Protein AF-A0A6P8HGA1-F1 (afdb_monomer)

Secondary structure (DSSP, 8-state):
----------PPPHHHHHHHHHHHHHHHHHHHHHHHHHHHHHHHHHHHHHHHHHHHHHHHHHHHHHHHHHHHHHHHHHHHHHHHHHHHHHHHHHHHHHHHHHHHHHHHHHHHHHHHHHHHHHHHHHHHHHHHHHHHHHHHHHHHHHHHHHHHHH--SS--TTSHHHHHHHHHTTS-----------------HHHHHHHHHHHHHHHHHHHHHHHHHHHHHHHHHHHHHHHHHHTS----------HHHHHHHHHHHHHHHHHHHHHHHHHHHHHHHHHHHHHHHHHHHHHHHHHHHHHHHHHHHHHHHHHHHHHHHHHHHHHHHHHHHHHHHHHHHHHHHS-HHHHHHHHHHHHHHHHT------------------------------------------------------------------------------------------------------------------------------------------HHHHHHHHHHHHHHHTTS--HHHHHHHHHHHHHHHHHHHHHHHHHHHHHHHHHHHHHHHHHHHHHHHHHHHHHHHHHHHHHHHHHHHHHHHHHHHHHHHHHHHHHHHHHHHHHHHHHHHHHHHHHHHHHHHHHHHHHHHHHHHHHHTTS--SSGGGTHHHHHHHHHHHHHHHHHHHHHHHHHHHHHHHHHHHHHHHHHHHHHHHHHHHHHHHHHHHHHHHHHHHHHHHHHHHHHHHHHHHHHHHHHHHHHHHHHHHHHHHHHHHHHHHHHHHHHHHHHHHHHHHHHHHHHHHHHHHHHHHHHHHHHHHHHHHHHHHT-----TTT--B-TTT--B--STTT-EE-TTT--EE-GGGG-EEEE-TTT--EEEE-HHHHHHHTT-TTTSSTTSSSS--

Structure (mmCIF, N/CA/C/O backbone):
data_AF-A0A6P8HGA1-F1
#
_entry.id   AF-A0A6P8HGA1-F1
#
loop_
_atom_site.group_PDB
_atom_site.id
_atom_site.type_symbol
_atom_site.label_atom_id
_atom_site.label_alt_id
_atom_site.label_comp_id
_atom_site.label_asym_id
_atom_site.label_entity_id
_atom_site.label_seq_id
_atom_site.pdbx_PDB_ins_code
_atom_site.Cartn_x
_atom_site.Cartn_y
_atom_site.Cartn_z
_atom_site.occupancy
_atom_site.B_iso_or_equiv
_atom_site.auth_seq_id
_atom_site.auth_comp_id
_atom_site.auth_asym_id
_atom_site.auth_atom_id
_atom_site.pdbx_PDB_model_num
ATOM 1 N N . MET A 1 1 ? -57.684 33.167 119.160 1.00 38.25 1 MET A N 1
ATOM 2 C CA . MET A 1 1 ? -58.333 34.024 118.144 1.00 38.25 1 MET A CA 1
ATOM 3 C C . MET A 1 1 ? -59.128 33.102 117.236 1.00 38.25 1 MET A C 1
ATOM 5 O O . MET A 1 1 ? -58.675 32.818 116.136 1.00 38.25 1 MET A O 1
ATOM 9 N N . ASP A 1 2 ? -60.124 32.375 117.755 1.00 39.16 2 ASP A N 1
ATOM 10 C CA . ASP A 1 2 ? -61.344 32.777 118.518 1.00 39.16 2 ASP A CA 1
ATOM 11 C C . ASP A 1 2 ? -62.473 33.088 117.512 1.00 39.16 2 ASP A C 1
ATOM 13 O O . ASP A 1 2 ? -62.210 33.754 116.514 1.00 39.16 2 ASP A O 1
ATOM 17 N N . GLU A 1 3 ? -63.718 32.634 117.673 1.00 42.66 3 GLU A N 1
ATOM 18 C CA . GLU A 1 3 ? -64.332 31.787 118.717 1.00 42.66 3 GLU A CA 1
ATOM 19 C C . GLU A 1 3 ? -65.550 31.041 118.114 1.00 42.66 3 GLU A C 1
ATOM 21 O O . GLU A 1 3 ? -65.905 31.276 116.956 1.00 42.66 3 GLU A O 1
ATOM 26 N N . ASP A 1 4 ? -66.184 30.136 118.867 1.00 49.84 4 ASP A N 1
ATOM 27 C CA . ASP A 1 4 ? -67.412 29.445 118.442 1.00 49.84 4 ASP A CA 1
ATOM 28 C C . ASP A 1 4 ? -68.619 30.393 118.304 1.00 49.84 4 ASP A C 1
ATOM 30 O O . ASP A 1 4 ? -68.744 31.367 119.047 1.00 49.84 4 ASP A O 1
ATOM 34 N N . LEU A 1 5 ? -69.577 30.054 117.429 1.00 43.72 5 LEU A N 1
ATOM 35 C CA . LEU A 1 5 ? -70.974 30.493 117.569 1.00 43.72 5 LEU A CA 1
ATOM 36 C C . LEU A 1 5 ? -71.938 29.574 116.798 1.00 43.72 5 LEU A C 1
ATOM 38 O O . LEU A 1 5 ? -71.823 29.393 115.585 1.00 43.72 5 LEU A O 1
ATOM 42 N N . GLU A 1 6 ? -72.900 28.988 117.511 1.00 43.44 6 GLU A N 1
ATOM 43 C CA . GLU A 1 6 ? -73.862 28.029 116.961 1.00 43.44 6 GLU A CA 1
ATOM 44 C C . GLU A 1 6 ? -75.077 28.686 116.285 1.00 43.44 6 GLU A C 1
ATOM 46 O O . GLU A 1 6 ? -75.613 29.689 116.748 1.00 43.44 6 GLU A O 1
ATOM 51 N N . SER A 1 7 ? -75.625 27.979 115.293 1.00 43.69 7 SER A N 1
ATOM 52 C CA . SER A 1 7 ? -77.053 27.954 114.932 1.00 43.69 7 SER A CA 1
ATOM 53 C C . SER A 1 7 ? -77.777 29.262 114.542 1.00 43.69 7 SER A C 1
ATOM 55 O O . SER A 1 7 ? -78.131 30.107 115.356 1.00 43.69 7 SER A O 1
ATOM 57 N N . SER A 1 8 ? -78.266 29.296 113.302 1.00 36.62 8 SER A N 1
ATOM 58 C CA . SER A 1 8 ? -79.707 29.492 113.078 1.00 36.62 8 SER A CA 1
ATOM 59 C C . SER A 1 8 ? -80.122 28.808 111.774 1.00 36.62 8 SER A C 1
ATOM 61 O O . SER A 1 8 ? -79.335 28.723 110.833 1.00 36.62 8 SER A O 1
ATOM 63 N N . SER A 1 9 ? -81.333 28.252 111.736 1.00 47.28 9 SER A N 1
ATOM 64 C CA . SER A 1 9 ? -81.852 27.524 110.577 1.00 47.28 9 SER A CA 1
ATOM 65 C C . SER A 1 9 ? -82.827 28.389 109.780 1.00 47.28 9 SER A C 1
ATOM 67 O O . SER A 1 9 ? -83.918 28.717 110.238 1.00 47.28 9 SER A O 1
ATOM 69 N N . THR A 1 10 ? -82.453 28.713 108.545 1.00 43.62 10 THR A N 1
ATOM 70 C CA . THR A 1 10 ? -83.371 29.203 107.512 1.00 43.62 10 THR A CA 1
ATOM 71 C C . THR A 1 10 ? -83.340 28.231 106.329 1.00 43.62 10 THR A C 1
ATOM 73 O O . THR A 1 10 ? -82.253 27.890 105.858 1.00 43.62 10 THR A O 1
ATOM 76 N N . PRO A 1 11 ? -84.495 27.745 105.834 1.00 47.38 11 PRO A N 1
ATOM 77 C CA . PRO A 1 11 ? -84.525 26.924 104.630 1.00 47.38 11 PRO A CA 1
ATOM 78 C C . PRO A 1 11 ? -84.106 27.767 103.423 1.00 47.38 11 PRO A C 1
ATOM 80 O O . PRO A 1 11 ? -84.754 28.764 103.102 1.00 47.38 11 PRO A O 1
ATOM 83 N N . LEU A 1 12 ? -83.022 27.374 102.756 1.00 50.09 12 LEU A N 1
ATOM 84 C CA . LEU A 1 12 ? -82.669 27.919 101.446 1.00 50.09 12 LEU A CA 1
ATOM 85 C C . LEU A 1 12 ? -83.559 27.257 100.371 1.00 50.09 12 LEU A C 1
ATOM 87 O O . LEU A 1 12 ? -83.859 26.071 100.509 1.00 50.09 12 LEU A O 1
ATOM 91 N N . PRO A 1 13 ? -83.998 27.981 99.321 1.00 52.84 13 PRO A N 1
ATOM 92 C CA . PRO A 1 13 ? -84.835 27.408 98.261 1.00 52.84 13 PRO A CA 1
ATOM 93 C C . PRO A 1 13 ? -84.159 26.253 97.508 1.00 52.84 13 PRO A C 1
ATOM 95 O O . PRO A 1 13 ? -82.936 26.242 97.371 1.00 52.84 13 PRO A O 1
ATOM 98 N N . GLU A 1 14 ? -84.952 25.340 96.933 1.00 57.34 14 GLU A N 1
ATOM 99 C CA . GLU A 1 14 ? -84.464 24.196 96.131 1.00 57.34 14 GLU A CA 1
ATOM 100 C C . GLU A 1 14 ? -83.561 24.621 94.954 1.00 57.34 14 GLU A C 1
ATOM 102 O O . GLU A 1 14 ? -82.638 23.896 94.573 1.00 57.34 14 GLU A O 1
ATOM 107 N N . ASP A 1 15 ? -83.757 25.834 94.423 1.00 60.28 15 ASP A N 1
ATOM 108 C CA . ASP A 1 15 ? -82.880 26.455 93.422 1.00 60.28 15 ASP A CA 1
ATOM 109 C C . ASP A 1 15 ? -81.408 26.490 93.863 1.00 60.28 15 ASP A C 1
ATOM 111 O O . ASP A 1 15 ? -80.505 26.330 93.044 1.00 60.28 15 ASP A O 1
ATOM 115 N N . VAL A 1 16 ? -81.143 26.669 95.161 1.00 63.94 16 VAL A N 1
ATOM 116 C CA . VAL A 1 16 ? -79.787 26.795 95.713 1.00 63.94 16 VAL A CA 1
ATOM 117 C C . VAL A 1 16 ? -79.039 25.461 95.673 1.00 63.94 16 VAL A C 1
ATOM 119 O O . VAL A 1 16 ? -77.836 25.450 95.409 1.00 63.94 16 VAL A O 1
ATOM 122 N N . ASP A 1 17 ? -79.722 24.336 95.885 1.00 68.94 17 ASP A N 1
ATOM 123 C CA . ASP A 1 17 ? -79.101 23.008 95.815 1.00 68.94 17 ASP A CA 1
ATOM 124 C C . ASP A 1 17 ? -78.964 22.511 94.369 1.00 68.94 17 ASP A C 1
ATOM 126 O O . ASP A 1 17 ? -77.924 21.948 94.014 1.00 68.94 17 ASP A O 1
ATOM 130 N N . ASN A 1 18 ? -79.913 22.849 93.489 1.00 73.62 18 ASN A N 1
ATOM 131 C CA . ASN A 1 18 ? -79.746 22.672 92.042 1.00 73.62 18 ASN A CA 1
ATOM 132 C C . ASN A 1 18 ? -78.557 23.491 91.499 1.00 73.62 18 ASN A C 1
ATOM 134 O O . ASN A 1 18 ? -77.738 22.974 90.737 1.00 73.62 18 ASN A O 1
ATOM 138 N N . LEU A 1 19 ? -78.385 24.742 91.945 1.00 74.00 19 LEU A N 1
ATOM 139 C CA . LEU A 1 19 ? -77.220 25.563 91.601 1.00 74.00 19 LEU A CA 1
ATOM 140 C C . LEU A 1 19 ? -75.907 24.964 92.133 1.00 74.00 19 LEU A C 1
ATOM 142 O O . LEU A 1 19 ? -74.917 24.953 91.400 1.00 74.00 19 LEU A O 1
ATOM 146 N N . LYS A 1 20 ? -75.875 24.405 93.353 1.00 77.38 20 LYS A N 1
ATOM 147 C CA . LYS A 1 20 ? -74.694 23.672 93.864 1.00 77.38 20 LYS A CA 1
ATOM 148 C C . LYS A 1 20 ? -74.355 22.457 92.996 1.00 77.38 20 LYS A C 1
ATOM 150 O O . LYS A 1 20 ? -73.177 22.242 92.713 1.00 77.38 20 LYS A O 1
ATOM 155 N N . ALA A 1 21 ? -75.355 21.689 92.557 1.00 78.75 21 ALA A N 1
ATOM 156 C CA . ALA A 1 21 ? -75.155 20.538 91.678 1.00 78.75 21 ALA A CA 1
ATOM 157 C C . ALA A 1 21 ? -74.567 20.957 90.317 1.00 78.75 21 ALA A C 1
ATOM 159 O O . ALA A 1 21 ? -73.555 20.403 89.888 1.00 78.75 21 ALA A O 1
ATOM 160 N N . ILE A 1 22 ? -75.118 22.003 89.692 1.00 83.12 22 ILE A N 1
ATOM 161 C CA . ILE A 1 22 ? -74.603 22.563 88.431 1.00 83.12 22 ILE A CA 1
ATOM 162 C C . ILE A 1 22 ? -73.168 23.092 88.605 1.00 83.12 22 ILE A C 1
ATOM 164 O O . ILE A 1 22 ? -72.313 22.835 87.760 1.00 83.12 22 ILE A O 1
ATOM 168 N N . VAL A 1 23 ? -72.856 23.772 89.714 1.00 82.38 23 VAL A N 1
ATOM 169 C CA . VAL A 1 23 ? -71.490 24.245 90.017 1.00 82.38 23 VAL A CA 1
ATOM 170 C C . VAL A 1 23 ? -70.510 23.083 90.242 1.00 82.38 23 VAL A C 1
ATOM 172 O O . VAL A 1 23 ? -69.348 23.187 89.847 1.00 82.38 23 VAL A O 1
ATOM 175 N N . LEU A 1 24 ? -70.949 21.964 90.826 1.00 85.38 24 LEU A N 1
ATOM 176 C CA . LEU A 1 24 ? -70.141 20.743 90.950 1.00 85.38 24 LEU A CA 1
ATOM 177 C C . LEU A 1 24 ? -69.878 20.079 89.591 1.00 85.38 24 LEU A C 1
ATOM 179 O O . LEU A 1 24 ? -68.732 19.727 89.306 1.00 85.38 24 LEU A O 1
ATOM 183 N N . GLU A 1 25 ? -70.896 19.955 88.736 1.00 85.69 25 GLU A N 1
ATOM 184 C CA . GLU A 1 25 ? -70.764 19.413 87.375 1.00 85.69 25 GLU A CA 1
ATOM 185 C C . GLU A 1 25 ? -69.827 20.287 86.519 1.00 85.69 25 GLU A C 1
ATOM 187 O O . GLU A 1 25 ? -68.917 19.779 85.859 1.00 85.69 25 GLU A O 1
ATOM 192 N N . LEU A 1 26 ? -69.976 21.616 86.591 1.00 85.94 26 LEU A N 1
ATOM 193 C CA . LEU A 1 26 ? -69.105 22.565 85.896 1.00 85.94 26 LEU A CA 1
ATOM 194 C C . LEU A 1 26 ? -67.657 22.492 86.393 1.00 85.94 26 LEU A C 1
ATOM 196 O O . LEU A 1 26 ? -66.758 22.429 85.562 1.00 85.94 26 LEU A O 1
ATOM 200 N N . ARG A 1 27 ? -67.408 22.404 87.709 1.00 86.00 27 ARG A N 1
ATOM 201 C CA . ARG A 1 27 ? -66.051 22.211 88.267 1.00 86.00 27 ARG A CA 1
ATOM 202 C C . ARG A 1 27 ? -65.424 20.874 87.872 1.00 86.00 27 ARG A C 1
ATOM 204 O O . ARG A 1 27 ? -64.221 20.794 87.632 1.00 86.00 27 ARG A O 1
ATOM 211 N N . LYS A 1 28 ? -66.224 19.808 87.787 1.00 89.44 28 LYS A N 1
ATOM 212 C CA . LYS A 1 28 ? -65.778 18.499 87.287 1.00 89.44 28 LYS A CA 1
ATOM 213 C C . LYS A 1 28 ? -65.370 18.595 85.812 1.00 89.44 28 LYS A C 1
ATOM 215 O O . LYS A 1 28 ? -64.303 18.104 85.450 1.00 89.44 28 LYS A O 1
ATOM 220 N N . LYS A 1 29 ? -66.167 19.286 84.990 1.00 89.44 29 LYS A N 1
ATOM 221 C CA . LYS A 1 29 ? -65.893 19.517 83.564 1.00 89.44 29 LYS A CA 1
ATOM 222 C C . LYS A 1 29 ? -64.703 20.456 83.328 1.00 89.44 29 LYS A C 1
ATOM 224 O O . LYS A 1 29 ? -63.887 20.182 82.460 1.00 89.44 29 LYS A O 1
ATOM 229 N N . GLU A 1 30 ? -64.555 21.505 84.132 1.00 88.75 30 GLU A N 1
ATOM 230 C CA . GLU A 1 30 ? -63.385 22.396 84.171 1.00 88.75 30 GLU A CA 1
ATOM 231 C C . GLU A 1 30 ? -62.102 21.610 84.474 1.00 88.75 30 GLU A C 1
ATOM 233 O O . GLU A 1 30 ? -61.126 21.699 83.730 1.00 88.75 30 GLU A O 1
ATOM 238 N N . LYS A 1 31 ? -62.119 20.770 85.519 1.00 90.81 31 LYS A N 1
ATOM 239 C CA . LYS A 1 31 ? -60.985 19.907 85.875 1.00 90.81 31 LYS A CA 1
ATOM 240 C C . LYS A 1 31 ? -60.646 18.901 84.770 1.00 90.81 31 LYS A C 1
ATOM 242 O O . LYS A 1 31 ? -59.469 18.648 84.526 1.00 90.81 31 LYS A O 1
ATOM 247 N N . GLN A 1 32 ? -61.657 18.355 84.094 1.00 90.94 32 GLN A N 1
ATOM 248 C CA . GLN A 1 32 ? -61.465 17.447 82.966 1.00 90.94 32 GLN A CA 1
ATOM 249 C C . GLN A 1 32 ? -60.850 18.168 81.752 1.00 90.94 32 GLN A C 1
ATOM 251 O O . GLN A 1 32 ? -59.845 17.703 81.224 1.00 90.94 32 GLN A O 1
ATOM 256 N N . LEU A 1 33 ? -61.361 19.346 81.378 1.00 90.75 33 LEU A N 1
ATOM 257 C CA . LEU A 1 33 ? -60.803 20.174 80.299 1.00 90.75 33 LEU A CA 1
ATOM 258 C C . LEU A 1 33 ? -59.369 20.645 80.599 1.00 90.75 33 LEU A C 1
ATOM 260 O O . LEU A 1 33 ? -58.545 20.712 79.691 1.00 90.75 33 LEU A O 1
ATOM 264 N N . LEU A 1 34 ? -59.036 20.929 81.864 1.00 90.44 34 LEU A N 1
ATOM 265 C CA . LEU A 1 34 ? -57.659 21.210 82.291 1.00 90.44 34 LEU A CA 1
ATOM 266 C C . LEU A 1 34 ? -56.734 19.999 82.100 1.00 90.44 34 LEU A C 1
ATOM 268 O O . LEU A 1 34 ? -55.596 20.166 81.663 1.00 90.44 34 LEU A O 1
ATOM 272 N N . GLN A 1 35 ? -57.214 18.788 82.391 1.00 92.25 35 GLN A N 1
ATOM 273 C CA . GLN A 1 35 ? -56.453 17.553 82.195 1.00 92.25 35 GLN A CA 1
ATOM 274 C C . GLN A 1 35 ? -56.267 17.225 80.702 1.00 92.25 35 GLN A C 1
ATOM 276 O O . GLN A 1 35 ? -55.156 16.906 80.282 1.00 92.25 35 GLN A O 1
ATOM 281 N N . GLU A 1 36 ? -57.319 17.376 79.893 1.00 90.44 36 GLU A N 1
ATOM 282 C CA . GLU A 1 36 ? -57.278 17.225 78.431 1.00 90.44 36 GLU A CA 1
ATOM 283 C C . GLU A 1 36 ? -56.329 18.253 77.790 1.00 90.44 36 GLU A C 1
ATOM 285 O O . GLU A 1 36 ? -55.480 17.885 76.974 1.00 90.44 36 GLU A O 1
ATOM 290 N N . LYS A 1 37 ? -56.382 19.521 78.227 1.00 90.00 37 LYS A N 1
ATOM 291 C CA . LYS A 1 37 ? -55.436 20.570 77.816 1.00 90.00 37 LYS A CA 1
ATOM 292 C C . LYS A 1 37 ? -53.992 20.183 78.152 1.00 90.00 37 LYS A C 1
ATOM 294 O O . LYS A 1 37 ? -53.139 20.223 77.269 1.00 90.00 37 LYS A O 1
ATOM 299 N N . GLN A 1 38 ? -53.715 19.797 79.400 1.00 92.25 38 GLN A N 1
ATOM 300 C CA . GLN A 1 38 ? -52.363 19.435 79.835 1.00 92.25 38 GLN A CA 1
ATOM 301 C C . GLN A 1 38 ? -51.809 18.245 79.037 1.00 92.25 38 GLN A C 1
ATOM 303 O O . GLN A 1 38 ? -50.620 18.214 78.717 1.00 92.25 38 GLN A O 1
ATOM 308 N N . GLN A 1 39 ? -52.659 17.275 78.687 1.00 91.12 39 GLN A N 1
ATOM 309 C CA . GLN A 1 39 ? -52.265 16.144 77.853 1.00 91.12 39 GLN A CA 1
ATOM 310 C C . GLN A 1 39 ? -51.993 16.564 76.400 1.00 91.12 39 GLN A C 1
ATOM 312 O O . GLN A 1 39 ? -50.976 16.157 75.841 1.00 91.12 39 GLN A O 1
ATOM 317 N N . ALA A 1 40 ? -52.818 17.440 75.817 1.00 86.88 40 ALA A N 1
ATOM 318 C CA . ALA A 1 40 ? -52.579 17.997 74.485 1.00 86.88 40 ALA A CA 1
ATOM 319 C C . ALA A 1 40 ? -51.283 18.832 74.414 1.00 86.88 40 ALA A C 1
ATOM 321 O O . ALA A 1 40 ? -50.526 18.702 73.452 1.00 86.88 40 ALA A O 1
ATOM 322 N N . GLU A 1 41 ? -50.982 19.636 75.440 1.00 87.94 41 GLU A N 1
ATOM 323 C CA . GLU A 1 41 ? -49.719 20.383 75.555 1.00 87.94 41 GLU A CA 1
ATOM 324 C C . GLU A 1 41 ? -48.511 19.434 75.672 1.00 87.94 41 GLU A C 1
ATOM 326 O O . GLU A 1 41 ? -47.505 19.627 74.984 1.00 87.94 41 GLU A O 1
ATOM 331 N N . ASN A 1 42 ? -48.627 18.359 76.460 1.00 90.75 42 ASN A N 1
ATOM 332 C CA . ASN A 1 42 ? -47.587 17.333 76.583 1.00 90.75 42 ASN A CA 1
ATOM 333 C C . ASN A 1 42 ? -47.342 16.590 75.255 1.00 90.75 42 ASN A C 1
ATOM 335 O O . ASN A 1 42 ? -46.192 16.381 74.867 1.00 90.75 42 ASN A O 1
ATOM 339 N N . ASP A 1 43 ? -48.399 16.200 74.540 1.00 90.81 43 ASP A N 1
ATOM 340 C CA . ASP A 1 43 ? -48.287 15.465 73.275 1.00 90.81 43 ASP A CA 1
ATOM 341 C C . ASP A 1 43 ? -47.838 16.362 72.110 1.00 90.81 43 ASP A C 1
ATOM 343 O O . ASP A 1 43 ? -47.104 15.904 71.230 1.00 90.81 43 ASP A O 1
ATOM 347 N N . PHE A 1 44 ? -48.175 17.656 72.129 1.00 91.94 44 PHE A N 1
ATOM 348 C CA . PHE A 1 44 ? -47.560 18.654 71.250 1.00 91.94 44 PHE A CA 1
ATOM 349 C C . PHE A 1 44 ? -46.063 18.822 71.556 1.00 91.94 44 PHE A C 1
ATOM 351 O O . PHE A 1 44 ? -45.250 18.851 70.632 1.00 91.94 44 PHE A O 1
ATOM 358 N N . GLY A 1 45 ? -45.679 18.846 72.838 1.00 90.12 45 GLY A N 1
ATOM 359 C CA . GLY A 1 45 ? -44.281 18.861 73.276 1.00 90.12 45 GLY A CA 1
ATOM 360 C C . GLY A 1 45 ? -43.474 17.672 72.740 1.00 90.12 45 GLY A C 1
ATOM 361 O O . GLY A 1 45 ? -42.420 17.876 72.138 1.00 90.12 45 GLY A O 1
ATOM 362 N N . LYS A 1 46 ? -44.003 16.445 72.867 1.00 91.50 46 LYS A N 1
ATOM 363 C CA . LYS A 1 46 ? -43.393 15.223 72.300 1.00 91.50 46 LYS A CA 1
ATOM 364 C C . LYS A 1 46 ? -43.232 15.311 70.782 1.00 91.50 46 LYS A C 1
ATOM 366 O O . LYS A 1 46 ? -42.150 15.048 70.268 1.00 91.50 46 LYS A O 1
ATOM 371 N N . LYS A 1 47 ? -44.290 15.712 70.062 1.00 89.19 47 LYS A N 1
ATOM 372 C CA . LYS A 1 47 ? -44.258 15.865 68.596 1.00 89.19 47 LYS A CA 1
ATOM 373 C C . LYS A 1 47 ? -43.227 16.905 68.159 1.00 89.19 47 LYS A C 1
ATOM 375 O O . LYS A 1 47 ? -42.501 16.663 67.203 1.00 89.19 47 LYS A O 1
ATOM 380 N N . ARG A 1 48 ? -43.118 18.029 68.877 1.00 91.44 48 ARG A N 1
ATOM 381 C CA . ARG A 1 48 ? -42.117 19.074 68.616 1.00 91.44 48 ARG A CA 1
ATOM 382 C C . ARG A 1 48 ? -40.685 18.591 68.866 1.00 91.44 48 ARG A C 1
ATOM 384 O O . ARG A 1 48 ? -39.809 18.961 68.093 1.00 91.44 48 ARG A O 1
ATOM 391 N N . ALA A 1 49 ? -40.450 17.794 69.911 1.00 89.94 49 ALA A N 1
ATOM 392 C CA . ALA A 1 49 ? -39.144 17.182 70.162 1.00 89.94 49 ALA A CA 1
ATOM 393 C C . ALA A 1 49 ? -38.763 16.233 69.016 1.00 89.94 49 ALA A C 1
ATOM 395 O O . ALA A 1 49 ? -37.784 16.485 68.326 1.00 89.94 49 ALA A O 1
ATOM 396 N N . MET A 1 50 ? -39.628 15.262 68.703 1.00 91.38 50 MET A N 1
ATOM 397 C CA . MET A 1 50 ? -39.409 14.312 67.605 1.00 91.38 50 MET A CA 1
ATOM 398 C C . MET A 1 50 ? -39.156 15.007 66.255 1.00 91.38 50 MET A C 1
ATOM 400 O O . MET A 1 50 ? -38.274 14.591 65.511 1.00 91.38 50 MET A O 1
ATOM 404 N N . LEU A 1 51 ? -39.883 16.088 65.940 1.00 90.25 51 LEU A N 1
ATOM 405 C CA . LEU A 1 51 ? -39.656 16.850 64.706 1.00 90.25 51 LEU A CA 1
ATOM 406 C C . LEU A 1 51 ? -38.295 17.566 64.695 1.00 90.25 51 LEU A C 1
ATOM 408 O O . LEU A 1 51 ? -37.672 17.667 63.642 1.00 90.25 51 LEU A O 1
ATOM 412 N N . LYS A 1 52 ? -37.834 18.058 65.852 1.00 92.56 52 LYS A N 1
ATOM 413 C CA . LYS A 1 52 ? -36.518 18.695 66.008 1.00 92.56 52 LYS A CA 1
ATOM 414 C C . LYS A 1 52 ? -35.390 17.673 65.861 1.00 92.56 52 LYS A C 1
ATOM 416 O O . LYS A 1 52 ? -34.406 17.965 65.194 1.00 92.56 52 LYS A O 1
ATOM 421 N N . ASP A 1 53 ? -35.546 16.494 66.452 1.00 91.44 53 ASP A N 1
ATOM 422 C CA . ASP A 1 53 ? -34.537 15.433 66.408 1.00 91.44 53 ASP A CA 1
ATOM 423 C C . ASP A 1 53 ? -34.394 14.877 64.976 1.00 91.44 53 ASP A C 1
ATOM 425 O O . ASP A 1 53 ? -33.281 14.684 64.494 1.00 91.44 53 ASP A O 1
ATOM 429 N N . ILE A 1 54 ? -35.511 14.741 64.243 1.00 91.19 54 ILE A N 1
ATOM 430 C CA . ILE A 1 54 ? -35.508 14.441 62.799 1.00 91.19 54 ILE A CA 1
ATOM 431 C C . ILE A 1 54 ? -34.822 15.557 61.996 1.00 91.19 54 ILE A C 1
ATOM 433 O O . ILE A 1 54 ? -34.071 15.257 61.074 1.00 91.19 54 ILE A O 1
ATOM 437 N N . PHE A 1 55 ? -35.068 16.831 62.322 1.00 92.12 55 PHE A N 1
ATOM 438 C CA . PHE A 1 55 ? -34.456 17.955 61.606 1.00 92.12 55 PHE A CA 1
ATOM 439 C C . PHE A 1 55 ? -32.933 17.978 61.785 1.00 92.12 55 PHE A C 1
ATOM 441 O O . PHE A 1 55 ? -32.221 18.012 60.788 1.00 92.12 55 PHE A O 1
ATOM 448 N N . ILE A 1 56 ? -32.442 17.834 63.022 1.00 91.94 56 ILE A N 1
ATOM 449 C CA . ILE A 1 56 ? -31.004 17.739 63.327 1.00 91.94 56 ILE A CA 1
ATOM 450 C C . ILE A 1 56 ? -30.378 16.546 62.595 1.00 91.94 56 ILE A C 1
ATOM 452 O O . ILE A 1 56 ? -29.378 16.715 61.909 1.00 91.94 56 ILE A O 1
ATOM 456 N N . SER A 1 57 ? -31.012 15.369 62.635 1.00 91.31 57 SER A N 1
ATOM 457 C CA . SER A 1 57 ? -30.540 14.191 61.894 1.00 91.31 57 SER A CA 1
ATOM 458 C C . SER A 1 57 ? -30.463 14.421 60.377 1.00 91.31 57 SER A C 1
ATOM 460 O O . SER A 1 57 ? -29.656 13.770 59.716 1.00 91.31 57 SER A O 1
ATOM 462 N N . LYS A 1 58 ? -31.275 15.322 59.803 1.00 91.75 58 LYS A N 1
ATOM 463 C CA . LYS A 1 58 ? -31.195 15.693 58.379 1.00 91.75 58 LYS A CA 1
ATOM 464 C C . LYS A 1 58 ? -30.208 16.821 58.086 1.00 91.75 58 LYS A C 1
ATOM 466 O O . LYS A 1 58 ? -29.672 16.841 56.983 1.00 91.75 58 LYS A O 1
ATOM 471 N N . GLU A 1 59 ? -29.917 17.700 59.041 1.00 91.81 59 GLU A N 1
ATOM 472 C CA . GLU A 1 59 ? -28.779 18.625 58.957 1.00 91.81 59 GLU A CA 1
ATOM 473 C C . GLU A 1 59 ? -27.450 17.845 59.013 1.00 91.81 59 GLU A C 1
ATOM 475 O O . GLU A 1 59 ? -26.598 18.039 58.151 1.00 91.81 59 GLU A O 1
ATOM 480 N N . GLU A 1 60 ? -27.317 16.874 59.924 1.00 92.94 60 GLU A N 1
ATOM 481 C CA . GLU A 1 60 ? -26.150 15.981 60.034 1.00 92.94 60 GLU A CA 1
ATOM 482 C C . GLU A 1 60 ? -25.949 15.109 58.775 1.00 92.94 60 GLU A C 1
ATOM 484 O O . GLU A 1 60 ? -24.827 14.983 58.278 1.00 92.94 60 GLU A O 1
ATOM 489 N N . GLU A 1 61 ? -27.023 14.545 58.202 1.00 91.75 61 GLU A N 1
ATOM 490 C CA . GLU A 1 61 ? -26.955 13.846 56.906 1.00 91.75 61 GLU A CA 1
ATOM 491 C C . GLU A 1 61 ? -26.528 14.777 55.759 1.00 91.75 61 GLU A C 1
ATOM 493 O O . GLU A 1 61 ? -25.752 14.362 54.896 1.00 91.75 61 GLU A O 1
ATOM 498 N N . LEU A 1 62 ? -27.015 16.025 55.738 1.00 89.94 62 LEU A N 1
ATOM 499 C CA . LEU A 1 62 ? -26.645 17.010 54.720 1.00 89.94 62 LEU A CA 1
ATOM 500 C C . LEU A 1 62 ? -25.177 17.425 54.835 1.00 89.94 62 LEU A C 1
ATOM 502 O O . LEU A 1 62 ? -24.498 17.444 53.814 1.00 89.94 62 LEU A O 1
ATOM 506 N N . GLU A 1 63 ? -24.656 17.691 56.036 1.00 92.00 63 GLU A N 1
ATOM 507 C CA . GLU A 1 63 ? -23.228 17.989 56.228 1.00 92.00 63 GLU A CA 1
ATOM 508 C C . GLU A 1 63 ? -22.337 16.800 55.828 1.00 92.00 63 GLU A C 1
ATOM 510 O O . GLU A 1 63 ? -21.301 16.989 55.184 1.00 92.00 63 GLU A O 1
ATOM 515 N N . ALA A 1 64 ? -22.752 15.564 56.129 1.00 92.06 64 ALA A N 1
ATOM 516 C CA . ALA A 1 64 ? -22.035 14.362 55.704 1.00 92.06 64 ALA A CA 1
ATOM 517 C C . ALA A 1 64 ? -22.037 14.180 54.171 1.00 92.06 64 ALA A C 1
ATOM 519 O O . ALA A 1 64 ? -21.008 13.826 53.590 1.00 92.06 64 ALA A O 1
ATOM 520 N N . LEU A 1 65 ? -23.166 14.451 53.505 1.00 90.56 65 LEU A N 1
ATOM 521 C CA . LEU A 1 65 ? -23.281 14.433 52.041 1.00 90.56 65 LEU A CA 1
ATOM 522 C C . LEU A 1 65 ? -22.469 15.557 51.382 1.00 90.56 65 LEU A C 1
ATOM 524 O O . LEU A 1 65 ? -21.772 15.299 50.402 1.00 90.56 65 LEU A O 1
ATOM 528 N N . GLN A 1 66 ? -22.510 16.769 51.940 1.00 90.94 66 GLN A N 1
ATOM 529 C CA . GLN A 1 66 ? -21.736 17.932 51.500 1.00 90.94 66 GLN A CA 1
ATOM 530 C C . GLN A 1 66 ? -20.232 17.625 51.553 1.00 90.94 66 GLN A C 1
ATOM 532 O O . GLN A 1 66 ? -19.537 17.739 50.547 1.00 90.94 66 GLN A O 1
ATOM 537 N N . LYS A 1 67 ? -19.745 17.122 52.695 1.00 93.50 67 LYS A N 1
ATOM 538 C CA . LYS A 1 67 ? -18.340 16.740 52.880 1.00 93.50 67 LYS A CA 1
ATOM 539 C C . LYS A 1 67 ? -17.900 15.642 51.908 1.00 93.50 67 LYS A C 1
ATOM 541 O O . LYS A 1 67 ? -16.805 15.721 51.361 1.00 93.50 67 LYS A O 1
ATOM 546 N N . ARG A 1 68 ? -18.755 14.645 51.653 1.00 92.69 68 ARG A N 1
ATOM 547 C CA . ARG A 1 68 ? -18.467 13.566 50.693 1.00 92.69 68 ARG A CA 1
ATOM 548 C C . ARG A 1 68 ? -18.474 14.052 49.239 1.00 92.69 68 ARG A C 1
ATOM 550 O O . ARG A 1 68 ? -17.722 13.529 48.423 1.00 92.69 68 ARG A O 1
ATOM 557 N N . PHE A 1 69 ? -19.294 15.051 48.910 1.00 90.50 69 PHE A N 1
ATOM 558 C CA . PHE A 1 69 ? -19.248 15.728 47.614 1.00 90.50 69 PHE A CA 1
ATOM 559 C C . PHE A 1 69 ? -17.930 16.493 47.443 1.00 90.50 69 PHE A C 1
ATOM 561 O O . PHE A 1 69 ? -17.255 16.307 46.433 1.00 90.50 69 PHE A O 1
ATOM 568 N N . ASP A 1 70 ? -17.515 17.271 48.447 1.00 92.69 70 ASP A N 1
ATOM 569 C CA . ASP A 1 70 ? -16.244 18.003 48.420 1.00 92.69 70 ASP A CA 1
ATOM 570 C C . ASP A 1 70 ? -15.034 17.049 48.313 1.00 92.69 70 ASP A C 1
ATOM 572 O O . ASP A 1 70 ? -14.089 17.324 47.573 1.00 92.69 70 ASP A O 1
ATOM 576 N N . GLU A 1 71 ? -15.067 15.893 48.985 1.00 93.44 71 GLU A N 1
ATOM 577 C CA . GLU A 1 71 ? -14.059 14.828 48.845 1.00 93.44 71 GLU A CA 1
ATOM 578 C C . GLU A 1 71 ? -13.980 14.298 47.401 1.00 93.44 71 GLU A C 1
ATOM 580 O O . GLU A 1 71 ? -12.903 14.323 46.803 1.00 93.44 71 GLU A O 1
ATOM 585 N N . VAL A 1 72 ? -15.113 13.924 46.794 1.00 89.50 72 VAL A N 1
ATOM 586 C CA . VAL A 1 72 ? -15.170 13.437 45.399 1.00 89.50 72 VAL A CA 1
ATOM 587 C C . VAL A 1 72 ? -14.764 14.516 44.387 1.00 89.50 72 VAL A C 1
ATOM 589 O O . VAL A 1 72 ? -14.146 14.203 43.367 1.00 89.50 72 VAL A O 1
ATOM 592 N N . VAL A 1 73 ? -15.052 15.796 44.650 1.00 91.31 73 VAL A N 1
ATOM 593 C CA . VAL A 1 73 ? -14.571 16.909 43.814 1.00 91.31 73 VAL A CA 1
ATOM 594 C C . VAL A 1 73 ? -13.044 16.994 43.864 1.00 91.31 73 VAL A C 1
ATOM 596 O O . VAL A 1 73 ? -12.418 17.043 42.806 1.00 91.31 73 VAL A O 1
ATOM 599 N N . ASN A 1 74 ? -12.430 16.927 45.050 1.00 92.62 74 ASN A N 1
ATOM 600 C CA . ASN A 1 74 ? -10.969 16.923 45.195 1.00 92.62 74 ASN A CA 1
ATOM 601 C C . ASN A 1 74 ? -10.311 15.688 44.541 1.00 92.62 74 ASN A C 1
ATOM 603 O O . ASN A 1 74 ? -9.264 15.815 43.900 1.00 92.62 74 ASN A O 1
ATOM 607 N N . GLU A 1 75 ? -10.927 14.506 44.631 1.00 93.31 75 GLU A N 1
ATOM 608 C CA . GLU A 1 75 ? -10.492 13.312 43.885 1.00 93.31 75 GLU A CA 1
ATOM 609 C C . GLU A 1 75 ? -10.571 13.539 42.365 1.00 93.31 75 GLU A C 1
ATOM 611 O O . GLU A 1 75 ? -9.617 13.260 41.640 1.00 93.31 75 GLU A O 1
ATOM 616 N N . CYS A 1 76 ? -11.648 14.150 41.864 1.00 87.12 76 CYS A N 1
ATOM 617 C CA . CYS A 1 76 ? -11.768 14.503 40.448 1.00 87.12 76 CYS A CA 1
ATOM 618 C C . CYS A 1 76 ? -10.724 15.539 39.988 1.00 87.12 76 CYS A C 1
ATOM 620 O O . CYS A 1 76 ? -10.279 15.482 38.841 1.00 87.12 76 CYS A O 1
ATOM 622 N N . GLU A 1 77 ? -10.312 16.484 40.838 1.00 91.00 77 GLU A N 1
ATOM 623 C CA . GLU A 1 77 ? -9.291 17.487 40.489 1.00 91.00 77 GLU A CA 1
ATOM 624 C C . GLU A 1 77 ? -7.865 16.917 40.542 1.00 91.00 77 GLU A C 1
ATOM 626 O O . GLU A 1 77 ? -7.039 17.215 39.672 1.00 91.00 77 GLU A O 1
ATOM 631 N N . THR A 1 78 ? -7.577 16.048 41.514 1.00 93.38 78 THR A N 1
ATOM 632 C CA . THR A 1 78 ? -6.294 15.330 41.606 1.00 93.38 78 THR A CA 1
ATOM 633 C C . THR A 1 78 ? -6.130 14.310 40.478 1.00 93.38 78 THR A C 1
ATOM 635 O O . THR A 1 78 ? -5.061 14.247 39.873 1.00 93.38 78 THR A O 1
ATOM 638 N N . LEU A 1 79 ? -7.194 13.601 40.088 1.00 90.56 79 LEU A N 1
ATOM 639 C CA . LEU A 1 79 ? -7.189 12.761 38.886 1.00 90.56 79 LEU A CA 1
ATOM 640 C C . LEU A 1 79 ? -6.997 13.599 37.613 1.00 90.56 79 LEU A C 1
ATOM 642 O O . LEU A 1 79 ? -6.121 13.288 36.813 1.00 90.56 79 LEU A O 1
ATOM 646 N N . ARG A 1 80 ? -7.731 14.710 37.445 1.00 91.44 80 ARG A N 1
ATOM 647 C CA . ARG A 1 80 ? -7.599 15.608 36.277 1.00 91.44 80 ARG A CA 1
ATOM 648 C C . ARG A 1 80 ? -6.182 16.174 36.125 1.00 91.44 80 ARG A C 1
ATOM 650 O O . ARG A 1 80 ? -5.673 16.269 35.009 1.00 91.44 80 ARG A O 1
ATOM 657 N N . THR A 1 81 ? -5.538 16.548 37.231 1.00 93.12 81 THR A N 1
ATOM 658 C CA . THR A 1 81 ? -4.150 17.039 37.215 1.00 93.12 81 THR A CA 1
ATOM 659 C C . THR A 1 81 ? -3.145 15.916 36.951 1.00 93.12 81 THR A C 1
ATOM 661 O O . THR A 1 81 ? -2.234 16.120 36.150 1.00 93.12 81 THR A O 1
ATOM 664 N N . ALA A 1 82 ? -3.341 14.716 37.509 1.00 90.00 82 ALA A N 1
ATOM 665 C CA . ALA A 1 82 ? -2.525 13.543 37.185 1.00 90.00 82 ALA A CA 1
ATOM 666 C C . ALA A 1 82 ? -2.628 13.144 35.699 1.00 90.00 82 ALA A C 1
ATOM 668 O O . ALA A 1 82 ? -1.601 12.916 35.060 1.00 90.00 82 ALA A O 1
ATOM 669 N N . THR A 1 83 ? -3.836 13.129 35.118 1.00 87.62 83 THR A N 1
ATOM 670 C CA . THR A 1 83 ? -4.048 12.881 33.681 1.00 87.62 83 THR A CA 1
ATOM 671 C C . THR A 1 83 ? -3.330 13.919 32.822 1.00 87.62 83 THR A C 1
ATOM 673 O O . THR A 1 83 ? -2.604 13.536 31.914 1.00 87.62 83 THR A O 1
ATOM 676 N N . SER A 1 84 ? -3.449 15.213 33.140 1.00 91.69 84 SER A N 1
ATOM 677 C CA . SER A 1 84 ? -2.764 16.293 32.409 1.00 91.69 84 SER A CA 1
ATOM 678 C C . SER A 1 84 ? -1.232 16.143 32.424 1.00 91.69 84 SER A C 1
ATOM 680 O O . SER A 1 84 ? -0.569 16.294 31.395 1.00 91.69 84 SER A O 1
ATOM 682 N N . VAL A 1 85 ? -0.655 15.759 33.570 1.00 93.44 85 VAL A N 1
ATOM 683 C CA . VAL A 1 85 ? 0.783 15.458 33.670 1.00 93.44 85 VAL A CA 1
ATOM 684 C C . VAL A 1 85 ? 1.153 14.240 32.814 1.00 93.44 85 VAL A C 1
ATOM 686 O O . VAL A 1 85 ? 2.130 14.309 32.071 1.00 93.44 85 VAL A O 1
ATOM 689 N N . LEU A 1 86 ? 0.369 13.159 32.841 1.00 91.19 86 LEU A N 1
ATOM 690 C CA . LEU A 1 86 ? 0.613 11.984 31.994 1.00 91.19 86 LEU A CA 1
ATOM 691 C C . LEU A 1 86 ? 0.496 12.296 30.490 1.00 91.19 86 LEU A C 1
ATOM 693 O O . LEU A 1 86 ? 1.361 11.875 29.724 1.00 91.19 86 LEU A O 1
ATOM 697 N N . GLU A 1 87 ? -0.507 13.073 30.069 1.00 88.31 87 GLU A N 1
ATOM 698 C CA . GLU A 1 87 ? -0.662 13.532 28.680 1.00 88.31 87 GLU A CA 1
ATOM 699 C C . GLU A 1 87 ? 0.545 14.371 28.225 1.00 88.31 87 GLU A C 1
ATOM 701 O O . GLU A 1 87 ? 1.053 14.170 27.119 1.00 88.31 87 GLU A O 1
ATOM 706 N N . SER A 1 88 ? 1.058 15.264 29.084 1.00 87.75 88 SER A N 1
ATOM 707 C CA . SER A 1 88 ? 2.266 16.048 28.786 1.00 87.75 88 SER A CA 1
ATOM 708 C C . SER A 1 88 ? 3.520 15.174 28.647 1.00 87.75 88 SER A C 1
ATOM 710 O O . SER A 1 88 ? 4.243 15.306 27.660 1.00 87.75 88 SER A O 1
ATOM 712 N N . ALA A 1 89 ? 3.732 14.213 29.554 1.00 90.44 89 ALA A N 1
ATOM 713 C CA . ALA A 1 89 ? 4.881 13.307 29.520 1.00 90.44 89 ALA A CA 1
ATOM 714 C C . ALA A 1 89 ? 4.871 12.394 28.280 1.00 90.44 89 ALA A C 1
ATOM 716 O O . ALA A 1 89 ? 5.891 12.252 27.607 1.00 90.44 89 ALA A O 1
ATOM 717 N N . GLN A 1 90 ? 3.708 11.838 27.920 1.00 92.44 90 GLN A N 1
ATOM 718 C CA . GLN A 1 90 ? 3.540 11.081 26.674 1.00 92.44 90 GLN A CA 1
ATOM 719 C C . GLN A 1 90 ? 3.790 11.958 25.438 1.00 92.44 90 GLN A C 1
ATOM 721 O O . GLN A 1 90 ? 4.418 11.511 24.480 1.00 92.44 90 GLN A O 1
ATOM 726 N N . SER A 1 91 ? 3.337 13.217 25.449 1.00 84.31 91 SER A N 1
ATOM 727 C CA . SER A 1 91 ? 3.580 14.154 24.348 1.00 84.31 91 SER A CA 1
ATOM 728 C C . SER A 1 91 ? 5.071 14.476 24.174 1.00 84.31 91 SER A C 1
ATOM 730 O O . SER A 1 91 ? 5.545 14.564 23.040 1.00 84.31 91 SER A O 1
ATOM 732 N N . GLU A 1 92 ? 5.823 14.632 25.266 1.00 91.62 92 GLU A N 1
ATOM 733 C CA . GLU A 1 92 ? 7.280 14.819 25.226 1.00 91.62 92 GLU A CA 1
ATOM 734 C C . GLU A 1 92 ? 8.010 13.555 24.743 1.00 91.62 92 GLU A C 1
ATOM 736 O O . GLU A 1 92 ? 8.904 13.646 23.897 1.00 91.62 92 GLU A O 1
ATOM 741 N N . GLU A 1 93 ? 7.597 12.367 25.194 1.00 92.44 93 GLU A N 1
ATOM 742 C CA . GLU A 1 93 ? 8.187 11.095 24.762 1.00 92.44 93 GLU A CA 1
ATOM 743 C C . GLU A 1 93 ? 7.981 10.845 23.257 1.00 92.44 93 GLU A C 1
ATOM 745 O O . GLU A 1 93 ? 8.957 10.581 22.543 1.00 92.44 93 GLU A O 1
ATOM 750 N N . ILE A 1 94 ? 6.750 11.031 22.758 1.00 87.50 94 ILE A N 1
ATOM 751 C CA . ILE A 1 94 ? 6.389 10.949 21.330 1.00 87.50 94 ILE A CA 1
ATOM 752 C C . ILE A 1 94 ? 7.174 11.977 20.504 1.00 87.50 94 ILE A C 1
ATOM 754 O O . ILE A 1 94 ? 7.679 11.648 19.428 1.00 87.50 94 ILE A O 1
ATOM 758 N N . SER A 1 95 ? 7.336 13.204 21.008 1.00 89.38 95 SER A N 1
ATOM 759 C CA . SER A 1 95 ? 8.164 14.231 20.362 1.00 89.38 95 SER A CA 1
ATOM 760 C C . SER A 1 95 ? 9.634 13.792 20.268 1.00 89.38 95 SER A C 1
ATOM 762 O O . SER A 1 95 ? 10.250 13.891 19.203 1.00 89.38 95 SER A O 1
ATOM 764 N N . SER A 1 96 ? 10.183 13.193 21.334 1.00 91.88 96 SER A N 1
ATOM 765 C CA . SER A 1 96 ? 11.559 12.673 21.346 1.00 91.88 96 SER A CA 1
ATOM 766 C C . SER A 1 96 ? 11.772 11.521 20.354 1.00 91.88 96 SER A C 1
ATOM 768 O O . SER A 1 96 ? 12.817 11.451 19.708 1.00 91.88 96 SER A O 1
ATOM 770 N N . LEU A 1 97 ? 10.788 10.624 20.217 1.00 89.31 97 LEU A N 1
ATOM 771 C CA . LEU A 1 97 ? 10.791 9.534 19.236 1.00 89.31 97 LEU A CA 1
ATOM 772 C C . LEU A 1 97 ? 10.702 10.084 17.810 1.00 89.31 97 LEU A C 1
ATOM 774 O O . LEU A 1 97 ? 11.462 9.668 16.939 1.00 89.31 97 LEU A O 1
ATOM 778 N N . THR A 1 98 ? 9.845 11.081 17.592 1.00 88.44 98 THR A N 1
ATOM 779 C CA . THR A 1 98 ? 9.690 11.747 16.292 1.00 88.44 98 THR A CA 1
ATOM 780 C C . THR A 1 98 ? 10.987 12.429 15.847 1.00 88.44 98 THR A C 1
ATOM 782 O O . THR A 1 98 ? 11.368 12.280 14.687 1.00 88.44 98 THR A O 1
ATOM 785 N N . SER A 1 99 ? 11.709 13.105 16.754 1.00 89.62 99 SER A N 1
ATOM 786 C CA . SER A 1 99 ? 13.031 13.688 16.452 1.00 89.62 99 SER A CA 1
ATOM 787 C C . SER A 1 99 ? 14.039 12.612 16.044 1.00 89.62 99 SER A C 1
ATOM 789 O O . SER A 1 99 ? 14.618 12.698 14.963 1.00 89.62 99 SER A O 1
ATOM 791 N N . LYS A 1 100 ? 14.167 11.535 16.837 1.00 90.75 100 LYS A N 1
ATOM 792 C CA . LYS A 1 100 ? 15.078 10.412 16.546 1.00 90.75 100 LYS A CA 1
ATOM 793 C C . LYS A 1 100 ? 14.802 9.796 15.172 1.00 90.75 100 LYS A C 1
ATOM 795 O O . LYS A 1 100 ? 15.727 9.652 14.380 1.00 90.75 100 LYS A O 1
ATOM 800 N N . TYR A 1 101 ? 13.540 9.513 14.841 1.00 86.56 101 TYR A N 1
ATOM 801 C CA . TYR A 1 101 ? 13.192 8.978 13.522 1.00 86.56 101 TYR A CA 1
ATOM 802 C C . TYR A 1 101 ? 13.456 9.979 12.384 1.00 86.56 101 TYR A C 1
ATOM 804 O O . TYR A 1 101 ? 13.880 9.569 11.305 1.00 86.56 101 TYR A O 1
ATOM 812 N N . GLN A 1 102 ? 13.271 11.288 12.594 1.00 88.94 102 GLN A N 1
ATOM 813 C CA . GLN A 1 102 ? 13.650 12.301 11.599 1.00 88.94 102 GLN A CA 1
ATOM 814 C C . GLN A 1 102 ? 15.173 12.387 11.404 1.00 88.94 102 GLN A C 1
ATOM 816 O O . GLN A 1 102 ? 15.634 12.507 10.268 1.00 88.94 102 GLN A O 1
ATOM 821 N N . GLU A 1 103 ? 15.957 12.270 12.476 1.00 90.44 103 GLU A N 1
ATOM 822 C CA . GLU A 1 103 ? 17.425 12.234 12.448 1.00 90.44 103 GLU A CA 1
ATOM 823 C C . GLU A 1 103 ? 17.951 10.964 11.751 1.00 90.44 103 GLU A C 1
ATOM 825 O O . GLU A 1 103 ? 18.824 11.049 10.883 1.00 90.44 103 GLU A O 1
ATOM 830 N N . GLU A 1 104 ? 17.367 9.796 12.038 1.00 90.31 104 GLU A N 1
ATOM 831 C CA . GLU A 1 104 ? 17.657 8.532 11.346 1.00 90.31 104 GLU A CA 1
ATOM 832 C C . GLU A 1 104 ? 17.317 8.606 9.852 1.00 90.31 104 GLU A C 1
ATOM 834 O O . GLU A 1 104 ? 18.145 8.247 9.010 1.00 90.31 104 GLU A O 1
ATOM 839 N N . ILE A 1 105 ? 16.142 9.135 9.493 1.00 87.75 105 ILE A N 1
ATOM 840 C CA . ILE A 1 105 ? 15.743 9.341 8.093 1.00 87.75 105 ILE A CA 1
ATOM 841 C C . ILE A 1 105 ? 16.708 10.308 7.392 1.00 87.75 105 ILE A C 1
ATOM 843 O O . ILE A 1 105 ? 17.136 10.030 6.270 1.00 87.75 105 ILE A O 1
ATOM 847 N N . ALA A 1 106 ? 17.104 11.411 8.034 1.00 89.25 106 ALA A N 1
ATOM 848 C CA . ALA A 1 106 ? 18.066 12.361 7.475 1.00 89.25 106 ALA A CA 1
ATOM 849 C C . ALA A 1 106 ? 19.457 11.728 7.266 1.00 89.25 106 ALA A C 1
ATOM 851 O O . ALA A 1 106 ? 20.095 11.973 6.235 1.00 89.25 106 ALA A O 1
ATOM 852 N N . SER A 1 107 ? 19.894 10.878 8.201 1.00 94.94 107 SER A N 1
ATOM 853 C CA . SER A 1 107 ? 21.139 10.104 8.128 1.00 94.94 107 SER A CA 1
ATOM 854 C C . SER A 1 107 ? 21.113 9.081 6.985 1.00 94.94 107 SER A C 1
ATOM 856 O O . SER A 1 107 ? 21.982 9.101 6.111 1.00 94.94 107 SER A O 1
ATOM 858 N N . LEU A 1 108 ? 20.060 8.263 6.886 1.00 88.75 108 LEU A N 1
ATOM 859 C CA . LEU A 1 108 ? 19.875 7.311 5.784 1.00 88.75 108 LEU A CA 1
ATOM 860 C C . LEU A 1 108 ? 19.808 8.025 4.425 1.00 88.75 108 LEU A C 1
ATOM 862 O O . LEU A 1 108 ? 20.479 7.621 3.474 1.00 88.75 108 LEU A O 1
ATOM 866 N N . GLN A 1 109 ? 19.084 9.145 4.336 1.00 85.50 109 GLN A N 1
ATOM 867 C CA . GLN A 1 109 ? 19.064 9.986 3.136 1.00 85.50 109 GLN A CA 1
ATOM 868 C C . GLN A 1 109 ? 20.435 10.599 2.814 1.00 85.50 109 GLN A C 1
ATOM 870 O O . GLN A 1 109 ? 20.704 10.889 1.648 1.00 85.50 109 GLN A O 1
ATOM 875 N N . HIS A 1 110 ? 21.306 10.844 3.798 1.00 91.25 110 HIS A N 1
ATOM 876 C CA . HIS A 1 110 ? 22.684 11.291 3.568 1.00 91.25 110 HIS A CA 1
ATOM 877 C C . HIS A 1 110 ? 23.542 10.165 2.989 1.00 91.25 110 HIS A C 1
ATOM 879 O O . HIS A 1 110 ? 24.149 10.363 1.937 1.00 91.25 110 HIS A O 1
ATOM 885 N N . ILE A 1 111 ? 23.519 8.984 3.610 1.00 91.56 111 ILE A N 1
ATOM 886 C CA . ILE A 1 111 ? 24.265 7.797 3.168 1.00 91.56 111 ILE A CA 1
ATOM 887 C C . ILE A 1 111 ? 23.852 7.404 1.741 1.00 91.56 111 ILE A C 1
ATOM 889 O O . ILE A 1 111 ? 24.706 7.199 0.881 1.00 91.56 111 ILE A O 1
ATOM 893 N N . MET A 1 112 ? 22.548 7.390 1.437 1.00 83.44 112 MET A N 1
ATOM 894 C CA . MET A 1 112 ? 22.053 7.113 0.082 1.00 83.44 112 MET A CA 1
ATOM 895 C C . MET A 1 112 ? 22.518 8.154 -0.948 1.00 83.44 112 MET A C 1
ATOM 897 O O . MET A 1 112 ? 22.851 7.789 -2.075 1.00 83.44 112 MET A O 1
ATOM 901 N N . ARG A 1 113 ? 22.570 9.445 -0.586 1.00 91.94 113 ARG A N 1
ATOM 902 C CA . ARG A 1 113 ? 23.086 10.501 -1.477 1.00 91.94 113 ARG A CA 1
ATOM 903 C C . ARG A 1 113 ? 24.579 10.342 -1.749 1.00 91.94 113 ARG A C 1
ATOM 905 O O . ARG A 1 113 ? 24.999 10.574 -2.881 1.00 91.94 113 ARG A O 1
ATOM 912 N N . GLU A 1 114 ? 25.365 9.940 -0.754 1.00 93.75 114 GLU A N 1
ATOM 913 C CA . GLU A 1 114 ? 26.800 9.705 -0.933 1.00 93.75 114 GLU A CA 1
ATOM 914 C C . GLU A 1 114 ? 27.081 8.440 -1.741 1.00 93.75 114 GLU A C 1
ATOM 916 O O . GLU A 1 114 ? 27.835 8.523 -2.704 1.00 93.75 114 GLU A O 1
ATOM 921 N N . ALA A 1 115 ? 26.393 7.327 -1.476 1.00 88.38 115 ALA A N 1
ATOM 922 C CA . ALA A 1 115 ? 26.522 6.105 -2.273 1.00 88.38 115 ALA A CA 1
ATOM 923 C C . ALA A 1 115 ? 26.147 6.323 -3.756 1.00 88.38 115 ALA A C 1
ATOM 925 O O . ALA A 1 115 ? 26.840 5.851 -4.657 1.00 88.38 115 ALA A O 1
ATOM 926 N N . VAL A 1 116 ? 25.086 7.094 -4.038 1.00 89.00 116 VAL A N 1
ATOM 927 C CA . VAL A 1 116 ? 24.708 7.471 -5.416 1.00 89.00 116 VAL A CA 1
ATOM 928 C C . VAL A 1 116 ? 25.742 8.404 -6.057 1.00 89.00 116 VAL A C 1
ATOM 930 O O . VAL A 1 116 ? 26.003 8.297 -7.258 1.00 89.00 116 VAL A O 1
ATOM 933 N N . LYS A 1 117 ? 26.354 9.306 -5.280 1.00 92.12 117 LYS A N 1
ATOM 934 C CA . LYS A 1 117 ? 27.441 10.168 -5.759 1.00 92.12 117 LYS A CA 1
ATOM 935 C C . LYS A 1 117 ? 28.697 9.349 -6.072 1.00 92.12 117 LYS A C 1
ATOM 937 O O . LYS A 1 117 ? 29.239 9.492 -7.158 1.00 92.12 117 LYS A O 1
ATOM 942 N N . GLU A 1 118 ? 29.121 8.458 -5.181 1.00 93.12 118 GLU A N 1
ATOM 943 C CA . GLU A 1 118 ? 30.289 7.592 -5.370 1.00 93.12 118 GLU A CA 1
ATOM 944 C C . GLU A 1 118 ? 30.111 6.656 -6.574 1.00 93.12 118 GLU A C 1
ATOM 946 O O . GLU A 1 118 ? 30.998 6.570 -7.423 1.00 93.12 118 GLU A O 1
ATOM 951 N N . ALA A 1 119 ? 28.936 6.035 -6.730 1.00 86.62 119 ALA A N 1
ATOM 952 C CA . ALA A 1 119 ? 28.601 5.233 -7.909 1.00 86.62 119 ALA A CA 1
ATOM 953 C C . ALA A 1 119 ? 28.648 6.051 -9.216 1.00 86.62 119 ALA A C 1
ATOM 955 O O . ALA A 1 119 ? 29.089 5.553 -10.255 1.00 86.62 119 ALA A O 1
ATOM 956 N N . ARG A 1 120 ? 28.237 7.326 -9.182 1.00 90.12 120 ARG A N 1
ATOM 957 C CA . ARG A 1 120 ? 28.349 8.240 -10.329 1.00 90.12 120 ARG A CA 1
ATOM 958 C C . ARG A 1 120 ? 29.799 8.632 -10.616 1.00 90.12 120 ARG A C 1
ATOM 960 O O . ARG A 1 120 ? 30.202 8.607 -11.777 1.00 90.12 120 ARG A O 1
ATOM 967 N N . ASP A 1 121 ? 30.561 8.997 -9.592 1.00 92.25 121 ASP A N 1
ATOM 968 C CA . ASP A 1 121 ? 31.930 9.501 -9.728 1.00 92.25 121 ASP A CA 1
ATOM 969 C C . ASP A 1 121 ? 32.884 8.377 -10.180 1.00 92.25 121 ASP A C 1
ATOM 971 O O . ASP A 1 121 ? 33.711 8.591 -11.067 1.00 92.25 121 ASP A O 1
ATOM 975 N N . THR A 1 122 ? 32.709 7.150 -9.676 1.00 90.50 122 THR A N 1
ATOM 976 C CA . THR A 1 122 ? 33.424 5.948 -10.155 1.00 90.50 122 THR A CA 1
ATOM 977 C C . THR A 1 122 ? 33.068 5.596 -11.603 1.00 90.50 122 THR A C 1
ATOM 979 O O . THR A 1 122 ? 33.966 5.376 -12.417 1.00 90.50 122 THR A O 1
ATOM 982 N N . THR A 1 123 ? 31.781 5.632 -11.972 1.00 88.69 123 THR A N 1
ATOM 983 C CA . THR A 1 123 ? 31.341 5.435 -13.368 1.00 88.69 123 THR A CA 1
ATOM 984 C C . THR A 1 123 ? 31.939 6.496 -14.304 1.00 88.69 123 THR A C 1
ATOM 986 O O . THR A 1 123 ? 32.388 6.180 -15.406 1.00 88.69 123 THR A O 1
ATOM 989 N N . ALA A 1 124 ? 32.007 7.759 -13.867 1.00 90.44 124 ALA A N 1
ATOM 990 C CA . ALA A 1 124 ? 32.623 8.838 -14.636 1.00 90.44 124 ALA A CA 1
ATOM 991 C C . ALA A 1 124 ? 34.135 8.620 -14.836 1.00 90.44 124 ALA A C 1
ATOM 993 O O . ALA A 1 124 ? 34.623 8.749 -15.959 1.00 90.44 124 ALA A O 1
ATOM 994 N N . GLN A 1 125 ? 34.864 8.218 -13.787 1.00 92.75 125 GLN A N 1
ATOM 995 C CA . GLN A 1 125 ? 36.285 7.859 -13.884 1.00 92.75 125 GLN A CA 1
ATOM 996 C C . GLN A 1 125 ? 36.519 6.694 -14.857 1.00 92.75 125 GLN A C 1
ATOM 998 O O . GLN A 1 125 ? 37.464 6.736 -15.646 1.00 92.75 125 GLN A O 1
ATOM 1003 N N . GLN A 1 126 ? 35.645 5.682 -14.860 1.00 89.75 126 GLN A N 1
ATOM 1004 C CA . GLN A 1 126 ? 35.738 4.557 -15.793 1.00 89.75 126 GLN A CA 1
ATOM 1005 C C . GLN A 1 126 ? 35.609 5.013 -17.259 1.00 89.75 126 GLN A C 1
ATOM 1007 O O . GLN A 1 126 ? 36.423 4.611 -18.094 1.00 89.75 126 GLN A O 1
ATOM 1012 N N . PHE A 1 127 ? 34.669 5.915 -17.566 1.00 90.56 127 PHE A N 1
ATOM 1013 C CA . PHE A 1 127 ? 34.554 6.506 -18.906 1.00 90.56 127 PHE A CA 1
ATOM 1014 C C . PHE A 1 127 ? 35.728 7.431 -19.270 1.00 90.56 127 PHE A C 1
ATOM 1016 O O . PHE A 1 127 ? 36.136 7.465 -20.432 1.00 90.56 127 PHE A O 1
ATOM 1023 N N . GLU A 1 128 ? 36.323 8.162 -18.319 1.00 91.69 128 GLU A N 1
ATOM 1024 C CA . GLU A 1 128 ? 37.528 8.959 -18.599 1.00 91.69 128 GLU A CA 1
ATOM 1025 C C . GLU A 1 128 ? 38.745 8.077 -18.927 1.00 91.69 128 GLU A C 1
ATOM 1027 O O . GLU A 1 128 ? 39.486 8.389 -19.867 1.00 91.69 128 GLU A O 1
ATOM 1032 N N . LEU A 1 129 ? 38.915 6.949 -18.225 1.00 92.31 129 LEU A N 1
ATOM 1033 C CA . LEU A 1 129 ? 39.951 5.950 -18.511 1.00 92.31 129 LEU A CA 1
ATOM 1034 C C . LEU A 1 129 ? 39.747 5.292 -19.883 1.00 92.31 129 LEU A C 1
ATOM 1036 O O . LEU A 1 129 ? 40.703 5.172 -20.654 1.00 92.31 129 LEU A O 1
ATOM 1040 N N . GLU A 1 130 ? 38.512 4.918 -20.231 1.00 91.38 130 GLU A N 1
ATOM 1041 C CA . GLU A 1 130 ? 38.186 4.381 -21.557 1.00 91.38 130 GLU A CA 1
ATOM 1042 C C . GLU A 1 130 ? 38.459 5.413 -22.663 1.00 91.38 130 GLU A C 1
ATOM 1044 O O . GLU A 1 130 ? 39.149 5.109 -23.639 1.00 91.38 130 GLU A O 1
ATOM 1049 N N . ARG A 1 131 ? 38.038 6.672 -22.472 1.00 90.56 131 ARG A N 1
ATOM 1050 C CA . ARG A 1 131 ? 38.344 7.783 -23.387 1.00 90.56 131 ARG A CA 1
ATOM 1051 C C . ARG A 1 131 ? 39.854 7.962 -23.577 1.00 90.56 131 ARG A C 1
ATOM 1053 O O . ARG A 1 131 ? 40.304 8.152 -24.705 1.00 90.56 131 ARG A O 1
ATOM 1060 N N . HIS A 1 132 ? 40.655 7.894 -22.514 1.00 93.31 132 HIS A N 1
ATOM 1061 C CA . HIS A 1 132 ? 42.118 7.974 -22.614 1.00 93.31 132 HIS A CA 1
ATOM 1062 C C . HIS A 1 132 ? 42.736 6.760 -23.329 1.00 93.31 132 HIS A C 1
ATOM 1064 O O . HIS A 1 132 ? 43.656 6.933 -24.135 1.00 93.31 132 HIS A O 1
ATOM 1070 N N . SER A 1 133 ? 42.201 5.555 -23.118 1.00 93.94 133 SER A N 1
ATOM 1071 C CA . SER A 1 133 ? 42.597 4.349 -23.857 1.00 93.94 133 SER A CA 1
ATOM 1072 C C . SER A 1 133 ? 42.330 4.495 -25.362 1.00 93.94 133 SER A C 1
ATOM 1074 O O . SER A 1 133 ? 43.235 4.294 -26.177 1.00 93.94 133 SER A O 1
ATOM 1076 N N . LEU A 1 134 ? 41.130 4.954 -25.737 1.00 89.75 134 LEU A N 1
ATOM 1077 C CA . LEU A 1 134 ? 40.731 5.206 -27.126 1.00 89.75 134 LEU A CA 1
ATOM 1078 C C . LEU A 1 134 ? 41.561 6.319 -27.786 1.00 89.75 134 LEU A C 1
ATOM 1080 O O . LEU A 1 134 ? 41.983 6.168 -28.933 1.00 89.75 134 LEU A O 1
ATOM 1084 N N . ILE A 1 135 ? 41.879 7.400 -27.065 1.00 93.38 135 ILE A N 1
ATOM 1085 C CA . ILE A 1 135 ? 42.800 8.445 -27.549 1.00 93.38 135 ILE A CA 1
ATOM 1086 C C . ILE A 1 135 ? 44.195 7.856 -27.808 1.00 93.38 135 ILE A C 1
ATOM 1088 O O . ILE A 1 135 ? 44.772 8.103 -28.867 1.00 93.38 135 ILE A O 1
ATOM 1092 N N . SER A 1 136 ? 44.724 7.026 -26.902 1.00 91.25 136 SER A N 1
ATOM 1093 C CA . SER A 1 136 ? 46.017 6.354 -27.103 1.00 91.25 136 SER A CA 1
ATOM 1094 C C . SER A 1 136 ? 45.995 5.382 -28.291 1.00 91.25 136 SER A C 1
ATOM 1096 O O . SER A 1 136 ? 46.981 5.282 -29.023 1.00 91.25 136 SER A O 1
ATOM 1098 N N . ALA A 1 137 ? 44.883 4.675 -28.511 1.00 90.81 137 ALA A N 1
ATOM 1099 C CA . ALA A 1 137 ? 44.695 3.801 -29.668 1.00 90.81 137 ALA A CA 1
ATOM 1100 C C . ALA A 1 137 ? 44.673 4.599 -30.983 1.00 90.81 137 ALA A C 1
ATOM 1102 O O . ALA A 1 137 ? 45.421 4.271 -31.904 1.00 90.81 137 ALA A O 1
ATOM 1103 N N . ASN A 1 138 ? 43.912 5.696 -31.045 1.00 86.56 138 ASN A N 1
ATOM 1104 C CA . ASN A 1 138 ? 43.872 6.580 -32.213 1.00 86.56 138 ASN A CA 1
ATOM 1105 C C . ASN A 1 138 ? 45.238 7.220 -32.501 1.00 86.56 138 ASN A C 1
ATOM 1107 O O . ASN A 1 138 ? 45.675 7.209 -33.646 1.00 86.56 138 ASN A O 1
ATOM 1111 N N . GLN A 1 139 ? 45.976 7.674 -31.483 1.00 92.25 139 GLN A N 1
ATOM 1112 C CA . GLN A 1 139 ? 47.342 8.190 -31.657 1.00 92.25 139 GLN A CA 1
ATOM 1113 C C . GLN A 1 139 ? 48.307 7.135 -32.230 1.00 92.25 139 GLN A C 1
ATOM 1115 O O . GLN A 1 139 ? 49.154 7.460 -33.064 1.00 92.25 139 GLN A O 1
ATOM 1120 N N . LYS A 1 140 ? 48.170 5.860 -31.834 1.00 90.94 140 LYS A N 1
ATOM 1121 C CA . LYS A 1 140 ? 48.950 4.744 -32.401 1.00 90.94 140 LYS A CA 1
ATOM 1122 C C . LYS A 1 140 ? 48.564 4.461 -33.856 1.00 90.94 140 LYS A C 1
ATOM 1124 O O . LYS A 1 140 ? 49.456 4.261 -34.678 1.00 90.94 140 LYS A O 1
ATOM 1129 N N . LEU A 1 141 ? 47.272 4.491 -34.187 1.00 87.06 141 LEU A N 1
ATOM 1130 C CA . LEU A 1 141 ? 46.782 4.334 -35.562 1.00 87.06 141 LEU A CA 1
ATOM 1131 C C . LEU A 1 141 ? 47.223 5.503 -36.456 1.00 87.06 141 LEU A C 1
ATOM 1133 O O . LEU A 1 141 ? 47.708 5.276 -37.559 1.00 87.06 141 LEU A O 1
ATOM 1137 N N . GLU A 1 142 ? 47.164 6.744 -35.971 1.00 88.56 142 GLU A N 1
ATOM 1138 C CA . GLU A 1 142 ? 47.718 7.911 -36.664 1.00 88.56 142 GLU A CA 1
ATOM 1139 C C . GLU A 1 142 ? 49.225 7.788 -36.904 1.00 88.56 142 GLU A C 1
ATOM 1141 O O . GLU A 1 142 ? 49.701 8.143 -37.981 1.00 88.56 142 GLU A O 1
ATOM 1146 N N . ALA A 1 143 ? 49.989 7.302 -35.921 1.00 87.31 143 ALA A N 1
ATOM 1147 C CA . ALA A 1 143 ? 51.423 7.077 -36.078 1.00 87.31 143 ALA A CA 1
ATOM 1148 C C . ALA A 1 143 ? 51.712 6.003 -37.142 1.00 87.31 143 ALA A C 1
ATOM 1150 O O . ALA A 1 143 ? 52.587 6.201 -37.981 1.00 87.31 143 ALA A O 1
ATOM 1151 N N . GLN A 1 144 ? 50.932 4.916 -37.172 1.00 88.12 144 GLN A N 1
ATOM 1152 C CA . GLN A 1 144 ? 51.011 3.886 -38.214 1.00 88.12 144 GLN A CA 1
ATOM 1153 C C . GLN A 1 144 ? 50.617 4.430 -39.598 1.00 88.12 144 GLN A C 1
ATOM 1155 O O . GLN A 1 144 ? 51.301 4.154 -40.578 1.00 88.12 144 GLN A O 1
ATOM 1160 N N . LEU A 1 145 ? 49.574 5.259 -39.695 1.00 80.38 145 LEU A N 1
ATOM 1161 C CA . LEU A 1 145 ? 49.170 5.911 -40.948 1.00 80.38 145 LEU A CA 1
ATOM 1162 C C . LEU A 1 145 ? 50.206 6.934 -41.444 1.00 80.38 145 LEU A C 1
ATOM 1164 O O . LEU A 1 145 ? 50.377 7.082 -42.654 1.00 80.38 145 LEU A O 1
ATOM 1168 N N . LYS A 1 146 ? 50.914 7.618 -40.536 1.00 83.94 146 LYS A N 1
ATOM 1169 C CA . LYS A 1 146 ? 52.031 8.525 -40.858 1.00 83.94 146 LYS A CA 1
ATOM 1170 C C . LYS A 1 146 ? 53.276 7.749 -41.308 1.00 83.94 146 LYS A C 1
ATOM 1172 O O . LYS A 1 146 ? 53.898 8.150 -42.283 1.00 83.94 146 LYS A O 1
ATOM 1177 N N . ASP A 1 147 ? 53.596 6.622 -40.674 1.00 81.06 147 ASP A N 1
ATOM 1178 C CA . ASP A 1 147 ? 54.677 5.708 -41.084 1.00 81.06 147 ASP A CA 1
ATOM 1179 C C . ASP A 1 147 ? 54.406 5.061 -42.458 1.00 81.06 147 ASP A C 1
ATOM 1181 O O . ASP A 1 147 ? 55.278 5.053 -43.328 1.00 81.06 147 ASP A O 1
ATOM 1185 N N . LEU A 1 148 ? 53.173 4.606 -42.710 1.00 73.00 148 LEU A N 1
ATOM 1186 C CA . LEU A 1 148 ? 52.751 4.099 -44.021 1.00 73.00 148 LEU A CA 1
ATOM 1187 C C . LEU A 1 148 ? 52.801 5.188 -45.106 1.00 73.00 148 LEU A C 1
ATOM 1189 O O . LEU A 1 148 ? 53.319 4.932 -46.192 1.00 73.00 148 LEU A O 1
ATOM 1193 N N . HIS A 1 149 ? 52.347 6.414 -44.816 1.00 74.50 149 HIS A N 1
ATOM 1194 C CA . HIS A 1 149 ? 52.504 7.545 -45.740 1.00 74.50 149 HIS A CA 1
ATOM 1195 C C . HIS A 1 149 ? 53.969 7.930 -45.972 1.00 74.50 149 HIS A C 1
ATOM 1197 O O . HIS A 1 149 ? 54.322 8.265 -47.097 1.00 74.50 149 HIS A O 1
ATOM 1203 N N . ALA A 1 150 ? 54.832 7.873 -44.954 1.00 73.25 150 ALA A N 1
ATOM 1204 C CA . ALA A 1 150 ? 56.257 8.163 -45.110 1.00 73.25 150 ALA A CA 1
ATOM 1205 C C . ALA A 1 150 ? 56.948 7.132 -46.017 1.00 73.25 150 ALA A C 1
ATOM 1207 O O . ALA A 1 150 ? 57.747 7.507 -46.873 1.00 73.25 150 ALA A O 1
ATOM 1208 N N . LYS A 1 151 ? 56.586 5.849 -45.886 1.00 69.19 151 LYS A N 1
ATOM 1209 C CA . LYS A 1 151 ? 57.061 4.767 -46.763 1.00 69.19 151 LYS A CA 1
ATOM 1210 C C . LYS A 1 151 ? 56.582 4.960 -48.203 1.00 69.19 151 LYS A C 1
ATOM 1212 O O . LYS A 1 151 ? 57.406 4.982 -49.108 1.00 69.19 151 LYS A O 1
ATOM 1217 N N . LEU A 1 152 ? 55.288 5.218 -48.408 1.00 60.25 152 LEU A N 1
ATOM 1218 C CA . LEU A 1 152 ? 54.724 5.524 -49.733 1.00 60.25 152 LEU A CA 1
ATOM 1219 C C . LEU A 1 152 ? 55.283 6.824 -50.347 1.00 60.25 152 LEU A C 1
ATOM 1221 O O . LEU A 1 152 ? 55.376 6.938 -51.565 1.00 60.25 152 LEU A O 1
ATOM 1225 N N . GLY A 1 153 ? 55.657 7.803 -49.520 1.00 54.78 153 GLY A N 1
ATOM 1226 C CA . GLY A 1 153 ? 56.213 9.085 -49.956 1.00 54.78 153 GLY A CA 1
ATOM 1227 C C . GLY A 1 153 ? 57.695 9.042 -50.338 1.00 54.78 153 GLY A C 1
ATOM 1228 O O . GLY A 1 153 ? 58.156 9.938 -51.045 1.00 54.78 153 GLY A O 1
ATOM 1229 N N . HIS A 1 154 ? 58.447 8.024 -49.904 1.00 51.00 154 HIS A N 1
ATOM 1230 C CA . HIS A 1 154 ? 59.875 7.921 -50.215 1.00 51.00 154 HIS A CA 1
ATOM 1231 C C . HIS A 1 154 ? 60.138 7.372 -51.634 1.00 51.00 154 HIS A C 1
ATOM 1233 O O . HIS A 1 154 ? 61.138 7.742 -52.256 1.00 51.00 154 HIS A O 1
ATOM 1239 N N . ASP A 1 155 ? 59.209 6.588 -52.190 1.00 48.06 155 ASP A N 1
ATOM 1240 C CA . ASP A 1 155 ? 59.282 5.999 -53.539 1.00 48.06 155 ASP A CA 1
ATOM 1241 C C . ASP A 1 155 ? 58.799 6.959 -54.650 1.00 48.06 155 ASP A C 1
ATOM 1243 O O . ASP A 1 155 ? 58.230 6.566 -55.669 1.00 48.06 155 ASP A O 1
ATOM 1247 N N . GLY A 1 156 ? 59.057 8.261 -54.489 1.00 47.03 156 GLY A N 1
ATOM 1248 C CA . GLY A 1 156 ? 58.625 9.325 -55.408 1.00 47.03 156 GLY A CA 1
ATOM 1249 C C . GLY A 1 156 ? 59.257 9.314 -56.812 1.00 47.03 156 GLY A C 1
ATOM 1250 O O . GLY A 1 156 ? 59.106 10.294 -57.545 1.00 47.03 156 GLY A O 1
ATOM 1251 N N . LYS A 1 157 ? 59.991 8.259 -57.200 1.00 49.56 157 LYS A N 1
ATOM 1252 C CA . LYS A 1 157 ? 60.562 8.060 -58.544 1.00 49.56 157 LYS A CA 1
ATOM 1253 C C . LYS A 1 157 ? 60.524 6.578 -58.947 1.00 49.56 157 LYS A C 1
ATOM 1255 O O . LYS A 1 157 ? 61.067 5.738 -58.245 1.00 49.56 157 LYS A O 1
ATOM 1260 N N . ASN A 1 158 ? 59.976 6.323 -60.140 1.00 39.62 158 ASN A N 1
ATOM 1261 C CA . ASN A 1 158 ? 59.842 5.035 -60.848 1.00 39.62 158 ASN A CA 1
ATOM 1262 C C . ASN A 1 158 ? 58.768 4.037 -60.344 1.00 39.62 158 ASN A C 1
ATOM 1264 O O . ASN A 1 158 ? 59.055 3.061 -59.666 1.00 39.62 158 ASN A O 1
ATOM 1268 N N . THR A 1 159 ? 57.547 4.216 -60.867 1.00 41.91 159 THR A N 1
ATOM 1269 C CA . THR A 1 159 ? 56.745 3.167 -61.551 1.00 41.91 159 THR A CA 1
ATOM 1270 C C . THR A 1 159 ? 56.685 1.741 -60.956 1.00 41.91 159 THR A C 1
ATOM 1272 O O . THR A 1 159 ? 57.571 0.933 -61.228 1.00 41.91 159 THR A O 1
ATOM 1275 N N . GLY A 1 160 ? 55.555 1.346 -60.339 1.00 43.12 160 GLY A N 1
ATOM 1276 C CA . GLY A 1 160 ? 55.270 -0.089 -60.117 1.00 43.12 160 GLY A CA 1
ATOM 1277 C C . GLY A 1 160 ? 54.222 -0.473 -59.058 1.00 43.12 160 GLY A C 1
ATOM 1278 O O . GLY A 1 160 ? 54.532 -1.253 -58.161 1.00 43.12 160 GLY A O 1
ATOM 1279 N N . VAL A 1 161 ? 52.971 -0.002 -59.159 1.00 50.19 161 VAL A N 1
ATOM 1280 C CA . VAL A 1 161 ? 51.917 -0.137 -58.110 1.00 50.19 161 VAL A CA 1
ATOM 1281 C C . VAL A 1 161 ? 51.330 -1.566 -57.946 1.00 50.19 161 VAL A C 1
ATOM 1283 O O . VAL A 1 161 ? 50.176 -1.727 -57.573 1.00 50.19 161 VAL A O 1
ATOM 1286 N N . MET A 1 162 ? 52.092 -2.628 -58.236 1.00 44.94 162 MET A N 1
ATOM 1287 C CA . MET A 1 162 ? 51.634 -4.031 -58.129 1.00 44.94 162 MET A CA 1
ATOM 1288 C C . MET A 1 162 ? 52.636 -5.004 -57.478 1.00 44.94 162 MET A C 1
ATOM 1290 O O . MET A 1 162 ? 52.278 -6.158 -57.270 1.00 44.94 162 MET A O 1
ATOM 1294 N N . SER A 1 163 ? 53.860 -4.583 -57.121 1.00 47.34 163 SER A N 1
ATOM 1295 C CA . SER A 1 163 ? 54.870 -5.503 -56.547 1.00 47.34 163 SER A CA 1
ATOM 1296 C C . SER A 1 163 ? 54.902 -5.524 -55.008 1.00 47.34 163 SER A C 1
ATOM 1298 O O . SER A 1 163 ? 55.159 -6.562 -54.402 1.00 47.34 163 SER A O 1
ATOM 1300 N N . ALA A 1 164 ? 54.592 -4.398 -54.353 1.00 43.66 164 ALA A N 1
ATOM 1301 C CA . ALA A 1 164 ? 54.747 -4.233 -52.900 1.00 43.66 164 ALA A CA 1
ATOM 1302 C C . ALA A 1 164 ? 53.700 -4.976 -52.040 1.00 43.66 164 ALA A C 1
ATOM 1304 O O . ALA A 1 164 ? 53.884 -5.133 -50.834 1.00 43.66 164 ALA A O 1
ATOM 1305 N N . MET A 1 165 ? 52.596 -5.441 -52.636 1.00 42.25 165 MET A N 1
ATOM 1306 C CA . MET A 1 165 ? 51.518 -6.118 -51.901 1.00 42.25 165 MET A CA 1
ATOM 1307 C C . MET A 1 165 ? 51.862 -7.574 -51.534 1.00 42.25 165 MET A C 1
ATOM 1309 O O . MET A 1 165 ? 51.221 -8.152 -50.661 1.00 42.25 165 MET A O 1
ATOM 1313 N N . THR A 1 166 ? 52.882 -8.156 -52.172 1.00 46.94 166 THR A N 1
ATOM 1314 C CA . THR A 1 166 ? 53.242 -9.578 -52.042 1.00 46.94 166 THR A CA 1
ATOM 1315 C C . THR A 1 166 ? 54.051 -9.862 -50.770 1.00 46.94 166 THR A C 1
ATOM 1317 O O . THR A 1 166 ? 53.683 -10.738 -49.988 1.00 46.94 166 THR A O 1
ATOM 1320 N N . ASP A 1 167 ? 55.103 -9.080 -50.502 1.00 40.81 167 ASP A N 1
ATOM 1321 C CA . ASP A 1 167 ? 56.003 -9.315 -49.359 1.00 40.81 167 ASP A CA 1
ATOM 1322 C C . ASP A 1 167 ? 55.374 -8.946 -48.005 1.00 40.81 167 ASP A C 1
ATOM 1324 O O . ASP A 1 167 ? 55.660 -9.575 -46.983 1.00 40.81 167 ASP A O 1
ATOM 1328 N N . ALA A 1 168 ? 54.449 -7.979 -47.984 1.00 44.53 168 ALA A N 1
ATOM 1329 C CA . ALA A 1 168 ? 53.727 -7.597 -46.769 1.00 44.53 168 ALA A CA 1
ATOM 1330 C C . ALA A 1 168 ? 52.903 -8.762 -46.178 1.00 44.53 168 ALA A C 1
ATOM 1332 O O . ALA A 1 168 ? 52.767 -8.876 -44.957 1.00 44.53 168 ALA A O 1
ATOM 1333 N N . VAL A 1 169 ? 52.390 -9.661 -47.027 1.00 44.88 169 VAL A N 1
ATOM 1334 C CA . VAL A 1 169 ? 51.565 -10.807 -46.606 1.00 44.88 169 VAL A CA 1
ATOM 1335 C C . VAL A 1 169 ? 52.403 -11.889 -45.912 1.00 44.88 169 VAL A C 1
ATOM 1337 O O . VAL A 1 169 ? 51.919 -12.525 -44.975 1.00 44.88 169 VAL A O 1
ATOM 1340 N N . ALA A 1 170 ? 53.679 -12.055 -46.280 1.00 44.50 170 ALA A N 1
ATOM 1341 C CA . ALA A 1 170 ? 54.567 -13.041 -45.659 1.00 44.50 170 ALA A CA 1
ATOM 1342 C C . ALA A 1 170 ? 54.899 -12.721 -44.184 1.00 44.50 170 ALA A C 1
ATOM 1344 O O . ALA A 1 170 ? 55.112 -13.632 -43.381 1.00 44.50 170 ALA A O 1
ATOM 1345 N N . GLY A 1 171 ? 54.919 -11.437 -43.802 1.00 46.47 171 GLY A N 1
ATOM 1346 C CA . GLY A 1 171 ? 55.274 -11.002 -42.445 1.00 46.47 171 GLY A CA 1
ATOM 1347 C C . GLY A 1 171 ? 54.150 -11.110 -41.404 1.00 46.47 171 GLY A C 1
ATOM 1348 O O . GLY A 1 171 ? 54.423 -11.329 -40.221 1.00 46.47 171 GLY A O 1
ATOM 1349 N N . VAL A 1 172 ? 52.886 -10.965 -41.818 1.00 44.22 172 VAL A N 1
ATOM 1350 C CA . VAL A 1 172 ? 51.737 -10.821 -40.896 1.00 44.22 172 VAL A CA 1
ATOM 1351 C C . VAL A 1 172 ? 51.250 -12.163 -40.332 1.00 44.22 172 VAL A C 1
ATOM 1353 O O . VAL A 1 172 ? 50.831 -12.231 -39.176 1.00 44.22 172 VAL A O 1
ATOM 1356 N N . VAL A 1 173 ? 51.393 -13.259 -41.087 1.00 42.31 173 VAL A N 1
ATOM 1357 C CA . VAL A 1 173 ? 50.892 -14.608 -40.731 1.00 42.31 173 VAL A CA 1
ATOM 1358 C C . VAL A 1 173 ? 51.486 -15.167 -39.419 1.00 42.31 173 VAL A C 1
ATOM 1360 O O . VAL A 1 173 ? 50.933 -16.094 -38.836 1.00 42.31 173 VAL A O 1
ATOM 1363 N N . ARG A 1 174 ? 52.571 -14.580 -38.891 1.00 46.03 174 ARG A N 1
ATOM 1364 C CA . ARG A 1 174 ? 53.189 -14.964 -37.605 1.00 46.03 174 ARG A CA 1
ATOM 1365 C C . ARG A 1 174 ? 52.781 -14.125 -36.384 1.00 46.03 174 ARG A C 1
ATOM 1367 O O . ARG A 1 174 ? 53.372 -14.324 -35.325 1.00 46.03 174 ARG A O 1
ATOM 1374 N N . ARG A 1 175 ? 51.838 -13.172 -36.483 1.00 47.03 175 ARG A N 1
ATOM 1375 C CA . ARG A 1 175 ? 51.581 -12.222 -35.374 1.00 47.03 175 ARG A CA 1
ATOM 1376 C C . ARG A 1 175 ? 50.114 -11.832 -35.130 1.00 47.03 175 ARG A C 1
ATOM 1378 O O . ARG A 1 175 ? 49.838 -10.696 -34.753 1.00 47.03 175 ARG A O 1
ATOM 1385 N N . SER A 1 176 ? 49.166 -12.754 -35.311 1.00 35.66 176 SER A N 1
ATOM 1386 C CA . SER A 1 176 ? 47.739 -12.518 -34.996 1.00 35.66 176 SER A CA 1
ATOM 1387 C C . SER A 1 176 ? 46.991 -13.784 -34.543 1.00 35.66 176 SER A C 1
ATOM 1389 O O . SER A 1 176 ? 45.958 -14.137 -35.101 1.00 35.66 176 SER A O 1
ATOM 1391 N N . THR A 1 177 ? 47.510 -14.476 -33.521 1.00 38.78 177 THR A N 1
ATOM 1392 C CA . THR A 1 177 ? 46.830 -15.610 -32.855 1.00 38.78 177 THR A CA 1
ATOM 1393 C C . THR A 1 177 ? 47.016 -15.565 -31.333 1.00 38.78 177 THR A C 1
ATOM 1395 O O . THR A 1 177 ? 47.675 -16.423 -30.746 1.00 38.78 177 THR A O 1
ATOM 1398 N N . SER A 1 178 ? 46.453 -14.546 -30.686 1.00 34.91 178 SER A N 1
ATOM 1399 C CA . SER A 1 178 ? 46.280 -14.479 -29.229 1.00 34.91 178 SER A CA 1
ATOM 1400 C C . SER A 1 178 ? 45.188 -13.461 -28.871 1.00 34.91 178 SER A C 1
ATOM 1402 O O . SER A 1 178 ? 44.960 -12.524 -29.632 1.00 34.91 178 SER A O 1
ATOM 1404 N N . LEU A 1 179 ? 44.548 -13.661 -27.707 1.00 35.78 179 LEU A N 1
ATOM 1405 C CA . LEU A 1 179 ? 43.300 -13.024 -27.236 1.00 35.78 179 LEU A CA 1
ATOM 1406 C C . LEU A 1 179 ? 42.029 -13.496 -27.990 1.00 35.78 179 LEU A C 1
ATOM 1408 O O . LEU A 1 179 ? 41.947 -13.355 -29.202 1.00 35.78 179 LEU A O 1
ATOM 1412 N N . THR A 1 180 ? 40.988 -14.059 -27.358 1.00 33.75 180 THR A N 1
ATOM 1413 C CA . THR A 1 180 ? 40.825 -14.579 -25.976 1.00 33.75 180 THR A CA 1
ATOM 1414 C C . THR A 1 180 ? 39.656 -15.576 -25.911 1.00 33.75 180 THR A C 1
ATOM 1416 O O . THR A 1 180 ? 38.537 -15.215 -26.261 1.00 33.75 180 THR A O 1
ATOM 1419 N N . SER A 1 181 ? 39.871 -16.773 -25.357 1.00 30.02 181 SER A N 1
ATOM 1420 C CA . SER A 1 181 ? 38.880 -17.522 -24.553 1.00 30.02 181 SER A CA 1
ATOM 1421 C C . SER A 1 181 ? 39.584 -18.652 -23.781 1.00 30.02 181 SER A C 1
ATOM 1423 O O . SER A 1 181 ? 40.669 -19.082 -24.170 1.00 30.02 181 SER A O 1
ATOM 1425 N N . THR A 1 182 ? 39.021 -19.083 -22.649 1.00 45.16 182 THR A N 1
ATOM 1426 C CA . THR A 1 182 ? 39.663 -19.983 -21.670 1.00 45.16 182 THR A CA 1
ATOM 1427 C C . THR A 1 182 ? 38.934 -21.323 -21.536 1.00 45.16 182 THR A C 1
ATOM 1429 O O . THR A 1 182 ? 37.726 -21.342 -21.317 1.00 45.16 182 THR A O 1
ATOM 1432 N N . SER A 1 183 ? 39.662 -22.448 -21.598 1.00 29.47 183 SER A N 1
ATOM 1433 C CA . SER A 1 183 ? 39.188 -23.765 -21.127 1.00 29.47 183 SER A CA 1
ATOM 1434 C C . SER A 1 183 ? 40.330 -24.788 -20.959 1.00 29.47 183 SER A C 1
ATOM 1436 O O . SER A 1 183 ? 41.451 -24.565 -21.412 1.00 29.47 183 SER A O 1
ATOM 1438 N N . HIS A 1 184 ? 40.024 -25.919 -20.315 1.00 31.92 184 HIS A N 1
ATOM 1439 C CA . HIS A 1 184 ? 40.858 -27.133 -20.227 1.00 31.92 184 HIS A CA 1
ATOM 1440 C C . HIS A 1 184 ? 40.873 -27.871 -21.599 1.00 31.92 184 HIS A C 1
ATOM 1442 O O . HIS A 1 184 ? 39.994 -27.627 -22.421 1.00 31.92 184 HIS A O 1
ATOM 1448 N N . LYS A 1 185 ? 41.818 -28.760 -21.955 1.00 29.64 185 LYS A N 1
ATOM 1449 C CA . LYS A 1 185 ? 42.342 -29.946 -21.235 1.00 29.64 185 LYS A CA 1
ATOM 1450 C C . LYS A 1 185 ? 43.730 -30.406 -21.751 1.00 29.64 185 LYS A C 1
ATOM 1452 O O . LYS A 1 185 ? 44.058 -30.198 -22.908 1.00 29.64 185 LYS A O 1
ATOM 1457 N N . GLU A 1 186 ? 44.453 -31.111 -20.871 1.00 30.02 186 GLU A N 1
ATOM 1458 C CA . GLU A 1 186 ? 45.335 -32.284 -21.110 1.00 30.02 186 GLU A CA 1
ATOM 1459 C C . GLU A 1 186 ? 46.402 -32.289 -22.242 1.00 30.02 186 GLU A C 1
ATOM 1461 O O . GLU A 1 186 ? 46.079 -32.494 -23.402 1.00 30.02 186 GLU A O 1
ATOM 1466 N N . LYS A 1 187 ? 47.686 -32.236 -21.818 1.00 32.88 187 LYS A N 1
ATOM 1467 C CA . LYS A 1 187 ? 48.785 -33.227 -22.046 1.00 32.88 187 LYS A CA 1
ATOM 1468 C C . LYS A 1 187 ? 49.101 -33.753 -23.471 1.00 32.88 187 LYS A C 1
ATOM 1470 O O . LYS A 1 187 ? 48.208 -34.148 -24.197 1.00 32.88 187 LYS A O 1
ATOM 1475 N N . GLU A 1 188 ? 50.350 -34.019 -23.886 1.00 36.91 188 GLU A N 1
ATOM 1476 C CA . GLU A 1 188 ? 51.756 -33.787 -23.437 1.00 36.91 188 GLU A CA 1
ATOM 1477 C C . GLU A 1 188 ? 52.690 -34.423 -24.530 1.00 36.91 188 GLU A C 1
ATOM 1479 O O . GLU A 1 188 ? 52.142 -35.097 -25.407 1.00 36.91 188 GLU A O 1
ATOM 1484 N N . PRO A 1 189 ? 54.050 -34.344 -24.513 1.00 47.00 189 PRO A N 1
ATOM 1485 C CA . PRO A 1 189 ? 54.962 -33.612 -23.620 1.00 47.00 189 PRO A CA 1
ATOM 1486 C C . PRO A 1 189 ? 56.130 -32.840 -24.313 1.00 47.00 189 PRO A C 1
ATOM 1488 O O . PRO A 1 189 ? 56.324 -32.890 -25.521 1.00 47.00 189 PRO A O 1
ATOM 1491 N N . VAL A 1 190 ? 56.972 -32.212 -23.476 1.00 38.03 190 VAL A N 1
ATOM 1492 C CA . VAL A 1 190 ? 58.344 -31.694 -23.728 1.00 38.03 190 VAL A CA 1
ATOM 1493 C C . VAL A 1 190 ? 58.518 -30.454 -24.630 1.00 38.03 190 VAL A C 1
ATOM 1495 O O . VAL A 1 190 ? 58.829 -30.541 -25.812 1.00 38.03 190 VAL A O 1
ATOM 1498 N N . SER A 1 191 ? 58.594 -29.290 -23.979 1.00 35.03 191 SER A N 1
ATOM 1499 C CA . SER A 1 191 ? 59.889 -28.599 -23.834 1.00 35.03 191 SER A CA 1
ATOM 1500 C C . SER A 1 191 ? 59.932 -27.925 -22.459 1.00 35.03 191 SER A C 1
ATOM 1502 O O . SER A 1 191 ? 59.109 -27.063 -22.163 1.00 35.03 191 SER A O 1
ATOM 1504 N N . MET A 1 192 ? 60.804 -28.400 -21.564 1.00 41.81 192 MET A N 1
ATOM 1505 C CA . MET A 1 192 ? 60.655 -28.199 -20.109 1.00 41.81 192 MET A CA 1
ATOM 1506 C C . MET A 1 192 ? 61.447 -26.999 -19.549 1.00 41.81 192 MET A C 1
ATOM 1508 O O . MET A 1 192 ? 61.478 -26.795 -18.345 1.00 41.81 192 MET A O 1
ATOM 1512 N N . GLU A 1 193 ? 62.082 -26.190 -20.397 1.00 52.06 193 GLU A N 1
ATOM 1513 C CA . GLU A 1 193 ? 63.098 -25.218 -19.960 1.00 52.06 193 GLU A CA 1
ATOM 1514 C C . GLU A 1 193 ? 62.548 -23.788 -19.800 1.00 52.06 193 GLU A C 1
ATOM 1516 O O . GLU A 1 193 ? 62.697 -23.165 -18.750 1.00 52.06 193 GLU A O 1
ATOM 1521 N N . GLU A 1 194 ? 61.825 -23.280 -20.799 1.00 49.25 194 GLU A N 1
ATOM 1522 C CA . GLU A 1 194 ? 61.307 -21.901 -20.806 1.00 49.25 194 GLU A CA 1
ATOM 1523 C C . GLU A 1 194 ? 60.149 -21.706 -19.805 1.00 49.25 194 GLU A C 1
ATOM 1525 O O . GLU A 1 194 ? 60.063 -20.687 -19.117 1.00 49.25 194 GLU A O 1
ATOM 1530 N N . GLY A 1 195 ? 59.314 -22.740 -19.632 1.00 53.53 195 GLY A N 1
ATOM 1531 C CA . GLY A 1 195 ? 58.293 -22.792 -18.583 1.00 53.53 195 GLY A CA 1
ATOM 1532 C C . GLY A 1 195 ? 58.883 -22.908 -17.174 1.00 53.53 195 GLY A C 1
ATOM 1533 O O . GLY A 1 195 ? 58.397 -22.240 -16.262 1.00 53.53 195 GLY A O 1
ATOM 1534 N N . MET A 1 196 ? 59.962 -23.686 -16.993 1.00 52.91 196 MET A N 1
ATOM 1535 C CA . MET A 1 196 ? 60.701 -23.708 -15.724 1.00 52.91 196 MET A CA 1
ATOM 1536 C C . MET A 1 196 ? 61.259 -22.327 -15.401 1.00 52.91 196 MET A C 1
ATOM 1538 O O . MET A 1 196 ? 61.103 -21.875 -14.275 1.00 52.91 196 MET A O 1
ATOM 1542 N N . LYS A 1 197 ? 61.850 -21.633 -16.379 1.00 62.03 197 LYS A N 1
ATOM 1543 C CA . LYS A 1 197 ? 62.457 -20.320 -16.157 1.00 62.03 197 LYS A CA 1
ATOM 1544 C C . LYS A 1 197 ? 61.446 -19.265 -15.703 1.00 62.03 197 LYS A C 1
ATOM 1546 O O . LYS A 1 197 ? 61.718 -18.554 -14.742 1.00 62.03 197 LYS A O 1
ATOM 1551 N N . LYS A 1 198 ? 60.252 -19.213 -16.303 1.00 65.88 198 LYS A N 1
ATOM 1552 C CA . LYS A 1 198 ? 59.212 -18.284 -15.837 1.00 65.88 198 LYS A CA 1
ATOM 1553 C C . LYS A 1 198 ? 58.667 -18.652 -14.450 1.00 65.88 198 LYS A C 1
ATOM 1555 O O . LYS A 1 198 ? 58.492 -17.773 -13.617 1.00 65.88 198 LYS A O 1
ATOM 1560 N N . VAL A 1 199 ? 58.456 -19.941 -14.168 1.00 57.31 199 VAL A N 1
ATOM 1561 C CA . VAL A 1 199 ? 58.039 -20.394 -12.826 1.00 57.31 199 VAL A CA 1
ATOM 1562 C C . VAL A 1 199 ? 59.139 -20.152 -11.783 1.00 57.31 199 VAL A C 1
ATOM 1564 O O . VAL A 1 199 ? 58.823 -19.863 -10.634 1.00 57.31 199 VAL A O 1
ATOM 1567 N N . GLN A 1 200 ? 60.415 -20.210 -12.170 1.00 59.50 200 GLN A N 1
ATOM 1568 C CA . GLN A 1 200 ? 61.562 -19.835 -11.341 1.00 59.50 200 GLN A CA 1
ATOM 1569 C C . GLN A 1 200 ? 61.541 -18.329 -11.035 1.00 59.50 200 GLN A C 1
ATOM 1571 O O . GLN A 1 200 ? 61.652 -17.961 -9.872 1.00 59.50 200 GLN A O 1
ATOM 1576 N N . GLU A 1 201 ? 61.341 -17.473 -12.043 1.00 69.31 201 GLU A N 1
ATOM 1577 C CA . GLU A 1 201 ? 61.240 -16.012 -11.891 1.00 69.31 201 GLU A CA 1
ATOM 1578 C C . GLU A 1 201 ? 60.039 -15.613 -11.008 1.00 69.31 201 GLU A C 1
ATOM 1580 O O . GLU A 1 201 ? 60.207 -14.865 -10.042 1.00 69.31 201 GLU A O 1
ATOM 1585 N N . ASP A 1 202 ? 58.852 -16.184 -11.248 1.00 65.44 202 ASP A N 1
ATOM 1586 C CA . ASP A 1 202 ? 57.663 -15.973 -10.408 1.00 65.44 202 ASP A CA 1
ATOM 1587 C C . ASP A 1 202 ? 57.899 -16.491 -8.969 1.00 65.44 202 ASP A C 1
ATOM 1589 O O . ASP A 1 202 ? 57.568 -15.812 -7.994 1.00 65.44 202 ASP A O 1
ATOM 1593 N N . ALA A 1 203 ? 58.523 -17.664 -8.797 1.00 71.81 203 ALA A N 1
ATOM 1594 C CA . ALA A 1 203 ? 58.849 -18.220 -7.480 1.00 71.81 203 ALA A CA 1
ATOM 1595 C C . ALA A 1 203 ? 59.967 -17.455 -6.752 1.00 71.81 203 ALA A C 1
ATOM 1597 O O . ALA A 1 203 ? 59.992 -17.459 -5.523 1.00 71.81 203 ALA A O 1
ATOM 1598 N N . GLU A 1 204 ? 60.883 -16.794 -7.459 1.00 68.62 204 GLU A N 1
ATOM 1599 C CA . GLU A 1 204 ? 61.888 -15.900 -6.874 1.00 68.62 204 GLU A CA 1
ATOM 1600 C C . GLU A 1 204 ? 61.279 -14.544 -6.489 1.00 68.62 204 GLU A C 1
ATOM 1602 O O . GLU A 1 204 ? 61.612 -14.013 -5.427 1.00 68.62 204 GLU A O 1
ATOM 1607 N N . GLY A 1 205 ? 60.290 -14.050 -7.241 1.00 73.94 205 GLY A N 1
ATOM 1608 C CA . GLY A 1 205 ? 59.429 -12.938 -6.828 1.00 73.94 205 GLY A CA 1
ATOM 1609 C C . GLY A 1 205 ? 58.667 -13.245 -5.534 1.00 73.94 205 GLY A C 1
ATOM 1610 O O . GLY A 1 205 ? 58.790 -12.512 -4.548 1.00 73.94 205 GLY A O 1
ATOM 1611 N N . TRP A 1 206 ? 57.961 -14.380 -5.479 1.00 71.44 206 TRP A N 1
ATOM 1612 C CA . TRP A 1 206 ? 57.274 -14.824 -4.261 1.00 71.44 206 TRP A CA 1
ATOM 1613 C C . TRP A 1 206 ? 58.241 -15.102 -3.106 1.00 71.44 206 TRP A C 1
ATOM 1615 O O . TRP A 1 206 ? 57.963 -14.672 -1.990 1.00 71.44 206 TRP A O 1
ATOM 1625 N N . LYS A 1 207 ? 59.406 -15.723 -3.343 1.00 72.94 207 LYS A N 1
ATOM 1626 C CA . LYS A 1 207 ? 60.460 -15.859 -2.319 1.00 72.94 207 LYS A CA 1
ATOM 1627 C C . LYS A 1 207 ? 60.983 -14.514 -1.835 1.00 72.94 207 LYS A C 1
ATOM 1629 O O . LYS A 1 207 ? 61.342 -14.428 -0.673 1.00 72.94 207 LYS A O 1
ATOM 1634 N N . THR A 1 208 ? 61.034 -13.477 -2.666 1.00 80.38 208 THR A N 1
ATOM 1635 C CA . THR A 1 208 ? 61.493 -12.145 -2.236 1.00 80.38 208 THR A CA 1
ATOM 1636 C C . THR A 1 208 ? 60.484 -11.506 -1.280 1.00 80.38 208 THR A C 1
ATOM 1638 O O . THR A 1 208 ? 60.874 -11.002 -0.229 1.00 80.38 208 THR A O 1
ATOM 1641 N N . ILE A 1 209 ? 59.184 -11.611 -1.581 1.00 74.75 209 ILE A N 1
ATOM 1642 C CA . ILE A 1 209 ? 58.102 -11.140 -0.700 1.00 74.75 209 ILE A CA 1
ATOM 1643 C C . ILE A 1 209 ? 58.042 -11.977 0.588 1.00 74.75 209 ILE A C 1
ATOM 1645 O O . ILE A 1 209 ? 58.007 -11.422 1.683 1.00 74.75 209 ILE A O 1
ATOM 1649 N N . VAL A 1 210 ? 58.084 -13.309 0.477 1.00 78.12 210 VAL A N 1
ATOM 1650 C CA . VAL A 1 210 ? 58.083 -14.219 1.633 1.00 78.12 210 VAL A CA 1
ATOM 1651 C C . VAL A 1 210 ? 59.323 -14.002 2.494 1.00 78.12 210 VAL A C 1
ATOM 1653 O O . VAL A 1 210 ? 59.175 -13.876 3.699 1.00 78.12 210 VAL A O 1
ATOM 1656 N N . LYS A 1 211 ? 60.518 -13.848 1.913 1.00 76.44 211 LYS A N 1
ATOM 1657 C CA . LYS A 1 211 ? 61.751 -13.570 2.663 1.00 76.44 211 LYS A CA 1
ATOM 1658 C C . LYS A 1 211 ? 61.701 -12.218 3.369 1.00 76.44 211 LYS A C 1
ATOM 1660 O O . LYS A 1 211 ? 62.167 -12.137 4.496 1.00 76.44 211 LYS A O 1
ATOM 1665 N N . ALA A 1 212 ? 61.097 -11.186 2.775 1.00 73.25 212 ALA A N 1
ATOM 1666 C CA . ALA A 1 212 ? 60.861 -9.920 3.471 1.00 73.25 212 ALA A CA 1
ATOM 1667 C C . ALA A 1 212 ? 59.907 -10.099 4.671 1.00 73.25 212 ALA A C 1
ATOM 1669 O O . ALA A 1 212 ? 60.205 -9.627 5.765 1.00 73.25 212 ALA A O 1
ATOM 1670 N N . LEU A 1 213 ? 58.814 -10.854 4.503 1.00 75.31 213 LEU A N 1
ATOM 1671 C CA . LEU A 1 213 ? 57.865 -11.170 5.581 1.00 75.31 213 LEU A CA 1
ATOM 1672 C C . LEU A 1 213 ? 58.440 -12.126 6.643 1.00 75.31 213 LEU A C 1
ATOM 1674 O O . LEU A 1 213 ? 58.029 -12.065 7.802 1.00 75.31 213 LEU A O 1
ATOM 1678 N N . GLU A 1 214 ? 59.386 -12.996 6.279 1.00 77.38 214 GLU A N 1
ATOM 1679 C CA . GLU A 1 214 ? 60.148 -13.876 7.174 1.00 77.38 214 GLU A CA 1
ATOM 1680 C C . GLU A 1 214 ? 61.242 -13.112 7.923 1.00 77.38 214 GLU A C 1
ATOM 1682 O O . GLU A 1 214 ? 61.439 -13.360 9.110 1.00 77.38 214 GLU A 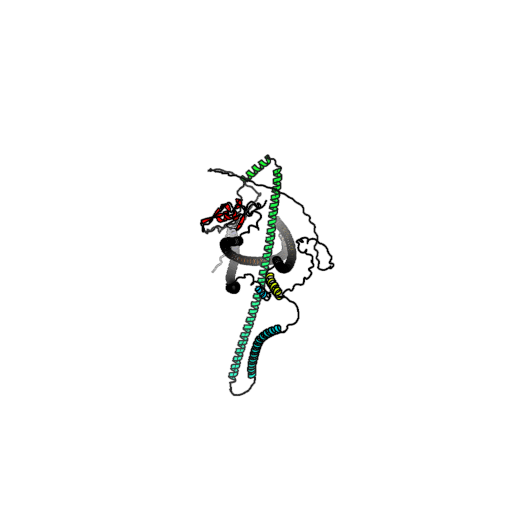O 1
ATOM 1687 N N . GLU A 1 215 ? 61.919 -12.158 7.282 1.00 79.81 215 GLU A N 1
ATOM 1688 C CA . GLU A 1 215 ? 62.862 -11.235 7.921 1.00 79.81 215 GLU A CA 1
ATOM 1689 C C . GLU A 1 215 ? 62.133 -10.296 8.886 1.00 79.81 215 GLU A C 1
ATOM 1691 O O . GLU A 1 215 ? 62.591 -10.125 10.016 1.00 79.81 215 GLU A O 1
ATOM 1696 N N . GLU A 1 216 ? 60.954 -9.786 8.522 1.00 76.25 216 GLU A N 1
ATOM 1697 C CA . GLU A 1 216 ? 60.085 -9.024 9.423 1.00 76.25 216 GLU A CA 1
ATOM 1698 C C . GLU A 1 216 ? 59.542 -9.901 10.565 1.00 76.25 216 GLU A C 1
ATOM 1700 O O . GLU A 1 216 ? 59.627 -9.511 11.730 1.00 76.25 216 GLU A O 1
ATOM 1705 N N . ASN A 1 217 ? 59.088 -11.132 10.293 1.00 72.25 217 ASN A N 1
ATOM 1706 C CA . ASN A 1 217 ? 58.713 -12.087 11.345 1.00 72.25 217 ASN A CA 1
ATOM 1707 C C . ASN A 1 217 ? 59.887 -12.426 12.269 1.00 72.25 217 ASN A C 1
ATOM 1709 O O . ASN A 1 217 ? 59.693 -12.582 13.471 1.00 72.25 217 ASN A O 1
ATOM 1713 N N . SER A 1 218 ? 61.091 -12.581 11.721 1.00 78.50 218 SER A N 1
ATOM 1714 C CA . SER A 1 218 ? 62.308 -12.886 12.470 1.00 78.50 218 SER A CA 1
ATOM 1715 C C . SER A 1 218 ? 62.722 -11.693 13.326 1.00 78.50 218 SER A C 1
ATOM 1717 O O . SER A 1 218 ? 63.018 -11.866 14.507 1.00 78.50 218 SER A O 1
ATOM 1719 N N . PHE A 1 219 ? 62.634 -10.474 12.790 1.00 82.88 219 PHE A N 1
ATOM 1720 C CA . PHE A 1 219 ? 62.832 -9.231 13.528 1.00 82.88 219 PHE A CA 1
ATOM 1721 C C . PHE A 1 219 ? 61.804 -9.078 14.653 1.00 82.88 219 PHE A C 1
ATOM 1723 O O . PHE A 1 219 ? 62.195 -8.839 15.792 1.00 82.88 219 PHE A O 1
ATOM 1730 N N . LEU A 1 220 ? 60.514 -9.311 14.392 1.00 77.00 220 LEU A N 1
ATOM 1731 C CA . LEU A 1 220 ? 59.459 -9.289 15.408 1.00 77.00 220 LEU A CA 1
ATOM 1732 C C . LEU A 1 220 ? 59.665 -10.377 16.474 1.00 77.00 220 LEU A C 1
ATOM 1734 O O . LEU A 1 220 ? 59.594 -10.072 17.658 1.00 77.00 220 LEU A O 1
ATOM 1738 N N . LYS A 1 221 ? 60.024 -11.612 16.096 1.00 81.31 221 LYS A N 1
ATOM 1739 C CA . LYS A 1 221 ? 60.351 -12.715 17.027 1.00 81.31 221 LYS A CA 1
ATOM 1740 C C . LYS A 1 221 ? 61.677 -12.515 17.768 1.00 81.31 221 LYS A C 1
ATOM 1742 O O . LYS A 1 221 ? 61.882 -13.116 18.819 1.00 81.31 221 LYS A O 1
ATOM 1747 N N . SER A 1 222 ? 62.598 -11.719 17.234 1.00 77.19 222 SER A N 1
ATOM 1748 C CA . SER A 1 222 ? 63.844 -11.319 17.900 1.00 77.19 222 SER A CA 1
ATOM 1749 C C . SER A 1 222 ? 63.599 -10.153 18.860 1.00 77.19 222 SER A C 1
ATOM 1751 O O . SER A 1 222 ? 64.115 -10.139 19.971 1.00 77.19 222 SER A O 1
ATOM 1753 N N . LYS A 1 223 ? 62.722 -9.215 18.489 1.00 79.25 223 LYS A N 1
ATOM 1754 C CA . LYS A 1 223 ? 62.272 -8.111 19.342 1.00 79.25 223 LYS A CA 1
ATOM 1755 C C . LYS A 1 223 ? 61.414 -8.619 20.503 1.00 79.25 223 LYS A C 1
ATOM 1757 O O . LYS A 1 223 ? 61.656 -8.191 21.626 1.00 79.25 223 LYS A O 1
ATOM 1762 N N . LEU A 1 224 ? 60.518 -9.580 20.248 1.00 78.38 224 LEU A N 1
ATOM 1763 C CA . LEU A 1 224 ? 59.746 -10.299 21.265 1.00 78.38 224 LEU A CA 1
ATOM 1764 C C . LEU A 1 224 ? 60.683 -11.035 22.230 1.00 78.38 224 LEU A C 1
ATOM 1766 O O . LEU A 1 224 ? 60.652 -10.743 23.421 1.00 78.38 224 LEU A O 1
ATOM 1770 N N . ARG A 1 225 ? 61.615 -11.853 21.719 1.00 74.81 225 ARG A N 1
ATOM 1771 C CA . ARG A 1 225 ? 62.616 -12.521 22.569 1.00 74.81 225 ARG A CA 1
ATOM 1772 C C . ARG A 1 225 ? 63.527 -11.549 23.309 1.00 74.81 225 ARG A C 1
ATOM 1774 O O . ARG A 1 225 ? 63.854 -11.805 24.454 1.00 74.81 225 ARG A O 1
ATOM 1781 N N . SER A 1 226 ? 63.855 -10.390 22.740 1.00 73.94 226 SER A N 1
ATOM 1782 C CA . SER A 1 226 ? 64.594 -9.342 23.454 1.00 73.94 226 SER A CA 1
ATOM 1783 C C . SER A 1 226 ? 63.758 -8.651 24.540 1.00 73.94 226 SER A C 1
ATOM 1785 O O . SER A 1 226 ? 64.331 -8.136 25.496 1.00 73.94 226 SER A O 1
ATOM 1787 N N . THR A 1 227 ? 62.426 -8.604 24.426 1.00 70.06 227 THR A N 1
ATOM 1788 C CA . THR A 1 227 ? 61.546 -8.175 25.529 1.00 70.06 227 THR A CA 1
ATOM 1789 C C . THR A 1 227 ? 61.331 -9.281 26.564 1.00 70.06 227 THR A C 1
ATOM 1791 O O . THR A 1 227 ? 61.322 -8.981 27.753 1.00 70.06 227 THR A O 1
ATOM 1794 N N . GLU A 1 228 ? 61.263 -10.547 26.148 1.00 69.31 228 GLU A N 1
ATOM 1795 C CA . GLU A 1 228 ? 61.183 -11.711 27.040 1.00 69.31 228 GLU A CA 1
ATOM 1796 C C . GLU A 1 228 ? 62.488 -11.898 27.832 1.00 69.31 228 GLU A C 1
ATOM 1798 O O . GLU A 1 228 ? 62.432 -12.065 29.042 1.00 69.31 228 GLU A O 1
ATOM 1803 N N . GLU A 1 229 ? 63.667 -11.750 27.217 1.00 68.06 229 GLU A N 1
ATOM 1804 C CA . GLU A 1 229 ? 64.967 -11.735 27.910 1.00 68.06 229 GLU A CA 1
ATOM 1805 C C . GLU A 1 229 ? 65.116 -10.538 28.860 1.00 68.06 229 GLU A C 1
ATOM 1807 O O . GLU A 1 229 ? 65.790 -10.651 29.881 1.00 68.06 229 GLU A O 1
ATOM 1812 N N . LYS A 1 230 ? 64.479 -9.393 28.574 1.00 66.62 230 LYS A N 1
ATOM 1813 C CA . LYS A 1 230 ? 64.461 -8.240 29.495 1.00 66.62 230 LYS A CA 1
ATOM 1814 C C . LYS A 1 230 ? 63.533 -8.465 30.688 1.00 66.62 230 LYS A C 1
ATOM 1816 O O . LYS A 1 230 ? 63.895 -8.083 31.795 1.00 66.62 230 LYS A O 1
ATOM 1821 N N . LEU A 1 231 ? 62.387 -9.117 30.484 1.00 59.41 231 LEU A N 1
ATOM 1822 C CA . LEU A 1 231 ? 61.487 -9.540 31.563 1.00 59.41 231 LEU A CA 1
ATOM 1823 C C . LEU A 1 231 ? 62.132 -10.642 32.419 1.00 59.41 231 LEU A C 1
ATOM 1825 O O . LEU A 1 231 ? 62.277 -10.487 33.625 1.00 59.41 231 LEU A O 1
ATOM 1829 N N . GLN A 1 232 ? 62.629 -11.705 31.792 1.00 53.72 232 GLN A N 1
ATOM 1830 C CA . GLN A 1 232 ? 63.268 -12.841 32.463 1.00 53.72 232 GLN A CA 1
ATOM 1831 C C . GLN A 1 232 ? 64.647 -12.487 33.060 1.00 53.72 232 GLN A C 1
ATOM 1833 O O . GLN A 1 232 ? 65.113 -13.136 33.997 1.00 53.72 232 GLN A O 1
ATOM 1838 N N . GLY A 1 233 ? 65.293 -11.431 32.557 1.00 51.56 233 GLY A N 1
ATOM 1839 C CA . GLY A 1 233 ? 66.458 -10.797 33.174 1.00 51.56 233 GLY A CA 1
ATOM 1840 C C . GLY A 1 233 ? 66.116 -9.988 34.430 1.00 51.56 233 GLY A C 1
ATOM 1841 O O . GLY A 1 233 ? 66.943 -9.922 35.336 1.00 51.56 233 GLY A O 1
ATOM 1842 N N . ALA A 1 234 ? 64.902 -9.433 34.525 1.00 49.75 234 ALA A N 1
ATOM 1843 C CA . ALA A 1 234 ? 64.403 -8.762 35.728 1.00 49.75 234 ALA A CA 1
ATOM 1844 C C . ALA A 1 234 ? 63.937 -9.748 36.823 1.00 49.75 234 ALA A C 1
ATOM 1846 O O . ALA A 1 234 ? 63.865 -9.370 37.989 1.00 49.75 234 ALA A O 1
ATOM 1847 N N . GLU A 1 235 ? 63.681 -11.016 36.482 1.00 47.56 235 GLU A N 1
ATOM 1848 C CA . GLU A 1 235 ? 63.276 -12.071 37.431 1.00 47.56 235 GLU A CA 1
ATOM 1849 C C . GLU A 1 235 ? 64.446 -12.863 38.058 1.00 47.56 235 GLU A C 1
ATOM 1851 O O . GLU A 1 235 ? 64.222 -13.845 38.770 1.00 47.56 235 GLU A O 1
ATOM 1856 N N . LYS A 1 236 ? 65.710 -12.458 37.850 1.00 38.84 236 LYS A N 1
ATOM 1857 C CA . LYS A 1 236 ? 66.861 -13.056 38.556 1.00 38.84 236 LYS A CA 1
ATOM 1858 C C . LYS A 1 236 ? 67.295 -12.205 39.757 1.00 38.84 236 LYS A C 1
ATOM 1860 O O . LYS A 1 236 ? 67.814 -11.109 39.557 1.00 38.84 236 LYS A O 1
ATOM 1865 N N . PRO A 1 237 ? 67.170 -12.706 41.003 1.00 51.69 237 PRO A N 1
ATOM 1866 C CA . PRO A 1 237 ? 67.506 -11.939 42.198 1.00 51.69 237 PRO A CA 1
ATOM 1867 C C . PRO A 1 237 ? 69.021 -11.917 42.453 1.00 51.69 237 PRO A C 1
ATOM 1869 O O . PRO A 1 237 ? 69.545 -12.680 43.265 1.00 51.69 237 PRO A O 1
ATOM 1872 N N . THR A 1 238 ? 69.742 -11.010 41.794 1.00 33.06 238 THR A N 1
ATOM 1873 C CA . THR A 1 238 ? 71.054 -10.566 42.285 1.00 33.06 238 THR A CA 1
ATOM 1874 C C . THR A 1 238 ? 70.844 -9.491 43.342 1.00 33.06 238 THR A C 1
ATOM 1876 O O . THR A 1 238 ? 70.562 -8.340 43.015 1.00 33.06 238 THR A O 1
ATOM 1879 N N . MET A 1 239 ? 70.970 -9.874 44.612 1.00 45.78 239 MET A N 1
ATOM 1880 C CA . MET A 1 239 ? 71.044 -8.911 45.707 1.00 45.78 239 MET A CA 1
ATOM 1881 C C . MET A 1 239 ? 72.302 -8.057 45.549 1.00 45.78 239 MET A C 1
ATOM 1883 O O . MET A 1 239 ? 73.388 -8.623 45.447 1.00 45.78 239 MET A O 1
ATOM 1887 N N . ASP A 1 240 ? 72.174 -6.734 45.639 1.00 39.12 240 ASP A N 1
ATOM 1888 C CA . ASP A 1 240 ? 73.158 -5.948 46.381 1.00 39.12 240 ASP A CA 1
ATOM 1889 C C . ASP A 1 240 ? 72.612 -4.577 46.820 1.00 39.12 240 ASP A C 1
ATOM 1891 O O . ASP A 1 240 ? 71.890 -3.910 46.085 1.00 39.12 240 ASP A O 1
ATOM 1895 N N . LYS A 1 241 ? 73.027 -4.179 48.026 1.00 40.78 241 LYS A N 1
ATOM 1896 C CA . LYS A 1 241 ? 73.029 -2.825 48.617 1.00 40.78 241 LYS A CA 1
ATOM 1897 C C . LYS A 1 241 ? 71.732 -2.021 48.846 1.00 40.78 241 LYS A C 1
ATOM 1899 O O . LYS A 1 241 ? 71.203 -1.332 47.986 1.00 40.78 241 LYS A O 1
ATOM 1904 N N . GLU A 1 242 ? 71.416 -1.942 50.142 1.00 44.41 242 GLU A N 1
ATOM 1905 C CA . GLU A 1 242 ? 71.359 -0.679 50.907 1.00 44.41 242 GLU A CA 1
ATOM 1906 C C . GLU A 1 242 ? 70.358 0.409 50.464 1.00 44.41 242 GLU A C 1
ATOM 1908 O O . GLU A 1 242 ? 70.717 1.415 49.855 1.00 44.41 242 GLU A O 1
ATOM 1913 N N . SER A 1 243 ? 69.126 0.311 50.973 1.00 41.28 243 SER A N 1
ATOM 1914 C CA . SER A 1 243 ? 68.401 1.470 51.526 1.00 41.28 243 SER A CA 1
ATOM 1915 C C . SER A 1 243 ? 67.357 1.010 52.544 1.00 41.28 243 SER A C 1
ATOM 1917 O O . SER A 1 243 ? 66.474 0.217 52.225 1.00 41.28 243 SER A O 1
ATOM 1919 N N . SER A 1 244 ? 67.454 1.499 53.782 1.00 47.38 244 SER A N 1
ATOM 1920 C CA . SER A 1 244 ? 66.505 1.198 54.858 1.00 47.38 244 SER A CA 1
ATOM 1921 C C . SER A 1 244 ? 65.255 2.077 54.743 1.00 47.38 244 SER A C 1
ATOM 1923 O O . SER A 1 244 ? 65.134 3.083 55.442 1.00 47.38 244 SER A O 1
ATOM 1925 N N . VAL A 1 245 ? 64.350 1.703 53.838 1.00 53.69 245 VAL A N 1
ATOM 1926 C CA . VAL A 1 245 ? 62.984 2.254 53.759 1.00 53.69 245 VAL A CA 1
ATOM 1927 C C . VAL A 1 245 ? 62.234 1.905 55.049 1.00 53.69 245 VAL A C 1
ATOM 1929 O O . VAL A 1 245 ? 62.383 0.788 55.554 1.00 53.69 245 VAL A O 1
ATOM 1932 N N . SER A 1 246 ? 61.445 2.834 55.599 1.00 59.81 246 SER A N 1
ATOM 1933 C CA . SER A 1 246 ? 60.697 2.569 56.832 1.00 59.81 246 SER A CA 1
ATOM 1934 C C . SER A 1 246 ? 59.635 1.484 56.624 1.00 59.81 246 SER A C 1
ATOM 1936 O O . SER A 1 246 ? 59.020 1.379 55.559 1.00 59.81 246 SER A O 1
ATOM 1938 N N . LEU A 1 247 ? 59.360 0.712 57.680 1.00 61.75 247 LEU A N 1
ATOM 1939 C CA . LEU A 1 247 ? 58.221 -0.206 57.707 1.00 61.75 247 LEU A CA 1
ATOM 1940 C C . LEU A 1 247 ? 56.901 0.555 57.493 1.00 61.75 247 LEU A C 1
ATOM 1942 O O . LEU A 1 247 ? 56.020 0.058 56.795 1.00 61.75 247 LEU A O 1
ATOM 1946 N N . ASP A 1 248 ? 56.806 1.785 58.006 1.00 63.56 248 ASP A N 1
ATOM 1947 C CA . ASP A 1 248 ? 55.638 2.654 57.831 1.00 63.56 248 ASP A CA 1
ATOM 1948 C C . ASP A 1 248 ? 55.445 3.074 56.364 1.00 63.56 248 ASP A C 1
ATOM 1950 O O . ASP A 1 248 ? 54.337 2.971 55.847 1.00 63.56 248 ASP A O 1
ATOM 1954 N N . GLU A 1 249 ? 56.518 3.451 55.652 1.00 64.62 249 GLU A N 1
ATOM 1955 C CA . GLU A 1 249 ? 56.467 3.797 54.218 1.00 64.62 249 GLU A CA 1
ATOM 1956 C C . GLU A 1 249 ? 56.058 2.599 53.347 1.00 64.62 249 GLU A C 1
ATOM 1958 O O . GLU A 1 249 ? 55.427 2.762 52.301 1.00 64.62 249 GLU A O 1
ATOM 1963 N N . LEU A 1 250 ? 56.432 1.381 53.756 1.00 68.62 250 LEU A N 1
ATOM 1964 C CA . LEU A 1 250 ? 55.990 0.148 53.105 1.00 68.62 250 LEU A CA 1
ATOM 1965 C C . LEU A 1 250 ? 54.516 -0.145 53.409 1.00 68.62 250 LEU A C 1
ATOM 1967 O O . LEU A 1 250 ? 53.780 -0.523 52.500 1.00 68.62 250 LEU A O 1
ATOM 1971 N N . GLN A 1 251 ? 54.051 0.075 54.642 1.00 73.94 251 GLN A N 1
ATOM 1972 C CA . GLN A 1 251 ? 52.632 -0.059 54.987 1.00 73.94 251 GLN A CA 1
ATOM 1973 C C . GLN A 1 251 ? 51.752 1.011 54.325 1.00 73.94 251 GLN A C 1
ATOM 1975 O O . GLN A 1 251 ? 50.606 0.718 53.995 1.00 73.94 251 GLN A O 1
ATOM 1980 N N . GLU A 1 252 ? 52.264 2.222 54.104 1.00 80.12 252 GLU A N 1
ATOM 1981 C CA . GLU A 1 252 ? 51.581 3.290 53.368 1.00 80.12 252 GLU A CA 1
ATOM 1982 C C . GLU A 1 252 ? 51.447 2.929 51.882 1.00 80.12 252 GLU A C 1
ATOM 1984 O O . GLU A 1 252 ? 50.328 2.810 51.388 1.00 80.12 252 GLU A O 1
ATOM 1989 N N . LYS A 1 253 ? 52.545 2.551 51.212 1.00 81.19 253 LYS A N 1
ATOM 1990 C CA . LYS A 1 253 ? 52.508 2.068 49.815 1.00 81.19 253 LYS A CA 1
ATOM 1991 C C . LYS A 1 253 ? 51.619 0.834 49.624 1.00 81.19 253 LYS A C 1
ATOM 1993 O O . LYS A 1 253 ? 50.984 0.691 48.583 1.00 81.19 253 LYS A O 1
ATOM 1998 N N . VAL A 1 254 ? 51.534 -0.057 50.616 1.00 82.25 254 VAL A N 1
ATOM 1999 C CA . VAL A 1 254 ? 50.605 -1.202 50.586 1.00 82.25 254 VAL A CA 1
ATOM 2000 C C . VAL A 1 254 ? 49.144 -0.764 50.751 1.00 82.25 254 VAL A C 1
ATOM 2002 O O . VAL A 1 254 ? 48.272 -1.392 50.153 1.00 82.25 254 VAL A O 1
ATOM 2005 N N . LYS A 1 255 ? 48.836 0.308 51.494 1.00 84.50 255 LYS A N 1
ATOM 2006 C CA . LYS A 1 255 ? 47.478 0.886 51.518 1.00 84.50 255 LYS A CA 1
ATOM 2007 C C . LYS A 1 255 ? 47.132 1.522 50.176 1.00 84.50 255 LYS A C 1
ATOM 2009 O O . LYS A 1 255 ? 46.077 1.204 49.638 1.00 84.50 255 LYS A O 1
ATOM 2014 N N . ASP A 1 256 ? 48.030 2.324 49.608 1.00 83.81 256 ASP A N 1
ATOM 2015 C CA . ASP A 1 256 ? 47.816 2.991 48.317 1.00 83.81 256 ASP A CA 1
ATOM 2016 C C . ASP A 1 256 ? 47.586 1.982 47.183 1.00 83.81 256 ASP A C 1
ATOM 2018 O O . ASP A 1 256 ? 46.668 2.139 46.380 1.00 83.81 256 ASP A O 1
ATOM 2022 N N . LEU A 1 257 ? 48.365 0.893 47.149 1.00 85.62 257 LEU A N 1
ATOM 2023 C CA . LEU A 1 257 ? 48.185 -0.191 46.179 1.00 85.62 257 LEU A CA 1
ATOM 2024 C C . LEU A 1 257 ? 46.872 -0.964 46.379 1.00 85.62 257 LEU A C 1
ATOM 2026 O O . LEU A 1 257 ? 46.272 -1.383 45.390 1.00 85.62 257 LEU A O 1
ATOM 2030 N N . ASN A 1 258 ? 46.399 -1.143 47.618 1.00 85.12 258 ASN A N 1
ATOM 2031 C CA . ASN A 1 258 ? 45.080 -1.739 47.863 1.00 85.12 258 ASN A CA 1
ATOM 2032 C C . ASN A 1 258 ? 43.947 -0.788 47.452 1.00 85.12 258 ASN A C 1
ATOM 2034 O O . ASN A 1 258 ? 43.014 -1.235 46.794 1.00 85.12 258 ASN A O 1
ATOM 2038 N N . LEU A 1 259 ? 44.054 0.511 47.746 1.00 89.69 259 LEU A N 1
ATOM 2039 C CA . LEU A 1 259 ? 43.078 1.516 47.317 1.00 89.69 259 LEU A CA 1
ATOM 2040 C C . LEU A 1 259 ? 43.005 1.602 45.783 1.00 89.69 259 LEU A C 1
ATOM 2042 O O . LEU A 1 259 ? 41.916 1.629 45.216 1.00 89.69 259 LEU A O 1
ATOM 2046 N N . TYR A 1 260 ? 44.151 1.564 45.097 1.00 89.31 260 TYR A N 1
ATOM 2047 C CA . TYR A 1 260 ? 44.199 1.493 43.635 1.00 89.31 260 TYR A CA 1
ATOM 2048 C C . TYR A 1 260 ? 43.547 0.202 43.104 1.00 89.31 260 TYR A C 1
ATOM 2050 O O . TYR A 1 260 ? 42.756 0.248 42.165 1.00 89.31 260 TYR A O 1
ATOM 2058 N N . LEU A 1 261 ? 43.814 -0.948 43.736 1.00 88.81 261 LEU A N 1
ATOM 2059 C CA . LEU A 1 261 ? 43.195 -2.232 43.388 1.00 88.81 261 LEU A CA 1
ATOM 2060 C C . LEU A 1 261 ? 41.674 -2.247 43.633 1.00 88.81 261 LEU A C 1
ATOM 2062 O O . LEU A 1 261 ? 40.944 -2.907 42.898 1.00 88.81 261 LEU A O 1
ATOM 2066 N N . GLU A 1 262 ? 41.184 -1.536 44.647 1.00 85.12 262 GLU A N 1
ATOM 2067 C CA . GLU A 1 262 ? 39.753 -1.359 44.916 1.00 85.12 262 GLU A CA 1
ATOM 2068 C C . GLU A 1 262 ? 39.094 -0.440 43.878 1.00 85.12 262 GLU A C 1
ATOM 2070 O O . GLU A 1 262 ? 38.033 -0.789 43.358 1.00 85.12 262 GLU A O 1
ATOM 2075 N N . CYS A 1 263 ? 39.756 0.647 43.470 1.00 86.56 263 CYS A N 1
ATOM 2076 C CA . CYS A 1 263 ? 39.318 1.488 42.352 1.00 86.56 263 CYS A CA 1
ATOM 2077 C C . CYS A 1 263 ? 39.263 0.720 41.016 1.00 86.56 263 CYS A C 1
ATOM 2079 O O . CYS A 1 263 ? 38.275 0.840 40.295 1.00 86.56 263 CYS A O 1
ATOM 2081 N N . GLU A 1 264 ? 40.264 -0.110 40.701 1.00 88.00 264 GLU A N 1
ATOM 2082 C CA . GLU A 1 264 ? 40.269 -0.967 39.496 1.00 88.00 264 GLU A CA 1
ATOM 2083 C C . GLU A 1 264 ? 39.217 -2.089 39.550 1.00 88.00 264 GLU A C 1
ATOM 2085 O O . GLU A 1 264 ? 38.713 -2.545 38.524 1.00 88.00 264 GLU A O 1
ATOM 2090 N N . ARG A 1 265 ? 38.840 -2.549 40.750 1.00 89.62 265 ARG A N 1
ATOM 2091 C CA . ARG A 1 265 ? 37.706 -3.473 40.922 1.00 89.62 265 ARG A CA 1
ATOM 2092 C C . ARG A 1 265 ? 36.372 -2.765 40.703 1.00 89.62 265 ARG A C 1
ATOM 2094 O O . ARG A 1 265 ? 35.496 -3.341 40.060 1.00 89.62 265 ARG A O 1
ATOM 2101 N N . ALA A 1 266 ? 36.221 -1.537 41.197 1.00 85.69 266 ALA A N 1
ATOM 2102 C CA . ALA A 1 266 ? 35.026 -0.727 40.975 1.00 85.69 266 ALA A CA 1
ATOM 2103 C C . ALA A 1 266 ? 34.846 -0.396 39.484 1.00 85.69 266 ALA A C 1
ATOM 2105 O O . ALA A 1 266 ? 33.830 -0.776 38.907 1.00 85.69 266 ALA A O 1
ATOM 2106 N N . SER A 1 267 ? 35.867 0.171 38.828 1.00 86.88 267 SER A N 1
ATOM 2107 C CA . SER A 1 267 ? 35.829 0.521 37.397 1.00 86.88 267 SER A CA 1
ATOM 2108 C C . SER A 1 267 ? 35.535 -0.688 36.501 1.00 86.88 267 SER A C 1
ATOM 2110 O O . SER A 1 267 ? 34.781 -0.587 35.532 1.00 86.88 267 SER A O 1
ATOM 2112 N N . ARG A 1 268 ? 36.080 -1.861 36.847 1.00 90.81 268 ARG A N 1
ATOM 2113 C CA . ARG A 1 268 ? 35.768 -3.123 36.174 1.00 90.81 268 ARG A CA 1
ATOM 2114 C C . ARG A 1 268 ? 34.319 -3.559 36.389 1.00 90.81 268 ARG A C 1
ATOM 2116 O O . ARG A 1 268 ? 33.695 -4.017 35.437 1.00 90.81 268 ARG A O 1
ATOM 2123 N N . THR A 1 269 ? 33.791 -3.425 37.605 1.00 88.56 269 THR A N 1
ATOM 2124 C CA . THR A 1 269 ? 32.393 -3.772 37.916 1.00 88.56 269 THR A CA 1
ATOM 2125 C C . THR A 1 269 ? 31.434 -2.864 37.143 1.00 88.56 269 THR A C 1
ATOM 2127 O O . THR A 1 269 ? 30.501 -3.359 36.514 1.00 88.56 269 THR A O 1
ATOM 2130 N N . ASP A 1 270 ? 31.718 -1.560 37.089 1.00 90.62 270 ASP A N 1
ATOM 2131 C CA . ASP A 1 270 ? 30.971 -0.598 36.273 1.00 90.62 270 ASP A CA 1
ATOM 2132 C C . ASP A 1 270 ? 31.022 -0.968 34.783 1.00 90.62 270 ASP A C 1
ATOM 2134 O O . ASP A 1 270 ? 29.999 -0.953 34.100 1.00 90.62 270 ASP A O 1
ATOM 2138 N N . LEU A 1 271 ? 32.191 -1.360 34.264 1.00 92.62 271 LEU A N 1
ATOM 2139 C CA . LEU A 1 271 ? 32.347 -1.771 32.866 1.00 92.62 271 LEU A CA 1
ATOM 2140 C C . LEU A 1 271 ? 31.605 -3.083 32.551 1.00 92.62 271 LEU A C 1
ATOM 2142 O O . LEU A 1 271 ? 31.005 -3.202 31.483 1.00 92.62 271 LEU A O 1
ATOM 2146 N N . GLU A 1 272 ? 31.582 -4.044 33.476 1.00 90.88 272 GLU A N 1
ATOM 2147 C CA . GLU A 1 272 ? 30.781 -5.271 33.357 1.00 90.88 272 GLU A CA 1
ATOM 2148 C C . GLU A 1 272 ? 29.264 -4.956 33.386 1.00 90.88 272 GLU A C 1
ATOM 2150 O O . GLU A 1 272 ? 28.502 -5.547 32.613 1.00 90.88 272 GLU A O 1
ATOM 2155 N N . ILE A 1 273 ? 28.825 -3.945 34.152 1.00 90.62 273 ILE A N 1
ATOM 2156 C CA . ILE A 1 273 ? 27.450 -3.407 34.109 1.00 90.62 273 ILE A CA 1
ATOM 2157 C C . ILE A 1 273 ? 27.157 -2.725 32.761 1.00 90.62 273 ILE A C 1
ATOM 2159 O O . ILE A 1 273 ? 26.143 -3.044 32.136 1.00 90.62 273 ILE A O 1
ATOM 2163 N N . TYR A 1 274 ? 28.035 -1.850 32.256 1.00 93.69 274 TYR A N 1
ATOM 2164 C CA . TYR A 1 274 ? 27.871 -1.212 30.939 1.00 93.69 274 TYR A CA 1
ATOM 2165 C C . TYR A 1 274 ? 27.770 -2.244 29.808 1.00 93.69 274 TYR A C 1
ATOM 2167 O O . TYR A 1 274 ? 26.911 -2.120 28.936 1.00 93.69 274 TYR A O 1
ATOM 2175 N N . VAL A 1 275 ? 28.592 -3.298 29.833 1.00 93.06 275 VAL A N 1
ATOM 2176 C CA . VAL A 1 275 ? 28.515 -4.403 28.863 1.00 93.06 275 VAL A CA 1
ATOM 2177 C C . VAL A 1 275 ? 27.191 -5.170 28.990 1.00 93.06 275 VAL A C 1
ATOM 2179 O O . VAL A 1 275 ? 26.622 -5.566 27.972 1.00 93.06 275 VAL A O 1
ATOM 2182 N N . SER A 1 276 ? 26.653 -5.348 30.199 1.00 92.12 276 SER A N 1
ATOM 2183 C CA . SER A 1 276 ? 25.326 -5.949 30.410 1.00 92.12 276 SER A CA 1
ATOM 2184 C C . SER A 1 276 ? 24.195 -5.083 29.828 1.00 92.12 276 SER A C 1
ATOM 2186 O O . SER A 1 276 ? 23.342 -5.579 29.085 1.00 92.12 276 SER A O 1
ATOM 2188 N N . VAL A 1 277 ? 24.232 -3.766 30.067 1.00 95.12 277 VAL A N 1
ATOM 2189 C CA . VAL A 1 277 ? 23.268 -2.801 29.507 1.00 95.12 277 VAL A CA 1
ATOM 2190 C C . VAL A 1 277 ? 23.340 -2.772 27.978 1.00 95.12 277 VAL A C 1
ATOM 2192 O O . VAL A 1 277 ? 22.305 -2.883 27.325 1.00 95.12 277 VAL A O 1
ATOM 2195 N N . LEU A 1 278 ? 24.540 -2.713 27.391 1.00 92.88 278 LEU A N 1
ATOM 2196 C CA . LEU A 1 278 ? 24.728 -2.720 25.935 1.00 92.88 278 LEU A CA 1
ATOM 2197 C C . LEU A 1 278 ? 24.251 -4.029 25.284 1.00 92.88 278 LEU A C 1
ATOM 2199 O O . LEU A 1 278 ? 23.652 -3.993 24.211 1.00 92.88 278 LEU A O 1
ATOM 2203 N N . ASN A 1 279 ? 24.457 -5.184 25.926 1.00 90.12 279 ASN A N 1
ATOM 2204 C CA . ASN A 1 279 ? 23.901 -6.453 25.440 1.00 90.12 279 ASN A CA 1
ATOM 2205 C C . ASN A 1 279 ? 22.368 -6.494 25.547 1.00 90.12 279 ASN A C 1
ATOM 2207 O O . ASN A 1 279 ? 21.716 -7.033 24.655 1.00 90.12 279 ASN A O 1
ATOM 2211 N N . THR A 1 280 ? 21.790 -5.884 26.585 1.00 93.88 280 THR A N 1
ATOM 2212 C CA . THR A 1 280 ? 20.331 -5.768 26.748 1.00 93.88 280 THR A CA 1
ATOM 2213 C C . THR A 1 280 ? 19.729 -4.856 25.674 1.00 93.88 280 THR A C 1
ATOM 2215 O O . THR A 1 280 ? 18.791 -5.253 24.988 1.00 93.88 280 THR A O 1
ATOM 2218 N N . GLN A 1 281 ? 20.320 -3.677 25.449 1.00 91.12 281 GLN A N 1
ATOM 2219 C CA . GLN A 1 281 ? 19.933 -2.752 24.375 1.00 91.12 281 GLN A CA 1
ATOM 2220 C C . GLN A 1 281 ? 20.067 -3.393 22.989 1.00 91.12 281 GLN A C 1
ATOM 2222 O O . GLN A 1 281 ? 19.169 -3.260 22.163 1.00 91.12 281 GLN A O 1
ATOM 2227 N N . LYS A 1 282 ? 21.151 -4.142 22.743 1.00 91.69 282 LYS A N 1
ATOM 2228 C CA . LYS A 1 282 ? 21.321 -4.923 21.512 1.00 91.69 282 LYS A CA 1
ATOM 2229 C C . LYS A 1 282 ? 20.207 -5.959 21.336 1.00 91.69 282 LYS A C 1
ATOM 2231 O O . LYS A 1 282 ? 19.736 -6.122 20.217 1.00 91.69 282 LYS A O 1
ATOM 2236 N N . GLY A 1 283 ? 19.800 -6.642 22.408 1.00 91.62 283 GLY A N 1
ATOM 2237 C CA . G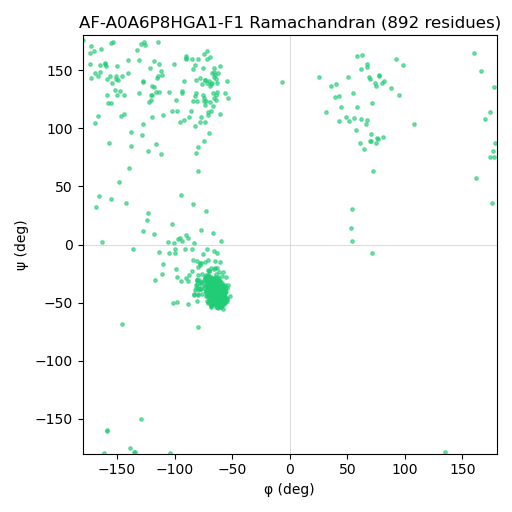LY A 1 283 ? 18.670 -7.575 22.394 1.00 91.62 283 GLY A CA 1
ATOM 2238 C C . GLY A 1 283 ? 17.382 -6.891 21.940 1.00 91.62 283 GLY A C 1
ATOM 2239 O O . GLY A 1 283 ? 16.825 -7.281 20.920 1.00 91.62 283 GLY A O 1
ATOM 2240 N N . VAL A 1 284 ? 16.995 -5.804 22.616 1.00 93.50 284 VAL A N 1
ATOM 2241 C CA . VAL A 1 284 ? 15.795 -5.012 22.284 1.00 93.50 284 VAL A CA 1
ATOM 2242 C C . VAL A 1 284 ? 15.822 -4.523 20.831 1.00 93.50 284 VAL A C 1
ATOM 2244 O O . VAL A 1 284 ? 14.888 -4.790 20.084 1.00 93.50 284 VAL A O 1
ATOM 2247 N N . LEU A 1 285 ? 16.922 -3.909 20.380 1.00 91.75 285 LEU A N 1
ATOM 2248 C CA . LEU A 1 285 ? 17.061 -3.435 18.993 1.00 91.75 285 LEU A CA 1
ATOM 2249 C C . LEU A 1 285 ? 17.008 -4.571 17.955 1.00 91.75 285 LEU A C 1
ATOM 2251 O O . LEU A 1 285 ? 16.597 -4.355 16.813 1.00 91.75 285 LEU A O 1
ATOM 2255 N N . GLN A 1 286 ? 17.437 -5.780 18.323 1.00 92.06 286 GLN A N 1
ATOM 2256 C CA . GLN A 1 286 ? 17.384 -6.949 17.451 1.00 92.06 286 GLN A CA 1
ATOM 2257 C C . GLN A 1 286 ? 15.967 -7.550 17.400 1.00 92.06 286 GLN A C 1
ATOM 2259 O O . GLN A 1 286 ? 15.506 -7.899 16.312 1.00 92.06 286 GLN A O 1
ATOM 2264 N N . ASP A 1 287 ? 15.250 -7.581 18.527 1.00 92.75 287 ASP A N 1
ATOM 2265 C CA . ASP A 1 287 ? 13.832 -7.956 18.593 1.00 92.75 287 ASP A CA 1
ATOM 2266 C C . ASP A 1 287 ? 12.945 -6.954 17.832 1.00 92.75 287 ASP A C 1
ATOM 2268 O O . ASP A 1 287 ? 12.090 -7.373 17.048 1.00 92.75 287 ASP A O 1
ATOM 2272 N N . ASP A 1 288 ? 13.197 -5.647 17.965 1.00 92.44 288 ASP A N 1
ATOM 2273 C CA . ASP A 1 288 ? 12.520 -4.588 17.203 1.00 92.44 288 ASP A CA 1
ATOM 2274 C C . ASP A 1 288 ? 12.813 -4.691 15.698 1.00 92.44 288 ASP A C 1
ATOM 2276 O O . ASP A 1 288 ? 11.900 -4.578 14.877 1.00 92.44 288 ASP A O 1
ATOM 2280 N N . SER A 1 289 ? 14.057 -4.989 15.302 1.00 89.12 289 SER A N 1
ATOM 2281 C CA . SER A 1 289 ? 14.402 -5.234 13.893 1.00 89.12 289 SER A CA 1
ATOM 2282 C C . SER A 1 289 ? 13.657 -6.445 13.319 1.00 89.12 289 SER A C 1
ATOM 2284 O O . SER A 1 289 ? 13.165 -6.405 12.187 1.00 89.12 289 SER A O 1
ATOM 2286 N N . ASP A 1 290 ? 13.536 -7.525 14.093 1.00 90.62 290 ASP A N 1
ATOM 2287 C CA . ASP A 1 290 ? 12.797 -8.724 13.700 1.00 90.62 290 ASP A CA 1
ATOM 2288 C C . ASP A 1 290 ? 11.272 -8.513 13.740 1.00 90.62 290 ASP A C 1
ATOM 2290 O O . ASP A 1 290 ? 10.552 -9.143 12.961 1.00 90.62 290 ASP A O 1
ATOM 2294 N N . LYS A 1 291 ? 10.765 -7.613 14.592 1.00 93.69 291 LYS A N 1
ATOM 2295 C CA . LYS A 1 291 ? 9.365 -7.166 14.623 1.00 93.69 291 LYS A CA 1
ATOM 2296 C C . LYS A 1 291 ? 9.024 -6.340 13.380 1.00 93.69 291 LYS A C 1
ATOM 2298 O O . LYS A 1 291 ? 8.132 -6.734 12.630 1.00 93.69 291 LYS A O 1
ATOM 2303 N N . LEU A 1 292 ? 9.800 -5.296 13.084 1.00 90.69 292 LEU A N 1
ATOM 2304 C CA . LEU A 1 292 ? 9.651 -4.470 11.879 1.00 90.69 292 LEU A CA 1
ATOM 2305 C C . LEU A 1 292 ? 9.746 -5.308 10.593 1.00 90.69 292 LEU A C 1
ATOM 2307 O O . LEU A 1 292 ? 9.010 -5.072 9.636 1.00 90.69 292 LEU A O 1
ATOM 2311 N N . ARG A 1 293 ? 10.596 -6.346 10.566 1.00 90.06 293 ARG A N 1
ATOM 2312 C CA . ARG A 1 293 ? 10.686 -7.276 9.425 1.00 90.06 293 ARG A CA 1
ATOM 2313 C C . ARG A 1 293 ? 9.420 -8.124 9.243 1.00 90.06 293 ARG A C 1
ATOM 2315 O O . ARG A 1 293 ? 9.037 -8.387 8.103 1.00 90.06 293 ARG A O 1
ATOM 2322 N N . LYS A 1 294 ? 8.755 -8.530 10.334 1.00 91.94 294 LYS A N 1
ATOM 2323 C CA . LYS A 1 294 ? 7.456 -9.236 10.300 1.00 91.94 294 LYS A CA 1
ATOM 2324 C C . LYS A 1 294 ? 6.326 -8.300 9.867 1.00 91.94 294 LYS A C 1
ATOM 2326 O O . LYS A 1 294 ? 5.519 -8.684 9.025 1.00 91.94 294 LYS A O 1
ATOM 2331 N N . GLU A 1 295 ? 6.300 -7.074 10.386 1.00 92.62 295 GLU A N 1
ATOM 2332 C CA . GLU A 1 295 ? 5.321 -6.041 10.018 1.00 92.62 295 GLU A CA 1
ATOM 2333 C C . GLU A 1 295 ? 5.432 -5.682 8.526 1.00 92.62 295 GLU A C 1
ATOM 2335 O O . GLU A 1 295 ? 4.435 -5.748 7.806 1.00 92.62 295 GLU A O 1
ATOM 2340 N N . LEU A 1 296 ? 6.648 -5.444 8.015 1.00 86.81 296 LEU A N 1
ATOM 2341 C CA . LEU A 1 296 ? 6.906 -5.228 6.586 1.00 86.81 296 LEU A CA 1
ATOM 2342 C C . LEU A 1 296 ? 6.454 -6.418 5.724 1.00 86.81 296 LEU A C 1
ATOM 2344 O O . LEU A 1 296 ? 5.834 -6.224 4.679 1.00 86.81 296 LEU A O 1
ATOM 2348 N N . HIS A 1 297 ? 6.727 -7.655 6.153 1.00 91.56 297 HIS A N 1
ATOM 2349 C CA . HIS A 1 297 ? 6.270 -8.849 5.438 1.00 91.56 297 HIS A CA 1
ATOM 2350 C C . HIS A 1 297 ? 4.734 -8.944 5.397 1.00 91.56 297 HIS A C 1
ATOM 2352 O O . HIS A 1 297 ? 4.169 -9.276 4.353 1.00 91.56 297 HIS A O 1
ATOM 2358 N N . ASN A 1 298 ? 4.053 -8.590 6.492 1.00 92.75 298 ASN A N 1
ATOM 2359 C CA . ASN A 1 298 ? 2.593 -8.554 6.554 1.00 92.75 298 ASN A CA 1
ATOM 2360 C C . ASN A 1 298 ? 2.002 -7.470 5.633 1.00 92.75 298 ASN A C 1
ATOM 2362 O O . ASN A 1 298 ? 1.081 -7.757 4.872 1.00 92.75 298 ASN A O 1
ATOM 2366 N N . VAL A 1 299 ? 2.575 -6.261 5.617 1.00 91.00 299 VAL A N 1
ATOM 2367 C CA . VAL A 1 299 ? 2.169 -5.179 4.696 1.00 91.00 299 VAL A CA 1
ATOM 2368 C C . VAL A 1 299 ? 2.363 -5.594 3.233 1.00 91.00 299 VAL A C 1
ATOM 2370 O O . VAL A 1 299 ? 1.463 -5.404 2.417 1.00 91.00 299 VAL A O 1
ATOM 2373 N N . CYS A 1 300 ? 3.485 -6.237 2.893 1.00 89.25 300 CYS A N 1
ATOM 2374 C CA . CYS A 1 300 ? 3.707 -6.783 1.550 1.00 89.25 300 CYS A CA 1
ATOM 2375 C C . CYS A 1 300 ? 2.679 -7.866 1.170 1.00 89.25 300 CYS A C 1
ATOM 2377 O O . CYS A 1 300 ? 2.241 -7.905 0.019 1.00 89.25 300 CYS A O 1
ATOM 2379 N N . LYS A 1 301 ? 2.271 -8.723 2.119 1.00 94.12 301 LYS A N 1
ATOM 2380 C CA . LYS A 1 301 ? 1.235 -9.745 1.901 1.00 94.12 301 LYS A CA 1
ATOM 2381 C C . LYS A 1 301 ? -0.143 -9.119 1.668 1.00 94.12 301 LYS A C 1
ATOM 2383 O O . LYS A 1 301 ? -0.798 -9.483 0.694 1.00 94.12 301 LYS A O 1
ATOM 2388 N N . LEU A 1 302 ? -0.544 -8.153 2.497 1.00 92.62 302 LEU A N 1
ATOM 2389 C CA . LEU A 1 302 ? -1.805 -7.416 2.347 1.00 92.62 302 LEU A CA 1
ATOM 2390 C C . LEU A 1 302 ? -1.869 -6.671 1.004 1.00 92.62 302 LEU A C 1
ATOM 2392 O O . LEU A 1 302 ? -2.856 -6.788 0.284 1.00 92.62 302 LEU A O 1
ATOM 2396 N N . LEU A 1 303 ? -0.785 -5.994 0.611 1.00 86.94 303 LEU A N 1
ATOM 2397 C CA . LEU A 1 303 ? -0.695 -5.291 -0.672 1.00 86.94 303 LEU A CA 1
ATOM 2398 C C . LEU A 1 303 ? -0.830 -6.238 -1.879 1.00 86.94 303 LEU A C 1
ATOM 2400 O O . LEU A 1 303 ? -1.406 -5.862 -2.900 1.00 86.94 303 LEU A O 1
ATOM 2404 N N . GLU A 1 304 ? -0.298 -7.462 -1.810 1.00 90.44 304 GLU A N 1
ATOM 2405 C CA . GLU A 1 304 ? -0.465 -8.428 -2.904 1.00 90.44 304 GLU A CA 1
ATOM 2406 C C . GLU A 1 304 ? -1.867 -9.059 -2.923 1.00 90.44 304 GLU A C 1
ATOM 2408 O O . GLU A 1 304 ? -2.410 -9.262 -4.009 1.00 90.44 304 GLU A O 1
ATOM 2413 N N . GLN A 1 305 ? -2.497 -9.249 -1.756 1.00 91.38 305 GLN A N 1
ATOM 2414 C CA . GLN A 1 305 ? -3.910 -9.640 -1.644 1.00 91.38 305 GLN A CA 1
ATOM 2415 C C . GLN A 1 305 ? -4.857 -8.570 -2.221 1.00 91.38 305 GLN A C 1
ATOM 2417 O O . GLN A 1 305 ? -5.794 -8.897 -2.954 1.00 91.38 305 GLN A O 1
ATOM 2422 N N . GLU A 1 306 ? -4.589 -7.288 -1.966 1.00 89.12 306 GLU A N 1
ATOM 2423 C CA . GLU A 1 306 ? -5.347 -6.174 -2.545 1.00 89.12 306 GLU A CA 1
ATOM 2424 C C . GLU A 1 306 ? -5.175 -6.113 -4.074 1.00 89.12 306 GLU A C 1
ATOM 2426 O O . GLU A 1 306 ? -6.156 -5.999 -4.812 1.00 89.12 306 GLU A O 1
ATOM 2431 N N . LYS A 1 307 ? -3.951 -6.306 -4.590 1.00 88.44 307 LYS A N 1
ATOM 2432 C CA . LYS A 1 307 ? -3.705 -6.415 -6.041 1.00 88.44 307 LYS A CA 1
ATOM 2433 C C . LYS A 1 307 ? -4.384 -7.625 -6.685 1.00 88.44 307 LYS A C 1
ATOM 2435 O O . LYS A 1 307 ? -4.690 -7.552 -7.877 1.00 88.44 307 LYS A O 1
ATOM 2440 N N . THR A 1 308 ? -4.554 -8.759 -5.997 1.00 89.81 308 THR A N 1
ATOM 2441 C CA . THR A 1 308 ? -5.340 -9.889 -6.535 1.00 89.81 308 THR A CA 1
ATOM 2442 C C . THR A 1 308 ? -6.826 -9.549 -6.561 1.00 89.81 308 THR A C 1
ATOM 2444 O O . THR A 1 308 ? -7.421 -9.604 -7.635 1.00 89.81 308 THR A O 1
ATOM 2447 N N . ALA A 1 309 ? -7.387 -9.045 -5.457 1.00 89.25 309 ALA A N 1
ATOM 2448 C CA . ALA A 1 309 ? -8.792 -8.642 -5.389 1.00 89.25 309 ALA A CA 1
ATOM 2449 C C . ALA A 1 309 ? -9.143 -7.556 -6.428 1.00 89.25 309 ALA A C 1
ATOM 2451 O O . ALA A 1 309 ? -10.154 -7.652 -7.121 1.00 89.25 309 ALA A O 1
ATOM 2452 N N . HIS A 1 310 ? -8.274 -6.560 -6.628 1.00 90.44 310 HIS A N 1
ATOM 2453 C CA . HIS A 1 310 ? -8.453 -5.533 -7.659 1.00 90.44 310 HIS A CA 1
ATOM 2454 C C . HIS A 1 310 ? -8.388 -6.107 -9.091 1.00 90.44 310 HIS A C 1
ATOM 2456 O O . HIS A 1 310 ? -9.107 -5.642 -9.980 1.00 90.44 310 HIS A O 1
ATOM 2462 N N . ARG A 1 311 ? -7.557 -7.130 -9.348 1.00 92.06 311 ARG A N 1
ATOM 2463 C CA . ARG A 1 311 ? -7.518 -7.832 -10.648 1.00 92.06 311 ARG A CA 1
ATOM 2464 C C . ARG A 1 311 ? -8.799 -8.626 -10.899 1.00 92.06 311 ARG A C 1
ATOM 2466 O O . ARG A 1 311 ? -9.363 -8.511 -11.984 1.00 92.06 311 ARG A O 1
ATOM 2473 N N . GLU A 1 312 ? -9.273 -9.370 -9.905 1.00 92.12 312 GLU A N 1
ATOM 2474 C CA . GLU A 1 312 ? -10.514 -10.155 -9.966 1.00 92.12 312 GLU A CA 1
ATOM 2475 C C . GLU A 1 312 ? -11.743 -9.253 -10.144 1.00 92.12 312 GLU A C 1
ATOM 2477 O O . GLU A 1 312 ? -12.589 -9.505 -11.007 1.00 92.12 312 GLU A O 1
ATOM 2482 N N . LEU A 1 313 ? -11.803 -8.136 -9.413 1.00 93.25 313 LEU A N 1
ATOM 2483 C CA . LEU A 1 313 ? -12.845 -7.122 -9.559 1.00 93.25 313 LEU A CA 1
ATOM 2484 C C . LEU A 1 313 ? -12.818 -6.497 -10.961 1.00 93.25 313 LEU A C 1
ATOM 2486 O O . LEU A 1 313 ? -13.863 -6.391 -11.603 1.00 93.25 313 LEU A O 1
ATOM 2490 N N . LYS A 1 314 ? -11.634 -6.145 -11.484 1.00 93.50 314 LYS A N 1
ATOM 2491 C CA . LYS A 1 314 ? -11.489 -5.637 -12.857 1.00 93.50 314 LYS A CA 1
ATOM 2492 C C . LYS A 1 314 ? -11.941 -6.663 -13.901 1.00 93.50 314 LYS A C 1
ATOM 2494 O O . LYS A 1 314 ? -12.626 -6.285 -14.848 1.00 93.50 314 LYS A O 1
ATOM 2499 N N . GLN A 1 315 ? -11.596 -7.940 -13.734 1.00 92.88 315 GLN A N 1
ATOM 2500 C CA . GLN A 1 315 ? -12.050 -9.015 -14.622 1.00 92.88 315 GLN A CA 1
ATOM 2501 C C . GLN A 1 315 ? -13.574 -9.194 -14.556 1.00 92.88 315 GLN A C 1
ATOM 2503 O O . GLN A 1 315 ? -14.216 -9.331 -15.593 1.00 92.88 315 GLN A O 1
ATOM 2508 N N . THR A 1 316 ? -14.162 -9.114 -13.362 1.00 90.56 316 THR A N 1
ATOM 2509 C CA . THR A 1 316 ? -15.618 -9.189 -13.162 1.00 90.56 316 THR A CA 1
ATOM 2510 C C . THR A 1 316 ? -16.339 -8.029 -13.855 1.00 90.56 316 THR A C 1
ATOM 2512 O O . THR A 1 316 ? -17.311 -8.252 -14.575 1.00 90.56 316 THR A O 1
ATOM 2515 N N . TRP A 1 317 ? -15.829 -6.798 -13.723 1.00 90.19 317 TRP A N 1
ATOM 2516 C CA . TRP A 1 317 ? -16.354 -5.631 -14.443 1.00 90.19 317 TRP A CA 1
ATOM 2517 C C . TRP A 1 317 ? -16.180 -5.736 -15.961 1.00 90.19 317 TRP A C 1
ATOM 2519 O O . TRP A 1 317 ? -17.085 -5.354 -16.698 1.00 90.19 317 TRP A O 1
ATOM 2529 N N . GLN A 1 318 ? -15.054 -6.274 -16.439 1.00 90.56 318 GLN A N 1
ATOM 2530 C CA . GLN A 1 318 ? -14.842 -6.538 -17.863 1.00 90.56 318 GLN A CA 1
ATOM 2531 C C . GLN A 1 318 ? -15.897 -7.527 -18.385 1.00 90.56 318 GLN A C 1
ATOM 2533 O O . GLN A 1 318 ? -16.614 -7.198 -19.323 1.00 90.56 318 GLN A O 1
ATOM 2538 N N . MET A 1 319 ? -16.086 -8.669 -17.715 1.00 90.62 319 MET A N 1
ATOM 2539 C CA . MET A 1 319 ? -17.103 -9.662 -18.084 1.00 90.62 319 MET A CA 1
ATOM 2540 C C . MET A 1 319 ? -18.530 -9.093 -18.042 1.00 90.62 319 MET A C 1
ATOM 2542 O O . MET A 1 319 ? -19.329 -9.401 -18.923 1.00 90.62 319 MET A O 1
ATOM 2546 N N . ALA A 1 320 ? -18.856 -8.240 -17.066 1.00 86.56 320 ALA A N 1
ATOM 2547 C CA . ALA A 1 320 ? -20.156 -7.571 -16.992 1.00 86.56 320 ALA A CA 1
ATOM 2548 C C . ALA A 1 320 ? -20.370 -6.570 -18.146 1.00 86.56 320 ALA A C 1
ATOM 2550 O O . ALA A 1 320 ? -21.458 -6.516 -18.721 1.00 86.56 320 ALA A O 1
ATOM 2551 N N . ASN A 1 321 ? -19.333 -5.815 -18.525 1.00 92.25 321 ASN A N 1
ATOM 2552 C CA . ASN A 1 321 ? -19.370 -4.905 -19.672 1.00 92.25 321 ASN A CA 1
ATOM 2553 C C . ASN A 1 321 ? -19.489 -5.668 -21.000 1.00 92.25 321 ASN A C 1
ATOM 2555 O O . ASN A 1 321 ? -20.301 -5.296 -21.845 1.00 92.25 321 ASN A O 1
ATOM 2559 N N . ASP A 1 322 ? -18.735 -6.755 -21.169 1.00 90.38 322 ASP A N 1
ATOM 2560 C CA . ASP A 1 322 ? -18.778 -7.595 -22.367 1.00 90.38 322 ASP A CA 1
ATOM 2561 C C . ASP A 1 322 ? -20.161 -8.261 -22.513 1.00 90.38 322 ASP A C 1
ATOM 2563 O O . ASP A 1 322 ? -20.769 -8.190 -23.582 1.00 90.38 322 ASP A O 1
ATOM 2567 N N . GLN A 1 323 ? -20.736 -8.785 -21.420 1.00 91.75 323 GLN A N 1
ATOM 2568 C CA . GLN A 1 323 ? -22.119 -9.284 -21.391 1.00 91.75 323 GLN A CA 1
ATOM 2569 C C . GLN A 1 323 ? -23.153 -8.185 -21.675 1.00 91.75 323 GLN A C 1
ATOM 2571 O O . GLN A 1 323 ? -24.149 -8.444 -22.351 1.00 91.75 323 GLN A O 1
ATOM 2576 N N . PHE A 1 324 ? -22.961 -6.958 -21.180 1.00 94.06 324 PHE A N 1
ATOM 2577 C CA . PHE A 1 324 ? -23.849 -5.836 -21.497 1.00 94.06 324 PHE A CA 1
ATOM 2578 C C . PHE A 1 324 ? -23.807 -5.499 -22.994 1.00 94.06 324 PHE A C 1
ATOM 2580 O O . PHE A 1 324 ? -24.859 -5.346 -23.621 1.00 94.06 324 PHE A O 1
ATOM 2587 N N . LEU A 1 325 ? -22.610 -5.443 -23.586 1.00 92.50 325 LEU A N 1
ATOM 2588 C CA . LEU A 1 325 ? -22.413 -5.187 -25.013 1.00 92.50 325 LEU A CA 1
ATOM 2589 C C . LEU A 1 325 ? -22.981 -6.317 -25.881 1.00 92.50 325 LEU A C 1
ATOM 2591 O O . LEU A 1 325 ? -23.655 -6.030 -26.870 1.00 92.50 325 LEU A O 1
ATOM 2595 N N . GLU A 1 326 ? -22.789 -7.583 -25.509 1.00 93.06 326 GLU A N 1
ATOM 2596 C CA . GLU A 1 326 ? -23.382 -8.732 -26.204 1.00 93.06 326 GLU A CA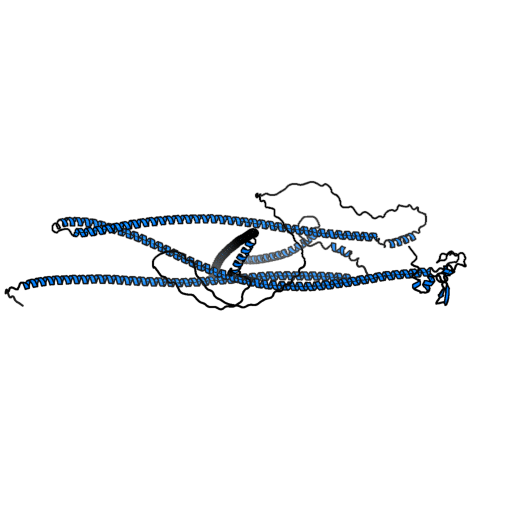 1
ATOM 2597 C C . GLU A 1 326 ? -24.917 -8.698 -26.135 1.00 93.06 326 GLU A C 1
ATOM 2599 O O . GLU A 1 326 ? -25.590 -8.808 -27.163 1.00 93.06 326 GLU A O 1
ATOM 2604 N N . ASN A 1 327 ? -25.496 -8.445 -24.956 1.00 91.56 327 ASN A N 1
ATOM 2605 C CA . ASN A 1 327 ? -26.944 -8.283 -24.804 1.00 91.56 327 ASN A CA 1
ATOM 2606 C C . ASN A 1 327 ? -27.483 -7.101 -25.627 1.00 91.56 327 ASN A C 1
ATOM 2608 O O . ASN A 1 327 ? -28.543 -7.218 -26.247 1.00 91.56 327 ASN A O 1
ATOM 2612 N N . GLN A 1 328 ? -26.751 -5.984 -25.695 1.00 90.62 328 GLN A N 1
ATOM 2613 C CA . GLN A 1 328 ? -27.113 -4.833 -26.524 1.00 90.62 328 GLN A CA 1
ATOM 2614 C C . GLN A 1 328 ? -27.040 -5.166 -28.025 1.00 90.62 328 GLN A C 1
ATOM 2616 O O . GLN A 1 328 ? -27.950 -4.807 -28.776 1.00 90.62 328 GLN A O 1
ATOM 2621 N N . GLN A 1 329 ? -26.013 -5.893 -28.474 1.00 92.75 329 GLN A N 1
ATOM 2622 C CA . GLN A 1 329 ? -25.896 -6.376 -29.855 1.00 92.75 329 GLN A CA 1
ATOM 2623 C C . GLN A 1 329 ? -27.028 -7.349 -30.208 1.00 92.75 329 GLN A C 1
ATOM 2625 O O . GLN A 1 329 ? -27.677 -7.185 -31.241 1.00 92.75 329 GLN A O 1
ATOM 2630 N N . MET A 1 330 ? -27.346 -8.298 -29.325 1.00 92.44 330 MET A N 1
ATOM 2631 C CA . MET A 1 330 ? -28.452 -9.245 -29.496 1.00 92.44 330 MET A CA 1
ATOM 2632 C C . MET A 1 330 ? -29.823 -8.557 -29.503 1.00 92.44 330 MET A C 1
ATOM 2634 O O . MET A 1 330 ? -30.706 -8.944 -30.275 1.00 92.44 330 MET A O 1
ATOM 2638 N N . LEU A 1 331 ? -30.014 -7.508 -28.698 1.00 91.88 331 LEU A N 1
ATOM 2639 C CA . LEU A 1 331 ? -31.216 -6.674 -28.736 1.00 91.88 331 LEU A CA 1
ATOM 2640 C C . LEU A 1 331 ? -31.306 -5.881 -30.049 1.00 91.88 331 LEU A C 1
ATOM 2642 O O . LEU A 1 331 ? -32.366 -5.866 -30.674 1.00 91.88 331 LEU A O 1
ATOM 2646 N N . ASN A 1 332 ? -30.201 -5.294 -30.517 1.00 88.56 332 ASN A N 1
ATOM 2647 C CA . ASN A 1 332 ? -30.132 -4.593 -31.802 1.00 88.56 332 ASN A CA 1
ATOM 2648 C C . ASN A 1 332 ? -30.374 -5.535 -32.997 1.00 88.56 332 ASN A C 1
ATOM 2650 O O . ASN A 1 332 ? -31.062 -5.156 -33.946 1.00 88.56 332 ASN A O 1
ATOM 2654 N N . ALA A 1 333 ? -29.890 -6.779 -32.944 1.00 91.62 333 ALA A N 1
ATOM 2655 C CA . ALA A 1 333 ? -30.162 -7.803 -33.951 1.00 91.62 333 ALA A CA 1
ATOM 2656 C C . ALA A 1 333 ? -31.655 -8.182 -33.982 1.00 91.62 333 ALA A C 1
ATOM 2658 O O . ALA A 1 333 ? -32.272 -8.169 -35.049 1.00 91.62 333 ALA A O 1
ATOM 2659 N N . LYS A 1 334 ? -32.274 -8.423 -32.816 1.00 92.12 334 LYS A N 1
ATOM 2660 C CA . LYS A 1 334 ? -33.726 -8.666 -32.691 1.00 92.12 334 LYS A CA 1
ATOM 2661 C C . LYS A 1 334 ? -34.553 -7.472 -33.185 1.00 92.12 334 LYS A C 1
ATOM 2663 O O . LYS A 1 334 ? -35.498 -7.664 -33.947 1.00 92.12 334 LYS A O 1
ATOM 2668 N N . MET A 1 335 ? -34.163 -6.248 -32.822 1.00 86.56 335 MET A N 1
ATOM 2669 C CA . MET A 1 335 ? -34.776 -5.006 -33.306 1.00 86.56 335 MET A CA 1
ATOM 2670 C C . MET A 1 335 ? -34.661 -4.881 -34.832 1.00 86.56 335 MET A C 1
ATOM 2672 O O . MET A 1 335 ? -35.631 -4.512 -35.486 1.00 86.56 335 MET A O 1
ATOM 2676 N N . THR A 1 336 ? -33.518 -5.248 -35.418 1.00 88.44 336 THR A N 1
ATOM 2677 C CA . THR A 1 336 ? -33.292 -5.219 -36.875 1.00 88.44 336 THR A CA 1
ATOM 2678 C C . THR A 1 336 ? -34.133 -6.269 -37.607 1.00 88.44 336 THR A C 1
ATOM 2680 O O . THR A 1 336 ? -34.712 -5.970 -38.651 1.00 88.44 336 THR A O 1
ATOM 2683 N N . LEU A 1 337 ? -34.267 -7.480 -37.056 1.00 90.62 337 LEU A N 1
ATOM 2684 C CA . LEU A 1 337 ? -35.151 -8.519 -37.599 1.00 90.62 337 LEU A CA 1
ATOM 2685 C C . LEU A 1 337 ? -36.621 -8.082 -37.556 1.00 90.62 337 LEU A C 1
ATOM 2687 O O . LEU A 1 337 ? -37.306 -8.147 -38.576 1.00 90.62 337 LEU A O 1
ATOM 2691 N N . MET A 1 338 ? -37.084 -7.574 -36.408 1.00 87.56 338 MET A N 1
ATOM 2692 C CA . MET A 1 338 ? -38.438 -7.034 -36.252 1.00 87.56 338 MET A CA 1
ATOM 2693 C C . MET A 1 338 ? -38.683 -5.878 -37.228 1.00 87.56 338 MET A C 1
ATOM 2695 O O . MET A 1 338 ? -39.654 -5.907 -37.981 1.00 87.56 338 MET A O 1
ATOM 2699 N N . TRP A 1 339 ? -37.760 -4.913 -37.288 1.00 87.38 339 TRP A N 1
ATOM 2700 C CA . TRP A 1 339 ? -37.802 -3.804 -38.237 1.00 87.38 339 TRP A CA 1
ATOM 2701 C C . TRP A 1 339 ? -37.919 -4.305 -39.674 1.00 87.38 339 TRP A C 1
ATOM 2703 O O . TRP A 1 339 ? -38.780 -3.833 -40.404 1.00 87.38 339 TRP A O 1
ATOM 2713 N N . ASN A 1 340 ? -37.130 -5.291 -40.099 1.00 87.75 340 ASN A N 1
ATOM 2714 C CA . ASN A 1 340 ? -37.196 -5.792 -41.471 1.00 87.75 340 ASN A CA 1
ATOM 2715 C C . ASN A 1 340 ? -38.583 -6.358 -41.830 1.00 87.75 340 ASN A C 1
ATOM 2717 O O . ASN A 1 340 ? -39.070 -6.058 -42.922 1.00 87.75 340 ASN A O 1
ATOM 2721 N N . VAL A 1 341 ? -39.246 -7.058 -40.901 1.00 90.44 341 VAL A N 1
ATOM 2722 C CA . VAL A 1 341 ? -40.598 -7.635 -41.072 1.00 90.44 341 VAL A CA 1
ATOM 2723 C C . VAL A 1 341 ? -41.721 -6.579 -41.081 1.00 90.44 341 VAL A C 1
ATOM 2725 O O . VAL A 1 341 ? -42.752 -6.798 -41.714 1.00 90.44 341 VAL A O 1
ATOM 2728 N N . MET A 1 342 ? -41.545 -5.423 -40.432 1.00 87.62 342 MET A N 1
ATOM 2729 C CA . MET A 1 342 ? -42.575 -4.369 -40.372 1.00 87.62 342 MET A CA 1
ATOM 2730 C C . MET A 1 342 ? -42.894 -3.755 -41.746 1.00 87.62 342 MET A C 1
ATOM 2732 O O . MET A 1 342 ? -42.010 -3.553 -42.584 1.00 87.62 342 MET A O 1
ATOM 2736 N N . THR A 1 343 ? -44.153 -3.374 -41.977 1.00 89.06 343 THR A N 1
ATOM 2737 C CA . THR A 1 343 ? -44.550 -2.652 -43.198 1.00 89.06 343 THR A CA 1
ATOM 2738 C C . THR A 1 343 ? -43.980 -1.229 -43.219 1.00 89.06 343 THR A C 1
ATOM 2740 O O . THR A 1 343 ? -43.590 -0.678 -42.188 1.00 89.06 343 THR A O 1
ATOM 2743 N N . ASN A 1 344 ? -43.934 -0.592 -44.393 1.00 86.44 344 ASN A N 1
ATOM 2744 C CA . ASN A 1 344 ? -43.390 0.767 -44.522 1.00 86.44 344 ASN A CA 1
ATOM 2745 C C . ASN A 1 344 ? -44.179 1.813 -43.710 1.00 86.44 344 ASN A C 1
ATOM 2747 O O . ASN A 1 344 ? -43.576 2.737 -43.167 1.00 86.44 344 ASN A O 1
ATOM 2751 N N . GLU A 1 345 ? -45.492 1.631 -43.556 1.00 84.62 345 GLU A N 1
ATOM 2752 C CA . GLU A 1 345 ? -46.342 2.489 -42.721 1.00 84.62 345 GLU A CA 1
ATOM 2753 C C . GLU A 1 345 ? -46.043 2.303 -41.220 1.00 84.62 345 GLU A C 1
ATOM 2755 O O . GLU A 1 345 ? -45.903 3.278 -40.482 1.00 84.62 345 GLU A O 1
ATOM 2760 N N . GLN A 1 346 ? -45.859 1.056 -40.768 1.00 84.62 346 GLN A N 1
ATOM 2761 C CA . GLN A 1 346 ? -45.451 0.751 -39.391 1.00 84.62 346 GLN A CA 1
ATOM 2762 C C . GLN A 1 346 ? -44.051 1.310 -39.083 1.00 84.62 346 GLN A C 1
ATOM 2764 O O . GLN A 1 346 ? -43.849 1.945 -38.049 1.00 84.62 346 GLN A O 1
ATOM 2769 N N . LYS A 1 347 ? -43.098 1.143 -40.013 1.00 87.81 347 LYS A N 1
ATOM 2770 C CA . LYS A 1 347 ? -41.752 1.742 -39.948 1.00 87.81 347 LYS A CA 1
ATOM 2771 C C . LYS A 1 347 ? -41.810 3.260 -39.813 1.00 87.81 347 LYS A C 1
ATOM 2773 O O . LYS A 1 347 ? -41.022 3.834 -39.069 1.00 87.81 347 LYS A O 1
ATOM 2778 N N . GLN A 1 348 ? -42.718 3.916 -40.533 1.00 87.31 348 GLN A N 1
ATOM 2779 C CA . GLN A 1 348 ? -42.870 5.364 -40.474 1.00 87.31 348 GLN A CA 1
ATOM 2780 C C . GLN A 1 348 ? -43.410 5.833 -39.116 1.00 87.31 348 GLN A C 1
ATOM 2782 O O . GLN A 1 348 ? -42.776 6.688 -38.499 1.00 87.31 348 GLN A O 1
ATOM 2787 N N . LYS A 1 349 ? -44.470 5.203 -38.594 1.00 85.62 349 LYS A N 1
ATOM 2788 C CA . LYS A 1 349 ? -45.017 5.507 -37.258 1.00 85.62 349 LYS A CA 1
ATOM 2789 C C . LYS A 1 349 ? -43.958 5.378 -36.153 1.00 85.62 349 LYS A C 1
ATOM 2791 O O . LYS A 1 349 ? -43.838 6.272 -35.321 1.00 85.62 349 LYS A O 1
ATOM 2796 N N . VAL A 1 350 ? -43.103 4.350 -36.208 1.00 84.62 350 VAL A N 1
ATOM 2797 C CA . VAL A 1 350 ? -41.977 4.192 -35.263 1.00 84.62 350 VAL A CA 1
ATOM 2798 C C . VAL A 1 350 ? -40.918 5.298 -35.393 1.00 84.62 350 VAL A C 1
ATOM 2800 O O . VAL A 1 350 ? -40.340 5.694 -34.382 1.00 84.62 350 VAL A O 1
ATOM 2803 N N . ARG A 1 351 ? -40.653 5.844 -36.592 1.00 82.81 351 ARG A N 1
ATOM 2804 C CA . ARG A 1 351 ? -39.757 7.015 -36.722 1.00 82.81 351 ARG A CA 1
ATOM 2805 C C . ARG A 1 351 ? -40.371 8.256 -36.084 1.00 82.81 351 ARG A C 1
ATOM 2807 O O . ARG A 1 351 ? -39.688 8.931 -35.323 1.00 82.81 351 ARG A O 1
ATOM 2814 N N . GLU A 1 352 ? -41.643 8.526 -36.367 1.00 84.81 352 GLU A N 1
ATOM 2815 C CA . GLU A 1 352 ? -42.381 9.673 -35.823 1.00 84.81 352 GLU A CA 1
ATOM 2816 C C . GLU A 1 352 ? -42.450 9.616 -34.286 1.00 84.81 352 GLU A C 1
ATOM 2818 O O . GLU A 1 352 ? -42.250 10.623 -33.609 1.00 84.81 352 GLU A O 1
ATOM 2823 N N . GLU A 1 353 ? -42.663 8.428 -33.718 1.00 81.19 353 GLU A N 1
ATOM 2824 C CA . GLU A 1 353 ? -42.690 8.188 -32.272 1.00 81.19 353 GLU A CA 1
ATOM 2825 C C . GLU A 1 353 ? -41.297 8.286 -31.626 1.00 81.19 353 GLU A C 1
ATOM 2827 O O . GLU A 1 353 ? -41.131 8.960 -30.607 1.00 81.19 353 GLU A O 1
ATOM 2832 N N . ARG A 1 354 ? -40.255 7.728 -32.261 1.00 80.25 354 ARG A N 1
ATOM 2833 C CA . ARG A 1 354 ? -38.859 7.892 -31.814 1.00 80.25 354 ARG A CA 1
ATOM 2834 C C . ARG A 1 354 ? -38.404 9.353 -31.864 1.00 80.25 354 ARG A C 1
ATOM 2836 O O . ARG A 1 354 ? -37.656 9.783 -30.989 1.00 80.25 354 ARG A O 1
ATOM 2843 N N . GLN A 1 355 ? -38.843 10.116 -32.864 1.00 78.81 355 GLN A N 1
ATOM 2844 C CA . GLN A 1 355 ? -38.501 11.531 -32.997 1.00 78.81 355 GLN A CA 1
ATOM 2845 C C . GLN A 1 355 ? -39.209 12.384 -31.936 1.00 78.81 355 GLN A C 1
ATOM 2847 O O . GLN A 1 355 ? -38.554 13.225 -31.326 1.00 78.81 355 GLN A O 1
ATOM 2852 N N . LYS A 1 356 ? -40.479 12.087 -31.612 1.00 81.69 356 LYS A N 1
ATOM 2853 C CA . LYS A 1 356 ? -41.169 12.672 -30.446 1.00 81.69 356 LYS A CA 1
ATOM 2854 C C . LYS A 1 356 ? -40.404 12.406 -29.146 1.00 81.69 356 LYS A C 1
ATOM 2856 O O . LYS A 1 356 ? -40.125 13.346 -28.411 1.00 81.69 356 LYS A O 1
ATOM 2861 N N . LEU A 1 357 ? -39.978 11.163 -28.898 1.00 72.75 357 LEU A N 1
ATOM 2862 C CA . LEU A 1 357 ? -39.190 10.816 -27.705 1.00 72.75 357 LEU A CA 1
ATOM 2863 C C . LEU A 1 357 ? -37.847 11.564 -27.629 1.00 72.75 357 LEU A C 1
ATOM 2865 O O . LEU A 1 357 ? -37.447 11.982 -26.544 1.00 72.75 357 LEU A O 1
ATOM 2869 N N . LEU A 1 358 ? -37.169 11.780 -28.762 1.00 66.69 358 LEU A N 1
ATOM 2870 C CA . LEU A 1 358 ? -35.942 12.584 -28.821 1.00 66.69 358 LEU A CA 1
ATOM 2871 C C . LEU A 1 358 ? -36.197 14.062 -28.480 1.00 66.69 358 LEU A C 1
ATOM 2873 O O . LEU A 1 358 ? -35.413 14.646 -27.740 1.00 66.69 358 LEU A O 1
ATOM 2877 N N . THR A 1 359 ? -37.307 14.646 -28.942 1.00 67.94 359 THR A N 1
ATOM 2878 C CA . THR A 1 359 ? -37.680 16.042 -28.632 1.00 67.94 359 THR A CA 1
ATOM 2879 C C . THR A 1 359 ? -38.223 16.266 -27.215 1.00 67.94 359 THR A C 1
ATOM 2881 O O . THR A 1 359 ? -38.439 17.410 -26.829 1.00 67.94 359 THR A O 1
ATOM 2884 N N . THR A 1 360 ? -38.474 15.210 -26.433 1.00 64.69 360 THR A N 1
ATOM 2885 C CA . THR A 1 360 ? -39.092 15.306 -25.091 1.00 64.69 360 THR A CA 1
ATOM 2886 C C . THR A 1 360 ? -38.177 14.792 -23.968 1.00 64.69 360 THR A C 1
ATOM 2888 O O . THR A 1 360 ? -38.604 14.673 -22.822 1.00 64.69 360 THR A O 1
ATOM 2891 N N . ARG A 1 361 ? -36.903 14.490 -24.255 1.00 48.09 361 ARG A N 1
ATOM 2892 C CA . ARG A 1 361 ? -35.938 14.040 -23.240 1.00 48.09 361 ARG A CA 1
ATOM 2893 C C . ARG A 1 361 ? -35.308 15.238 -22.500 1.00 48.09 361 ARG A C 1
ATOM 2895 O O . ARG A 1 361 ? -34.662 16.053 -23.155 1.00 48.09 361 ARG A O 1
ATOM 2902 N N . PRO A 1 362 ? -35.395 15.326 -21.156 1.00 49.44 362 PRO A N 1
ATOM 2903 C CA . PRO A 1 362 ? -34.626 16.302 -20.382 1.00 49.44 362 PRO A CA 1
ATOM 2904 C C . PRO A 1 362 ? -33.115 16.069 -20.522 1.00 49.44 362 PRO A C 1
ATOM 2906 O O . PRO A 1 362 ? -32.673 14.918 -20.611 1.00 49.44 362 PRO A O 1
ATOM 2909 N N . GLN A 1 363 ? -32.313 17.139 -20.485 1.00 47.53 363 GLN A N 1
ATOM 2910 C CA . GLN A 1 363 ? -30.853 17.024 -20.401 1.00 47.53 363 GLN A CA 1
ATOM 2911 C C . GLN A 1 363 ? -30.469 16.293 -19.108 1.00 47.53 363 GLN A C 1
ATOM 2913 O O . GLN A 1 363 ? -30.670 16.799 -18.008 1.00 47.53 363 GLN A O 1
ATOM 2918 N N . ALA A 1 364 ? -29.930 15.084 -19.252 1.00 35.91 364 ALA A N 1
ATOM 2919 C CA . ALA A 1 364 ? -29.556 14.220 -18.142 1.00 35.91 364 ALA A CA 1
ATOM 2920 C C . ALA A 1 364 ? -28.103 13.770 -18.312 1.00 35.91 364 ALA A C 1
ATOM 2922 O O . ALA A 1 364 ? -27.837 12.884 -19.123 1.00 35.91 364 ALA A O 1
ATOM 2923 N N . GLY A 1 365 ? -27.207 14.380 -17.530 1.00 39.78 365 GLY A N 1
ATOM 2924 C CA . GLY A 1 365 ? -25.823 13.941 -17.333 1.00 39.78 365 GLY A CA 1
ATOM 2925 C C . GLY A 1 365 ? -24.937 14.003 -18.577 1.00 39.78 365 GLY A C 1
ATOM 2926 O O . GLY A 1 365 ? -24.690 12.982 -19.213 1.00 39.78 365 GLY A O 1
ATOM 2927 N N . GLU A 1 366 ? -24.399 15.183 -18.878 1.00 35.88 366 GLU A N 1
ATOM 2928 C CA . GLU A 1 366 ? -23.183 15.282 -19.690 1.00 35.88 366 GLU A CA 1
ATOM 2929 C C . GLU A 1 366 ? -22.015 14.675 -18.888 1.00 35.88 366 GLU A C 1
ATOM 2931 O O . GLU A 1 366 ? -21.874 14.956 -17.694 1.00 35.88 366 GLU A O 1
ATOM 2936 N N . LEU A 1 367 ? -21.224 13.778 -19.492 1.00 38.41 367 LEU A N 1
ATOM 2937 C CA . LEU A 1 367 ? -20.098 13.154 -18.790 1.00 38.41 367 LEU A CA 1
ATOM 2938 C C . LEU A 1 367 ? -18.977 14.183 -18.610 1.00 38.41 367 LEU A C 1
ATOM 2940 O O . LEU A 1 367 ? -18.478 14.735 -19.587 1.00 38.41 367 LEU A O 1
ATOM 2944 N N . VAL A 1 368 ? -18.560 14.400 -17.362 1.00 40.12 368 VAL A N 1
ATOM 2945 C CA . VAL A 1 368 ? -17.442 15.292 -17.032 1.00 40.12 368 VAL A CA 1
ATOM 2946 C C . VAL A 1 368 ? -16.127 14.654 -17.481 1.00 40.12 368 VAL A C 1
ATOM 2948 O O . VAL A 1 368 ? -15.683 13.664 -16.899 1.00 40.12 368 VAL A O 1
ATOM 2951 N N . ASP A 1 369 ? -15.501 15.241 -18.499 1.00 30.92 369 ASP A N 1
ATOM 2952 C CA . ASP A 1 369 ? -14.169 14.859 -18.968 1.00 30.92 369 ASP A CA 1
ATOM 2953 C C . ASP A 1 369 ? -13.079 15.492 -18.083 1.00 30.92 369 ASP A C 1
ATOM 2955 O O . ASP A 1 369 ? -13.034 16.708 -17.880 1.00 30.92 369 ASP A O 1
ATOM 2959 N N . LEU A 1 370 ? -12.205 14.665 -17.504 1.00 41.50 370 LEU A N 1
ATOM 2960 C CA . LEU A 1 370 ? -11.307 15.045 -16.402 1.00 41.50 370 LEU A CA 1
ATOM 2961 C C . LEU A 1 370 ? -9.909 15.494 -16.874 1.00 41.50 370 LEU A C 1
ATOM 2963 O O . LEU A 1 370 ? -8.896 15.130 -16.275 1.00 41.50 370 LEU A O 1
ATOM 2967 N N . THR A 1 371 ? -9.832 16.303 -17.938 1.00 37.41 371 THR A N 1
ATOM 2968 C CA . THR A 1 371 ? -8.549 16.687 -18.571 1.00 37.41 371 THR A CA 1
ATOM 2969 C C . THR A 1 371 ? -8.244 18.190 -18.679 1.00 37.41 371 THR A C 1
ATOM 2971 O O . THR A 1 371 ? -7.423 18.577 -19.508 1.00 37.41 371 THR A O 1
ATOM 2974 N N . THR A 1 372 ? -8.777 19.049 -17.794 1.00 32.78 372 THR A N 1
ATOM 2975 C CA . THR A 1 372 ? -8.171 20.388 -17.559 1.00 32.78 372 THR A CA 1
ATOM 2976 C C . THR A 1 372 ? -8.408 20.938 -16.140 1.00 32.78 372 THR A C 1
ATOM 2978 O O . THR A 1 372 ? -9.550 20.931 -15.688 1.00 32.78 372 THR A O 1
ATOM 2981 N N . PRO A 1 373 ? -7.381 21.470 -15.440 1.00 36.22 373 PRO A N 1
ATOM 2982 C CA . PRO A 1 373 ? -7.547 22.127 -14.140 1.00 36.22 373 PRO A CA 1
ATOM 2983 C C . PRO A 1 373 ? -7.720 23.660 -14.260 1.00 36.22 373 PRO A C 1
ATOM 2985 O O . PRO A 1 373 ? -6.895 24.313 -14.906 1.00 36.22 373 PRO A O 1
ATOM 2988 N N . PRO A 1 374 ? -8.711 24.277 -13.589 1.00 37.94 374 PRO A N 1
ATOM 2989 C CA . PRO A 1 374 ? -8.759 25.726 -13.392 1.00 37.94 374 PRO A CA 1
ATOM 2990 C C . PRO A 1 374 ? -7.723 26.191 -12.355 1.00 37.94 374 PRO A C 1
ATOM 2992 O O . PRO A 1 374 ? -7.521 25.542 -11.328 1.00 37.94 374 PRO A O 1
ATOM 2995 N N . LEU A 1 375 ? -7.093 27.343 -12.594 1.00 33.34 375 LEU A N 1
ATOM 2996 C CA . LEU A 1 375 ? -6.165 27.990 -11.660 1.00 33.34 375 LEU A CA 1
ATOM 2997 C C . LEU A 1 375 ? -6.828 29.201 -10.980 1.00 33.34 375 LEU A C 1
ATOM 2999 O O . LEU A 1 375 ? -7.330 30.067 -11.686 1.00 33.34 375 LEU A O 1
ATOM 3003 N N . THR A 1 376 ? -6.697 29.259 -9.643 1.00 35.31 376 THR A N 1
ATOM 3004 C CA . THR A 1 376 ? -6.816 30.440 -8.744 1.00 35.31 376 THR A CA 1
ATOM 3005 C C . THR A 1 376 ? -8.176 31.183 -8.651 1.00 35.31 376 THR A C 1
ATOM 3007 O O . THR A 1 376 ? -9.011 31.068 -9.540 1.00 35.31 376 THR A O 1
ATOM 3010 N N . PRO A 1 377 ? -8.418 32.017 -7.606 1.00 40.31 377 PRO A N 1
ATOM 3011 C CA . PRO A 1 377 ? -7.952 31.957 -6.208 1.00 40.31 377 PRO A CA 1
ATOM 3012 C C . PRO A 1 377 ? -9.067 32.098 -5.127 1.00 40.31 377 PRO A C 1
ATOM 3014 O O . PRO A 1 377 ? -10.217 32.423 -5.393 1.00 40.31 377 PRO A O 1
ATOM 3017 N N . VAL A 1 378 ? -8.651 31.882 -3.874 1.00 32.66 378 VAL A N 1
ATOM 3018 C CA . VAL A 1 378 ? -9.386 31.904 -2.586 1.00 32.66 378 VAL A CA 1
ATOM 3019 C C . VAL A 1 378 ? -10.173 33.193 -2.263 1.00 32.66 378 VAL A C 1
ATOM 3021 O O . VAL A 1 378 ? -9.610 34.277 -2.371 1.00 32.66 378 VAL A O 1
ATOM 3024 N N . SER A 1 379 ? -11.378 33.049 -1.677 1.00 29.98 379 SER A N 1
ATOM 3025 C CA . SER A 1 379 ? -11.873 33.875 -0.545 1.00 29.98 379 SER A CA 1
ATOM 3026 C C . SER A 1 379 ? -13.037 33.192 0.229 1.00 29.98 379 SER A C 1
ATOM 3028 O O . SER A 1 379 ? -13.703 32.341 -0.358 1.00 29.98 379 SER A O 1
ATOM 3030 N N . PRO A 1 380 ? -13.278 33.503 1.530 1.00 46.28 380 PRO A N 1
ATOM 3031 C CA . PRO A 1 380 ? -14.120 32.689 2.432 1.00 46.28 380 PRO A CA 1
ATOM 3032 C C . PRO A 1 380 ? -15.427 33.366 2.920 1.00 46.28 380 PRO A C 1
ATOM 3034 O O . PRO A 1 380 ? -15.627 34.551 2.673 1.00 46.28 380 PRO A O 1
ATOM 3037 N N . VAL A 1 381 ? -16.261 32.599 3.651 1.00 28.02 381 VAL A N 1
ATOM 3038 C CA . VAL A 1 381 ? -17.208 32.948 4.757 1.00 28.02 381 VAL A CA 1
ATOM 3039 C C . VAL A 1 381 ? -18.069 31.686 4.999 1.00 28.02 381 VAL A C 1
ATOM 3041 O O . VAL A 1 381 ? -18.738 31.216 4.087 1.00 28.02 381 VAL A O 1
ATOM 3044 N N . GLU A 1 382 ? -17.906 30.928 6.088 1.00 27.97 382 GLU A N 1
ATOM 3045 C CA . GLU A 1 382 ? -18.441 31.157 7.449 1.00 27.97 382 GLU A CA 1
ATOM 3046 C C . GLU A 1 382 ? -19.976 31.277 7.559 1.00 27.97 382 GLU A C 1
ATOM 3048 O O . GLU A 1 382 ? -20.531 32.366 7.409 1.00 27.97 382 GLU A O 1
ATOM 3053 N N . LYS A 1 383 ? -20.657 30.180 7.943 1.00 30.80 383 LYS A N 1
ATOM 3054 C CA . LYS A 1 383 ? -21.842 30.194 8.835 1.00 30.80 383 LYS A CA 1
ATOM 3055 C C . LYS A 1 383 ? -22.314 28.790 9.239 1.00 30.80 383 LYS A C 1
ATOM 3057 O O . LYS A 1 383 ? -21.970 27.811 8.592 1.00 30.80 383 LYS A O 1
ATOM 3062 N N . ALA A 1 384 ? -23.161 28.760 10.275 1.00 28.03 384 ALA A N 1
ATOM 3063 C CA . ALA A 1 384 ? -23.929 27.613 10.775 1.00 28.03 384 ALA A CA 1
ATOM 3064 C C . ALA A 1 384 ? -23.150 26.503 11.517 1.00 28.03 384 ALA A C 1
ATOM 3066 O O . ALA A 1 384 ? -23.207 25.330 11.162 1.00 28.03 384 ALA A O 1
ATOM 3067 N N . ILE A 1 385 ? -22.560 26.872 12.657 1.00 28.58 385 ILE A N 1
ATOM 3068 C CA . ILE A 1 385 ? -22.802 26.108 13.892 1.00 28.58 385 ILE A CA 1
ATOM 3069 C C . ILE A 1 385 ? -23.865 26.899 14.669 1.00 28.58 385 ILE A C 1
ATOM 3071 O O . ILE A 1 385 ? -23.688 28.105 14.840 1.00 28.58 385 ILE A O 1
ATOM 3075 N N . ASP A 1 386 ? -24.988 26.272 15.035 1.00 27.19 386 ASP A N 1
ATOM 3076 C CA . ASP A 1 386 ? -25.383 25.962 16.431 1.00 27.19 386 ASP A CA 1
ATOM 3077 C C . ASP A 1 386 ? -26.912 25.703 16.573 1.00 27.19 386 ASP A C 1
ATOM 3079 O O . ASP A 1 386 ? -27.699 26.067 15.702 1.00 27.19 386 ASP A O 1
ATOM 3083 N N . VAL A 1 387 ? -27.307 25.115 17.710 1.00 28.41 387 VAL A N 1
ATOM 3084 C CA . VAL A 1 387 ? -28.663 24.943 18.276 1.00 28.41 387 VAL A CA 1
ATOM 3085 C C . VAL A 1 387 ? -29.642 24.026 17.522 1.00 28.41 387 VAL A C 1
ATOM 3087 O O . VAL A 1 387 ? -30.271 24.434 16.551 1.00 28.41 387 VAL A O 1
ATOM 3090 N N . ALA A 1 388 ? -29.901 22.837 18.098 1.00 27.94 388 ALA A N 1
ATOM 3091 C CA . ALA A 1 388 ? -31.246 22.421 18.561 1.00 27.94 388 ALA A CA 1
ATOM 3092 C C . ALA A 1 388 ? -31.275 20.977 19.130 1.00 27.94 388 ALA A C 1
ATOM 3094 O O . ALA A 1 388 ? -31.813 20.061 18.510 1.00 27.94 388 ALA A O 1
ATOM 3095 N N . LEU A 1 389 ? -30.760 20.766 20.349 1.00 29.25 389 LEU A N 1
ATOM 3096 C CA . LEU A 1 389 ? -31.150 19.610 21.174 1.00 29.25 389 LEU A CA 1
ATOM 3097 C C . LEU A 1 389 ? -32.263 20.048 22.131 1.00 29.25 389 LEU A C 1
ATOM 3099 O O . LEU A 1 389 ? -32.006 20.762 23.100 1.00 29.25 389 LEU A O 1
ATOM 3103 N N . THR A 1 390 ? -33.512 19.653 21.873 1.00 29.02 390 THR A N 1
ATOM 3104 C CA . THR A 1 390 ? -34.615 19.860 22.828 1.00 29.02 390 THR A CA 1
ATOM 3105 C C . THR A 1 390 ? -35.673 18.768 22.692 1.00 29.02 390 THR A C 1
ATOM 3107 O O . THR A 1 390 ? -36.150 18.480 21.599 1.00 29.02 390 THR A O 1
ATOM 3110 N N . ILE A 1 391 ? -36.023 18.159 23.824 1.00 29.27 391 ILE A N 1
ATOM 3111 C CA . ILE A 1 391 ? -37.012 17.081 23.955 1.00 29.27 391 ILE A CA 1
ATOM 3112 C C . ILE A 1 391 ? -38.428 17.680 23.995 1.00 29.27 391 ILE A C 1
ATOM 3114 O O . ILE A 1 391 ? -38.632 18.706 24.648 1.00 29.27 391 ILE A O 1
ATOM 3118 N N . PRO A 1 392 ? -39.414 17.022 23.366 1.00 33.66 392 PRO A N 1
ATOM 3119 C CA . PRO A 1 392 ? -40.743 16.907 23.977 1.00 33.66 392 PRO A CA 1
ATOM 3120 C C . PRO A 1 392 ? -41.100 15.455 24.324 1.00 33.66 392 PRO A C 1
ATOM 3122 O O . PRO A 1 392 ? -40.783 14.523 23.588 1.00 33.66 392 PRO A O 1
ATOM 3125 N N . ASP A 1 393 ? -41.793 15.289 25.447 1.00 25.16 393 ASP A N 1
ATOM 3126 C CA . ASP A 1 393 ? -42.312 14.022 25.974 1.00 25.16 393 ASP A CA 1
ATOM 3127 C C . ASP A 1 393 ? -43.824 13.873 25.666 1.00 25.16 393 ASP A C 1
ATOM 3129 O O . ASP A 1 393 ? -44.509 14.875 25.490 1.00 25.16 393 ASP A O 1
ATOM 3133 N N . SER A 1 394 ? -44.309 12.623 25.623 1.00 30.28 394 SER A N 1
ATOM 3134 C CA . SER A 1 394 ? -45.695 12.135 25.818 1.00 30.28 394 SER A CA 1
ATOM 3135 C C . SER A 1 394 ? -46.895 12.878 25.192 1.00 30.28 394 SER A C 1
ATOM 3137 O O . SER A 1 394 ? -47.173 14.026 25.525 1.00 30.28 394 SER A O 1
ATOM 3139 N N . GLY A 1 395 ? -47.775 12.174 24.442 1.00 25.72 395 GLY A N 1
ATOM 3140 C CA . GLY A 1 395 ? -49.082 12.794 24.131 1.00 25.72 395 GLY A CA 1
ATOM 3141 C C . GLY A 1 395 ? -50.151 12.177 23.209 1.00 25.72 395 GLY A C 1
ATOM 3142 O O . GLY A 1 395 ? -50.888 12.955 22.621 1.00 25.72 395 GLY A O 1
ATOM 3143 N N . SER A 1 396 ? -50.359 10.854 23.154 1.00 32.09 396 SER A N 1
ATOM 3144 C CA . SER A 1 396 ? -51.647 10.208 22.756 1.00 32.09 396 SER A CA 1
ATOM 3145 C C . SER A 1 396 ? -52.206 10.241 21.298 1.00 32.09 396 SER A C 1
ATOM 3147 O O . SER A 1 396 ? -52.252 11.256 20.620 1.00 32.09 396 SER A O 1
ATOM 3149 N N . HIS A 1 397 ? -52.807 9.093 20.933 1.00 29.70 397 HIS A N 1
ATOM 3150 C CA . HIS A 1 397 ? -54.029 8.888 20.118 1.00 29.70 397 HIS A CA 1
ATOM 3151 C C . HIS A 1 397 ? -54.065 8.924 18.559 1.00 29.70 397 HIS A C 1
ATOM 3153 O O . HIS A 1 397 ? -54.476 9.897 17.941 1.00 29.70 397 HIS A O 1
ATOM 3159 N N . LEU A 1 398 ? -53.912 7.706 18.004 1.00 27.53 398 LEU A N 1
ATOM 3160 C CA . LEU A 1 398 ? -54.757 7.027 16.987 1.00 27.53 398 LEU A CA 1
ATOM 3161 C C . LEU A 1 398 ? -54.723 7.349 15.469 1.00 27.53 398 LEU A C 1
ATOM 3163 O O . LEU A 1 398 ? -54.715 8.484 15.010 1.00 27.53 398 LEU A O 1
ATOM 3167 N N . SER A 1 399 ? -54.930 6.245 14.729 1.00 29.03 399 SER A N 1
ATOM 3168 C CA . SER A 1 399 ? -55.505 6.086 13.376 1.00 29.03 399 SER A CA 1
ATOM 3169 C C . SER A 1 399 ? -54.730 6.581 12.139 1.00 29.03 399 SER A C 1
ATOM 3171 O O . SER A 1 399 ? -54.983 7.655 11.609 1.00 29.03 399 SER A O 1
ATOM 3173 N N . ASP A 1 400 ? -53.909 5.660 11.621 1.00 27.62 400 ASP A N 1
ATOM 3174 C CA . ASP A 1 400 ? -54.134 4.956 10.340 1.00 27.62 400 ASP A CA 1
ATOM 3175 C C . ASP A 1 400 ? -53.934 5.612 8.950 1.00 27.62 400 ASP A C 1
ATOM 3177 O O . ASP A 1 400 ? -54.479 6.650 8.597 1.00 27.62 400 ASP A O 1
ATOM 3181 N N . ILE A 1 401 ? -53.284 4.796 8.100 1.00 27.55 401 ILE A N 1
ATOM 3182 C CA . ILE A 1 401 ? -53.339 4.723 6.623 1.00 27.55 401 ILE A CA 1
ATOM 3183 C C . ILE A 1 401 ? -52.603 5.819 5.819 1.00 27.55 401 ILE A C 1
ATOM 3185 O O . ILE A 1 401 ? -53.136 6.837 5.396 1.00 27.55 401 ILE A O 1
ATOM 3189 N N . SER A 1 402 ? -51.349 5.475 5.511 1.00 25.44 402 SER A N 1
ATOM 3190 C CA . SER A 1 402 ? -50.768 5.356 4.160 1.00 25.44 402 SER A CA 1
ATOM 3191 C C . SER A 1 402 ? -51.124 6.351 3.039 1.00 25.44 402 SER A C 1
ATOM 3193 O O . SER A 1 402 ? -52.239 6.392 2.531 1.00 25.44 402 SER A O 1
ATOM 3195 N N . THR A 1 403 ? -50.049 6.902 2.460 1.00 27.27 403 THR A N 1
ATOM 3196 C CA . THR A 1 403 ? -49.855 7.163 1.014 1.00 27.27 403 THR A CA 1
ATOM 3197 C C . THR A 1 403 ? -50.887 8.020 0.268 1.00 27.27 403 THR A C 1
ATOM 3199 O O . THR A 1 403 ? -51.922 7.526 -0.175 1.00 27.27 403 THR A O 1
ATOM 3202 N N . LEU A 1 404 ? -50.482 9.240 -0.102 1.00 25.08 404 LEU A N 1
ATOM 3203 C CA . LEU A 1 404 ? -50.987 9.907 -1.306 1.00 25.08 404 LEU A CA 1
ATOM 3204 C C . LEU A 1 404 ? -49.840 10.383 -2.202 1.00 25.08 404 LEU A C 1
ATOM 3206 O O . LEU A 1 404 ? -48.821 10.878 -1.728 1.00 25.08 404 LEU A O 1
ATOM 3210 N N . SER A 1 405 ? -50.037 10.210 -3.510 1.00 23.12 405 SER A N 1
ATOM 3211 C CA . SER A 1 405 ? -49.153 10.711 -4.565 1.00 23.12 405 SER A CA 1
ATOM 3212 C C . SER A 1 405 ? -49.572 12.118 -5.005 1.00 23.12 405 SER A C 1
ATOM 3214 O O . SER A 1 405 ? -50.710 12.540 -4.790 1.00 23.12 405 SER A O 1
ATOM 3216 N N . CYS A 1 406 ? -48.658 12.843 -5.645 1.00 23.88 406 CYS A N 1
ATOM 3217 C CA . CYS A 1 406 ? -48.880 14.204 -6.122 1.00 23.88 406 CYS A CA 1
ATOM 3218 C C . CYS A 1 406 ? -49.940 14.281 -7.233 1.00 23.88 406 CYS A C 1
ATOM 3220 O O . CYS A 1 406 ? -49.962 13.460 -8.149 1.00 23.88 406 CYS A O 1
ATOM 3222 N N . THR A 1 407 ? -50.723 15.360 -7.233 1.00 24.56 407 THR A N 1
ATOM 3223 C CA . THR A 1 407 ? -51.366 15.908 -8.438 1.00 24.56 407 THR A CA 1
ATOM 3224 C C . THR A 1 407 ? -51.325 17.438 -8.392 1.00 24.56 407 THR A C 1
ATOM 3226 O O . THR A 1 407 ? -51.247 18.012 -7.308 1.00 24.56 407 THR A O 1
ATOM 3229 N N . ASN A 1 408 ? -51.464 18.063 -9.569 1.00 27.31 408 ASN A N 1
ATOM 3230 C CA . ASN A 1 408 ? -51.663 19.502 -9.817 1.00 27.31 408 ASN A CA 1
ATOM 3231 C C . ASN A 1 408 ? -50.427 20.429 -9.721 1.00 27.31 408 ASN A C 1
ATOM 3233 O O . ASN A 1 408 ? -49.582 20.239 -8.857 1.00 27.31 408 ASN A O 1
ATOM 3237 N N . SER A 1 409 ? -50.296 21.501 -10.524 1.00 24.86 409 SER A N 1
ATOM 3238 C CA . SER A 1 409 ? -50.852 21.824 -11.868 1.00 24.86 409 SER A CA 1
ATOM 3239 C C . SER A 1 409 ? -50.250 23.148 -12.402 1.00 24.86 409 SER A C 1
ATOM 3241 O O . SER A 1 409 ? -49.883 23.985 -11.593 1.00 24.86 409 SER A O 1
ATOM 3243 N N . ILE A 1 410 ? -50.230 23.331 -13.740 1.00 23.64 410 ILE A N 1
ATOM 3244 C CA . ILE A 1 410 ? -50.565 24.565 -14.523 1.00 23.64 410 ILE A CA 1
ATOM 3245 C C . ILE A 1 410 ? -49.993 25.917 -13.988 1.00 23.64 410 ILE A C 1
ATOM 3247 O O . ILE A 1 410 ? -50.352 26.354 -12.905 1.00 23.64 410 ILE A O 1
ATOM 3251 N N . THR A 1 411 ? -49.146 26.704 -14.679 1.00 24.20 411 THR A N 1
ATOM 3252 C CA . THR A 1 411 ? -49.258 27.382 -16.011 1.00 24.20 411 THR A CA 1
ATOM 3253 C C . THR A 1 411 ? -47.840 27.925 -16.387 1.00 24.20 411 THR A C 1
ATOM 3255 O O . THR A 1 411 ? -47.053 28.139 -15.474 1.00 24.20 411 THR A O 1
ATOM 3258 N N . SER A 1 412 ? -47.336 28.033 -17.636 1.00 25.64 412 SER A N 1
ATOM 3259 C CA . SER A 1 412 ? -47.652 28.972 -18.756 1.00 25.64 412 SER A CA 1
ATOM 3260 C C . SER A 1 412 ? -47.530 30.474 -18.361 1.00 25.64 412 SER A C 1
ATOM 3262 O O . SER A 1 412 ? -48.052 30.828 -17.313 1.00 25.64 412 SER A O 1
ATOM 3264 N N . ILE A 1 413 ? -46.852 31.413 -19.063 1.00 26.81 413 ILE A N 1
ATOM 3265 C CA . ILE A 1 413 ? -46.931 31.851 -20.489 1.00 26.81 413 ILE A CA 1
ATOM 3266 C C . ILE A 1 413 ? -45.697 32.735 -20.905 1.00 26.81 413 ILE A C 1
ATOM 3268 O O . ILE A 1 413 ? -45.313 33.580 -20.106 1.00 26.81 413 ILE A O 1
ATOM 3272 N N . ALA A 1 414 ? -45.212 32.628 -22.171 1.00 27.50 414 ALA A N 1
ATOM 3273 C CA . ALA A 1 414 ? -44.468 33.617 -23.034 1.00 27.50 414 ALA A CA 1
ATOM 3274 C C . ALA A 1 414 ? -43.100 34.232 -22.574 1.00 27.50 414 ALA A C 1
ATOM 3276 O O . ALA A 1 414 ? -42.784 34.178 -21.392 1.00 27.50 414 ALA A O 1
ATOM 3277 N N . SER A 1 415 ? -42.215 34.839 -23.409 1.00 28.34 415 SER A N 1
ATOM 3278 C CA . SER A 1 415 ? -42.089 35.129 -24.882 1.00 28.34 415 SER A CA 1
ATOM 3279 C C . SER A 1 415 ? -40.591 35.463 -25.225 1.00 28.34 415 SER A C 1
ATOM 3281 O O . SER A 1 415 ? -39.786 35.448 -24.301 1.00 28.34 415 SER A O 1
ATOM 3283 N N . ASP A 1 416 ? -40.078 35.792 -26.435 1.00 27.19 416 ASP A N 1
ATOM 3284 C CA . ASP A 1 416 ? -40.683 36.039 -27.771 1.00 27.19 416 ASP A CA 1
ATOM 3285 C C . ASP A 1 416 ? -39.818 35.578 -28.993 1.00 27.19 416 ASP A C 1
ATOM 3287 O O . ASP A 1 416 ? -40.244 34.677 -29.712 1.00 27.19 416 ASP A O 1
ATOM 3291 N N . LYS A 1 417 ? -38.662 36.229 -29.272 1.00 29.83 417 LYS A N 1
ATOM 3292 C CA . LYS A 1 417 ? -37.900 36.298 -30.563 1.00 29.83 417 LYS A CA 1
ATOM 3293 C C . LYS A 1 417 ? -36.386 36.590 -30.318 1.00 29.83 417 LYS A C 1
ATOM 3295 O O . LYS A 1 417 ? -36.043 36.803 -29.159 1.00 29.83 417 LYS A O 1
ATOM 3300 N N . GLU A 1 418 ? -35.416 36.596 -31.258 1.00 26.42 418 GLU A N 1
ATOM 3301 C CA . GLU A 1 418 ? -35.368 36.932 -32.715 1.00 26.42 418 GLU A CA 1
ATOM 3302 C C . GLU A 1 418 ? -34.513 35.973 -33.604 1.00 26.42 418 GLU A C 1
ATOM 3304 O O . GLU A 1 418 ? -34.057 34.926 -33.149 1.00 26.42 418 GLU A O 1
ATOM 3309 N N . GLU A 1 419 ? -34.367 36.313 -34.898 1.00 27.83 419 GLU A N 1
ATOM 3310 C CA . GLU A 1 419 ? -33.932 35.476 -36.043 1.00 27.83 419 GLU A CA 1
ATOM 3311 C C . GLU A 1 419 ? -32.565 35.884 -36.658 1.00 27.83 419 GLU A C 1
ATOM 3313 O O . GLU A 1 419 ? -32.179 37.050 -36.588 1.00 27.83 419 GLU A O 1
ATOM 3318 N N . SER A 1 420 ? -31.859 34.947 -37.319 1.00 26.22 420 SER A N 1
ATOM 3319 C CA . SER A 1 420 ? -31.070 35.103 -38.582 1.00 26.22 420 SER A CA 1
ATOM 3320 C C . SER A 1 420 ? -30.307 33.793 -38.895 1.00 26.22 420 SER A C 1
ATOM 3322 O O . SER A 1 420 ? -29.591 33.296 -38.032 1.00 26.22 420 SER A O 1
ATOM 3324 N N . ASN A 1 421 ? -30.615 33.058 -39.977 1.00 28.81 421 ASN A N 1
ATOM 3325 C CA . ASN A 1 421 ? -30.115 33.182 -41.370 1.00 28.81 421 ASN A CA 1
ATOM 3326 C C . ASN A 1 421 ? -28.604 32.848 -41.504 1.00 28.81 421 ASN A C 1
ATOM 3328 O O . ASN A 1 421 ? -27.778 33.584 -40.976 1.00 28.81 421 ASN A O 1
ATOM 3332 N N . ASP A 1 422 ? -28.228 31.667 -42.025 1.00 30.25 422 ASP A N 1
ATOM 3333 C CA . ASP A 1 422 ? -27.929 31.328 -43.451 1.00 30.25 422 ASP A CA 1
ATOM 3334 C C . ASP A 1 422 ? -26.406 31.494 -43.752 1.00 30.25 422 ASP A C 1
ATOM 3336 O O . ASP A 1 422 ? -25.710 32.127 -42.963 1.00 30.25 422 ASP A O 1
ATOM 3340 N N . GLU A 1 423 ? -25.746 30.921 -44.773 1.00 29.75 423 GLU A N 1
ATOM 3341 C CA . GLU A 1 423 ? -26.138 30.179 -45.995 1.00 29.75 423 GLU A CA 1
ATOM 3342 C C . GLU A 1 423 ? -25.301 28.875 -46.174 1.00 29.75 423 GLU A C 1
ATOM 3344 O O . GLU A 1 423 ? -24.272 28.686 -45.520 1.00 29.75 423 GLU A O 1
ATOM 3349 N N . ASP A 1 424 ? -25.719 27.987 -47.089 1.00 29.48 424 ASP A N 1
ATOM 3350 C CA . ASP A 1 424 ? -24.943 26.829 -47.584 1.00 29.48 424 ASP A CA 1
ATOM 3351 C C . ASP A 1 424 ? -23.889 27.222 -48.647 1.00 29.48 424 ASP A C 1
ATOM 3353 O O . ASP A 1 424 ? -24.095 28.173 -49.397 1.00 29.48 424 ASP A O 1
ATOM 3357 N N . GLU A 1 425 ? -22.862 26.384 -48.870 1.00 30.58 425 GLU A N 1
ATOM 3358 C CA . GLU A 1 425 ? -22.419 26.086 -50.249 1.00 30.58 425 GLU A CA 1
ATOM 3359 C C . GLU A 1 425 ? -21.838 24.656 -50.383 1.00 30.58 425 GLU A C 1
ATOM 3361 O O . GLU A 1 425 ? -21.165 24.153 -49.481 1.00 30.58 425 GLU A O 1
ATOM 3366 N N . ASP A 1 426 ? -22.119 23.984 -51.509 1.00 29.36 426 ASP A N 1
ATOM 3367 C CA . ASP A 1 426 ? -21.795 22.570 -51.799 1.00 29.36 426 ASP A CA 1
ATOM 3368 C C . ASP A 1 426 ? -20.915 22.448 -53.070 1.00 29.36 426 ASP A C 1
ATOM 3370 O O . ASP A 1 426 ? -20.969 23.300 -53.957 1.00 29.36 426 ASP A O 1
ATOM 3374 N N . GLY A 1 427 ? -20.073 21.409 -53.174 1.00 27.47 427 GLY A N 1
ATOM 3375 C CA . GLY A 1 427 ? -18.865 21.435 -54.023 1.00 27.47 427 GLY A CA 1
ATOM 3376 C C . GLY A 1 427 ? -18.309 20.093 -54.533 1.00 27.47 427 GLY A C 1
ATOM 3377 O O . GLY A 1 427 ? -17.093 19.908 -54.589 1.00 27.47 427 GLY A O 1
ATOM 3378 N N . ASP A 1 428 ? -19.157 19.134 -54.913 1.00 29.59 428 ASP A N 1
ATOM 3379 C CA . ASP A 1 428 ? -18.741 17.809 -55.422 1.00 29.59 428 ASP A CA 1
ATOM 3380 C C . ASP A 1 428 ? -17.983 17.835 -56.774 1.00 29.59 428 ASP A C 1
ATOM 3382 O O . ASP A 1 428 ? -18.535 18.235 -57.801 1.00 29.59 428 ASP A O 1
ATOM 3386 N N . ASN A 1 429 ? -16.779 17.233 -56.830 1.00 28.62 429 ASN A N 1
ATOM 3387 C CA . ASN A 1 429 ? -16.460 16.280 -57.914 1.00 28.62 429 ASN A CA 1
ATOM 3388 C C . ASN A 1 429 ? -15.336 15.256 -57.616 1.00 28.62 429 ASN A C 1
ATOM 3390 O O . ASN A 1 429 ? -14.189 15.381 -58.037 1.00 28.62 429 ASN A O 1
ATOM 3394 N N . LYS A 1 430 ? -15.739 14.131 -57.014 1.00 27.81 430 LYS A N 1
ATOM 3395 C CA . LYS A 1 430 ? -15.725 12.808 -57.683 1.00 27.81 430 LYS A CA 1
ATOM 3396 C C . LYS A 1 430 ? -14.626 12.526 -58.740 1.00 27.81 430 LYS A C 1
ATOM 3398 O O . LYS A 1 430 ? -14.790 12.916 -59.897 1.00 27.81 430 LYS A O 1
ATOM 3403 N N . HIS A 1 431 ? -13.713 11.579 -58.456 1.00 28.14 431 HIS A N 1
ATOM 3404 C CA . HIS A 1 431 ? -13.483 10.453 -59.389 1.00 28.14 431 HIS A CA 1
ATOM 3405 C C . HIS A 1 431 ? -12.921 9.141 -58.786 1.00 28.14 431 HIS A C 1
ATOM 3407 O O . HIS A 1 431 ? -12.027 9.130 -57.954 1.00 28.14 431 HIS A O 1
ATOM 3413 N N . LYS A 1 432 ? -13.506 8.044 -59.295 1.00 29.53 432 LYS A N 1
ATOM 3414 C CA . LYS A 1 432 ? -13.183 6.595 -59.297 1.00 29.53 432 LYS A CA 1
ATOM 3415 C C . LYS A 1 432 ? -11.818 6.130 -58.720 1.00 29.53 432 LYS A C 1
ATOM 3417 O O . LYS A 1 432 ? -10.792 6.670 -59.103 1.00 29.53 432 LYS A O 1
ATOM 3422 N N . GLY A 1 433 ? -11.721 5.014 -57.979 1.00 27.52 433 GLY A N 1
ATOM 3423 C CA . GLY A 1 433 ? -12.753 4.084 -57.468 1.00 27.52 433 GLY A CA 1
ATOM 3424 C C . GLY A 1 433 ? -12.421 2.586 -57.656 1.00 27.52 433 GLY A C 1
ATOM 3425 O O . GLY A 1 433 ? -11.407 2.254 -58.255 1.00 27.52 433 GLY A O 1
ATOM 3426 N N . GLN A 1 434 ? -13.352 1.709 -57.231 1.00 28.03 434 GLN A N 1
ATOM 3427 C CA . GLN A 1 434 ? -13.295 0.222 -57.257 1.00 28.03 434 GLN A CA 1
ATOM 3428 C C . GLN A 1 434 ? -12.273 -0.418 -56.288 1.00 28.03 434 GLN A C 1
ATOM 3430 O O . GLN A 1 434 ? -11.198 0.123 -56.087 1.00 28.03 434 GLN A O 1
ATOM 3435 N N . ARG A 1 435 ? -12.516 -1.580 -55.656 1.00 26.05 435 ARG A N 1
ATOM 3436 C CA . ARG A 1 435 ? -13.711 -2.448 -55.444 1.00 26.05 435 ARG A CA 1
ATOM 3437 C C . ARG A 1 435 ? -13.419 -3.269 -54.148 1.00 26.05 435 ARG A C 1
ATOM 3439 O O . ARG A 1 435 ? -12.259 -3.461 -53.821 1.00 26.05 435 ARG A O 1
ATOM 3446 N N . GLN A 1 436 ? -14.375 -3.606 -53.268 1.00 27.39 436 GLN A N 1
ATOM 3447 C CA . GLN A 1 436 ? -15.212 -4.836 -53.292 1.00 27.39 436 GLN A CA 1
ATOM 3448 C C . GLN A 1 436 ? -14.444 -6.123 -53.686 1.00 27.39 436 GLN A C 1
ATOM 3450 O O . GLN A 1 436 ? -13.721 -6.095 -54.670 1.00 27.39 436 GLN A O 1
ATOM 3455 N N . ARG A 1 437 ? -14.607 -7.316 -53.092 1.00 25.38 437 ARG A N 1
ATOM 3456 C CA . ARG A 1 437 ? -15.488 -7.907 -52.044 1.00 25.38 437 ARG A CA 1
ATOM 3457 C C . ARG A 1 437 ? -14.935 -9.343 -51.762 1.00 25.38 437 ARG A C 1
ATOM 3459 O O . ARG A 1 437 ? -14.182 -9.823 -52.599 1.00 25.38 437 ARG A O 1
ATOM 3466 N N . SER A 1 438 ? -15.328 -10.159 -50.772 1.00 28.28 438 SER A N 1
ATOM 3467 C CA . SER A 1 438 ? -15.861 -10.021 -49.390 1.00 28.28 438 SER A CA 1
ATOM 3468 C C . SER A 1 438 ? -16.425 -11.393 -48.945 1.00 28.28 438 SER A C 1
ATOM 3470 O O . SER A 1 438 ? -17.037 -12.022 -49.805 1.00 28.28 438 SER A O 1
ATOM 3472 N N . HIS A 1 439 ? -16.392 -11.757 -47.646 1.00 26.91 439 HIS A N 1
ATOM 3473 C CA . HIS A 1 439 ? -16.961 -13.014 -47.073 1.00 26.91 439 HIS A CA 1
ATOM 3474 C C . HIS A 1 439 ? -16.231 -14.308 -47.531 1.00 26.91 439 HIS A C 1
ATOM 3476 O O . HIS A 1 439 ? -15.620 -14.302 -48.595 1.00 26.91 439 HIS A O 1
ATOM 3482 N N . SER A 1 440 ? -16.237 -15.446 -46.819 1.00 28.84 440 SER A N 1
ATOM 3483 C CA . SER A 1 440 ? -16.518 -15.804 -45.399 1.00 28.84 440 SER A CA 1
ATOM 3484 C C . SER A 1 440 ? -15.832 -17.191 -45.128 1.00 28.84 440 SER A C 1
ATOM 3486 O O . SER A 1 440 ? -14.895 -17.495 -45.862 1.00 28.84 440 SER A O 1
ATOM 3488 N N . ASP A 1 441 ? -16.099 -18.078 -44.151 1.00 24.22 441 ASP A N 1
ATOM 3489 C CA . ASP A 1 441 ? -17.193 -18.263 -43.175 1.00 24.22 441 ASP A CA 1
ATOM 3490 C C . ASP A 1 441 ? -16.767 -19.131 -41.949 1.00 24.22 441 ASP A C 1
ATOM 3492 O O . ASP A 1 441 ? -15.583 -19.252 -41.645 1.00 24.22 441 ASP A O 1
ATOM 3496 N N . SER A 1 442 ? -17.749 -19.686 -41.231 1.00 27.59 442 SER A N 1
ATOM 3497 C CA . SER A 1 442 ? -17.707 -20.345 -39.912 1.00 27.59 442 SER A CA 1
ATOM 3498 C C . SER A 1 442 ? -17.451 -21.869 -39.969 1.00 27.59 442 SER A C 1
ATOM 3500 O O . SER A 1 442 ? -17.688 -22.481 -41.009 1.00 27.59 442 SER A O 1
ATOM 3502 N N . GLY A 1 443 ? -17.044 -22.520 -38.857 1.00 27.33 443 GLY A N 1
ATOM 3503 C CA . GLY A 1 443 ? -16.684 -23.958 -38.906 1.00 27.33 443 GLY A CA 1
ATOM 3504 C C . GLY A 1 443 ? -16.473 -24.788 -37.619 1.00 27.33 443 GLY A C 1
ATOM 3505 O O . GLY A 1 443 ? -15.699 -25.732 -37.683 1.00 27.33 443 GLY A O 1
ATOM 3506 N N . SER A 1 444 ? -17.181 -24.513 -36.514 1.00 26.66 444 SER A N 1
ATOM 3507 C CA . SER A 1 444 ? -17.354 -25.407 -35.334 1.00 26.66 444 SER A CA 1
ATOM 3508 C C . SER A 1 444 ? -16.167 -25.766 -34.410 1.00 26.66 444 SER A C 1
ATOM 3510 O O . SER A 1 444 ? -15.000 -25.812 -34.780 1.00 26.66 444 SER A O 1
ATOM 3512 N N . LEU A 1 445 ? -16.544 -26.046 -33.156 1.00 29.34 445 LEU A N 1
ATOM 3513 C CA . LEU A 1 445 ? -15.746 -26.633 -32.073 1.00 29.34 445 LEU A CA 1
ATOM 3514 C C . LEU A 1 445 ? -15.868 -28.164 -32.089 1.00 29.34 445 LEU A C 1
ATOM 3516 O O . LEU A 1 445 ? -16.910 -28.678 -32.492 1.00 29.34 445 LEU A O 1
ATOM 3520 N N . GLU A 1 446 ? -14.918 -28.863 -31.469 1.00 26.80 446 GLU A N 1
ATOM 3521 C CA . GLU A 1 446 ? -15.249 -30.057 -30.680 1.00 26.80 446 GLU A CA 1
ATOM 3522 C C . GLU A 1 446 ? -14.302 -30.170 -29.472 1.00 26.80 446 GLU A C 1
ATOM 3524 O O . GLU A 1 446 ? -13.144 -29.756 -29.541 1.00 26.80 446 GLU A O 1
ATOM 3529 N N . VAL A 1 447 ? -14.818 -30.662 -28.343 1.00 28.80 447 VAL A N 1
ATOM 3530 C CA . VAL A 1 447 ? -14.108 -30.780 -27.058 1.00 28.80 447 VAL A CA 1
ATOM 3531 C C . VAL A 1 447 ? -14.068 -32.251 -26.671 1.00 28.80 447 VAL A C 1
ATOM 3533 O O . VAL A 1 447 ? -15.095 -32.917 -26.758 1.00 28.80 447 VAL A O 1
ATOM 3536 N N . ASN A 1 448 ? -12.919 -32.740 -26.203 1.00 28.94 448 ASN A N 1
ATOM 3537 C CA . ASN A 1 448 ? -12.823 -33.968 -25.414 1.00 28.94 448 ASN A CA 1
ATOM 3538 C C . ASN A 1 448 ? -11.626 -33.885 -24.457 1.00 28.94 448 ASN A C 1
ATOM 3540 O O . ASN A 1 448 ? -10.574 -33.348 -24.809 1.00 28.94 448 ASN A O 1
ATOM 3544 N N . ASP A 1 449 ? -11.810 -34.420 -23.254 1.00 26.30 449 ASP A N 1
ATOM 3545 C CA . ASP A 1 449 ? -10.790 -34.545 -22.213 1.00 26.30 449 ASP A CA 1
ATOM 3546 C C . ASP A 1 449 ? -9.728 -35.612 -22.552 1.00 26.30 449 ASP A C 1
ATOM 3548 O O . ASP A 1 449 ? -9.954 -36.471 -23.406 1.00 26.30 449 ASP A O 1
ATOM 3552 N N . ILE A 1 450 ? -8.602 -35.617 -21.820 1.00 29.02 450 ILE A N 1
ATOM 3553 C CA . ILE A 1 450 ? -8.218 -36.724 -20.908 1.00 29.02 450 ILE A CA 1
ATOM 3554 C C . ILE A 1 450 ? -6.838 -36.482 -20.252 1.00 29.02 450 ILE A C 1
ATOM 3556 O O . ILE A 1 450 ? -5.874 -36.090 -20.900 1.00 29.02 450 ILE A O 1
ATOM 3560 N N . ASP A 1 451 ? -6.815 -36.756 -18.945 1.00 26.19 451 ASP A N 1
ATOM 3561 C CA . ASP A 1 451 ? -5.736 -37.010 -17.974 1.00 26.19 451 ASP A CA 1
ATOM 3562 C C . ASP A 1 451 ? -4.281 -36.504 -18.085 1.00 26.19 451 ASP A C 1
ATOM 3564 O O . ASP A 1 451 ? -3.562 -36.578 -19.080 1.00 26.19 451 ASP A O 1
ATOM 3568 N N . VAL A 1 452 ? -3.786 -36.188 -16.884 1.00 33.12 452 VAL A N 1
ATOM 3569 C CA . VAL A 1 452 ? -2.372 -36.060 -16.516 1.00 33.12 452 VAL A CA 1
ATOM 3570 C C . VAL A 1 452 ? -1.670 -37.425 -16.555 1.00 33.12 452 VAL A C 1
ATOM 3572 O O . VAL A 1 452 ? -2.159 -38.405 -15.996 1.00 33.12 452 VAL A O 1
ATOM 3575 N N . SER A 1 453 ? -0.440 -37.491 -17.079 1.00 27.88 453 SER A N 1
ATOM 3576 C CA . SER A 1 453 ? 0.471 -38.614 -16.791 1.00 27.88 453 SER A CA 1
ATOM 3577 C C . SER A 1 453 ? 1.958 -38.247 -16.831 1.00 27.88 453 SER A C 1
ATOM 3579 O O . SER A 1 453 ? 2.369 -37.265 -17.443 1.00 27.88 453 SER A O 1
ATOM 3581 N N . ARG A 1 454 ? 2.766 -39.015 -16.084 1.00 27.64 454 ARG A N 1
ATOM 3582 C CA . ARG A 1 454 ? 4.064 -38.586 -15.523 1.00 27.64 454 ARG A CA 1
ATOM 3583 C C . ARG A 1 454 ? 5.149 -39.670 -15.648 1.00 27.64 454 ARG A C 1
ATOM 3585 O O . ARG A 1 454 ? 5.279 -40.517 -14.767 1.00 27.64 454 ARG A O 1
ATOM 3592 N N . ALA A 1 455 ? 5.986 -39.591 -16.683 1.00 26.91 455 ALA A N 1
ATOM 3593 C CA . ALA A 1 455 ? 7.229 -40.368 -16.847 1.00 26.91 455 ALA A CA 1
ATOM 3594 C C . ALA A 1 455 ? 8.254 -39.509 -17.623 1.00 26.91 455 ALA A C 1
ATOM 3596 O O . ALA A 1 455 ? 7.857 -38.790 -18.530 1.00 26.91 455 ALA A O 1
ATOM 3597 N N . LYS A 1 456 ? 9.530 -39.357 -17.234 1.00 29.39 456 LYS A N 1
ATOM 3598 C CA . LYS A 1 456 ? 10.617 -40.325 -16.937 1.00 29.39 456 LYS A CA 1
ATOM 3599 C C . LYS A 1 456 ? 11.273 -40.951 -18.184 1.00 29.39 456 LYS A C 1
ATOM 3601 O O . LYS A 1 456 ? 10.866 -42.008 -18.635 1.00 29.39 456 LYS A O 1
ATOM 3606 N N . SER A 1 457 ? 12.327 -40.266 -18.633 1.00 29.12 457 SER A N 1
ATOM 3607 C CA . SER A 1 457 ? 13.642 -40.734 -19.116 1.00 29.12 457 SER A CA 1
ATOM 3608 C C . SER A 1 457 ? 13.835 -42.036 -19.922 1.00 29.12 457 SER A C 1
ATOM 3610 O O . SER A 1 457 ? 13.521 -43.123 -19.454 1.00 29.12 457 SER A O 1
ATOM 3612 N N . ALA A 1 458 ? 14.674 -41.868 -20.957 1.00 27.80 458 ALA A N 1
ATOM 3613 C CA . ALA A 1 458 ? 15.773 -42.745 -21.406 1.00 27.80 458 ALA A CA 1
ATOM 3614 C C . ALA A 1 458 ? 15.546 -43.801 -22.518 1.00 27.80 458 ALA A C 1
ATOM 3616 O O . ALA A 1 4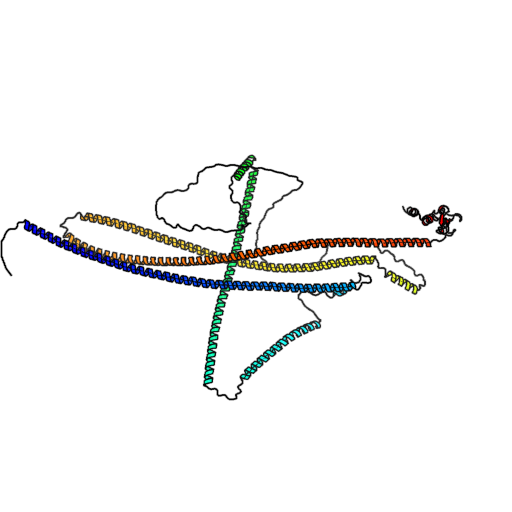58 ? 14.686 -44.666 -22.448 1.00 27.80 458 ALA A O 1
ATOM 3617 N N . GLU A 1 459 ? 16.457 -43.720 -23.500 1.00 28.86 459 GLU A N 1
ATOM 3618 C CA . GLU A 1 459 ? 17.156 -44.817 -24.196 1.00 28.86 459 GLU A CA 1
ATOM 3619 C C . GLU A 1 459 ? 16.349 -45.979 -24.813 1.00 28.86 459 GLU A C 1
ATOM 3621 O O . GLU A 1 459 ? 16.067 -46.971 -24.142 1.00 28.86 459 GLU A O 1
ATOM 3626 N N . ASN A 1 460 ? 16.241 -45.997 -26.156 1.00 27.41 460 ASN A N 1
ATOM 3627 C CA . ASN A 1 460 ? 17.106 -46.888 -26.957 1.00 27.41 460 ASN A CA 1
ATOM 3628 C C . ASN A 1 460 ? 17.076 -46.677 -28.491 1.00 27.41 460 ASN A C 1
ATOM 3630 O O . ASN A 1 460 ? 16.145 -46.092 -29.034 1.00 27.41 460 ASN A O 1
ATOM 3634 N N . LEU A 1 461 ? 18.078 -47.301 -29.137 1.00 26.23 461 LEU A N 1
ATOM 3635 C CA . LEU A 1 461 ? 18.225 -47.713 -30.551 1.00 26.23 461 LEU A CA 1
ATOM 3636 C C . LEU A 1 461 ? 19.205 -46.941 -31.466 1.00 26.23 461 LEU A C 1
ATOM 3638 O O . LEU A 1 461 ? 18.925 -45.894 -32.038 1.00 26.23 461 LEU A O 1
ATOM 3642 N N . THR A 1 462 ? 20.339 -47.606 -31.694 1.00 28.67 462 THR A N 1
ATOM 3643 C CA . THR A 1 462 ? 21.274 -47.524 -32.837 1.00 28.67 462 THR A CA 1
ATOM 3644 C C . THR A 1 462 ? 21.462 -48.956 -33.394 1.00 28.67 462 THR A C 1
ATOM 3646 O O . THR A 1 462 ? 21.048 -49.893 -32.705 1.00 28.67 462 THR A O 1
ATOM 3649 N N . PRO A 1 463 ? 22.137 -49.212 -34.543 1.00 42.56 463 PRO A N 1
ATOM 3650 C CA . PRO A 1 463 ? 22.587 -48.346 -35.651 1.00 42.56 463 PRO A CA 1
ATOM 3651 C C . PRO A 1 463 ? 22.156 -48.914 -37.047 1.00 42.56 463 PRO A C 1
ATOM 3653 O O . PRO A 1 463 ? 21.188 -49.664 -37.118 1.00 42.56 463 PRO A O 1
ATOM 3656 N N . LEU A 1 464 ? 22.954 -48.645 -38.108 1.00 26.27 464 LEU A N 1
ATOM 3657 C CA . LEU A 1 464 ? 22.981 -49.208 -39.493 1.00 26.27 464 LEU A CA 1
ATOM 3658 C C . LEU A 1 464 ? 22.276 -48.363 -40.591 1.00 26.27 464 LEU A C 1
ATOM 3660 O O . LEU A 1 464 ? 21.325 -47.652 -40.287 1.00 26.27 464 LEU A O 1
ATOM 3664 N N . PRO A 1 465 ? 22.666 -48.490 -41.884 1.00 38.62 465 PRO A N 1
ATOM 3665 C CA . PRO A 1 465 ? 24.043 -48.445 -42.408 1.00 38.62 465 PRO A CA 1
ATOM 3666 C C . PRO A 1 465 ? 24.192 -47.547 -43.676 1.00 38.62 465 PRO A C 1
ATOM 3668 O O . PRO A 1 465 ? 23.240 -46.942 -44.156 1.00 38.62 465 PRO A O 1
ATOM 3671 N N . LEU A 1 466 ? 25.402 -47.475 -44.248 1.00 29.30 466 LEU A N 1
ATOM 3672 C CA . LEU A 1 466 ? 25.711 -46.771 -45.512 1.00 29.30 466 LEU A CA 1
ATOM 3673 C C . LEU A 1 466 ? 25.065 -47.442 -46.748 1.00 29.30 466 LEU A C 1
ATOM 3675 O O . LEU A 1 466 ? 25.190 -48.659 -46.880 1.00 29.30 466 LEU A O 1
ATOM 3679 N N . GLY A 1 467 ? 24.513 -46.679 -47.715 1.00 27.72 467 GLY A N 1
ATOM 3680 C CA . GLY A 1 467 ? 24.133 -47.279 -49.011 1.00 27.72 467 GLY A CA 1
ATOM 3681 C C . GLY A 1 467 ? 23.365 -46.475 -50.088 1.00 27.72 467 GLY A C 1
ATOM 3682 O O . GLY A 1 467 ? 22.232 -46.832 -50.357 1.00 27.72 467 GLY A O 1
ATOM 3683 N N . VAL A 1 468 ? 24.048 -45.563 -50.808 1.00 31.72 468 VAL A N 1
ATOM 3684 C CA . VAL A 1 468 ? 23.875 -45.211 -52.260 1.00 31.72 468 VAL A CA 1
ATOM 3685 C C . VAL A 1 468 ? 22.528 -44.615 -52.782 1.00 31.72 468 VAL A C 1
ATOM 3687 O O . VAL A 1 468 ? 21.451 -44.978 -52.340 1.00 31.72 468 VAL A O 1
ATOM 3690 N N . GLN A 1 469 ? 22.633 -43.803 -53.856 1.00 29.62 469 GLN A N 1
ATOM 3691 C CA . GLN A 1 469 ? 21.578 -43.174 -54.700 1.00 29.62 469 GLN A CA 1
ATOM 3692 C C . GLN A 1 469 ? 20.942 -41.894 -54.105 1.00 29.62 469 GLN A C 1
ATOM 3694 O O . GLN A 1 469 ? 20.744 -41.817 -52.900 1.00 29.62 469 GLN A O 1
ATOM 3699 N N . ASP A 1 470 ? 20.658 -40.819 -54.858 1.00 26.94 470 ASP A N 1
ATOM 3700 C CA . ASP A 1 470 ? 20.882 -40.480 -56.287 1.00 26.94 470 ASP A CA 1
ATOM 3701 C C . ASP A 1 470 ? 21.822 -39.235 -56.415 1.00 26.94 470 ASP A C 1
ATOM 3703 O O . ASP A 1 470 ? 22.083 -38.578 -55.413 1.00 26.94 470 ASP A O 1
ATOM 3707 N N . LYS A 1 471 ? 22.561 -38.907 -57.495 1.00 27.59 471 LYS A N 1
ATOM 3708 C CA . LYS A 1 471 ? 22.325 -38.791 -58.961 1.00 27.59 471 LYS A CA 1
ATOM 3709 C C . LYS A 1 471 ? 21.682 -37.447 -59.383 1.00 27.59 471 LYS A C 1
ATOM 3711 O O . LYS A 1 471 ? 20.773 -36.967 -58.729 1.00 27.59 471 LYS A O 1
ATOM 3716 N N . ALA A 1 472 ? 22.150 -36.925 -60.527 1.00 26.44 472 ALA A N 1
ATOM 3717 C CA . ALA A 1 472 ? 21.706 -35.716 -61.252 1.00 26.44 472 ALA A CA 1
ATOM 3718 C C . ALA A 1 472 ? 22.011 -34.322 -60.638 1.00 26.44 472 ALA A C 1
ATOM 3720 O O . ALA A 1 472 ? 21.168 -33.752 -59.966 1.00 26.44 472 ALA A O 1
ATOM 3721 N N . GLU A 1 473 ? 23.182 -33.752 -60.977 1.00 28.30 473 GLU A N 1
ATOM 3722 C CA . GLU A 1 473 ? 23.358 -32.380 -61.533 1.00 28.30 473 GLU A CA 1
ATOM 3723 C C . GLU A 1 473 ? 24.859 -32.059 -61.749 1.00 28.30 473 GLU A C 1
ATOM 3725 O O . GLU A 1 473 ? 25.534 -31.545 -60.861 1.00 28.30 473 GLU A O 1
ATOM 3730 N N . ALA A 1 474 ? 25.413 -32.413 -62.922 1.00 29.62 474 ALA A N 1
ATOM 3731 C CA . ALA A 1 474 ? 26.794 -32.072 -63.326 1.00 29.62 474 ALA A CA 1
ATOM 3732 C C . ALA A 1 474 ? 27.061 -32.290 -64.840 1.00 29.62 474 ALA A C 1
ATOM 3734 O O . ALA A 1 474 ? 28.098 -32.836 -65.217 1.00 29.62 474 ALA A O 1
ATOM 3735 N N . GLU A 1 475 ? 26.125 -31.916 -65.719 1.00 28.36 475 GLU A N 1
ATOM 3736 C CA . GLU A 1 475 ? 26.331 -31.956 -67.179 1.00 28.36 475 GLU A CA 1
ATOM 3737 C C . GLU A 1 475 ? 26.393 -30.523 -67.735 1.00 28.36 475 GLU A C 1
ATOM 3739 O O . GLU A 1 475 ? 25.693 -29.640 -67.244 1.00 28.36 475 GLU A O 1
ATOM 3744 N N . ALA A 1 476 ? 27.222 -30.317 -68.767 1.00 28.55 476 ALA A N 1
ATOM 3745 C CA . ALA A 1 476 ? 27.804 -29.037 -69.206 1.00 28.55 476 ALA A CA 1
ATOM 3746 C C . ALA A 1 476 ? 28.933 -28.503 -68.281 1.00 28.55 476 ALA A C 1
ATOM 3748 O O . ALA A 1 476 ? 28.863 -28.596 -67.064 1.00 28.55 476 ALA A O 1
ATOM 3749 N N . ILE A 1 477 ? 30.040 -27.945 -68.792 1.00 33.41 477 ILE A N 1
ATOM 3750 C CA . ILE A 1 477 ? 30.377 -27.589 -70.183 1.00 33.41 477 ILE A CA 1
ATOM 3751 C C . ILE A 1 477 ? 31.644 -28.340 -70.635 1.00 33.41 477 ILE A C 1
ATOM 3753 O O . ILE A 1 477 ? 32.712 -28.184 -70.049 1.00 33.41 477 ILE A O 1
ATOM 3757 N N . ARG A 1 478 ? 31.555 -29.089 -71.743 1.00 31.61 478 ARG A N 1
ATOM 3758 C CA . ARG A 1 478 ? 32.708 -29.625 -72.491 1.00 31.61 478 ARG A CA 1
ATOM 3759 C C . ARG A 1 478 ? 32.587 -29.259 -73.969 1.00 31.61 478 ARG A C 1
ATOM 3761 O O . ARG A 1 478 ? 31.962 -30.011 -74.696 1.00 31.61 478 ARG A O 1
ATOM 3768 N N . HIS A 1 479 ? 33.201 -28.154 -74.407 1.00 31.91 479 HIS A N 1
ATOM 3769 C CA . HIS A 1 479 ? 33.575 -27.913 -75.815 1.00 31.91 479 HIS A CA 1
ATOM 3770 C C . HIS A 1 479 ? 34.546 -26.725 -75.956 1.00 31.91 479 HIS A C 1
ATOM 3772 O O . HIS A 1 479 ? 34.141 -25.573 -75.825 1.00 31.91 479 HIS A O 1
ATOM 3778 N N . SER A 1 480 ? 35.804 -26.993 -76.317 1.00 27.38 480 SER A N 1
ATOM 3779 C CA . SER A 1 480 ? 36.569 -26.198 -77.299 1.00 27.38 480 SER A CA 1
ATOM 3780 C C . SER A 1 480 ? 37.819 -26.973 -77.756 1.00 27.38 480 SER A C 1
ATOM 3782 O O . SER A 1 480 ? 38.323 -27.774 -76.966 1.00 27.38 480 SER A O 1
ATOM 3784 N N . PRO A 1 481 ? 38.300 -26.810 -79.006 1.00 38.44 481 PRO A N 1
ATOM 3785 C CA . PRO A 1 481 ? 39.207 -27.780 -79.619 1.00 38.44 481 PRO A CA 1
ATOM 3786 C C . PRO A 1 481 ? 40.622 -27.240 -79.870 1.00 38.44 481 PRO A C 1
ATOM 3788 O O . PRO A 1 481 ? 40.786 -26.198 -80.503 1.00 38.44 481 PRO A O 1
ATOM 3791 N N . LEU A 1 482 ? 41.648 -27.993 -79.460 1.00 30.72 482 LEU A N 1
ATOM 3792 C CA . LEU A 1 482 ? 43.001 -27.911 -80.030 1.00 30.72 482 LEU A CA 1
ATOM 3793 C C . LEU A 1 482 ? 43.871 -29.074 -79.530 1.00 30.72 482 LEU A C 1
ATOM 3795 O O . LEU A 1 482 ? 44.295 -29.056 -78.380 1.00 30.72 482 LEU A O 1
ATOM 3799 N N . LEU A 1 483 ? 44.116 -30.069 -80.391 1.00 33.81 483 LEU A N 1
ATOM 3800 C CA . LEU A 1 483 ? 45.308 -30.938 -80.435 1.00 33.81 483 LEU A CA 1
ATOM 3801 C C . LEU A 1 483 ? 45.110 -31.989 -81.542 1.00 33.81 483 LEU A C 1
ATOM 3803 O O . LEU A 1 483 ? 44.722 -33.121 -81.276 1.00 33.81 483 LEU A O 1
ATOM 3807 N N . ASP A 1 484 ? 45.357 -31.591 -82.791 1.00 36.97 484 ASP A N 1
ATOM 3808 C CA . ASP A 1 484 ? 45.293 -32.491 -83.948 1.00 36.97 484 ASP A CA 1
ATOM 3809 C C . ASP A 1 484 ? 46.480 -32.190 -84.883 1.00 36.97 484 ASP A C 1
ATOM 3811 O O . ASP A 1 484 ? 46.409 -31.349 -85.778 1.00 36.97 484 ASP A O 1
ATOM 3815 N N . LEU A 1 485 ? 47.634 -32.800 -84.584 1.00 35.00 485 LEU A N 1
ATOM 3816 C CA . LEU A 1 485 ? 48.850 -32.759 -85.404 1.00 35.00 485 LEU A CA 1
ATOM 3817 C C . LEU A 1 485 ? 49.607 -34.088 -85.280 1.00 35.00 485 LEU A C 1
ATOM 3819 O O . LEU A 1 485 ? 50.201 -34.390 -84.245 1.00 35.00 485 LEU A O 1
ATOM 3823 N N . GLU A 1 486 ? 49.616 -34.867 -86.360 1.00 32.38 486 GLU A N 1
ATOM 3824 C CA . GLU A 1 486 ? 50.353 -36.130 -86.445 1.00 32.38 486 GLU A CA 1
ATOM 3825 C C . GLU A 1 486 ? 51.887 -35.930 -86.427 1.00 32.38 486 GLU A C 1
ATOM 3827 O O . GLU A 1 486 ? 52.407 -34.959 -86.993 1.00 32.38 48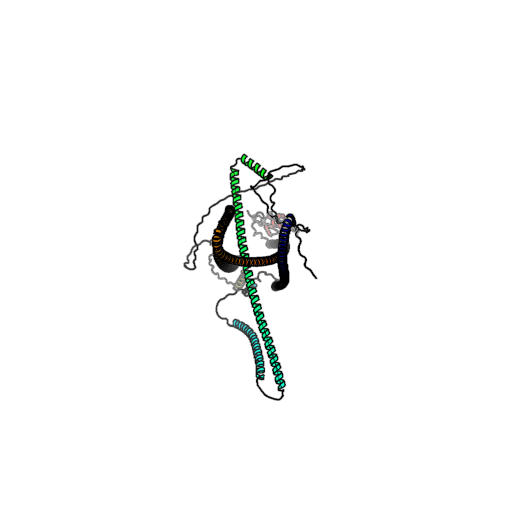6 GLU A O 1
ATOM 3832 N N . PRO A 1 487 ? 52.660 -36.878 -85.861 1.00 35.50 487 PRO A N 1
ATOM 3833 C CA . PRO A 1 487 ? 54.120 -36.813 -85.842 1.00 35.50 487 PRO A CA 1
ATOM 3834 C C . PRO A 1 487 ? 54.728 -37.142 -87.218 1.00 35.50 487 PRO A C 1
ATOM 3836 O O . PRO A 1 487 ? 55.076 -38.285 -87.519 1.00 35.50 487 PRO A O 1
ATOM 3839 N N . ARG A 1 488 ? 54.912 -36.125 -88.069 1.00 30.81 488 ARG A N 1
ATOM 3840 C CA . ARG A 1 488 ? 55.555 -36.292 -89.385 1.00 30.81 488 ARG A CA 1
ATOM 3841 C C . ARG A 1 488 ? 57.080 -36.498 -89.250 1.00 30.81 488 ARG A C 1
ATOM 3843 O O . ARG A 1 488 ? 57.762 -35.591 -88.766 1.00 30.81 488 ARG A O 1
ATOM 3850 N N . PRO A 1 489 ? 57.659 -37.622 -89.719 1.00 38.94 489 PRO A N 1
ATOM 3851 C CA . PRO A 1 489 ? 59.089 -37.889 -89.568 1.00 38.94 489 PRO A CA 1
ATOM 3852 C C . PRO A 1 489 ? 59.944 -36.963 -90.447 1.00 38.94 489 PRO A C 1
ATOM 3854 O O . PRO A 1 489 ? 59.613 -36.706 -91.606 1.00 38.94 489 PRO A O 1
ATOM 3857 N N . ARG A 1 490 ? 61.086 -36.502 -89.919 1.00 34.50 490 ARG A N 1
ATOM 3858 C CA . ARG A 1 490 ? 62.120 -35.781 -90.684 1.00 34.50 490 ARG A CA 1
ATOM 3859 C C . ARG A 1 490 ? 63.463 -36.502 -90.583 1.00 34.50 490 ARG A C 1
ATOM 3861 O O . ARG A 1 490 ? 63.991 -36.705 -89.495 1.00 34.50 490 ARG A O 1
ATOM 3868 N N . THR A 1 491 ? 64.024 -36.868 -91.731 1.00 37.19 491 THR A N 1
ATOM 3869 C CA . THR A 1 491 ? 65.357 -37.474 -91.853 1.00 37.19 491 THR A CA 1
ATOM 3870 C C . THR A 1 491 ? 66.467 -36.424 -91.691 1.00 37.19 491 THR A C 1
ATOM 3872 O O . THR A 1 491 ? 66.357 -35.358 -92.300 1.00 37.19 491 THR A O 1
ATOM 3875 N N . PRO A 1 492 ? 67.567 -36.706 -90.967 1.00 38.81 492 PRO A N 1
ATOM 3876 C CA . PRO A 1 492 ? 68.660 -35.750 -90.794 1.00 38.81 492 PRO A CA 1
ATOM 3877 C C . PRO A 1 492 ? 69.563 -35.673 -92.038 1.00 38.81 492 PRO A C 1
ATOM 3879 O O . PRO A 1 492 ? 70.403 -36.542 -92.278 1.00 38.81 492 PRO A O 1
ATOM 3882 N N . SER A 1 493 ? 69.438 -34.599 -92.822 1.00 36.22 493 SER A N 1
ATOM 3883 C CA . SER A 1 493 ? 70.406 -34.258 -93.872 1.00 36.22 493 SER A CA 1
ATOM 3884 C C . SER A 1 493 ? 71.693 -33.699 -93.257 1.00 36.22 493 SER A C 1
ATOM 3886 O O . SER A 1 493 ? 71.648 -32.732 -92.497 1.00 36.22 493 SER A O 1
ATOM 3888 N N . LYS A 1 494 ? 72.852 -34.272 -93.603 1.00 41.66 494 LYS A N 1
ATOM 3889 C CA . LYS A 1 494 ? 74.161 -33.857 -93.070 1.00 41.66 494 LYS A CA 1
ATOM 3890 C C . LYS A 1 494 ? 74.587 -32.475 -93.591 1.00 41.66 494 LYS A C 1
ATOM 3892 O O . LYS A 1 494 ? 75.213 -32.382 -94.642 1.00 41.66 494 LYS A O 1
ATOM 3897 N N . GLY A 1 495 ? 74.317 -31.428 -92.817 1.00 41.44 495 GLY A N 1
ATOM 3898 C CA . GLY A 1 495 ? 74.971 -30.119 -92.915 1.00 41.44 495 GLY A CA 1
ATOM 3899 C C . GLY A 1 495 ? 75.790 -29.837 -91.652 1.00 41.44 495 GLY A C 1
ATOM 3900 O O . GLY A 1 495 ? 75.390 -30.239 -90.560 1.00 41.44 495 GLY A O 1
ATOM 3901 N N . LYS A 1 496 ? 76.940 -29.162 -91.775 1.00 47.62 496 LYS A N 1
ATOM 3902 C CA . LYS A 1 496 ? 77.670 -28.650 -90.603 1.00 47.62 496 LYS A CA 1
ATOM 3903 C C . LYS A 1 496 ? 76.923 -27.435 -90.050 1.00 47.62 496 LYS A C 1
ATOM 3905 O O . LYS A 1 496 ? 77.007 -26.361 -90.634 1.00 47.62 496 LYS A O 1
ATOM 3910 N N . ILE A 1 497 ? 76.235 -27.612 -88.928 1.00 52.72 497 ILE A N 1
ATOM 3911 C CA . ILE A 1 497 ? 75.774 -26.500 -88.091 1.00 52.72 497 ILE A CA 1
ATOM 3912 C C . ILE A 1 497 ? 76.997 -25.969 -87.332 1.00 52.72 497 ILE A C 1
ATOM 3914 O O . ILE A 1 497 ? 77.726 -26.756 -86.722 1.00 52.72 497 ILE A O 1
ATOM 3918 N N . ASP A 1 498 ? 77.243 -24.657 -87.376 1.00 58.81 498 ASP A N 1
ATOM 3919 C CA . ASP A 1 498 ? 78.202 -24.036 -86.461 1.00 58.81 498 ASP A CA 1
ATOM 3920 C C . ASP A 1 498 ? 77.532 -23.891 -85.092 1.00 58.81 498 ASP A C 1
ATOM 3922 O O . ASP A 1 498 ? 76.607 -23.097 -84.909 1.00 58.81 498 ASP A O 1
ATOM 3926 N N . TRP A 1 499 ? 77.999 -24.686 -84.131 1.00 56.16 499 TRP A N 1
ATOM 3927 C CA . TRP A 1 499 ? 77.465 -24.716 -82.773 1.00 56.16 499 TRP A CA 1
ATOM 3928 C C . TRP A 1 499 ? 77.512 -23.361 -82.066 1.00 56.16 499 TRP A C 1
ATOM 3930 O O . TRP A 1 499 ? 76.707 -23.145 -81.168 1.00 56.16 499 TRP A O 1
ATOM 3940 N N . ARG A 1 500 ? 78.402 -22.443 -82.467 1.00 60.38 500 ARG A N 1
ATOM 3941 C CA . ARG A 1 500 ? 78.477 -21.105 -81.872 1.00 60.38 500 ARG A CA 1
ATOM 3942 C C . ARG A 1 500 ? 77.347 -20.205 -82.366 1.00 60.38 500 ARG A C 1
ATOM 3944 O O . ARG A 1 500 ? 76.712 -19.542 -81.557 1.00 60.38 500 ARG A O 1
ATOM 3951 N N . VAL A 1 501 ? 77.052 -20.246 -83.668 1.00 59.12 501 VAL A N 1
ATOM 3952 C CA . VAL A 1 501 ? 75.907 -19.525 -84.254 1.00 59.12 501 VAL A CA 1
ATOM 3953 C C . VAL A 1 501 ? 74.601 -20.100 -83.712 1.00 59.12 501 VAL A C 1
ATOM 3955 O O . VAL A 1 501 ? 73.760 -19.344 -83.246 1.00 59.12 501 VAL A O 1
ATOM 3958 N N . PHE A 1 502 ? 74.472 -21.430 -83.668 1.00 61.38 502 PHE A N 1
ATOM 3959 C CA . PHE A 1 502 ? 73.285 -22.084 -83.113 1.00 61.38 502 PHE A CA 1
ATOM 3960 C C . PHE A 1 502 ? 73.091 -21.798 -81.615 1.00 61.38 502 PHE A C 1
ATOM 3962 O O . PHE A 1 502 ? 71.958 -21.624 -81.183 1.00 61.38 502 PHE A O 1
ATOM 3969 N N . GLN A 1 503 ? 74.161 -21.705 -80.814 1.00 58.28 503 GLN A N 1
ATOM 3970 C CA . GLN A 1 503 ? 74.040 -21.295 -79.410 1.00 58.28 503 GLN A CA 1
ATOM 3971 C C . GLN A 1 503 ? 73.576 -19.844 -79.264 1.00 58.28 503 GLN A C 1
ATOM 3973 O O . GLN A 1 503 ? 72.685 -19.598 -78.457 1.00 58.28 503 GLN A O 1
ATOM 3978 N N . GLU A 1 504 ? 74.127 -18.898 -80.030 1.00 60.78 504 GLU A N 1
ATOM 3979 C CA . GLU A 1 504 ? 73.702 -17.494 -79.944 1.00 60.78 504 GLU A CA 1
ATOM 3980 C C . GLU A 1 504 ? 72.267 -17.305 -80.472 1.00 60.78 504 GLU A C 1
ATOM 3982 O O . GLU A 1 504 ? 71.473 -16.601 -79.860 1.00 60.78 504 GLU A O 1
ATOM 3987 N N . GLU A 1 505 ? 71.891 -18.000 -81.548 1.00 56.72 505 GLU A N 1
ATOM 3988 C CA . GLU A 1 505 ? 70.547 -17.962 -82.140 1.00 56.72 505 GLU A CA 1
ATOM 3989 C C . GLU A 1 505 ? 69.493 -18.606 -81.221 1.00 56.72 505 GLU A C 1
ATOM 3991 O O . GLU A 1 505 ? 68.445 -18.008 -80.974 1.00 56.72 505 GLU A O 1
ATOM 3996 N N . VAL A 1 506 ? 69.792 -19.761 -80.607 1.00 60.03 506 VAL A N 1
ATOM 3997 C CA . VAL A 1 506 ? 68.944 -20.359 -79.558 1.00 60.03 506 VAL A CA 1
ATOM 3998 C C . VAL A 1 506 ? 68.846 -19.447 -78.338 1.00 60.03 506 VAL A C 1
ATOM 4000 O O . VAL A 1 506 ? 67.778 -19.358 -77.742 1.00 60.03 506 VAL A O 1
ATOM 4003 N N . LYS A 1 507 ? 69.919 -18.748 -77.961 1.00 59.09 507 LYS A N 1
ATOM 4004 C CA . LYS A 1 507 ? 69.926 -17.846 -76.806 1.00 59.09 507 LYS A CA 1
ATOM 4005 C C . LYS A 1 507 ? 69.105 -16.578 -77.059 1.00 59.09 507 LYS A C 1
ATOM 4007 O O . LYS A 1 507 ? 68.294 -16.227 -76.211 1.00 59.09 507 LYS A O 1
ATOM 4012 N N . VAL A 1 508 ? 69.211 -15.967 -78.240 1.00 59.06 508 VAL A N 1
ATOM 4013 C CA . VAL A 1 508 ? 68.367 -14.833 -78.668 1.00 59.06 508 VAL A CA 1
ATOM 4014 C C . VAL A 1 508 ? 66.893 -15.243 -78.792 1.00 59.06 508 VAL A C 1
ATOM 4016 O O . VAL A 1 508 ? 66.005 -14.484 -78.399 1.00 59.06 508 VAL A O 1
ATOM 4019 N N . LEU A 1 509 ? 66.602 -16.459 -79.270 1.00 52.84 509 LEU A N 1
ATOM 4020 C CA . LEU A 1 509 ? 65.241 -17.007 -79.249 1.00 52.84 509 LEU A CA 1
ATOM 4021 C C . LEU A 1 509 ? 64.751 -17.250 -77.813 1.00 52.84 509 LEU A C 1
ATOM 4023 O O . LEU A 1 509 ? 63.640 -16.859 -77.477 1.00 52.84 509 LEU A O 1
ATOM 4027 N N . HIS A 1 510 ? 65.584 -17.790 -76.923 1.00 53.94 510 HIS A N 1
ATOM 4028 C CA . HIS A 1 510 ? 65.204 -18.014 -75.527 1.00 53.94 510 HIS A CA 1
ATOM 4029 C C . HIS A 1 510 ? 64.971 -16.695 -74.771 1.00 53.94 510 HIS A C 1
ATOM 4031 O O . HIS A 1 510 ? 63.979 -16.570 -74.059 1.00 53.94 510 HIS A O 1
ATOM 4037 N N . GLU A 1 511 ? 65.813 -15.679 -74.973 1.00 51.47 511 GLU A N 1
ATOM 4038 C CA . GLU A 1 511 ? 65.672 -14.335 -74.386 1.00 51.47 511 GLU A CA 1
ATOM 4039 C C . GLU A 1 511 ? 64.465 -13.551 -74.951 1.00 51.47 511 GLU A C 1
ATOM 4041 O O . GLU A 1 511 ? 63.962 -12.641 -74.289 1.00 51.47 511 GLU A O 1
ATOM 4046 N N . SER A 1 512 ? 63.941 -13.921 -76.129 1.00 53.31 512 SER A N 1
ATOM 4047 C CA . SER A 1 512 ? 62.732 -13.312 -76.715 1.00 53.31 512 SER A CA 1
ATOM 4048 C C . SER A 1 512 ? 61.437 -14.106 -76.476 1.00 53.31 512 SER A C 1
ATOM 4050 O O . SER A 1 512 ? 60.373 -13.495 -76.363 1.00 53.31 512 SER A O 1
ATOM 4052 N N . GLU A 1 513 ? 61.493 -15.433 -76.318 1.00 49.69 513 GLU A N 1
ATOM 4053 C CA . GLU A 1 513 ? 60.331 -16.260 -75.958 1.00 49.69 513 GLU A CA 1
ATOM 4054 C C . GLU A 1 513 ? 60.048 -16.265 -74.447 1.00 49.69 513 GLU A C 1
ATOM 4056 O O . GLU A 1 513 ? 58.886 -16.155 -74.052 1.00 49.69 513 GLU A O 1
ATOM 4061 N N . THR A 1 514 ? 61.074 -16.293 -73.583 1.00 51.88 514 THR A N 1
ATOM 4062 C CA . THR A 1 514 ? 60.883 -16.203 -72.112 1.00 51.88 514 THR A CA 1
ATOM 4063 C C . THR A 1 514 ? 60.228 -14.893 -71.670 1.00 51.88 514 THR A C 1
ATOM 4065 O O . THR A 1 514 ? 59.574 -14.851 -70.630 1.00 51.88 514 THR A O 1
ATOM 4068 N N . ASN A 1 515 ? 60.343 -13.840 -72.482 1.00 52.25 515 ASN A N 1
ATOM 4069 C CA . ASN A 1 515 ? 59.786 -12.516 -72.211 1.00 52.25 515 ASN A CA 1
ATOM 4070 C C . ASN A 1 515 ? 58.382 -12.301 -72.827 1.00 52.25 515 ASN A C 1
ATOM 4072 O O . ASN A 1 515 ? 57.812 -11.214 -72.725 1.00 52.25 515 ASN A O 1
ATOM 4076 N N . ARG A 1 516 ? 57.797 -13.321 -73.478 1.00 57.91 516 ARG A N 1
ATOM 4077 C CA . ARG A 1 516 ? 56.494 -13.233 -74.159 1.00 57.91 516 ARG A CA 1
ATOM 4078 C C . ARG A 1 516 ? 55.433 -14.063 -73.438 1.00 57.91 516 ARG A C 1
ATOM 4080 O O . ARG A 1 516 ? 55.066 -15.154 -73.870 1.00 57.91 516 ARG A O 1
ATOM 4087 N N . SER A 1 517 ? 54.916 -13.522 -72.334 1.00 60.50 517 SER A N 1
ATOM 4088 C CA . SER A 1 517 ? 53.891 -14.180 -71.516 1.00 60.50 517 SER A CA 1
ATOM 4089 C C . SER A 1 517 ? 52.669 -14.602 -72.348 1.00 60.50 517 SER A C 1
ATOM 4091 O O . SER A 1 517 ? 52.068 -13.815 -73.085 1.00 60.50 517 SER A O 1
ATOM 4093 N N . CYS A 1 518 ? 52.301 -15.884 -72.257 1.00 72.94 518 CYS A N 1
ATOM 4094 C CA . CYS A 1 518 ? 51.208 -16.430 -73.054 1.00 72.94 518 CYS A CA 1
ATOM 4095 C C . CYS A 1 518 ? 49.868 -15.829 -72.604 1.00 72.94 518 CYS A C 1
ATOM 4097 O O . CYS A 1 518 ? 49.400 -16.080 -71.492 1.00 72.94 518 CYS A O 1
ATOM 4099 N N . VAL A 1 519 ? 49.226 -15.064 -73.492 1.00 73.81 519 VAL A N 1
ATOM 4100 C CA . VAL A 1 519 ? 47.969 -14.345 -73.210 1.00 73.81 519 VAL A CA 1
ATOM 4101 C C . VAL A 1 519 ? 46.846 -15.297 -72.780 1.00 73.81 519 VAL A C 1
ATOM 4103 O O . VAL A 1 519 ? 46.069 -14.957 -71.890 1.00 73.81 519 VAL A O 1
ATOM 4106 N N . MET A 1 520 ? 46.791 -16.509 -73.346 1.00 71.81 520 MET A N 1
ATOM 4107 C CA . MET A 1 520 ? 45.826 -17.537 -72.934 1.00 71.81 520 MET A CA 1
ATOM 4108 C C . MET A 1 520 ? 46.105 -18.039 -71.514 1.00 71.81 520 MET A C 1
ATOM 4110 O O . MET A 1 520 ? 45.183 -18.089 -70.704 1.00 71.81 520 MET A O 1
ATOM 4114 N N . CYS A 1 521 ? 47.365 -18.335 -71.178 1.00 76.44 521 CYS A N 1
ATOM 4115 C CA . CYS A 1 521 ? 47.741 -18.740 -69.822 1.00 76.44 521 CYS A CA 1
ATOM 4116 C C . CYS A 1 521 ? 47.437 -17.636 -68.802 1.00 76.44 521 CYS A C 1
ATOM 4118 O O . CYS A 1 521 ? 46.817 -17.926 -67.789 1.00 76.44 521 CYS A O 1
ATOM 4120 N N . SER A 1 522 ? 47.762 -16.371 -69.098 1.00 78.31 522 SER A N 1
ATOM 4121 C CA . SER A 1 522 ? 47.447 -15.239 -68.207 1.00 78.31 522 SER A CA 1
ATOM 4122 C C . SER A 1 522 ? 45.934 -15.001 -68.050 1.00 78.31 522 SER A C 1
ATOM 4124 O O . SER A 1 522 ? 45.482 -14.521 -67.012 1.00 78.31 522 SER A O 1
ATOM 4126 N N . ASN A 1 523 ? 45.120 -15.350 -69.052 1.00 83.62 523 ASN A N 1
ATOM 4127 C CA . ASN A 1 523 ? 43.660 -15.302 -68.939 1.00 83.62 523 ASN A CA 1
ATOM 4128 C C . ASN A 1 523 ? 43.137 -16.426 -68.024 1.00 83.62 523 ASN A C 1
ATOM 4130 O O . ASN A 1 523 ? 42.393 -16.148 -67.086 1.00 83.62 523 ASN A O 1
ATOM 4134 N N . TYR A 1 524 ? 43.582 -17.672 -68.224 1.00 82.44 524 TYR A N 1
ATOM 4135 C CA . TYR A 1 524 ? 43.219 -18.787 -67.340 1.00 82.44 524 TYR A CA 1
ATOM 4136 C C . TYR A 1 524 ? 43.738 -18.605 -65.907 1.00 82.44 524 TYR A C 1
ATOM 4138 O O . TYR A 1 524 ? 43.022 -18.918 -64.963 1.00 82.44 524 TYR A O 1
ATOM 4146 N N . GLU A 1 525 ? 44.925 -18.029 -65.729 1.00 85.50 525 GLU A N 1
ATOM 4147 C CA . GLU A 1 525 ? 45.485 -17.645 -64.431 1.00 85.50 525 GLU A CA 1
ATOM 4148 C C . GLU A 1 525 ? 44.594 -16.615 -63.719 1.00 85.50 525 GLU A C 1
ATOM 4150 O O . GLU A 1 525 ? 44.225 -16.820 -62.566 1.00 85.50 525 GLU A O 1
ATOM 4155 N N . LYS A 1 526 ? 44.151 -15.556 -64.411 1.00 84.06 526 LYS A N 1
ATOM 4156 C CA . LYS A 1 526 ? 43.203 -14.571 -63.853 1.00 84.06 526 LYS A CA 1
ATOM 4157 C C . LYS A 1 526 ? 41.839 -15.180 -63.524 1.00 84.06 526 LYS A C 1
ATOM 4159 O O . LYS A 1 526 ? 41.218 -14.790 -62.536 1.00 84.06 526 LYS A O 1
ATOM 4164 N N . GLN A 1 527 ? 41.362 -16.133 -64.326 1.00 86.06 527 GLN A N 1
ATOM 4165 C CA . GLN A 1 527 ? 40.128 -16.871 -64.036 1.00 86.06 527 GLN A CA 1
ATOM 4166 C C . GLN A 1 527 ? 40.292 -17.769 -62.801 1.00 86.06 527 GLN A C 1
ATOM 4168 O O . GLN A 1 527 ? 39.418 -17.764 -61.936 1.00 86.06 527 GLN A O 1
ATOM 4173 N N . LEU A 1 528 ? 41.425 -18.466 -62.671 1.00 88.56 528 LEU A N 1
ATOM 4174 C CA . LEU A 1 528 ? 41.753 -19.283 -61.503 1.00 88.56 528 LEU A CA 1
ATOM 4175 C C . LEU A 1 528 ? 41.860 -18.420 -60.238 1.00 88.56 528 LEU A C 1
ATOM 4177 O O . LEU A 1 528 ? 41.152 -18.688 -59.275 1.00 88.56 528 LEU A O 1
ATOM 4181 N N . GLN A 1 529 ? 42.624 -17.324 -60.277 1.00 88.06 529 GLN A N 1
ATOM 4182 C CA . GLN A 1 529 ? 42.739 -16.353 -59.179 1.00 88.06 529 GLN A CA 1
ATOM 4183 C C . GLN A 1 529 ? 41.372 -15.782 -58.764 1.00 88.06 529 GLN A C 1
ATOM 4185 O O . GLN A 1 529 ? 41.107 -15.605 -57.574 1.00 88.06 529 GLN A O 1
ATOM 4190 N N . LYS A 1 530 ? 40.466 -15.528 -59.721 1.00 88.69 530 LYS A N 1
ATOM 4191 C CA . LYS A 1 530 ? 39.090 -15.102 -59.422 1.00 88.69 530 LYS A CA 1
ATOM 4192 C C . LYS A 1 530 ? 38.308 -16.197 -58.683 1.00 88.69 530 LYS A C 1
ATOM 4194 O O . LYS A 1 530 ? 37.698 -15.904 -57.657 1.00 88.69 530 LYS A O 1
ATOM 4199 N N . VAL A 1 531 ? 38.351 -17.441 -59.167 1.00 90.06 531 VAL A N 1
ATOM 4200 C CA . VAL A 1 531 ? 37.681 -18.593 -58.533 1.00 90.06 531 VAL A CA 1
ATOM 4201 C C . VAL A 1 531 ? 38.268 -18.888 -57.147 1.00 90.06 531 VAL A C 1
ATOM 4203 O O . VAL A 1 531 ? 37.525 -19.196 -56.219 1.00 90.06 531 VAL A O 1
ATOM 4206 N N . GLU A 1 532 ? 39.577 -18.735 -56.958 1.00 84.56 532 GLU A N 1
ATOM 4207 C CA . GLU A 1 532 ? 40.246 -18.870 -55.661 1.00 84.56 532 GLU A CA 1
ATOM 4208 C C . GLU A 1 532 ? 39.844 -17.754 -54.688 1.00 84.56 532 GLU A C 1
ATOM 4210 O O . GLU A 1 532 ? 39.533 -18.035 -53.529 1.00 84.56 532 GLU A O 1
ATOM 4215 N N . ALA A 1 533 ? 39.747 -16.505 -55.155 1.00 88.94 533 ALA A N 1
ATOM 4216 C CA . ALA A 1 533 ? 39.246 -15.390 -54.354 1.00 88.94 533 ALA A CA 1
ATOM 4217 C C . ALA A 1 533 ? 37.763 -15.564 -53.971 1.00 88.94 533 ALA A C 1
ATOM 4219 O O . ALA A 1 533 ? 37.373 -15.250 -52.845 1.00 88.94 533 ALA A O 1
ATOM 4220 N N . GLU A 1 534 ? 36.926 -16.090 -54.868 1.00 90.19 534 GLU A N 1
ATOM 4221 C CA . GLU A 1 534 ? 35.522 -16.421 -54.586 1.00 90.19 534 GLU A CA 1
ATOM 4222 C C . GLU A 1 534 ? 35.406 -17.602 -53.608 1.00 90.19 534 GLU A C 1
ATOM 4224 O O . GLU A 1 534 ? 34.673 -17.513 -52.620 1.00 90.19 534 GLU A O 1
ATOM 4229 N N . ARG A 1 535 ? 36.223 -18.649 -53.774 1.00 88.69 535 ARG A N 1
ATOM 4230 C CA . ARG A 1 535 ? 36.339 -19.769 -52.826 1.00 88.69 535 ARG A CA 1
ATOM 4231 C C . ARG A 1 535 ? 36.795 -19.308 -51.440 1.00 88.69 535 ARG A C 1
ATOM 4233 O O . ARG A 1 535 ? 36.257 -19.782 -50.440 1.00 88.69 535 ARG A O 1
ATOM 4240 N N . GLN A 1 536 ? 37.744 -18.374 -51.351 1.00 91.38 536 GLN A N 1
ATOM 4241 C CA . GLN A 1 536 ? 38.202 -17.834 -50.070 1.00 91.38 536 GLN A CA 1
ATOM 4242 C C . GLN A 1 536 ? 37.146 -16.929 -49.416 1.00 91.38 536 GLN A C 1
ATOM 4244 O O . GLN A 1 536 ? 36.971 -16.998 -48.200 1.00 91.38 536 GLN A O 1
ATOM 4249 N N . LYS A 1 537 ? 36.374 -16.149 -50.191 1.00 92.88 537 LYS A N 1
ATOM 4250 C CA . LYS A 1 537 ? 35.200 -15.415 -49.677 1.00 92.88 537 LYS A CA 1
ATOM 4251 C C . LYS A 1 537 ? 34.154 -16.367 -49.092 1.00 92.88 537 LYS A C 1
ATOM 4253 O O . LYS A 1 537 ? 33.703 -16.142 -47.973 1.00 92.88 537 LYS A O 1
ATOM 4258 N N . LEU A 1 538 ? 33.818 -17.449 -49.801 1.00 90.88 538 LEU A N 1
ATOM 4259 C CA . LEU A 1 538 ? 32.884 -18.474 -49.316 1.00 90.88 538 LEU A CA 1
ATOM 4260 C C . LEU A 1 538 ? 33.410 -19.189 -48.062 1.00 90.88 538 LEU A C 1
ATOM 4262 O O . LEU A 1 538 ? 32.653 -19.398 -47.117 1.00 90.88 538 LEU A O 1
ATOM 4266 N N . LYS A 1 539 ? 34.712 -19.496 -48.000 1.00 93.00 539 LYS A N 1
ATOM 4267 C CA . LYS A 1 539 ? 35.357 -20.071 -46.807 1.00 93.00 539 LYS A CA 1
ATOM 4268 C C . LYS A 1 539 ? 35.289 -19.125 -45.601 1.00 93.00 539 LYS A C 1
ATOM 4270 O O . LYS A 1 539 ? 34.951 -19.569 -44.506 1.00 93.00 539 LYS A O 1
ATOM 4275 N N . ASN A 1 540 ? 35.557 -17.832 -45.798 1.00 92.12 540 ASN A N 1
ATOM 4276 C CA . ASN A 1 540 ? 35.434 -16.817 -44.748 1.00 92.12 540 ASN A CA 1
ATOM 4277 C C . ASN A 1 540 ? 33.976 -16.681 -44.274 1.00 92.12 540 ASN A C 1
ATOM 4279 O O . ASN A 1 540 ? 33.722 -16.684 -43.074 1.00 92.12 540 ASN A O 1
ATOM 4283 N N . LEU A 1 541 ? 33.013 -16.631 -45.202 1.00 94.88 541 LEU A N 1
ATOM 4284 C CA . LEU A 1 541 ? 31.584 -16.575 -44.880 1.00 94.88 541 LEU A CA 1
ATOM 4285 C C . LEU A 1 541 ? 31.135 -17.809 -44.082 1.00 94.88 541 LEU A C 1
ATOM 4287 O O . LEU A 1 541 ? 30.480 -17.660 -43.056 1.00 94.88 541 LEU A O 1
ATOM 4291 N N . SER A 1 542 ? 31.549 -19.010 -44.496 1.00 91.62 542 SER A N 1
ATOM 4292 C CA . SER A 1 542 ? 31.285 -20.253 -43.763 1.00 91.62 542 SER A CA 1
ATOM 4293 C C . SER A 1 542 ? 31.874 -20.222 -42.350 1.00 91.62 542 SER A C 1
ATOM 4295 O O . SER A 1 542 ? 31.213 -20.663 -41.416 1.00 91.62 542 SER A O 1
ATOM 4297 N N . SER A 1 543 ? 33.083 -19.677 -42.171 1.00 93.62 543 SER A N 1
ATOM 4298 C CA . SER A 1 543 ? 33.703 -19.526 -40.847 1.00 93.62 543 SER A CA 1
ATOM 4299 C C . SER A 1 543 ? 32.942 -18.536 -39.961 1.00 93.62 543 SER A C 1
ATOM 4301 O O . SER A 1 543 ? 32.766 -18.788 -38.772 1.00 93.62 543 SER A O 1
ATOM 4303 N N . ASN A 1 544 ? 32.455 -17.430 -40.527 1.00 93.25 544 ASN A N 1
ATOM 4304 C CA . ASN A 1 544 ? 31.671 -16.439 -39.788 1.00 93.25 544 ASN A CA 1
ATOM 4305 C C . ASN A 1 544 ? 30.301 -17.002 -39.374 1.00 93.25 544 ASN A C 1
ATOM 4307 O O . ASN A 1 544 ? 29.877 -16.809 -38.238 1.00 93.25 544 ASN A O 1
ATOM 4311 N N . LEU A 1 545 ? 29.640 -17.751 -40.264 1.00 91.81 545 LEU A N 1
ATOM 4312 C CA . LEU A 1 545 ? 28.383 -18.448 -39.967 1.00 91.81 545 LEU A CA 1
ATOM 4313 C C . LEU A 1 545 ? 28.570 -19.553 -38.914 1.00 91.81 545 LEU A C 1
ATOM 4315 O O . LEU A 1 545 ? 27.708 -19.714 -38.057 1.00 91.81 545 LEU A O 1
ATOM 4319 N N . GLN A 1 546 ? 29.704 -20.264 -38.923 1.00 93.94 546 GLN A N 1
ATOM 4320 C CA . GLN A 1 546 ? 30.059 -21.238 -37.883 1.00 93.94 546 GLN A CA 1
ATOM 4321 C C . GLN A 1 546 ? 30.166 -20.572 -36.499 1.00 93.94 546 GLN A C 1
ATOM 4323 O O . GLN A 1 546 ? 29.628 -21.091 -35.525 1.00 93.94 546 GLN A O 1
ATOM 4328 N N . ILE A 1 547 ? 30.829 -19.411 -36.416 1.00 94.44 547 ILE A N 1
ATOM 4329 C CA . ILE A 1 547 ? 30.990 -18.648 -35.166 1.00 94.44 547 ILE A CA 1
ATOM 4330 C C . ILE A 1 547 ? 29.640 -18.102 -34.680 1.00 94.44 547 ILE A C 1
ATOM 4332 O O . ILE A 1 547 ? 29.325 -18.227 -33.498 1.00 94.44 547 ILE A O 1
ATOM 4336 N N . ALA A 1 548 ? 28.821 -17.553 -35.583 1.00 90.81 548 ALA A N 1
ATOM 4337 C CA . ALA A 1 548 ? 27.476 -17.082 -35.255 1.00 90.81 548 ALA A CA 1
ATOM 4338 C C . ALA A 1 548 ? 26.580 -18.225 -34.742 1.00 90.81 548 ALA A C 1
ATOM 4340 O O . ALA A 1 548 ? 25.932 -18.082 -33.712 1.00 90.81 548 ALA A O 1
ATOM 4341 N N . LEU A 1 549 ? 26.603 -19.392 -35.393 1.00 92.75 549 LEU A N 1
ATOM 4342 C CA . LEU A 1 549 ? 25.850 -20.567 -34.948 1.00 92.75 549 LEU A CA 1
ATOM 4343 C C . LEU A 1 549 ? 26.269 -21.034 -33.542 1.00 92.75 549 LEU A C 1
ATOM 4345 O O . LEU A 1 549 ? 25.414 -21.432 -32.752 1.00 92.75 549 LEU A O 1
ATOM 4349 N N . GLU A 1 550 ? 27.561 -20.983 -33.207 1.00 92.94 550 GLU A N 1
ATOM 4350 C CA . GLU A 1 550 ? 28.035 -21.357 -31.867 1.00 92.94 550 GLU A CA 1
ATOM 4351 C C . GLU A 1 550 ? 27.668 -20.316 -30.795 1.00 92.94 550 GLU A C 1
ATOM 4353 O O . GLU A 1 550 ? 27.380 -20.686 -29.655 1.00 92.94 550 GLU A O 1
ATOM 4358 N N . HIS A 1 551 ? 27.600 -19.033 -31.165 1.00 92.94 551 HIS A N 1
ATOM 4359 C CA . HIS A 1 551 ? 27.058 -17.975 -30.311 1.00 92.94 551 HIS A CA 1
ATOM 4360 C C . HIS A 1 551 ? 25.573 -18.217 -29.991 1.00 92.94 551 HIS A C 1
ATOM 4362 O O . HIS A 1 551 ? 25.200 -18.255 -28.818 1.00 92.94 551 HIS A O 1
ATOM 4368 N N . GLU A 1 552 ? 24.745 -18.481 -31.007 1.00 89.38 552 GLU A N 1
ATOM 4369 C CA . GLU A 1 552 ? 23.307 -18.712 -30.815 1.00 89.38 552 GLU A CA 1
ATOM 4370 C C . GLU A 1 552 ? 23.015 -19.980 -30.000 1.00 89.38 552 GLU A C 1
ATOM 4372 O O . GLU A 1 552 ? 22.144 -19.965 -29.132 1.00 89.38 552 GLU A O 1
ATOM 4377 N N . LYS A 1 553 ? 23.789 -21.063 -30.179 1.00 93.19 553 LYS A N 1
ATOM 4378 C CA . LYS A 1 553 ? 23.709 -22.245 -29.295 1.00 93.19 553 LYS A CA 1
ATOM 4379 C C . LYS A 1 553 ? 23.985 -21.896 -27.831 1.00 93.19 553 LYS A C 1
ATOM 4381 O O . LYS A 1 553 ? 23.302 -22.408 -26.945 1.00 93.19 553 LYS A O 1
ATOM 4386 N N . LYS A 1 554 ? 24.995 -21.059 -27.562 1.00 94.88 554 LYS A N 1
ATOM 4387 C CA . LYS A 1 554 ? 25.346 -20.641 -26.197 1.00 94.88 554 LYS A CA 1
ATOM 4388 C C . LYS A 1 554 ? 24.239 -19.781 -25.587 1.00 94.88 554 LYS A C 1
ATOM 4390 O O . LYS A 1 554 ? 23.851 -20.036 -24.450 1.00 94.88 554 LYS A O 1
ATOM 4395 N N . ALA A 1 555 ? 23.700 -18.829 -26.349 1.00 89.81 555 ALA A N 1
ATOM 4396 C CA . ALA A 1 555 ? 22.568 -18.006 -25.927 1.00 89.81 555 ALA A CA 1
ATOM 4397 C C . ALA A 1 555 ? 21.325 -18.862 -25.618 1.00 89.81 555 ALA A C 1
ATOM 4399 O O . ALA A 1 555 ? 20.717 -18.698 -24.562 1.00 89.81 555 ALA A O 1
ATOM 4400 N N . LEU A 1 556 ? 21.004 -19.840 -26.474 1.00 92.00 556 LEU A N 1
ATOM 4401 C CA . LEU A 1 556 ? 19.899 -20.782 -26.267 1.00 92.00 556 LEU A CA 1
ATOM 4402 C C . LEU A 1 556 ? 20.085 -21.645 -25.006 1.00 92.00 556 LEU A C 1
ATOM 4404 O O . LEU A 1 556 ? 19.131 -21.868 -24.268 1.00 92.00 556 LEU A O 1
ATOM 4408 N N . PHE A 1 557 ? 21.306 -22.107 -24.720 1.00 95.19 557 PHE A N 1
ATOM 4409 C CA . PHE A 1 557 ? 21.596 -22.863 -23.496 1.00 95.19 557 PHE A CA 1
ATOM 4410 C C . PHE A 1 557 ? 21.486 -21.998 -22.226 1.00 95.19 557 PHE A C 1
ATOM 4412 O O . PHE A 1 557 ? 21.035 -22.470 -21.179 1.00 95.19 557 PHE A O 1
ATOM 4419 N N . GLU A 1 558 ? 21.874 -20.723 -22.304 1.00 92.88 558 GLU A N 1
ATOM 4420 C CA . GLU A 1 558 ? 21.729 -19.763 -21.204 1.00 92.88 558 GLU A CA 1
ATOM 4421 C C . GLU A 1 558 ? 20.254 -19.382 -20.966 1.00 92.88 558 GLU A C 1
ATOM 4423 O O . GLU A 1 558 ? 19.831 -19.342 -19.807 1.00 92.88 558 GLU A O 1
ATOM 4428 N N . GLU A 1 559 ? 19.447 -19.230 -22.026 1.00 91.44 559 GLU A N 1
ATOM 4429 C CA . GLU A 1 559 ? 17.982 -19.089 -21.945 1.00 91.44 559 GLU A CA 1
ATOM 4430 C C . GLU A 1 559 ? 17.343 -20.326 -21.307 1.00 91.44 559 GLU A C 1
ATOM 4432 O O . GLU A 1 559 ? 16.686 -20.201 -20.277 1.00 91.44 559 GLU A O 1
ATOM 4437 N N . GLN A 1 560 ? 17.618 -21.530 -21.821 1.00 94.00 560 GLN A N 1
ATOM 4438 C CA . GLN A 1 560 ? 17.029 -22.774 -21.316 1.00 94.00 560 GLN A CA 1
ATOM 4439 C C . GLN A 1 560 ? 17.340 -23.000 -19.825 1.00 94.00 560 GLN A C 1
ATOM 4441 O O . GLN A 1 560 ? 16.505 -23.506 -19.062 1.00 94.00 560 GLN A O 1
ATOM 4446 N N . LYS A 1 561 ? 18.536 -22.592 -19.381 1.00 94.69 561 LYS A N 1
ATOM 4447 C CA . LYS A 1 561 ? 18.950 -22.626 -17.974 1.00 94.69 561 LYS A CA 1
ATOM 4448 C C . LYS A 1 561 ? 18.225 -21.577 -17.125 1.00 94.69 561 LYS A C 1
ATOM 4450 O O . LYS A 1 561 ? 17.877 -21.872 -15.980 1.00 94.69 561 LYS A O 1
ATOM 4455 N N . LEU A 1 562 ? 17.995 -20.370 -17.647 1.00 91.69 562 LEU A N 1
ATOM 4456 C CA . LEU A 1 562 ? 17.194 -19.343 -16.974 1.00 91.69 562 LEU A CA 1
ATOM 4457 C C . LEU A 1 562 ? 15.731 -19.788 -16.860 1.00 91.69 562 LEU A C 1
ATOM 4459 O O . LEU A 1 562 ? 15.164 -19.750 -15.770 1.00 91.69 562 LEU A O 1
ATOM 4463 N N . ARG A 1 563 ? 15.159 -20.301 -17.949 1.00 92.00 563 ARG A N 1
ATOM 4464 C CA . ARG A 1 563 ? 13.807 -20.849 -18.018 1.00 92.00 563 ARG A CA 1
ATOM 4465 C C . ARG A 1 563 ? 13.588 -21.980 -17.016 1.00 92.00 563 ARG A C 1
ATOM 4467 O O . ARG A 1 563 ? 12.681 -21.874 -16.200 1.00 92.00 563 ARG A O 1
ATOM 4474 N N . SER A 1 564 ? 14.472 -22.980 -16.975 1.00 93.44 564 SER A N 1
ATOM 4475 C CA . SER A 1 564 ? 14.410 -24.057 -15.968 1.00 93.44 564 SER A CA 1
ATOM 4476 C C . SER A 1 564 ? 14.430 -23.527 -14.523 1.00 93.44 564 SER A C 1
ATOM 4478 O O . SER A 1 564 ? 13.774 -24.084 -13.645 1.00 93.44 564 SER A O 1
ATOM 4480 N N . ARG A 1 565 ? 15.165 -22.435 -14.246 1.00 94.06 565 ARG A N 1
ATOM 4481 C CA . ARG A 1 565 ? 15.164 -21.788 -12.918 1.00 94.06 565 ARG A CA 1
ATOM 4482 C C . ARG A 1 565 ? 13.854 -21.057 -12.624 1.00 94.06 565 ARG A C 1
ATOM 4484 O O . ARG A 1 565 ? 13.406 -21.090 -11.482 1.00 94.06 565 ARG A O 1
ATOM 4491 N N . LEU A 1 566 ? 13.258 -20.404 -13.621 1.00 89.38 566 LEU A N 1
ATOM 4492 C CA . LEU A 1 566 ? 11.966 -19.725 -13.489 1.00 89.38 566 LEU A CA 1
ATOM 4493 C C . LEU A 1 566 ? 10.831 -20.736 -13.289 1.00 89.38 566 LEU A C 1
ATOM 4495 O O . LEU A 1 566 ? 10.044 -20.570 -12.365 1.00 89.38 566 LEU A O 1
ATOM 4499 N N . GLU A 1 567 ? 10.799 -21.818 -14.069 1.00 93.38 567 GLU A N 1
ATOM 4500 C CA . GLU A 1 567 ? 9.823 -22.910 -13.936 1.00 93.38 567 GLU A CA 1
ATOM 4501 C C . GLU A 1 567 ? 9.889 -23.556 -12.536 1.00 93.38 567 GLU A C 1
ATOM 4503 O O . GLU A 1 567 ? 8.854 -23.732 -11.895 1.00 93.38 567 GLU A O 1
ATOM 4508 N N . LEU A 1 568 ? 11.092 -23.800 -11.995 1.00 95.62 568 LEU A N 1
ATOM 4509 C CA . LEU A 1 568 ? 11.264 -24.249 -10.603 1.00 95.62 568 LEU A CA 1
ATOM 4510 C C . LEU A 1 568 ? 10.818 -23.198 -9.572 1.00 95.62 568 LEU A C 1
ATOM 4512 O O . LEU A 1 568 ? 10.171 -23.545 -8.588 1.00 95.62 568 LEU A O 1
ATOM 4516 N N . SER A 1 569 ? 11.142 -21.917 -9.774 1.00 94.31 569 SER A N 1
ATOM 4517 C CA . SER A 1 569 ? 10.770 -20.846 -8.836 1.00 94.31 569 SER A CA 1
ATOM 4518 C C . SER A 1 569 ? 9.259 -20.606 -8.786 1.00 94.31 569 SER A C 1
ATOM 4520 O O . SER A 1 569 ? 8.721 -20.365 -7.709 1.00 94.31 569 SER A O 1
ATOM 4522 N N . VAL A 1 570 ? 8.575 -20.695 -9.931 1.00 92.06 570 VAL A N 1
ATOM 4523 C CA . VAL A 1 570 ? 7.109 -20.622 -10.029 1.00 92.06 570 VAL A CA 1
ATOM 4524 C C . VAL A 1 570 ? 6.468 -21.882 -9.443 1.00 92.06 570 VAL A C 1
ATOM 4526 O O . VAL A 1 570 ? 5.467 -21.773 -8.742 1.00 92.06 570 VAL A O 1
ATOM 4529 N N . GLY A 1 571 ? 7.069 -23.060 -9.650 1.00 92.75 571 GLY A N 1
ATOM 4530 C CA . GLY A 1 571 ? 6.629 -24.311 -9.026 1.00 92.75 571 GLY A CA 1
ATOM 4531 C C . GLY A 1 571 ? 6.647 -24.254 -7.495 1.00 92.75 571 GLY A C 1
ATOM 4532 O O . GLY A 1 571 ? 5.636 -24.563 -6.867 1.00 92.75 571 GLY A O 1
ATOM 4533 N N . HIS A 1 572 ? 7.753 -23.799 -6.894 1.00 93.69 572 HIS A N 1
ATOM 4534 C CA . HIS A 1 572 ? 7.837 -23.614 -5.440 1.00 93.69 572 HIS A CA 1
ATOM 4535 C C . HIS A 1 572 ? 6.845 -22.553 -4.944 1.00 93.69 572 HIS A C 1
ATOM 4537 O O . HIS A 1 572 ? 6.050 -22.848 -4.060 1.00 93.69 572 HIS A O 1
ATOM 4543 N N . ALA A 1 573 ? 6.798 -21.369 -5.568 1.00 89.75 573 ALA A N 1
ATOM 4544 C CA . ALA A 1 573 ? 5.866 -20.311 -5.168 1.00 89.75 573 ALA A CA 1
ATOM 4545 C C . ALA A 1 573 ? 4.388 -20.748 -5.259 1.00 89.75 573 ALA A C 1
ATOM 4547 O O . ALA A 1 573 ? 3.582 -20.382 -4.405 1.00 89.75 573 ALA A O 1
ATOM 4548 N N . GLY A 1 574 ? 4.030 -21.564 -6.258 1.00 89.38 574 GLY A N 1
ATOM 4549 C CA . GLY A 1 574 ? 2.701 -22.169 -6.372 1.00 89.38 574 GLY A CA 1
ATOM 4550 C C . GLY A 1 574 ? 2.411 -23.197 -5.274 1.00 89.38 574 GLY A C 1
ATOM 4551 O O . GLY A 1 574 ? 1.303 -23.226 -4.742 1.00 89.38 574 GLY A O 1
ATOM 4552 N N . GLN A 1 575 ? 3.400 -24.006 -4.884 1.00 95.56 575 GLN A N 1
ATOM 4553 C CA . GLN A 1 575 ? 3.272 -24.961 -3.780 1.00 95.56 575 GLN A CA 1
ATOM 4554 C C . GLN A 1 575 ? 3.168 -24.259 -2.412 1.00 95.56 575 GLN A C 1
ATOM 4556 O O . GLN A 1 575 ? 2.337 -24.647 -1.587 1.00 95.56 575 GLN A O 1
ATOM 4561 N N . ASP A 1 576 ? 3.941 -23.197 -2.188 1.00 92.88 576 ASP A N 1
ATOM 4562 C CA . ASP A 1 576 ? 3.886 -22.374 -0.974 1.00 92.88 576 ASP A CA 1
ATOM 4563 C C . ASP A 1 576 ? 2.539 -21.637 -0.866 1.00 92.88 576 ASP A C 1
ATOM 4565 O O . ASP A 1 576 ? 1.926 -21.599 0.204 1.00 92.88 576 ASP A O 1
ATOM 4569 N N . ALA A 1 577 ? 2.032 -21.105 -1.985 1.00 89.94 577 ALA A N 1
ATOM 4570 C CA . ALA A 1 577 ? 0.707 -20.492 -2.058 1.00 89.94 577 ALA A CA 1
ATOM 4571 C C . ALA A 1 577 ? -0.411 -21.512 -1.793 1.00 89.94 577 ALA A C 1
ATOM 4573 O O . ALA A 1 577 ? -1.293 -21.247 -0.979 1.00 89.94 577 ALA A O 1
ATOM 4574 N N . GLN A 1 578 ? -0.357 -22.702 -2.405 1.00 95.69 578 GLN A N 1
ATOM 4575 C CA . GLN A 1 578 ? -1.334 -23.768 -2.157 1.00 95.69 578 GLN A CA 1
ATOM 4576 C C . GLN A 1 578 ? -1.324 -24.227 -0.692 1.00 95.69 578 GLN A C 1
ATOM 4578 O O . GLN A 1 578 ? -2.381 -24.516 -0.132 1.00 95.69 578 GLN A O 1
ATOM 4583 N N . THR A 1 579 ? -0.150 -24.263 -0.056 1.00 94.75 579 THR A N 1
ATOM 4584 C CA . THR A 1 579 ? -0.017 -24.607 1.367 1.00 94.75 579 THR A CA 1
ATOM 4585 C C . THR A 1 579 ? -0.692 -23.550 2.244 1.00 94.75 579 THR A C 1
ATOM 4587 O O . THR A 1 579 ? -1.549 -23.899 3.052 1.00 94.75 579 THR A O 1
ATOM 4590 N N . GLN A 1 580 ? -0.423 -22.260 2.008 1.00 96.25 580 GLN A N 1
ATOM 4591 C CA . GLN A 1 580 ? -1.089 -21.162 2.725 1.00 96.25 580 GLN A CA 1
ATOM 4592 C C . GLN A 1 580 ? -2.610 -21.123 2.495 1.00 96.25 580 GLN A C 1
ATOM 4594 O O . GLN A 1 580 ? -3.359 -20.863 3.434 1.00 96.25 580 GLN A O 1
ATOM 4599 N N . ILE A 1 581 ? -3.084 -21.408 1.276 1.00 93.62 581 ILE A N 1
ATOM 4600 C CA . ILE A 1 581 ? -4.521 -21.508 0.965 1.00 93.62 581 ILE A CA 1
ATOM 4601 C C . ILE A 1 581 ? -5.166 -22.632 1.782 1.00 93.62 581 ILE A C 1
ATOM 4603 O O . ILE A 1 581 ? -6.226 -22.428 2.375 1.00 93.62 581 ILE A O 1
ATOM 4607 N N . ASN A 1 582 ? -4.515 -23.796 1.864 1.00 94.62 582 ASN A N 1
ATOM 4608 C CA . ASN A 1 582 ? -5.008 -24.920 2.655 1.00 94.62 582 ASN A CA 1
ATOM 4609 C C . ASN A 1 582 ? -5.051 -24.568 4.150 1.00 94.62 582 ASN A C 1
ATOM 4611 O O . ASN A 1 582 ? -6.077 -24.782 4.785 1.00 94.62 582 ASN A O 1
ATOM 4615 N N . GLU A 1 583 ? -3.990 -23.971 4.703 1.00 95.94 583 GLU A N 1
ATOM 4616 C CA . GLU A 1 583 ? -3.933 -23.521 6.105 1.00 95.94 583 GLU A CA 1
ATOM 4617 C C . GLU A 1 583 ? -5.020 -22.486 6.439 1.00 95.94 583 GLU A C 1
ATOM 4619 O O . GLU A 1 583 ? -5.650 -22.563 7.498 1.00 95.94 583 GLU A O 1
ATOM 4624 N N . GLN A 1 584 ? -5.286 -21.540 5.531 1.00 93.31 584 GLN A N 1
ATOM 4625 C CA . GLN A 1 584 ? -6.351 -20.549 5.697 1.00 93.31 584 GLN A CA 1
ATOM 4626 C C . GLN A 1 584 ? -7.748 -21.173 5.592 1.00 93.31 584 GLN A C 1
ATOM 4628 O O . GLN A 1 584 ? -8.611 -20.840 6.403 1.00 93.31 584 GLN A O 1
ATOM 4633 N N . ALA A 1 585 ? -7.978 -22.121 4.678 1.00 95.31 585 ALA A N 1
ATOM 4634 C CA . ALA A 1 585 ? -9.235 -22.872 4.613 1.00 95.31 585 ALA A CA 1
ATOM 4635 C C . ALA A 1 585 ? -9.480 -23.689 5.898 1.00 95.31 585 ALA A C 1
ATOM 4637 O O . ALA A 1 585 ? -10.591 -23.712 6.433 1.00 95.31 585 ALA A O 1
ATOM 4638 N N . ASP A 1 586 ? -8.424 -24.292 6.444 1.00 95.81 586 ASP A N 1
ATOM 4639 C CA . ASP A 1 586 ? -8.451 -25.043 7.698 1.00 95.81 586 ASP A CA 1
ATOM 4640 C C . ASP A 1 586 ? -8.736 -24.138 8.911 1.00 95.81 586 ASP A C 1
ATOM 4642 O O . ASP A 1 586 ? -9.430 -24.541 9.846 1.00 95.81 586 ASP A O 1
ATOM 4646 N N . MET A 1 587 ? -8.225 -22.900 8.902 1.00 96.75 587 MET A N 1
ATOM 4647 C CA . MET A 1 587 ? -8.530 -21.870 9.902 1.00 96.75 587 MET A CA 1
ATOM 4648 C C . MET A 1 587 ? -9.983 -21.391 9.794 1.00 96.75 587 MET A C 1
ATOM 4650 O O . MET A 1 587 ? -10.690 -21.374 10.801 1.00 96.75 587 MET A O 1
ATOM 4654 N N . LEU A 1 588 ? -10.462 -21.079 8.586 1.00 93.31 588 LEU A N 1
ATOM 4655 C CA . LEU A 1 588 ? -11.853 -20.688 8.340 1.00 93.31 588 LEU A CA 1
ATOM 4656 C C . LEU A 1 588 ? -12.827 -21.790 8.780 1.00 93.31 588 LEU A C 1
ATOM 4658 O O . LEU A 1 588 ? -13.797 -21.503 9.473 1.00 93.31 588 LEU A O 1
ATOM 4662 N N . SER A 1 589 ? -12.522 -23.063 8.504 1.00 96.94 589 SER A N 1
ATOM 4663 C CA . SER A 1 589 ? -13.333 -24.200 8.965 1.00 96.94 589 SER A CA 1
ATOM 4664 C C . SER A 1 589 ? -13.338 -24.381 10.492 1.00 96.94 589 SER A C 1
ATOM 4666 O O . SER A 1 589 ? -14.233 -25.040 11.025 1.00 96.94 589 SER A O 1
ATOM 4668 N N . LYS A 1 590 ? -12.351 -23.848 11.223 1.00 97.31 590 LYS A N 1
ATOM 4669 C CA . LYS A 1 590 ? -12.339 -23.833 12.699 1.00 97.31 590 LYS A CA 1
ATOM 4670 C C . LYS A 1 590 ? -13.164 -22.658 13.232 1.00 97.31 590 LYS A C 1
ATOM 4672 O O . LYS A 1 590 ? -13.968 -22.856 14.137 1.00 97.31 590 LYS A O 1
ATOM 4677 N N . LEU A 1 591 ? -13.022 -21.476 12.630 1.00 92.81 591 LEU A N 1
ATOM 4678 C CA . LEU A 1 591 ? -13.786 -20.275 12.986 1.00 92.81 591 LEU A CA 1
ATOM 4679 C C . LEU A 1 591 ? -15.291 -20.443 12.725 1.00 92.81 591 LEU A C 1
ATOM 4681 O O . LEU A 1 591 ? -16.091 -20.112 13.592 1.00 92.81 591 LEU A O 1
ATOM 4685 N N . ASP A 1 592 ? -15.678 -21.025 11.588 1.00 96.75 592 ASP A N 1
ATOM 4686 C CA . ASP A 1 592 ? -17.079 -21.297 11.236 1.00 96.75 592 ASP A CA 1
ATOM 4687 C C . ASP A 1 592 ? -17.765 -22.222 12.260 1.00 96.75 592 ASP A C 1
ATOM 4689 O O . ASP A 1 592 ? -18.852 -21.922 12.752 1.00 96.75 592 ASP A O 1
ATOM 4693 N N . LYS A 1 593 ? -17.078 -23.287 12.701 1.00 97.12 593 LYS A N 1
ATOM 4694 C CA . LYS A 1 593 ? -17.566 -24.167 13.781 1.00 97.12 593 LYS A CA 1
ATOM 4695 C C . LYS A 1 593 ? -17.767 -23.406 15.094 1.00 97.12 593 LYS A C 1
ATOM 4697 O O . LYS A 1 593 ? -18.816 -23.543 15.714 1.00 97.12 593 LYS A O 1
ATOM 4702 N N . ILE A 1 594 ? -16.804 -22.564 15.483 1.00 97.00 594 ILE A N 1
ATOM 4703 C CA . ILE A 1 594 ? -16.905 -21.732 16.693 1.00 97.00 594 ILE A CA 1
ATOM 4704 C C . ILE A 1 594 ? -18.089 -20.758 16.588 1.00 97.00 594 ILE A C 1
ATOM 4706 O O . ILE A 1 594 ? -18.836 -20.611 17.553 1.00 97.00 594 ILE A O 1
ATOM 4710 N N . LEU A 1 595 ? -18.316 -20.136 15.427 1.00 94.38 595 LEU A N 1
ATOM 4711 C CA . LEU A 1 595 ? -19.467 -19.256 15.199 1.00 94.38 595 LEU A CA 1
ATOM 4712 C C . LEU A 1 595 ? -20.798 -20.014 15.310 1.00 94.38 595 LEU A C 1
ATOM 4714 O O . LEU A 1 595 ? -21.714 -19.530 15.977 1.00 94.38 595 LEU A O 1
ATOM 4718 N N . VAL A 1 596 ? -20.902 -21.209 14.721 1.00 97.94 596 VAL A N 1
ATOM 4719 C CA . VAL A 1 596 ? -22.092 -22.072 14.830 1.00 97.94 596 VAL A CA 1
ATOM 4720 C C . VAL A 1 596 ? -22.351 -22.495 16.281 1.00 97.94 596 VAL A C 1
ATOM 4722 O O . VAL A 1 596 ? -23.498 -22.448 16.730 1.00 97.94 596 VAL A O 1
ATOM 4725 N N . ASP A 1 597 ? -21.314 -22.855 17.040 1.00 96.75 597 ASP A N 1
ATOM 4726 C CA . ASP A 1 597 ? -21.449 -23.239 18.449 1.00 96.75 597 ASP A CA 1
ATOM 4727 C C . ASP A 1 597 ? -21.813 -22.042 19.346 1.00 96.75 597 ASP A C 1
ATOM 4729 O O . ASP A 1 597 ? -22.696 -22.160 20.198 1.00 96.75 597 ASP A O 1
ATOM 4733 N N . VAL A 1 598 ? -21.235 -20.857 19.118 1.00 95.12 598 VAL A N 1
ATOM 4734 C CA . VAL A 1 598 ? -21.613 -19.618 19.824 1.00 95.12 598 VAL A CA 1
ATOM 4735 C C . VAL A 1 598 ? -23.066 -19.231 19.525 1.00 95.12 598 VAL A C 1
ATOM 4737 O O . VAL A 1 598 ? -23.824 -18.950 20.455 1.00 95.12 598 VAL A O 1
ATOM 4740 N N . GLN A 1 599 ? -23.499 -19.287 18.260 1.00 96.50 599 GLN A N 1
ATOM 4741 C CA . GLN A 1 599 ? -24.898 -19.046 17.879 1.00 96.50 599 GLN A CA 1
ATOM 4742 C C . GLN A 1 599 ? -25.852 -20.058 18.531 1.00 96.50 599 GLN A C 1
ATOM 4744 O O . GLN A 1 599 ? -26.917 -19.678 19.025 1.00 96.50 599 GLN A O 1
ATOM 4749 N N . ARG A 1 600 ? -25.465 -21.341 18.577 1.00 97.62 600 ARG A N 1
ATOM 4750 C CA . ARG A 1 600 ? -26.230 -22.415 19.226 1.00 97.62 600 ARG A CA 1
ATOM 4751 C C . ARG A 1 600 ? -26.379 -22.174 20.728 1.00 97.62 600 ARG A C 1
ATOM 4753 O O . ARG A 1 600 ? -27.491 -22.278 21.247 1.00 97.62 600 ARG A O 1
ATOM 4760 N N . ASN A 1 601 ? -25.286 -21.826 21.401 1.00 96.62 601 ASN A N 1
ATOM 4761 C CA . ASN A 1 601 ? -25.261 -21.558 22.836 1.00 96.62 601 ASN A CA 1
ATOM 4762 C C . ASN A 1 601 ? -26.100 -20.320 23.175 1.00 96.62 601 ASN A C 1
ATOM 4764 O O . ASN A 1 601 ? -26.984 -20.402 24.023 1.00 96.62 601 ASN A O 1
ATOM 4768 N N . TYR A 1 602 ? -25.928 -19.213 22.444 1.00 94.62 602 TYR A N 1
ATOM 4769 C CA . TYR A 1 602 ? -26.758 -18.015 22.599 1.00 94.62 602 TYR A CA 1
ATOM 4770 C C . TYR A 1 602 ? -28.256 -18.317 22.413 1.00 94.62 602 TYR A C 1
ATOM 4772 O O . TYR A 1 602 ? -29.085 -17.896 23.222 1.00 94.62 602 TYR A O 1
ATOM 4780 N N . ALA A 1 603 ? -28.622 -19.094 21.386 1.00 96.50 603 ALA A N 1
ATOM 4781 C CA . ALA A 1 603 ? -30.010 -19.486 21.148 1.00 96.50 603 ALA A CA 1
ATOM 4782 C C . ALA A 1 603 ? -30.588 -20.365 22.277 1.00 96.50 603 ALA A C 1
ATOM 4784 O O . ALA A 1 603 ? -31.770 -20.225 22.605 1.00 96.50 603 ALA A O 1
ATOM 4785 N N . ALA A 1 604 ? -29.771 -21.232 22.886 1.00 96.44 604 ALA A N 1
ATOM 4786 C CA . ALA A 1 604 ? -30.152 -22.037 24.044 1.00 96.44 604 ALA A CA 1
ATOM 4787 C C . ALA A 1 604 ? -30.356 -21.168 25.298 1.00 96.44 604 ALA A C 1
ATOM 4789 O O . ALA A 1 604 ? -31.452 -21.180 25.861 1.00 96.44 604 ALA A O 1
ATOM 4790 N N . THR A 1 605 ? -29.372 -20.342 25.669 1.00 95.12 605 THR A N 1
ATOM 4791 C CA . THR A 1 605 ? -29.449 -19.437 26.830 1.00 95.12 605 THR A CA 1
ATOM 4792 C C . THR A 1 605 ? -30.627 -18.470 26.713 1.00 95.12 605 THR A C 1
ATOM 4794 O O . THR A 1 605 ? -31.381 -18.292 27.667 1.00 95.12 605 THR A O 1
ATOM 4797 N N . ARG A 1 606 ? -30.871 -17.901 25.522 1.00 97.12 606 ARG A N 1
ATOM 4798 C CA . ARG A 1 606 ? -32.033 -17.031 25.270 1.00 97.12 606 ARG A CA 1
ATOM 4799 C C . ARG A 1 606 ? -33.363 -17.765 25.468 1.00 97.12 606 ARG A C 1
ATOM 4801 O O . ARG A 1 606 ? -34.310 -17.181 25.991 1.00 97.12 606 ARG A O 1
ATOM 4808 N N . LYS A 1 607 ? -33.454 -19.037 25.059 1.00 96.94 607 LYS A N 1
ATOM 4809 C CA . LYS A 1 607 ? -34.654 -19.864 25.266 1.00 96.94 607 LYS A CA 1
ATOM 4810 C C . LYS A 1 607 ? -34.869 -20.176 26.749 1.00 96.94 607 LYS A C 1
ATOM 4812 O O . LYS A 1 607 ? -36.005 -20.124 27.212 1.00 96.94 607 LYS A O 1
ATOM 4817 N N . GLU A 1 608 ? -33.804 -20.474 27.487 1.00 96.81 608 GLU A N 1
ATOM 4818 C CA . GLU A 1 608 ? -33.881 -20.743 28.924 1.00 96.81 608 GLU A CA 1
ATOM 4819 C C . GLU A 1 608 ? -34.272 -19.494 29.724 1.00 96.81 608 GLU A C 1
ATOM 4821 O O . GLU A 1 608 ? -35.220 -19.553 30.505 1.00 96.81 608 GLU A O 1
ATOM 4826 N N . ALA A 1 609 ? -33.649 -18.343 29.451 1.00 93.06 609 ALA A N 1
ATOM 4827 C CA . ALA A 1 609 ? -34.033 -17.062 30.045 1.00 93.06 609 ALA A CA 1
ATOM 4828 C C . ALA A 1 609 ? -35.508 -16.719 29.764 1.00 93.06 609 ALA A C 1
ATOM 4830 O O . ALA A 1 609 ? -36.247 -16.359 30.679 1.00 93.06 609 ALA A O 1
ATOM 4831 N N . SER A 1 610 ? -35.980 -16.921 28.526 1.00 95.19 610 SER A N 1
ATOM 4832 C CA . SER A 1 610 ? -37.396 -16.740 28.174 1.00 95.19 610 SER A CA 1
ATOM 4833 C C . SER A 1 610 ? -38.326 -17.651 28.986 1.00 95.19 610 SER A C 1
ATOM 4835 O O . SER A 1 610 ? -39.378 -17.199 29.427 1.00 95.19 610 SER A O 1
ATOM 4837 N N . ALA A 1 611 ? -37.941 -18.910 29.221 1.00 96.38 611 ALA A N 1
ATOM 4838 C CA . ALA A 1 611 ? -38.727 -19.857 30.016 1.00 96.38 611 ALA A CA 1
ATOM 4839 C C . ALA A 1 611 ? -38.693 -19.553 31.530 1.00 96.38 611 ALA A C 1
ATOM 4841 O O . ALA A 1 611 ? -39.629 -19.900 32.251 1.00 96.38 611 ALA A O 1
ATOM 4842 N N . GLN A 1 612 ? -37.640 -18.900 32.034 1.00 96.31 612 GLN A N 1
ATOM 4843 C CA . GLN A 1 612 ? -37.610 -18.376 33.404 1.00 96.31 612 GLN A CA 1
ATOM 4844 C C . GLN A 1 612 ? -38.522 -17.147 33.548 1.00 96.31 612 GLN A C 1
ATOM 4846 O O . GLN A 1 612 ? -39.324 -17.093 34.480 1.00 96.31 612 GLN A O 1
ATOM 4851 N N . ILE A 1 613 ? -38.478 -16.212 32.591 1.00 94.00 613 ILE A N 1
ATOM 4852 C CA . ILE A 1 613 ? -39.368 -15.039 32.543 1.00 94.00 613 ILE A CA 1
ATOM 4853 C C . ILE A 1 613 ? -40.841 -15.469 32.465 1.00 94.00 613 ILE A C 1
ATOM 4855 O O . ILE A 1 613 ? -41.680 -14.901 33.164 1.00 94.00 613 ILE A O 1
ATOM 4859 N N . GLU A 1 614 ? -41.165 -16.495 31.675 1.00 96.94 614 GLU A N 1
ATOM 4860 C CA . GLU A 1 614 ? -42.515 -17.065 31.581 1.00 96.94 614 GLU A CA 1
ATOM 4861 C C . GLU A 1 614 ? -42.999 -17.617 32.936 1.00 96.94 614 GLU A C 1
ATOM 4863 O O . GLU A 1 614 ? -44.067 -17.228 33.409 1.00 96.94 614 GLU A O 1
ATOM 4868 N N . LYS A 1 615 ? -42.183 -18.424 33.630 1.00 97.44 615 LYS A N 1
ATOM 4869 C CA . LYS A 1 615 ? -42.503 -18.939 34.978 1.00 97.44 615 LYS A CA 1
ATOM 4870 C C . LYS A 1 615 ? -42.715 -17.826 36.008 1.00 97.44 615 LYS A C 1
ATOM 4872 O O . LYS A 1 615 ? -43.672 -17.881 36.777 1.00 97.44 615 LYS A O 1
ATOM 4877 N N . LEU A 1 616 ? -41.845 -16.814 36.018 1.00 95.06 616 LEU A N 1
ATOM 4878 C CA . LEU A 1 616 ? -41.970 -15.657 36.912 1.00 95.06 616 LEU A CA 1
ATOM 4879 C C . LEU A 1 616 ? -43.217 -14.820 36.589 1.00 95.06 616 LEU A C 1
ATOM 4881 O O . LEU A 1 616 ? -43.856 -14.295 37.495 1.00 95.06 616 LEU A O 1
ATOM 4885 N N . THR A 1 617 ? -43.595 -14.733 35.311 1.00 96.06 617 THR A N 1
ATOM 4886 C CA . THR A 1 617 ? -44.818 -14.054 34.856 1.00 96.06 617 THR A CA 1
ATOM 4887 C C . THR A 1 617 ? -46.070 -14.772 35.357 1.00 96.06 617 THR A C 1
ATOM 4889 O O . THR A 1 617 ? -46.945 -14.113 35.913 1.00 96.06 617 THR A O 1
ATOM 4892 N N . VAL A 1 618 ? -46.126 -16.105 35.235 1.00 97.38 618 VAL A N 1
ATOM 4893 C CA . VAL A 1 618 ? -47.232 -16.924 35.763 1.00 97.38 618 VAL A CA 1
ATOM 4894 C C . VAL A 1 618 ? -47.331 -16.785 37.283 1.00 97.38 618 VAL A C 1
ATOM 4896 O O . VAL A 1 618 ? -48.374 -16.376 37.782 1.00 97.38 618 VAL A O 1
ATOM 4899 N N . SER A 1 619 ? -46.236 -17.008 38.017 1.00 96.50 619 SER A N 1
ATOM 4900 C CA . SER A 1 619 ? -46.242 -16.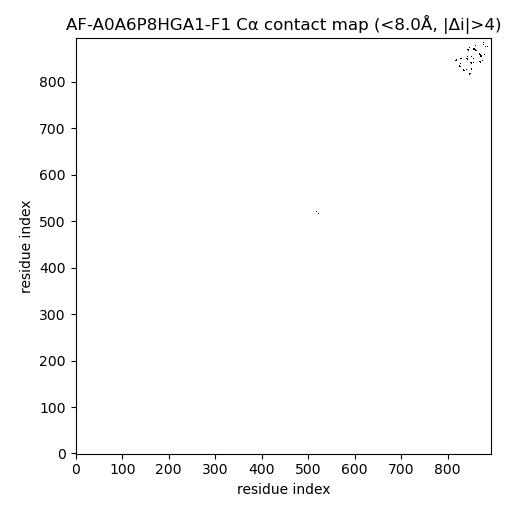941 39.488 1.00 96.50 619 SER A CA 1
ATOM 4901 C C . SER A 1 619 ? -46.612 -15.552 40.030 1.00 96.50 619 SER A C 1
ATOM 4903 O O . SER A 1 619 ? -47.343 -15.431 41.013 1.00 96.50 619 SER A O 1
ATOM 4905 N N . ARG A 1 620 ? -46.184 -14.478 39.352 1.00 95.50 620 ARG A N 1
ATOM 4906 C CA . ARG A 1 620 ? -46.613 -13.101 39.649 1.00 95.50 620 ARG A CA 1
ATOM 4907 C C . ARG A 1 620 ? -48.128 -12.931 39.522 1.00 95.50 620 ARG A C 1
ATOM 4909 O O . ARG A 1 620 ? -48.716 -12.205 40.321 1.00 95.50 620 ARG A O 1
ATOM 4916 N N . ASP A 1 621 ? -48.744 -13.526 38.506 1.00 95.19 621 ASP A N 1
ATOM 4917 C CA . ASP A 1 621 ? -50.174 -13.357 38.245 1.00 95.19 621 ASP A CA 1
ATOM 4918 C C . ASP A 1 621 ? -51.036 -14.266 39.138 1.00 95.19 621 ASP A C 1
ATOM 4920 O O . ASP A 1 621 ? -52.033 -13.782 39.670 1.00 95.19 621 ASP A O 1
ATOM 4924 N N . GLU A 1 622 ? -50.582 -15.482 39.464 1.00 96.31 622 GLU A N 1
ATOM 4925 C CA . GLU A 1 622 ? -51.153 -16.318 40.540 1.00 96.31 622 GLU A CA 1
ATOM 4926 C C . GLU A 1 622 ? -51.189 -15.556 41.881 1.00 96.31 622 GLU A C 1
ATOM 4928 O O . GLU A 1 622 ? -52.230 -15.458 42.535 1.00 96.31 622 GLU A O 1
ATOM 4933 N N . LEU A 1 623 ? -50.069 -14.929 42.266 1.00 94.12 623 LEU A N 1
ATOM 4934 C CA . LEU A 1 623 ? -49.983 -14.108 43.480 1.00 94.12 623 LEU A CA 1
ATOM 4935 C C . LEU A 1 623 ? -50.897 -12.872 43.433 1.00 94.12 623 LEU A C 1
ATOM 4937 O O . LEU A 1 623 ? -51.381 -12.432 44.475 1.00 94.12 623 LEU A O 1
ATOM 4941 N N . ARG A 1 624 ? -51.158 -12.301 42.250 1.00 93.94 624 ARG A N 1
ATOM 4942 C CA . ARG A 1 624 ? -52.094 -11.174 42.081 1.00 93.94 624 ARG A CA 1
ATOM 4943 C C . ARG A 1 624 ? -53.548 -11.609 42.234 1.00 93.94 624 ARG A C 1
ATOM 4945 O O . ARG A 1 624 ? -54.317 -10.876 42.856 1.00 93.94 624 ARG A O 1
ATOM 4952 N N . GLU A 1 625 ? -53.929 -12.764 41.693 1.00 95.62 625 GLU A N 1
ATOM 4953 C CA . GLU A 1 625 ? -55.271 -13.322 41.885 1.00 95.62 625 GLU A CA 1
ATOM 4954 C C . GLU A 1 625 ? -55.531 -13.632 43.364 1.00 95.62 625 GLU A C 1
ATOM 4956 O O . GLU A 1 625 ? -56.550 -13.199 43.904 1.00 95.62 625 GLU A O 1
ATOM 4961 N N . GLU A 1 626 ? -54.575 -14.257 44.055 1.00 95.50 626 GLU A N 1
ATOM 4962 C CA . GLU A 1 626 ? -54.688 -14.572 45.484 1.00 95.50 626 GLU A CA 1
ATOM 4963 C C . GLU A 1 626 ? -54.787 -13.309 46.364 1.00 95.50 626 GLU A C 1
ATOM 4965 O O . GLU A 1 626 ? -55.615 -13.234 47.275 1.00 95.50 626 GLU A O 1
ATOM 4970 N N . LEU A 1 627 ? -54.016 -12.259 46.056 1.00 92.62 627 LEU A N 1
ATOM 4971 C CA . LEU A 1 627 ? -54.100 -10.970 46.758 1.00 92.62 627 LEU A CA 1
ATOM 4972 C C . LEU A 1 627 ? -55.470 -10.294 46.529 1.00 92.62 627 LEU A C 1
ATOM 4974 O O . LEU A 1 627 ? -56.036 -9.692 47.445 1.00 92.62 627 LEU A O 1
ATOM 4978 N N . ASN A 1 628 ? -56.051 -10.428 45.333 1.00 91.44 628 ASN A N 1
ATOM 4979 C CA . ASN A 1 628 ? -57.403 -9.942 45.039 1.00 91.44 628 ASN A CA 1
ATOM 4980 C C . ASN A 1 628 ? -58.499 -10.784 45.726 1.00 91.44 628 ASN A C 1
ATOM 4982 O O . ASN A 1 628 ? -59.483 -10.212 46.211 1.00 91.44 628 ASN A O 1
ATOM 4986 N N . ARG A 1 629 ? -58.321 -12.108 45.841 1.00 96.19 629 ARG A N 1
ATOM 4987 C CA . ARG A 1 629 ? -59.197 -12.998 46.624 1.00 96.19 629 ARG A CA 1
ATOM 4988 C C . ARG A 1 629 ? -59.217 -12.584 48.097 1.00 96.19 629 ARG A C 1
ATOM 4990 O O . ARG A 1 629 ? -60.282 -12.266 48.622 1.00 96.19 629 ARG A O 1
ATOM 4997 N N . LEU A 1 630 ? -58.044 -12.470 48.723 1.00 92.69 630 LEU A N 1
ATOM 4998 C CA . LEU A 1 630 ? -57.894 -12.052 50.123 1.00 92.69 630 LEU A CA 1
ATOM 4999 C C . LEU A 1 630 ? -58.493 -10.661 50.396 1.00 92.69 630 LEU A C 1
ATOM 5001 O O . LEU A 1 630 ? -59.142 -10.460 51.421 1.00 92.69 630 LEU A O 1
ATOM 5005 N N . ARG A 1 631 ? -58.346 -9.703 49.468 1.00 89.31 631 ARG A N 1
ATOM 5006 C CA . ARG A 1 631 ? -59.007 -8.385 49.562 1.00 89.31 631 ARG A CA 1
ATOM 5007 C C . ARG A 1 631 ? -60.532 -8.483 49.530 1.00 89.31 631 ARG A C 1
ATOM 5009 O O . ARG A 1 631 ? -61.197 -7.774 50.280 1.00 89.31 631 ARG A O 1
ATOM 5016 N N . SER A 1 632 ? -61.078 -9.353 48.685 1.00 89.31 632 SER A N 1
ATOM 5017 C CA . SER A 1 632 ? -62.528 -9.564 48.567 1.00 89.31 632 SER A CA 1
ATOM 5018 C C . SER A 1 632 ? -63.104 -10.215 49.830 1.00 89.31 632 SER A C 1
ATOM 5020 O O . SER A 1 632 ? -64.140 -9.790 50.338 1.00 89.31 632 SER A O 1
ATOM 5022 N N . GLU A 1 633 ? -62.393 -11.199 50.383 1.00 91.81 633 GLU A N 1
ATOM 5023 C CA . GLU A 1 633 ? -62.752 -11.878 51.633 1.00 91.81 633 GLU A CA 1
ATOM 5024 C C . GLU A 1 633 ? -62.653 -10.950 52.853 1.00 91.81 633 GLU A C 1
ATOM 5026 O O . GLU A 1 633 ? -63.533 -10.980 53.713 1.00 91.81 633 GLU A O 1
ATOM 5031 N N . TYR A 1 634 ? -61.649 -10.066 52.902 1.00 85.75 634 TYR A N 1
ATOM 5032 C CA . TYR A 1 634 ? -61.521 -9.041 53.943 1.00 85.75 634 TYR A CA 1
ATOM 5033 C C . TYR A 1 634 ? -62.722 -8.080 53.968 1.00 85.75 634 TYR A C 1
ATOM 5035 O O . TYR A 1 634 ? -63.286 -7.836 55.035 1.00 85.75 634 TYR A O 1
ATOM 5043 N N . ILE A 1 635 ? -63.151 -7.583 52.801 1.00 84.25 635 ILE A N 1
ATOM 5044 C CA . ILE A 1 635 ? -64.322 -6.696 52.680 1.00 84.25 635 ILE A CA 1
ATOM 5045 C C . ILE A 1 635 ? -65.594 -7.428 53.137 1.00 84.25 635 ILE A C 1
ATOM 5047 O O . ILE A 1 635 ? -66.340 -6.908 53.965 1.00 84.25 635 ILE A O 1
ATOM 5051 N N . ALA A 1 636 ? -65.801 -8.671 52.689 1.00 82.69 636 ALA A N 1
ATOM 5052 C CA . ALA A 1 636 ? -66.960 -9.470 53.090 1.00 82.69 636 ALA A CA 1
ATOM 5053 C C . ALA A 1 636 ? -67.005 -9.756 54.608 1.00 82.69 636 ALA A C 1
ATOM 5055 O O . ALA A 1 636 ? -68.083 -9.748 55.209 1.00 82.69 636 ALA A O 1
ATOM 5056 N N . LEU A 1 637 ? -65.849 -9.970 55.253 1.00 85.81 637 LEU A N 1
ATOM 5057 C CA . LEU A 1 637 ? -65.766 -10.090 56.714 1.00 85.81 637 LEU A CA 1
ATOM 5058 C C . LEU A 1 637 ? -66.095 -8.769 57.421 1.00 85.81 637 LEU A C 1
ATOM 5060 O O . LEU A 1 637 ? -66.796 -8.780 58.434 1.00 85.81 637 LEU A O 1
ATOM 5064 N N . GLN A 1 638 ? -65.602 -7.644 56.898 1.00 79.00 638 GLN A N 1
ATOM 5065 C CA . GLN A 1 638 ? -65.838 -6.311 57.454 1.00 79.00 638 GLN A CA 1
ATOM 5066 C C . GLN A 1 638 ? -67.332 -5.946 57.432 1.00 79.00 638 GLN A C 1
ATOM 5068 O O . GLN A 1 638 ? -67.868 -5.505 58.452 1.00 79.00 638 GLN A O 1
ATOM 5073 N N . ASP A 1 639 ? -68.019 -6.200 56.316 1.00 75.25 639 ASP A N 1
ATOM 5074 C CA . ASP A 1 639 ? -69.463 -5.971 56.179 1.00 75.25 639 ASP A CA 1
ATOM 5075 C C . ASP A 1 639 ? -70.279 -6.892 57.107 1.00 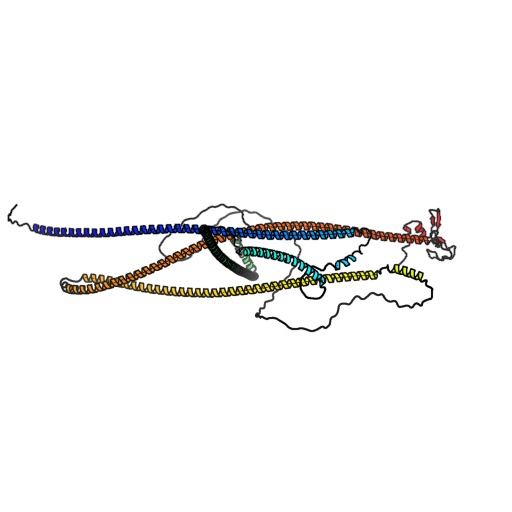75.25 639 ASP A C 1
ATOM 5077 O O . ASP A 1 639 ? -71.204 -6.442 57.788 1.00 75.25 639 ASP A O 1
ATOM 5081 N N . SER A 1 640 ? -69.895 -8.170 57.213 1.00 71.75 640 SER A N 1
ATOM 5082 C CA . SER A 1 640 ? -70.530 -9.142 58.116 1.00 71.75 640 SER A CA 1
ATOM 5083 C C . SER A 1 640 ? -70.401 -8.742 59.596 1.00 71.75 640 SER A C 1
ATOM 5085 O O . SER A 1 640 ? -71.380 -8.779 60.347 1.00 71.75 640 SER A O 1
ATOM 5087 N N . ALA A 1 641 ? -69.220 -8.273 60.015 1.00 67.00 641 ALA A N 1
ATOM 5088 C CA . ALA A 1 641 ? -68.981 -7.794 61.378 1.00 67.00 641 ALA A CA 1
ATOM 5089 C C . ALA A 1 641 ? -69.803 -6.533 61.708 1.00 67.00 641 ALA A C 1
ATOM 5091 O O . ALA A 1 641 ? -70.384 -6.436 62.794 1.00 67.00 641 ALA A O 1
ATOM 5092 N N . LEU A 1 642 ? -69.913 -5.592 60.761 1.00 63.25 642 LEU A N 1
ATOM 5093 C CA . LEU A 1 642 ? -70.785 -4.418 60.886 1.00 63.25 642 LEU A CA 1
ATOM 5094 C C . LEU A 1 642 ? -72.263 -4.813 61.020 1.00 63.25 642 LEU A C 1
ATOM 5096 O O . LEU A 1 642 ? -72.992 -4.206 61.806 1.00 63.25 642 LEU A O 1
ATOM 5100 N N . GLN A 1 643 ? -72.703 -5.853 60.307 1.00 63.06 643 GLN A N 1
ATOM 5101 C CA . GLN A 1 643 ? -74.078 -6.341 60.385 1.00 63.06 643 GLN A CA 1
ATOM 5102 C C . GLN A 1 643 ? -74.378 -7.026 61.730 1.00 63.06 643 GLN A C 1
ATOM 5104 O O . GLN A 1 643 ? -75.413 -6.739 62.339 1.00 63.06 643 GLN A O 1
ATOM 5109 N N . GLN A 1 644 ? -73.470 -7.863 62.249 1.00 61.12 644 GLN A N 1
ATOM 5110 C CA . GLN A 1 644 ? -73.628 -8.521 63.557 1.00 61.12 644 GLN A CA 1
ATOM 5111 C C . GLN A 1 644 ? -73.700 -7.528 64.729 1.00 61.12 644 GLN A C 1
ATOM 5113 O O . GLN A 1 644 ? -74.490 -7.725 65.654 1.00 61.12 644 GLN A O 1
ATOM 5118 N N . LEU A 1 645 ? -72.955 -6.419 64.665 1.00 54.91 645 LEU A N 1
ATOM 5119 C CA . LEU A 1 645 ? -72.974 -5.356 65.680 1.00 54.91 645 LEU A CA 1
ATOM 5120 C C . LEU A 1 645 ? -74.333 -4.637 65.831 1.00 54.91 645 LEU A C 1
ATOM 5122 O O . LEU A 1 645 ? -74.495 -3.849 66.761 1.00 54.91 645 LEU A O 1
ATOM 5126 N N . SER A 1 646 ? -75.314 -4.904 64.958 1.00 56.22 646 SER A N 1
ATOM 5127 C CA . SER A 1 646 ? -76.619 -4.224 64.953 1.00 56.22 646 SER A CA 1
ATOM 5128 C C . SER A 1 646 ? -77.783 -4.981 65.622 1.00 56.22 646 SER A C 1
ATOM 5130 O O . SER A 1 646 ? -78.877 -4.422 65.693 1.00 56.22 646 SER A O 1
ATOM 5132 N N . GLN A 1 647 ? -77.600 -6.226 66.102 1.00 53.22 647 GLN A N 1
ATOM 5133 C CA . GLN A 1 647 ? -78.733 -7.144 66.371 1.00 53.22 647 GLN A CA 1
ATOM 5134 C C . GLN A 1 647 ? -78.830 -7.806 67.768 1.00 53.22 647 GLN A C 1
ATOM 5136 O O . GLN A 1 647 ? -79.649 -8.711 67.926 1.00 53.22 647 GLN A O 1
ATOM 5141 N N . MET A 1 648 ? -78.064 -7.405 68.794 1.00 47.00 648 MET A N 1
ATOM 5142 C CA . MET A 1 648 ? -78.088 -8.094 70.107 1.00 47.00 648 MET A CA 1
ATOM 5143 C C . MET A 1 648 ? -78.337 -7.189 71.326 1.00 47.00 648 MET A C 1
ATOM 5145 O O . MET A 1 648 ? -77.810 -6.083 71.419 1.00 47.00 648 MET A O 1
ATOM 5149 N N . ASP A 1 649 ? -79.127 -7.710 72.274 1.00 49.91 649 ASP A N 1
ATOM 5150 C CA . ASP A 1 649 ? -79.581 -7.039 73.504 1.00 49.91 649 ASP A CA 1
ATOM 5151 C C . ASP A 1 649 ? -78.817 -7.530 74.766 1.00 49.91 649 ASP A C 1
ATOM 5153 O O . ASP A 1 649 ? -77.855 -8.297 74.687 1.00 49.91 649 ASP A O 1
ATOM 5157 N N . SER A 1 650 ? -79.157 -7.004 75.944 1.00 55.47 650 SER A N 1
ATOM 5158 C CA . SER A 1 650 ? -78.141 -6.417 76.822 1.00 55.47 650 SER A CA 1
ATOM 5159 C C . SER A 1 650 ? -77.782 -7.153 78.119 1.00 55.47 650 SER A C 1
ATOM 5161 O O . SER A 1 650 ? -76.693 -6.876 78.617 1.00 55.47 650 SER A O 1
ATOM 5163 N N . ASP A 1 651 ? -78.582 -8.103 78.625 1.00 49.28 651 ASP A N 1
ATOM 5164 C CA . ASP A 1 651 ? -78.360 -8.691 79.971 1.00 49.28 651 ASP A CA 1
ATOM 5165 C C . ASP A 1 651 ? -77.903 -10.166 80.009 1.00 49.28 651 ASP A C 1
ATOM 5167 O O . ASP A 1 651 ? -77.169 -10.553 80.920 1.00 49.28 651 ASP A O 1
ATOM 5171 N N . ALA A 1 652 ? -78.193 -10.992 78.992 1.00 50.44 652 ALA A N 1
ATOM 5172 C CA . ALA A 1 652 ? -77.475 -12.275 78.816 1.00 50.44 652 ALA A CA 1
ATOM 5173 C C . ALA A 1 652 ? -75.970 -12.047 78.518 1.00 50.44 652 ALA A C 1
ATOM 5175 O O . ALA A 1 652 ? -75.095 -12.851 78.848 1.00 50.44 652 ALA A O 1
ATOM 5176 N N . ARG A 1 653 ? -75.685 -10.863 77.966 1.00 55.38 653 ARG A N 1
ATOM 5177 C CA . ARG A 1 653 ? -74.412 -10.288 77.518 1.00 55.38 653 ARG A CA 1
ATOM 5178 C C . ARG A 1 653 ? -73.325 -10.136 78.595 1.00 55.38 653 ARG A C 1
ATOM 5180 O O . ARG A 1 653 ? -72.286 -9.570 78.294 1.00 55.38 653 ARG A O 1
ATOM 5187 N N . VAL A 1 654 ? -73.514 -10.562 79.847 1.00 53.38 654 VAL A N 1
ATOM 5188 C CA . VAL A 1 654 ? -72.516 -10.343 80.926 1.00 53.38 654 VAL A CA 1
ATOM 5189 C C . VAL A 1 654 ? -71.941 -11.642 81.493 1.00 53.38 654 VAL A C 1
ATOM 5191 O O . VAL A 1 654 ? -70.782 -11.660 81.912 1.00 53.38 654 VAL A O 1
ATOM 5194 N N . THR A 1 655 ? -72.704 -12.734 81.494 1.00 55.69 655 THR A N 1
ATOM 5195 C CA . THR A 1 655 ? -72.216 -14.070 81.874 1.00 55.69 655 THR A CA 1
ATOM 5196 C C . THR A 1 655 ? -71.647 -14.802 80.670 1.00 55.69 655 THR A C 1
ATOM 5198 O O . THR A 1 655 ? -70.490 -15.213 80.717 1.00 55.69 655 THR A O 1
ATOM 5201 N N . GLU A 1 656 ? -72.395 -14.882 79.567 1.00 56.16 656 GLU A N 1
ATOM 5202 C CA . GLU A 1 656 ? -71.901 -15.529 78.347 1.00 56.16 656 GLU A CA 1
ATOM 5203 C C . GLU A 1 656 ? -70.688 -14.776 77.788 1.00 56.16 656 GLU A C 1
ATOM 5205 O O . GLU A 1 656 ? -69.667 -15.386 77.498 1.00 56.16 656 GLU A O 1
ATOM 5210 N N . MET A 1 657 ? -70.721 -13.438 77.793 1.00 56.19 657 MET A N 1
ATOM 5211 C CA . MET A 1 657 ? -69.573 -12.612 77.400 1.00 56.19 657 MET A CA 1
ATOM 5212 C C . MET A 1 657 ? -68.350 -12.794 78.313 1.00 56.19 657 MET A C 1
ATOM 5214 O O . MET A 1 657 ? -67.253 -12.477 77.880 1.00 56.19 657 MET A O 1
ATOM 5218 N N . LYS A 1 658 ? -68.466 -13.304 79.549 1.00 57.62 658 LYS A N 1
ATOM 5219 C CA . LYS A 1 658 ? -67.285 -13.621 80.384 1.00 57.62 658 LYS A CA 1
ATOM 5220 C C . LYS A 1 658 ? -66.649 -14.951 79.995 1.00 57.62 658 LYS A C 1
ATOM 5222 O O . LYS A 1 658 ? -65.429 -15.005 79.869 1.00 57.62 658 LYS A O 1
ATOM 5227 N N . GLU A 1 659 ? -67.463 -15.976 79.759 1.00 60.66 659 GLU A N 1
ATOM 5228 C CA . GLU A 1 659 ? -67.012 -17.269 79.227 1.00 60.66 659 GLU A CA 1
ATOM 5229 C C . GLU A 1 659 ? -66.377 -17.068 77.839 1.00 60.66 659 GLU A C 1
ATOM 5231 O O . GLU A 1 659 ? -65.225 -17.435 77.601 1.00 60.66 659 GLU A O 1
ATOM 5236 N N . GLN A 1 660 ? -67.087 -16.348 76.962 1.00 64.19 660 GLN A N 1
ATOM 5237 C CA . GLN A 1 660 ? -66.606 -15.931 75.650 1.00 64.19 660 GLN A CA 1
ATOM 5238 C C . GLN A 1 660 ? -65.367 -15.037 75.759 1.00 64.19 660 GLN A C 1
ATOM 5240 O O . GLN A 1 660 ? -64.425 -15.298 75.037 1.00 64.19 660 GLN A O 1
ATOM 5245 N N . LEU A 1 661 ? -65.269 -14.046 76.658 1.00 66.38 661 LEU A N 1
ATOM 5246 C CA . LEU A 1 661 ? -64.034 -13.250 76.817 1.00 66.38 661 LEU A CA 1
ATOM 5247 C C . LEU A 1 661 ? -62.836 -14.096 77.264 1.00 66.38 661 LEU A C 1
ATOM 5249 O O . LEU A 1 661 ? -61.704 -13.743 76.944 1.00 66.38 661 LEU A O 1
ATOM 5253 N N . MET A 1 662 ? -63.054 -15.198 77.985 1.00 72.19 662 MET A N 1
ATOM 5254 C CA . MET A 1 662 ? -61.975 -16.090 78.412 1.00 72.19 662 MET A CA 1
ATOM 5255 C C . MET A 1 662 ? -61.537 -17.036 77.283 1.00 72.19 662 MET A C 1
ATOM 5257 O O . MET A 1 662 ? -60.337 -17.224 77.089 1.00 72.19 662 MET A O 1
ATOM 5261 N N . GLN A 1 663 ? -62.479 -17.540 76.476 1.00 75.12 663 GLN A N 1
ATOM 5262 C CA . GLN A 1 663 ? -62.183 -18.287 75.244 1.00 75.12 663 GLN A CA 1
ATOM 5263 C C . GLN A 1 663 ? -61.599 -17.394 74.140 1.00 75.12 663 GLN A C 1
ATOM 5265 O O . GLN A 1 663 ? -60.642 -17.779 73.482 1.00 75.12 663 GLN A O 1
ATOM 5270 N N . ILE A 1 664 ? -62.117 -16.176 73.967 1.00 74.31 664 ILE A N 1
ATOM 5271 C CA . ILE A 1 664 ? -61.583 -15.147 73.068 1.00 74.31 664 ILE A CA 1
ATOM 5272 C C . ILE A 1 664 ? -60.198 -14.723 73.544 1.00 74.31 664 ILE A C 1
ATOM 5274 O O . ILE A 1 664 ? -59.346 -14.511 72.698 1.00 74.31 664 ILE A O 1
ATOM 5278 N N . ARG A 1 665 ? -59.914 -14.653 74.854 1.00 74.06 665 ARG A N 1
ATOM 5279 C CA . ARG A 1 665 ? -58.549 -14.397 75.335 1.00 74.06 665 ARG A CA 1
ATOM 5280 C C . ARG A 1 665 ? -57.594 -15.534 74.975 1.00 74.06 665 ARG A C 1
ATOM 5282 O O . ARG A 1 665 ? -56.564 -15.243 74.385 1.00 74.06 665 ARG A O 1
ATOM 5289 N N . SER A 1 666 ? -57.911 -16.794 75.274 1.00 76.44 666 SER A N 1
ATOM 5290 C CA . SER A 1 666 ? -56.991 -17.902 74.964 1.00 76.44 666 SER A CA 1
ATOM 5291 C C . SER A 1 666 ? -56.865 -18.165 73.457 1.00 76.44 666 SER A C 1
ATOM 5293 O O . SER A 1 666 ? -55.780 -18.486 72.972 1.00 76.44 666 SER A O 1
ATOM 5295 N N . ALA A 1 667 ? -57.936 -17.950 72.687 1.00 76.88 667 ALA A N 1
ATOM 5296 C CA . ALA A 1 667 ? -57.884 -17.926 71.229 1.00 76.88 667 ALA A CA 1
ATOM 5297 C C . ALA A 1 667 ? -57.070 -16.731 70.711 1.00 76.88 667 ALA A C 1
ATOM 5299 O O . ALA A 1 667 ? -56.258 -16.922 69.814 1.00 76.88 667 ALA A O 1
ATOM 5300 N N . SER A 1 668 ? -57.226 -15.538 71.300 1.00 76.06 668 SER A N 1
ATOM 5301 C CA . SER A 1 668 ? -56.448 -14.334 70.976 1.00 76.06 668 SER A CA 1
ATOM 5302 C C . SER A 1 668 ? -54.968 -14.570 71.228 1.00 76.06 668 SER A C 1
ATOM 5304 O O . SER A 1 668 ? -54.184 -14.346 70.320 1.00 76.06 668 SER A O 1
ATOM 5306 N N . GLU A 1 669 ? -54.588 -15.078 72.401 1.00 78.56 669 GLU A N 1
ATOM 5307 C CA . GLU A 1 669 ? -53.212 -15.456 72.750 1.00 78.56 669 GLU A CA 1
ATOM 5308 C C . GLU A 1 669 ? -52.668 -16.493 71.748 1.00 78.56 669 GLU A C 1
ATOM 5310 O O . GLU A 1 669 ? -51.592 -16.305 71.187 1.00 78.56 669 GLU A O 1
ATOM 5315 N N . GLY A 1 670 ? -53.449 -17.527 71.408 1.00 81.06 670 GLY A N 1
ATOM 5316 C CA . GLY A 1 670 ? -53.081 -18.516 70.388 1.00 81.06 670 GLY A CA 1
ATOM 5317 C C . GLY A 1 670 ? -52.983 -17.965 68.955 1.00 81.06 670 GLY A C 1
ATOM 5318 O O . GLY A 1 670 ? -52.182 -18.463 68.162 1.00 81.06 670 GLY A O 1
ATOM 5319 N N . THR A 1 671 ? -53.763 -16.940 68.595 1.00 81.88 671 THR A N 1
ATOM 5320 C CA . THR A 1 671 ? -53.615 -16.220 67.318 1.00 81.88 671 THR A CA 1
ATOM 5321 C C . THR A 1 671 ? -52.492 -15.194 67.354 1.00 81.88 671 THR A C 1
ATOM 5323 O O . THR A 1 671 ? -51.864 -14.976 66.329 1.00 81.88 671 THR A O 1
ATOM 5326 N N . GLU A 1 672 ? -52.194 -14.598 68.506 1.00 77.38 672 GLU A N 1
ATOM 5327 C CA . GLU A 1 672 ? -51.110 -13.635 68.674 1.00 77.38 672 GLU A CA 1
ATOM 5328 C C . GLU A 1 672 ? -49.760 -14.350 68.608 1.00 77.38 672 GLU A C 1
ATOM 5330 O O . GLU A 1 672 ? -48.868 -13.876 67.918 1.00 77.38 672 GLU A O 1
ATOM 5335 N N . GLU A 1 673 ? -49.628 -15.532 69.216 1.00 84.25 673 GLU A N 1
ATOM 5336 C CA . GLU A 1 673 ? -48.441 -16.386 69.091 1.00 84.25 673 GLU A CA 1
ATOM 5337 C C . GLU A 1 673 ? -48.217 -16.814 67.629 1.00 84.25 673 GLU A C 1
ATOM 5339 O O . GLU A 1 673 ? -47.108 -16.710 67.101 1.00 84.25 673 GLU A O 1
ATOM 5344 N N . LYS A 1 674 ? -49.293 -17.197 66.920 1.00 87.62 674 LYS A N 1
ATOM 5345 C CA . LYS A 1 674 ? -49.243 -17.469 65.474 1.00 87.62 674 LYS A CA 1
ATOM 5346 C C . LYS A 1 674 ? -48.821 -16.238 64.680 1.00 87.62 674 LYS A C 1
ATOM 5348 O O . LYS A 1 674 ? -47.859 -16.329 63.927 1.00 87.62 674 LYS A O 1
ATOM 5353 N N . LEU A 1 675 ? -49.466 -15.089 64.880 1.00 88.12 675 LEU A N 1
ATOM 5354 C CA . LEU A 1 675 ? -49.129 -13.837 64.197 1.00 88.12 675 LEU A CA 1
ATOM 5355 C C . LEU A 1 675 ? -47.702 -13.375 64.521 1.00 88.12 675 LEU A C 1
ATOM 5357 O O . LEU A 1 675 ? -47.026 -12.868 63.637 1.00 88.12 675 LEU A O 1
ATOM 5361 N N . ARG A 1 676 ? -47.195 -13.601 65.738 1.00 88.62 676 ARG A N 1
ATOM 5362 C CA . ARG A 1 676 ? -45.789 -13.366 66.107 1.00 88.62 676 ARG A CA 1
ATOM 5363 C C . ARG A 1 676 ? -44.850 -14.274 65.311 1.00 88.62 676 ARG A C 1
ATOM 5365 O O . ARG A 1 676 ? -43.855 -13.775 64.791 1.00 88.62 676 ARG A O 1
ATOM 5372 N N . SER A 1 677 ? -45.178 -15.560 65.156 1.00 87.88 677 SER A N 1
ATOM 5373 C CA . SER A 1 677 ? -44.396 -16.491 64.325 1.00 87.88 677 SER A CA 1
ATOM 5374 C C . SER A 1 677 ? -44.471 -16.170 62.822 1.00 87.88 677 SER A C 1
ATOM 5376 O O . SER A 1 677 ? -43.456 -16.234 62.135 1.00 87.88 677 SER A O 1
ATOM 5378 N N . GLU A 1 678 ? -45.631 -15.728 62.329 1.00 92.12 678 GLU A N 1
ATOM 5379 C CA . GLU A 1 678 ? -45.858 -15.284 60.949 1.00 92.12 678 GLU A CA 1
ATOM 5380 C C . GLU A 1 678 ? -45.080 -13.989 60.657 1.00 92.12 678 GLU A C 1
ATOM 5382 O O . GLU A 1 678 ? -44.378 -13.896 59.658 1.00 92.12 678 GLU A O 1
ATOM 5387 N N . ILE A 1 679 ? -45.121 -13.007 61.566 1.00 85.44 679 ILE A N 1
ATOM 5388 C CA . ILE A 1 679 ? -44.352 -11.753 61.479 1.00 85.44 679 ILE A CA 1
ATOM 5389 C C . ILE A 1 679 ? -42.844 -12.023 61.555 1.00 85.44 679 ILE A C 1
ATOM 5391 O O . ILE A 1 679 ? -42.082 -11.338 60.875 1.00 85.44 679 ILE A O 1
ATOM 5395 N N . ALA A 1 680 ? -42.399 -13.002 62.350 1.00 88.69 680 ALA A N 1
ATOM 5396 C CA . ALA A 1 680 ? -41.000 -13.427 62.376 1.00 88.69 680 ALA A CA 1
ATOM 5397 C C . ALA A 1 680 ? -40.590 -14.056 61.035 1.00 88.69 680 ALA A C 1
ATOM 5399 O O . ALA A 1 680 ? -39.650 -13.579 60.408 1.00 88.69 680 ALA A O 1
ATOM 5400 N N . PHE A 1 681 ? -41.355 -15.028 60.531 1.00 93.50 681 PHE A N 1
ATOM 5401 C CA . PHE A 1 681 ? -41.100 -15.660 59.234 1.00 93.50 681 PHE A CA 1
ATOM 5402 C C . PHE A 1 681 ? -41.123 -14.658 58.068 1.00 93.50 681 PHE A C 1
ATOM 5404 O O . PHE A 1 681 ? -40.249 -14.691 57.205 1.00 93.50 681 PHE A O 1
ATOM 5411 N N . LEU A 1 682 ? -42.081 -13.727 58.051 1.00 92.44 682 LEU A N 1
ATOM 5412 C CA . LEU A 1 682 ? -42.161 -12.668 57.042 1.00 92.44 682 LEU A CA 1
ATOM 5413 C C . LEU A 1 682 ? -41.014 -11.657 57.167 1.00 92.44 682 LEU A C 1
ATOM 5415 O O . LEU A 1 682 ? -40.551 -11.161 56.142 1.00 92.44 682 LEU A O 1
ATOM 5419 N N . LYS A 1 683 ? -40.509 -11.378 58.379 1.00 91.00 683 LYS A N 1
ATOM 5420 C CA . LYS A 1 683 ? -39.273 -10.603 58.566 1.00 91.00 683 LYS A CA 1
ATOM 5421 C C . LYS A 1 683 ? -38.060 -11.338 58.017 1.00 91.00 683 LYS A C 1
ATOM 5423 O O . LYS A 1 683 ? -37.320 -10.746 57.243 1.00 91.00 683 LYS A O 1
ATOM 5428 N N . ASP A 1 684 ? -37.872 -12.601 58.381 1.00 92.94 684 ASP A N 1
ATOM 5429 C CA . ASP A 1 684 ? -36.722 -13.394 57.940 1.00 92.94 684 ASP A CA 1
ATOM 5430 C C . ASP A 1 684 ? -36.730 -13.561 56.412 1.00 92.94 684 ASP A C 1
ATOM 5432 O O . ASP A 1 684 ? -35.694 -13.415 55.762 1.00 92.94 684 ASP A O 1
ATOM 5436 N N . ARG A 1 685 ? -37.915 -13.755 55.812 1.00 91.12 685 ARG A N 1
ATOM 5437 C CA . ARG A 1 685 ? -38.079 -13.787 54.354 1.00 91.12 685 ARG A CA 1
ATOM 5438 C C . ARG A 1 685 ? -37.813 -12.428 53.708 1.00 91.12 685 ARG A C 1
ATOM 5440 O O . ARG A 1 685 ? -37.110 -12.389 52.708 1.00 91.12 685 ARG A O 1
ATOM 5447 N N . ALA A 1 686 ? -38.299 -11.325 54.281 1.00 87.56 686 ALA A N 1
ATOM 5448 C CA . ALA A 1 686 ? -38.017 -9.979 53.775 1.00 87.56 686 ALA A CA 1
ATOM 5449 C C . ALA A 1 686 ? -36.526 -9.609 53.886 1.00 87.56 686 ALA A C 1
ATOM 5451 O O . ALA A 1 686 ? -35.991 -8.968 52.988 1.00 87.56 686 ALA A O 1
ATOM 5452 N N . ILE A 1 687 ? -35.834 -10.048 54.943 1.00 91.81 687 ILE A N 1
ATOM 5453 C CA . ILE A 1 687 ? -34.380 -9.887 55.097 1.00 91.81 687 ILE A CA 1
ATOM 5454 C C . ILE A 1 687 ? -33.642 -10.703 54.027 1.00 91.81 687 ILE A C 1
ATOM 5456 O O . ILE A 1 687 ? -32.743 -10.173 53.381 1.00 91.81 687 ILE A O 1
ATOM 5460 N N . ALA A 1 688 ? -34.041 -11.954 53.776 1.00 90.12 688 ALA A N 1
ATOM 5461 C CA . ALA A 1 688 ? -33.442 -12.780 52.725 1.00 90.12 688 ALA A CA 1
ATOM 5462 C C . ALA A 1 688 ? -33.718 -12.242 51.303 1.00 90.12 688 ALA A C 1
ATOM 5464 O O . ALA A 1 688 ? -32.823 -12.237 50.459 1.00 90.12 688 ALA A O 1
ATOM 5465 N N . GLU A 1 689 ? -34.934 -11.752 51.037 1.00 87.62 689 GLU A N 1
ATOM 5466 C CA . GLU A 1 689 ? -35.299 -11.077 49.784 1.00 87.62 689 GLU A CA 1
ATOM 5467 C C . GLU A 1 689 ? -34.489 -9.780 49.595 1.00 87.62 689 GLU A C 1
ATOM 5469 O O . GLU A 1 689 ? -33.983 -9.540 48.498 1.00 87.62 689 GLU A O 1
ATOM 5474 N N . GLN A 1 690 ? -34.282 -8.992 50.658 1.00 87.81 690 GLN A N 1
ATOM 5475 C CA . GLN A 1 690 ? -33.443 -7.790 50.634 1.00 87.81 690 GLN A CA 1
ATOM 5476 C C . GLN A 1 690 ? -31.964 -8.127 50.388 1.00 87.81 690 GLN A C 1
ATOM 5478 O O . GLN A 1 690 ? -31.367 -7.550 49.490 1.00 87.81 690 GLN A O 1
ATOM 5483 N N . MET A 1 691 ? -31.384 -9.106 51.092 1.00 92.25 691 MET A N 1
ATOM 5484 C CA . MET A 1 691 ? -29.986 -9.513 50.877 1.00 92.25 691 MET A CA 1
ATOM 5485 C C . MET A 1 691 ? -29.740 -10.036 49.452 1.00 92.25 691 MET A C 1
ATOM 5487 O O . MET A 1 691 ? -28.712 -9.729 48.850 1.00 92.25 691 MET A O 1
ATOM 5491 N N . ASN A 1 692 ? -30.696 -10.777 48.878 1.00 90.12 692 ASN A N 1
ATOM 5492 C CA . ASN A 1 692 ? -30.639 -11.179 47.470 1.00 90.12 692 ASN A CA 1
ATOM 5493 C C . ASN A 1 692 ? -30.747 -9.974 46.522 1.00 90.12 692 ASN A C 1
ATOM 5495 O O . ASN A 1 692 ? -30.041 -9.933 45.516 1.00 90.12 692 ASN A O 1
ATOM 5499 N N . LYS A 1 693 ? -31.611 -8.993 46.823 1.00 90.94 693 LYS A N 1
ATOM 5500 C CA . LYS A 1 693 ? -31.721 -7.749 46.047 1.00 90.94 693 LYS A CA 1
ATOM 5501 C C . LYS A 1 693 ? -30.405 -6.972 46.065 1.00 90.94 693 LYS A C 1
ATOM 5503 O O . LYS A 1 693 ? -29.915 -6.622 44.997 1.00 90.94 693 LYS A O 1
ATOM 5508 N N . ASP A 1 694 ? -29.836 -6.748 47.245 1.00 90.81 694 ASP A N 1
ATOM 5509 C CA . ASP A 1 694 ? -28.601 -5.983 47.430 1.00 90.81 694 ASP A CA 1
ATOM 5510 C C . ASP A 1 694 ? -27.433 -6.652 46.681 1.00 90.81 694 ASP A C 1
ATOM 5512 O O . ASP A 1 694 ? -26.696 -5.986 45.960 1.00 90.81 694 ASP A O 1
ATOM 5516 N N . SER A 1 695 ? -27.331 -7.988 46.743 1.00 93.06 695 SER A N 1
ATOM 5517 C CA . SER A 1 695 ? -26.328 -8.761 45.993 1.00 93.06 695 SER A CA 1
ATOM 5518 C C . SER A 1 695 ? -26.515 -8.702 44.467 1.00 93.06 695 SER A C 1
ATOM 5520 O O . SER A 1 695 ? -25.531 -8.695 43.726 1.00 93.06 695 SER A O 1
ATOM 5522 N N . MET A 1 696 ? -27.756 -8.625 43.969 1.00 90.62 696 MET A N 1
ATOM 5523 C CA . MET A 1 696 ? -28.014 -8.397 42.540 1.00 90.62 696 MET A CA 1
ATOM 5524 C C . MET A 1 696 ? -27.691 -6.959 42.119 1.00 90.62 696 MET A C 1
ATOM 5526 O O . MET A 1 696 ? -27.137 -6.757 41.042 1.00 90.62 696 MET A O 1
ATOM 5530 N N . GLU A 1 697 ? -27.992 -5.961 42.952 1.00 88.94 697 GLU A N 1
ATOM 5531 C CA . GLU A 1 697 ? -27.629 -4.565 42.683 1.00 88.94 697 GLU A CA 1
ATOM 5532 C C . GLU A 1 697 ? -26.105 -4.358 42.693 1.00 88.94 697 GLU A C 1
ATOM 5534 O O . GLU A 1 697 ? -25.598 -3.639 41.834 1.00 88.94 697 GLU A O 1
ATOM 5539 N N . GLU A 1 698 ? -25.368 -5.047 43.569 1.00 93.38 698 GLU A N 1
ATOM 5540 C CA . GLU A 1 698 ? -23.898 -5.067 43.575 1.00 93.38 698 GLU A CA 1
ATOM 5541 C C . GLU A 1 698 ? -23.322 -5.711 42.297 1.00 93.38 698 GLU A C 1
ATOM 5543 O O . GLU A 1 698 ? -22.440 -5.125 41.665 1.00 93.38 698 GLU A O 1
ATOM 5548 N N . MET A 1 699 ? -23.864 -6.853 41.841 1.00 95.06 699 MET A N 1
ATOM 5549 C CA . MET A 1 699 ? -23.473 -7.447 40.549 1.00 95.06 699 MET A CA 1
ATOM 5550 C C . MET A 1 699 ? -23.751 -6.508 39.370 1.00 95.06 699 MET A C 1
ATOM 5552 O O . MET A 1 699 ? -22.866 -6.289 38.546 1.00 95.06 699 MET A O 1
ATOM 5556 N N . PHE A 1 700 ? -24.941 -5.903 39.294 1.00 92.75 700 PHE A N 1
ATOM 5557 C CA . PHE A 1 700 ? -25.260 -4.983 38.199 1.00 92.75 700 PHE A CA 1
ATOM 5558 C C . PHE A 1 700 ? -24.419 -3.698 38.241 1.00 92.75 700 PHE A C 1
ATOM 5560 O O . PHE A 1 700 ? -24.123 -3.138 37.187 1.00 92.75 700 PHE A O 1
ATOM 5567 N N . GLN A 1 701 ? -23.987 -3.237 39.419 1.00 92.12 701 GLN A N 1
ATOM 5568 C CA . GLN A 1 701 ? -23.023 -2.137 39.528 1.00 92.12 701 GLN A CA 1
ATOM 5569 C C . GLN A 1 701 ? -21.626 -2.547 39.043 1.00 92.12 701 GLN A C 1
ATOM 5571 O O . GLN A 1 701 ? -20.992 -1.766 38.331 1.00 92.12 701 GLN A O 1
ATOM 5576 N N . ALA A 1 702 ? -21.173 -3.769 39.344 1.00 93.06 702 ALA A N 1
ATOM 5577 C CA . ALA A 1 702 ? -19.916 -4.305 38.820 1.00 93.06 702 ALA A CA 1
ATOM 5578 C C . ALA A 1 702 ? -19.940 -4.460 37.286 1.00 93.06 702 ALA A C 1
ATOM 5580 O O . ALA A 1 702 ? -18.996 -4.033 36.620 1.00 93.06 702 ALA A O 1
ATOM 5581 N N . ASP A 1 703 ? -21.034 -4.979 36.716 1.00 93.25 703 ASP A N 1
ATOM 5582 C CA . ASP A 1 703 ? -21.235 -5.066 35.262 1.00 93.25 703 ASP A CA 1
ATOM 5583 C C . ASP A 1 703 ? -21.227 -3.672 34.611 1.00 93.25 703 ASP A C 1
ATOM 5585 O O . ASP A 1 703 ? -20.530 -3.444 33.622 1.00 93.25 703 ASP A O 1
ATOM 5589 N N . VAL A 1 704 ? -21.961 -2.707 35.181 1.00 91.25 704 VAL A N 1
ATOM 5590 C CA . VAL A 1 704 ? -22.005 -1.319 34.690 1.00 91.25 704 VAL A CA 1
ATOM 5591 C C . VAL A 1 704 ? -20.624 -0.661 34.720 1.00 91.25 704 VAL A C 1
ATOM 5593 O O . VAL A 1 704 ? -20.273 0.037 33.769 1.00 91.25 704 VAL A O 1
ATOM 5596 N N . GLU A 1 705 ? -19.820 -0.882 35.762 1.00 93.69 705 GLU A N 1
ATOM 5597 C CA . GLU A 1 705 ? -18.449 -0.361 35.817 1.00 93.69 705 GLU A CA 1
ATOM 5598 C C . GLU A 1 705 ? -17.526 -1.071 34.813 1.00 93.69 705 GLU A C 1
ATOM 5600 O O . GLU A 1 705 ? -16.731 -0.418 34.136 1.00 93.69 705 GLU A O 1
ATOM 5605 N N . GLY A 1 706 ? -17.695 -2.384 34.622 1.00 94.31 706 GLY A N 1
ATOM 5606 C CA . GLY A 1 706 ? -17.022 -3.148 33.569 1.00 94.31 706 GLY A CA 1
ATOM 5607 C C . GLY A 1 706 ? -17.281 -2.571 32.174 1.00 94.31 706 GLY A C 1
ATOM 5608 O O . GLY A 1 706 ? -16.331 -2.281 31.442 1.00 94.31 706 GLY A O 1
ATOM 5609 N N . TYR A 1 707 ? -18.548 -2.306 31.835 1.00 93.38 707 TYR A N 1
ATOM 5610 C CA . TYR A 1 707 ? -18.917 -1.688 30.558 1.00 93.38 707 TYR A CA 1
ATOM 5611 C C . TYR A 1 707 ? -18.398 -0.248 30.418 1.00 93.38 707 TYR A C 1
ATOM 5613 O O . TYR A 1 707 ? -17.977 0.129 29.325 1.00 93.38 707 TYR A O 1
ATOM 5621 N N . LYS A 1 708 ? -18.350 0.563 31.489 1.00 92.56 708 LYS A N 1
ATOM 5622 C CA . LYS A 1 708 ? -17.694 1.890 31.438 1.00 92.56 708 LYS A CA 1
ATOM 5623 C C . LYS A 1 708 ? -16.208 1.772 31.098 1.00 92.56 708 LYS A C 1
ATOM 5625 O O . LYS A 1 708 ? -15.720 2.530 30.263 1.00 92.56 708 LYS A O 1
ATOM 5630 N N . ILE A 1 709 ? -15.497 0.833 31.725 1.00 94.69 709 ILE A N 1
ATOM 5631 C CA . ILE A 1 709 ? -14.066 0.598 31.486 1.00 94.69 709 ILE A CA 1
ATOM 5632 C C . ILE A 1 709 ? -13.828 0.113 30.047 1.00 94.69 709 ILE A C 1
ATOM 5634 O O . ILE A 1 709 ? -12.865 0.537 29.409 1.00 94.69 709 ILE A O 1
ATOM 5638 N N . GLU A 1 710 ? -14.700 -0.743 29.514 1.00 93.81 710 GLU A N 1
ATOM 5639 C CA . GLU A 1 710 ? -14.633 -1.206 28.122 1.00 93.81 710 GLU A CA 1
ATOM 5640 C C . GLU A 1 710 ? -14.912 -0.073 27.119 1.00 93.81 710 GLU A C 1
ATOM 5642 O O . GLU A 1 710 ? -14.127 0.127 26.193 1.00 93.81 710 GLU A O 1
ATOM 5647 N N . ILE A 1 711 ? -15.946 0.744 27.351 1.00 91.38 711 ILE A N 1
ATOM 5648 C CA . ILE A 1 711 ? -16.233 1.952 26.556 1.00 91.38 711 ILE A CA 1
ATOM 5649 C C . ILE A 1 711 ? -15.063 2.947 26.616 1.00 91.38 711 ILE A C 1
ATOM 5651 O O . ILE A 1 711 ? -14.713 3.542 25.597 1.00 91.38 711 ILE A O 1
ATOM 5655 N N . GLY A 1 712 ? -14.430 3.111 27.783 1.00 93.12 712 GLY A N 1
ATOM 5656 C CA . GLY A 1 712 ? -13.251 3.959 27.964 1.00 93.12 712 GLY A CA 1
ATOM 5657 C C . GLY A 1 712 ? -12.068 3.509 27.105 1.00 93.12 712 GLY A C 1
ATOM 5658 O O . GLY A 1 712 ? -11.522 4.319 26.358 1.00 93.12 712 GLY A O 1
ATOM 5659 N N . LYS A 1 713 ? -11.734 2.211 27.144 1.00 93.44 713 LYS A N 1
ATOM 5660 C CA . LYS A 1 713 ? -10.688 1.608 26.299 1.00 93.44 713 LYS A CA 1
ATOM 5661 C C . LYS A 1 713 ? -10.991 1.786 24.815 1.00 93.44 713 LYS A C 1
ATOM 5663 O O . LYS A 1 713 ? -10.167 2.334 24.096 1.00 93.44 713 LYS A O 1
ATOM 5668 N N . LEU A 1 714 ? -12.202 1.430 24.378 1.00 91.19 714 LEU A N 1
ATOM 5669 C CA . LEU A 1 714 ? -12.618 1.578 22.981 1.00 91.19 714 LEU A CA 1
ATOM 5670 C C . LEU A 1 714 ? -12.545 3.038 22.505 1.00 91.19 714 LEU A C 1
ATOM 5672 O O . LEU A 1 714 ? -12.154 3.291 21.369 1.00 91.19 714 LEU A O 1
ATOM 5676 N N . ALA A 1 715 ? -12.868 4.013 23.360 1.00 92.25 715 ALA A N 1
ATOM 5677 C CA . ALA A 1 715 ? -12.730 5.433 23.035 1.00 92.25 715 ALA A CA 1
ATOM 5678 C C . ALA A 1 715 ? -11.262 5.902 22.954 1.00 92.25 715 ALA A C 1
ATOM 5680 O O . ALA A 1 715 ? -10.960 6.845 22.220 1.00 92.25 715 ALA A O 1
ATOM 5681 N N . GLU A 1 716 ? -10.347 5.269 23.689 1.00 92.69 716 GLU A N 1
ATOM 5682 C CA . GLU A 1 716 ? -8.908 5.540 23.637 1.00 92.69 716 GLU A CA 1
ATOM 5683 C C . GLU A 1 716 ? -8.241 4.870 22.424 1.00 92.69 716 GLU A C 1
ATOM 5685 O O . GLU A 1 716 ? -7.517 5.538 21.682 1.00 92.69 716 GLU A O 1
ATOM 5690 N N . ASP A 1 717 ? -8.593 3.618 22.127 1.00 90.69 717 ASP A N 1
ATOM 5691 C CA . ASP A 1 717 ? -8.202 2.913 20.901 1.00 90.69 717 ASP A CA 1
ATOM 5692 C C . ASP A 1 717 ? -8.670 3.679 19.650 1.00 90.69 717 ASP A C 1
ATOM 5694 O O . ASP A 1 717 ? -7.878 3.935 18.744 1.00 90.69 717 ASP A O 1
ATOM 5698 N N . PHE A 1 718 ? -9.918 4.165 19.626 1.00 88.31 718 PHE A N 1
ATOM 5699 C CA . PHE A 1 718 ? -10.451 4.945 18.499 1.00 88.31 718 PHE A CA 1
ATOM 5700 C C . PHE A 1 718 ? -9.773 6.324 18.350 1.00 88.31 718 PHE A C 1
ATOM 5702 O O . PHE A 1 718 ? -9.601 6.822 17.235 1.00 88.31 718 PHE A O 1
ATOM 5709 N N . LYS A 1 719 ? -9.333 6.952 19.455 1.00 91.38 719 LYS A N 1
ATOM 5710 C CA . LYS A 1 719 ? -8.466 8.150 19.405 1.00 91.38 719 LYS A CA 1
ATOM 5711 C C . LYS A 1 719 ? -7.089 7.816 18.822 1.00 91.38 719 LYS A C 1
ATOM 5713 O O . LYS A 1 719 ? -6.543 8.629 18.074 1.00 91.38 719 LYS A O 1
ATOM 5718 N N . LYS A 1 720 ? -6.521 6.658 19.170 1.00 92.25 720 LYS A N 1
ATOM 5719 C CA . LYS A 1 720 ? -5.209 6.201 18.699 1.00 92.25 720 LYS A CA 1
ATOM 5720 C C . LYS A 1 720 ? -5.233 5.878 17.205 1.00 92.25 720 LYS A C 1
ATOM 5722 O O . LYS A 1 720 ? -4.456 6.466 16.460 1.00 92.25 720 LYS A O 1
ATOM 5727 N N . GLU A 1 721 ? -6.172 5.046 16.759 1.00 87.56 721 GLU A N 1
ATOM 5728 C CA . GLU A 1 721 ? -6.362 4.699 15.343 1.00 87.56 721 GLU A CA 1
ATOM 5729 C C . GLU A 1 721 ? -6.623 5.955 14.491 1.00 87.56 721 GLU A C 1
ATOM 5731 O O . GLU A 1 721 ? -6.094 6.095 13.387 1.00 87.56 721 GLU A O 1
ATOM 5736 N N . ARG A 1 722 ? -7.352 6.941 15.034 1.00 90.81 722 ARG A N 1
ATOM 5737 C CA . ARG A 1 722 ? -7.520 8.247 14.386 1.00 90.81 722 ARG A CA 1
ATOM 5738 C C . ARG A 1 722 ? -6.198 9.013 14.219 1.00 90.81 722 ARG A C 1
ATOM 5740 O O . ARG A 1 722 ? -5.965 9.538 13.132 1.00 90.81 722 ARG A O 1
ATOM 5747 N N . LYS A 1 723 ? -5.341 9.084 15.248 1.00 92.12 723 LYS A N 1
ATOM 5748 C CA . LYS A 1 723 ? -4.007 9.717 15.139 1.00 92.12 723 LYS A CA 1
ATOM 5749 C C . LYS A 1 723 ? -3.137 8.995 14.108 1.00 92.12 723 LYS A C 1
ATOM 5751 O O . LYS A 1 723 ? -2.563 9.640 13.237 1.00 92.12 723 LYS A O 1
ATOM 5756 N N . GLU A 1 724 ? -3.099 7.663 14.163 1.00 91.31 724 GLU A N 1
ATOM 5757 C CA . GLU A 1 724 ? -2.359 6.827 13.209 1.00 91.31 724 GLU A CA 1
ATOM 5758 C C . GLU A 1 724 ? -2.847 7.054 11.766 1.00 91.31 724 GLU A C 1
ATOM 5760 O O . GLU A 1 724 ? -2.035 7.174 10.846 1.00 91.31 724 GLU A O 1
ATOM 5765 N N . LYS A 1 725 ? -4.161 7.221 11.558 1.00 89.06 725 LYS A N 1
ATOM 5766 C CA . LYS A 1 725 ? -4.735 7.600 10.261 1.00 89.06 725 LYS A CA 1
ATOM 5767 C C . LYS A 1 725 ? -4.308 9.000 9.804 1.00 89.06 725 LYS A C 1
ATOM 5769 O O . LYS A 1 725 ? -3.897 9.146 8.656 1.00 89.06 725 LYS A O 1
ATOM 5774 N N . GLU A 1 726 ? -4.395 10.016 10.663 1.00 90.12 726 GLU A N 1
ATOM 5775 C CA . GLU A 1 726 ? -4.001 11.400 10.332 1.00 90.12 726 GLU A CA 1
ATOM 5776 C C . GLU A 1 726 ? -2.486 11.492 10.009 1.00 90.12 726 GLU A C 1
ATOM 5778 O O . GLU A 1 726 ? -2.070 12.182 9.071 1.00 90.12 726 GLU A O 1
ATOM 5783 N N . GLU A 1 727 ? -1.652 10.700 10.688 1.00 92.12 727 GLU A N 1
ATOM 5784 C CA . GLU A 1 727 ? -0.243 10.500 10.330 1.00 92.12 727 GLU A CA 1
ATOM 5785 C C . GLU A 1 727 ? -0.048 9.803 8.974 1.00 92.12 727 GLU A C 1
ATOM 5787 O O . GLU A 1 727 ? 0.808 10.205 8.185 1.00 92.12 727 GLU A O 1
ATOM 5792 N N . MET A 1 728 ? -0.799 8.739 8.682 1.00 85.56 728 MET A N 1
ATOM 5793 C CA . MET A 1 728 ? -0.674 8.023 7.408 1.00 85.56 728 MET A CA 1
ATOM 5794 C C . MET A 1 728 ? -1.174 8.857 6.224 1.00 85.56 728 MET A C 1
ATOM 5796 O O . MET A 1 728 ? -0.576 8.809 5.149 1.00 85.56 728 MET A O 1
ATOM 5800 N N . GLU A 1 729 ? -2.203 9.680 6.420 1.00 89.50 729 GLU A N 1
ATOM 5801 C CA . GLU A 1 729 ? -2.709 10.606 5.407 1.00 89.50 729 GLU A CA 1
ATOM 5802 C C . GLU A 1 729 ? -1.693 11.721 5.098 1.00 89.50 729 GLU A C 1
ATOM 5804 O O . GLU A 1 729 ? -1.436 12.017 3.929 1.00 89.50 729 GLU A O 1
ATOM 5809 N N . THR A 1 730 ? -1.019 12.277 6.111 1.00 91.56 730 THR A N 1
ATOM 5810 C CA . THR A 1 730 ? 0.063 13.257 5.888 1.00 91.56 730 THR A CA 1
ATOM 5811 C C . THR A 1 730 ? 1.307 12.632 5.242 1.00 91.56 730 THR A C 1
ATOM 5813 O O . THR A 1 730 ? 1.881 13.233 4.329 1.00 91.56 730 THR A O 1
ATOM 5816 N N . LYS A 1 731 ? 1.693 11.403 5.619 1.00 92.12 731 LYS A N 1
ATOM 5817 C CA . LYS A 1 731 ? 2.762 10.631 4.946 1.00 92.12 731 LYS A CA 1
ATOM 5818 C C . LYS A 1 731 ? 2.416 10.348 3.474 1.00 92.12 731 LYS A C 1
ATOM 5820 O O . LYS A 1 731 ? 3.279 10.487 2.604 1.00 92.12 731 LYS A O 1
ATOM 5825 N N . LEU A 1 732 ? 1.154 10.026 3.173 1.00 90.50 732 LEU A N 1
ATOM 5826 C CA . LEU A 1 732 ? 0.668 9.835 1.804 1.00 90.50 732 LEU A CA 1
ATOM 5827 C C . LEU A 1 732 ? 0.764 11.133 0.988 1.00 90.50 732 LEU A C 1
ATOM 5829 O O . LEU A 1 732 ? 1.359 11.115 -0.085 1.00 90.50 732 LEU A O 1
ATOM 5833 N N . GLN A 1 733 ? 0.274 12.263 1.512 1.00 91.69 733 GLN A N 1
ATOM 5834 C CA . GLN A 1 733 ? 0.350 13.573 0.841 1.00 91.69 733 GLN A CA 1
ATOM 5835 C C . GLN A 1 733 ? 1.798 13.993 0.520 1.00 91.69 733 GLN A C 1
ATOM 5837 O O . GLN A 1 733 ? 2.069 14.505 -0.570 1.00 91.69 733 GLN A O 1
ATOM 5842 N N . GLN A 1 734 ? 2.747 13.733 1.427 1.00 91.69 734 GLN A N 1
ATOM 5843 C CA . GLN A 1 734 ? 4.176 13.981 1.190 1.00 91.69 734 GLN A CA 1
ATOM 5844 C C . GLN A 1 734 ? 4.736 13.110 0.052 1.00 91.69 734 GLN A C 1
ATOM 5846 O O . GLN A 1 734 ? 5.462 13.614 -0.811 1.00 91.69 734 GLN A O 1
ATOM 5851 N N . SER A 1 735 ? 4.370 11.825 0.014 1.00 81.75 735 SER A N 1
ATOM 5852 C CA . SER A 1 735 ? 4.768 10.890 -1.048 1.00 81.75 735 SER A CA 1
ATOM 5853 C C . SER A 1 735 ? 4.191 11.305 -2.409 1.00 81.75 735 SER A C 1
ATOM 5855 O O . SER A 1 735 ? 4.915 11.389 -3.401 1.00 81.75 735 SER A O 1
ATOM 5857 N N . ASP A 1 736 ? 2.916 11.697 -2.438 1.00 88.88 736 ASP A N 1
ATOM 5858 C CA . ASP A 1 736 ? 2.214 12.217 -3.614 1.00 88.88 736 ASP A CA 1
ATOM 5859 C C . ASP A 1 736 ? 2.894 13.477 -4.179 1.00 88.88 736 ASP A C 1
ATOM 5861 O O . ASP A 1 736 ? 3.114 13.611 -5.388 1.00 88.88 736 ASP A O 1
ATOM 5865 N N . GLN A 1 737 ? 3.303 14.402 -3.304 1.00 90.69 737 GLN A N 1
ATOM 5866 C CA . GLN A 1 737 ? 4.025 15.604 -3.715 1.00 90.69 737 GLN A CA 1
ATOM 5867 C C . GLN A 1 737 ? 5.464 15.293 -4.165 1.00 90.69 737 GLN A C 1
ATOM 5869 O O . GLN A 1 737 ? 5.966 15.932 -5.096 1.00 90.69 737 GLN A O 1
ATOM 5874 N N . MET A 1 738 ? 6.121 14.282 -3.588 1.00 89.56 738 MET A N 1
ATOM 5875 C CA . MET A 1 738 ? 7.411 13.782 -4.075 1.00 89.56 738 MET A CA 1
ATOM 5876 C C . MET A 1 738 ? 7.286 13.156 -5.474 1.00 89.56 738 MET A C 1
ATOM 5878 O O . MET A 1 738 ? 8.099 13.471 -6.346 1.00 89.56 738 MET A O 1
ATOM 5882 N N . LEU A 1 739 ? 6.243 12.359 -5.729 1.00 89.38 739 LEU A N 1
ATOM 5883 C CA . LEU A 1 739 ? 5.945 11.787 -7.045 1.00 89.38 739 LEU A CA 1
ATOM 5884 C C . LEU A 1 739 ? 5.687 12.877 -8.092 1.00 89.38 739 LEU A C 1
ATOM 5886 O O . LEU A 1 739 ? 6.342 12.876 -9.134 1.00 89.38 739 LEU A O 1
ATOM 5890 N N . ARG A 1 740 ? 4.840 13.874 -7.798 1.00 90.75 740 ARG A N 1
ATOM 5891 C CA . ARG A 1 740 ? 4.601 15.026 -8.698 1.00 90.75 740 ARG A CA 1
ATOM 5892 C C . ARG A 1 740 ? 5.891 15.797 -9.009 1.00 90.75 740 ARG A C 1
ATOM 5894 O O . ARG A 1 740 ? 6.116 16.192 -10.154 1.00 90.75 740 ARG A O 1
ATOM 5901 N N . ASN A 1 741 ? 6.776 15.961 -8.024 1.00 91.31 741 ASN A N 1
ATOM 5902 C CA . ASN A 1 741 ? 8.090 16.586 -8.211 1.00 91.31 741 ASN A CA 1
ATOM 5903 C C . ASN A 1 741 ? 9.046 15.741 -9.078 1.00 91.31 741 ASN A C 1
ATOM 5905 O O . ASN A 1 741 ? 9.843 16.302 -9.835 1.00 91.31 741 ASN A O 1
ATOM 5909 N N . ILE A 1 742 ? 8.985 14.408 -8.989 1.00 87.94 742 ILE A N 1
ATOM 5910 C CA . ILE A 1 742 ? 9.752 13.490 -9.846 1.00 87.94 742 ILE A CA 1
ATOM 5911 C C . ILE A 1 742 ? 9.187 13.492 -11.271 1.00 87.94 742 ILE A C 1
ATOM 5913 O O . ILE A 1 742 ? 9.957 13.610 -12.224 1.00 87.94 742 ILE A O 1
ATOM 5917 N N . GLU A 1 743 ? 7.863 13.458 -11.439 1.00 90.00 743 GLU A N 1
ATOM 5918 C CA . GLU A 1 743 ? 7.217 13.583 -12.748 1.00 90.00 743 GLU A CA 1
ATOM 5919 C C . GLU A 1 743 ? 7.578 14.888 -13.454 1.00 90.00 743 GLU A C 1
ATOM 5921 O O . GLU A 1 743 ? 7.896 14.865 -14.641 1.00 90.00 743 GLU A O 1
ATOM 5926 N N . ALA A 1 744 ? 7.544 16.024 -12.750 1.00 90.62 744 ALA A N 1
ATOM 5927 C CA . ALA A 1 744 ? 7.888 17.321 -13.327 1.00 90.62 744 ALA A CA 1
ATOM 5928 C C . ALA A 1 744 ? 9.334 17.337 -13.858 1.00 90.62 744 ALA A C 1
ATOM 5930 O O . ALA A 1 744 ? 9.577 17.783 -14.979 1.00 90.62 744 ALA A O 1
ATOM 5931 N N . LYS A 1 745 ? 10.281 16.773 -13.093 1.00 91.75 745 LYS A N 1
ATOM 5932 C CA . LYS A 1 745 ? 11.687 16.609 -13.506 1.00 91.75 745 LYS A CA 1
ATOM 5933 C C . LYS A 1 745 ? 11.845 15.618 -14.664 1.00 91.75 745 LYS A C 1
ATOM 5935 O O . LYS A 1 745 ? 12.633 15.859 -15.572 1.00 91.75 745 LYS A O 1
ATOM 5940 N N . SER A 1 746 ? 11.080 14.527 -14.669 1.00 85.62 746 SER A N 1
ATOM 5941 C CA . SER A 1 746 ? 11.057 13.563 -15.775 1.00 85.62 746 SER A CA 1
ATOM 5942 C C . SER A 1 746 ? 10.550 14.219 -17.066 1.00 85.62 746 SER A C 1
ATOM 5944 O O . SER A 1 746 ? 11.199 14.137 -18.107 1.00 85.62 746 SER A O 1
ATOM 5946 N N . LYS A 1 747 ? 9.448 14.976 -16.986 1.00 92.12 747 LYS A N 1
ATOM 5947 C CA . LYS A 1 747 ? 8.858 15.726 -18.104 1.00 92.12 747 LYS A CA 1
ATOM 5948 C C . LYS A 1 747 ? 9.844 16.746 -18.692 1.00 92.12 747 LYS A C 1
ATOM 5950 O O . LYS A 1 747 ? 9.986 16.788 -19.913 1.00 92.12 747 LYS A O 1
ATOM 5955 N N . THR A 1 748 ? 10.586 17.505 -17.876 1.00 90.81 748 THR A N 1
ATOM 5956 C CA . THR A 1 748 ? 11.603 18.444 -18.397 1.00 90.81 748 THR A CA 1
ATOM 5957 C C . THR A 1 748 ? 12.816 17.741 -19.014 1.00 90.81 748 THR A C 1
ATOM 5959 O O . THR A 1 748 ? 13.273 18.169 -20.074 1.00 90.81 748 THR A O 1
ATOM 5962 N N . VAL A 1 749 ? 13.295 16.632 -18.438 1.00 92.12 749 VAL A N 1
ATOM 5963 C CA . VAL A 1 749 ? 14.377 15.819 -19.033 1.00 92.12 749 VAL A CA 1
ATOM 5964 C C . VAL A 1 749 ? 13.947 15.201 -20.369 1.00 92.12 749 VAL A C 1
ATOM 5966 O O . VAL A 1 749 ? 14.703 15.255 -21.336 1.00 92.12 749 VAL A O 1
ATOM 5969 N N . ILE A 1 750 ? 12.719 14.683 -20.472 1.00 90.31 750 ILE A N 1
ATOM 5970 C CA . ILE A 1 750 ? 12.165 14.142 -21.725 1.00 90.31 750 ILE A CA 1
ATOM 5971 C C . ILE A 1 750 ? 12.074 15.230 -22.806 1.00 90.31 750 ILE A C 1
ATOM 5973 O O . ILE A 1 750 ? 12.391 14.961 -23.964 1.00 90.31 750 ILE A O 1
ATOM 5977 N N . ILE A 1 751 ? 11.681 16.458 -22.451 1.00 93.44 751 ILE A N 1
ATOM 5978 C CA . ILE A 1 751 ? 11.661 17.596 -23.386 1.00 93.44 751 ILE A CA 1
ATOM 5979 C C . ILE A 1 751 ? 13.083 17.945 -23.853 1.00 93.44 751 ILE A C 1
ATOM 5981 O O . ILE A 1 751 ? 13.301 18.093 -25.054 1.00 93.44 751 ILE A O 1
ATOM 5985 N N . ALA A 1 752 ? 14.060 18.008 -22.942 1.00 91.81 752 ALA A N 1
ATOM 5986 C CA . ALA A 1 752 ? 15.453 18.305 -23.285 1.00 91.81 752 ALA A CA 1
ATOM 5987 C C . ALA A 1 752 ? 16.073 17.244 -24.217 1.00 91.81 752 ALA A C 1
ATOM 5989 O O . ALA A 1 752 ? 16.677 17.593 -25.230 1.00 91.81 752 ALA A O 1
ATOM 5990 N N . LEU A 1 753 ? 15.861 15.954 -23.928 1.00 90.56 753 LEU A N 1
ATOM 5991 C CA . LEU A 1 753 ? 16.344 14.848 -24.765 1.00 90.56 753 LEU A CA 1
ATOM 5992 C C . LEU A 1 753 ? 15.673 14.822 -26.148 1.00 90.56 753 LEU A C 1
ATOM 5994 O O . LEU A 1 753 ? 16.333 14.526 -27.141 1.00 90.56 753 LEU A O 1
ATOM 5998 N N . ARG A 1 754 ? 14.382 15.176 -26.244 1.00 91.44 754 ARG A N 1
ATOM 5999 C CA . ARG A 1 754 ? 13.695 15.348 -27.539 1.00 91.44 754 ARG A CA 1
ATOM 6000 C C . ARG A 1 754 ? 14.273 16.512 -28.346 1.00 91.44 754 ARG A C 1
ATOM 6002 O O . ARG A 1 754 ? 14.426 16.373 -29.554 1.00 91.44 754 ARG A O 1
ATOM 6009 N N . GLY A 1 755 ? 14.627 17.620 -27.690 1.00 93.62 755 GLY A N 1
ATOM 6010 C CA . GLY A 1 755 ? 15.308 18.751 -28.329 1.00 93.62 755 GLY A CA 1
ATOM 6011 C C . GLY A 1 755 ? 16.661 18.353 -28.923 1.00 93.62 755 GLY A C 1
ATOM 6012 O O . GLY A 1 755 ? 16.890 18.563 -30.110 1.00 93.62 755 GLY A O 1
ATOM 6013 N N . GLN A 1 756 ? 17.508 17.688 -28.130 1.00 91.88 756 GLN A N 1
ATOM 6014 C CA . GLN A 1 756 ? 18.809 17.174 -28.584 1.00 91.88 756 GLN A CA 1
ATOM 6015 C C . GLN A 1 756 ? 18.678 16.162 -29.735 1.00 91.88 756 GLN A C 1
ATOM 6017 O O . GLN A 1 756 ? 19.508 16.146 -30.642 1.00 91.88 756 GLN A O 1
ATOM 6022 N N . LEU A 1 757 ? 17.628 15.332 -29.727 1.00 89.88 757 LEU A N 1
ATOM 6023 C CA . LEU A 1 757 ? 17.368 14.375 -30.803 1.00 89.88 757 LEU A CA 1
ATOM 6024 C C . LEU A 1 757 ? 16.986 15.066 -32.123 1.00 89.88 757 LEU A C 1
ATOM 6026 O O . LEU A 1 757 ? 17.456 14.632 -33.174 1.00 89.88 757 LEU A O 1
ATOM 6030 N N . GLU A 1 758 ? 16.176 16.131 -32.096 1.00 93.94 758 GLU A N 1
ATOM 6031 C CA . GLU A 1 758 ? 15.845 16.877 -33.321 1.00 93.94 758 GLU A CA 1
ATOM 6032 C C . GLU A 1 758 ? 17.022 17.739 -33.806 1.00 93.94 758 GLU A C 1
ATOM 6034 O O . GLU A 1 758 ? 17.256 17.830 -35.009 1.00 93.94 758 GLU A O 1
ATOM 6039 N N . GLU A 1 759 ? 17.824 18.300 -32.898 1.00 94.25 759 GLU A N 1
ATOM 6040 C CA . GLU A 1 759 ? 19.057 19.016 -33.252 1.00 94.25 759 GLU A CA 1
ATOM 6041 C C . GLU A 1 759 ? 20.049 18.086 -33.974 1.00 94.25 759 GLU A C 1
ATOM 6043 O O . GLU A 1 759 ? 20.459 18.376 -35.100 1.00 94.25 759 GLU A O 1
ATOM 6048 N N . ALA A 1 760 ? 20.327 16.904 -33.412 1.00 89.75 760 ALA A N 1
ATOM 6049 C CA . ALA A 1 760 ? 21.168 15.886 -34.046 1.00 89.75 760 ALA A CA 1
ATOM 6050 C C . ALA A 1 760 ? 20.556 15.312 -35.344 1.00 89.75 760 ALA A C 1
ATOM 6052 O O . ALA A 1 760 ? 21.281 14.990 -36.288 1.00 89.75 760 ALA A O 1
ATOM 6053 N N . SER A 1 761 ? 19.224 15.205 -35.425 1.00 93.25 761 SER A N 1
ATOM 6054 C CA . SER A 1 761 ? 18.492 14.844 -36.650 1.00 93.25 761 SER A CA 1
ATOM 6055 C C . SER A 1 761 ? 18.726 15.876 -37.758 1.00 93.25 761 SER A C 1
ATOM 6057 O O . SER A 1 761 ? 19.007 15.521 -38.904 1.00 93.25 761 SER A O 1
ATOM 6059 N N . GLU A 1 762 ? 18.661 17.165 -37.430 1.00 95.06 762 GLU A N 1
ATOM 6060 C CA . GLU A 1 762 ? 18.845 18.267 -38.372 1.00 95.06 762 GLU A CA 1
ATOM 6061 C C . GLU A 1 762 ? 20.319 18.464 -38.775 1.00 95.06 762 GLU A C 1
ATOM 6063 O O . GLU A 1 762 ? 20.609 18.737 -39.941 1.00 95.06 762 GLU A O 1
ATOM 6068 N N . GLU A 1 763 ? 21.277 18.250 -37.869 1.00 93.88 763 GLU A N 1
ATOM 6069 C CA . GLU A 1 763 ? 22.700 18.145 -38.228 1.00 93.88 763 GLU A CA 1
ATOM 6070 C C . GLU A 1 763 ? 22.968 16.966 -39.169 1.00 93.88 763 GLU A C 1
ATOM 6072 O O . GLU A 1 763 ? 23.631 17.134 -40.197 1.00 93.88 763 GLU A O 1
ATOM 6077 N N . LYS A 1 764 ? 22.388 15.792 -38.888 1.00 93.12 764 LYS A N 1
ATOM 6078 C CA . LYS A 1 764 ? 22.472 14.628 -39.778 1.00 93.12 764 LYS A CA 1
ATOM 6079 C C . LYS A 1 764 ? 21.928 14.952 -41.176 1.00 93.12 764 LYS A C 1
ATOM 6081 O O . LYS A 1 764 ? 22.614 14.660 -42.154 1.00 93.12 764 LYS A O 1
ATOM 6086 N N . LYS A 1 765 ? 20.751 15.585 -41.288 1.00 94.38 765 LYS A N 1
ATOM 6087 C CA . LYS A 1 765 ? 20.163 16.014 -42.576 1.00 94.38 765 LYS A CA 1
ATOM 6088 C C . LYS A 1 765 ? 21.139 16.901 -43.369 1.00 94.38 765 LYS A C 1
ATOM 6090 O O . LYS A 1 765 ? 21.372 16.656 -44.554 1.00 94.38 765 LYS A O 1
ATOM 6095 N N . LYS A 1 766 ? 21.771 17.887 -42.718 1.00 95.31 766 LYS A N 1
ATOM 6096 C CA . LYS A 1 766 ? 22.777 18.776 -43.340 1.00 95.31 766 LYS A CA 1
ATOM 6097 C C . LYS A 1 766 ? 24.011 18.004 -43.824 1.00 95.31 766 LYS A C 1
ATOM 6099 O O . LYS A 1 766 ? 24.444 18.196 -44.962 1.00 95.31 766 LYS A O 1
ATOM 6104 N N . LEU A 1 767 ? 24.539 17.097 -43.000 1.00 92.56 767 LEU A N 1
ATOM 6105 C CA . LEU A 1 767 ? 25.689 16.254 -43.348 1.00 92.56 767 LEU A CA 1
ATOM 6106 C C . LEU A 1 767 ? 25.376 15.272 -44.489 1.00 92.56 767 LEU A C 1
ATOM 6108 O O . LEU A 1 767 ? 26.220 15.066 -45.359 1.00 92.56 767 LEU A O 1
ATOM 6112 N N . GLU A 1 768 ? 24.169 14.703 -44.551 1.00 92.62 768 GLU A N 1
ATOM 6113 C CA . GLU A 1 768 ? 23.736 13.845 -45.666 1.00 92.62 768 GLU A CA 1
ATOM 6114 C C . GLU A 1 768 ? 23.641 14.626 -46.989 1.00 92.62 768 GLU A C 1
ATOM 6116 O O . GLU A 1 768 ? 24.078 14.127 -48.033 1.00 92.62 768 GLU A O 1
ATOM 6121 N N . VAL A 1 769 ? 23.146 15.869 -46.957 1.00 95.75 769 VAL A N 1
ATOM 6122 C CA . VAL A 1 769 ? 23.126 16.769 -48.125 1.00 95.75 769 VAL A CA 1
ATOM 6123 C C . VAL A 1 769 ? 24.546 17.114 -48.587 1.00 95.75 769 VAL A C 1
ATOM 6125 O O . VAL A 1 769 ? 24.841 17.004 -49.780 1.00 95.75 769 VAL A O 1
ATOM 6128 N N . GLU A 1 770 ? 25.456 17.468 -47.676 1.00 94.50 770 GLU A N 1
ATOM 6129 C CA . GLU A 1 770 ? 26.849 17.764 -48.034 1.00 94.50 770 GLU A CA 1
ATOM 6130 C C . GLU A 1 770 ? 27.607 16.527 -48.540 1.00 94.50 770 GLU A C 1
ATOM 6132 O O . GLU A 1 770 ? 28.311 16.594 -49.549 1.00 94.50 770 GLU A O 1
ATOM 6137 N N . MET A 1 771 ? 27.434 15.369 -47.908 1.00 91.38 771 MET A N 1
ATOM 6138 C CA . MET A 1 771 ? 28.105 14.137 -48.324 1.00 91.38 771 MET A CA 1
ATOM 6139 C C . MET A 1 771 ? 27.612 13.673 -49.709 1.00 91.38 771 MET A C 1
ATOM 6141 O O . MET A 1 771 ? 28.409 13.204 -50.526 1.00 91.38 771 MET A O 1
ATOM 6145 N N . ASN A 1 772 ? 26.341 13.921 -50.049 1.00 93.19 772 ASN A N 1
ATOM 6146 C CA . ASN A 1 772 ? 25.834 13.769 -51.417 1.00 93.19 772 ASN A CA 1
ATOM 6147 C C . ASN A 1 772 ? 26.379 14.835 -52.389 1.00 93.19 772 ASN A C 1
ATOM 6149 O O . ASN A 1 772 ? 26.762 14.486 -53.507 1.00 93.19 772 ASN A O 1
ATOM 6153 N N . ARG A 1 773 ? 26.510 16.106 -51.978 1.00 95.75 773 ARG A N 1
ATOM 6154 C CA . ARG A 1 773 ? 27.174 17.161 -52.775 1.00 95.75 773 ARG A CA 1
ATOM 6155 C C . ARG A 1 773 ? 28.607 16.756 -53.148 1.00 95.75 773 ARG A C 1
ATOM 6157 O O . ARG A 1 773 ? 28.990 16.859 -54.313 1.00 95.75 773 ARG A O 1
ATOM 6164 N N . MET A 1 774 ? 29.373 16.250 -52.182 1.00 91.19 774 MET A N 1
ATOM 6165 C CA . MET A 1 774 ? 30.747 15.775 -52.378 1.00 91.19 774 MET A CA 1
ATOM 6166 C C . MET A 1 774 ? 30.807 14.510 -53.250 1.00 91.19 774 MET A C 1
ATOM 6168 O O . MET A 1 774 ? 31.651 14.429 -54.143 1.00 91.19 774 MET A O 1
ATOM 6172 N N . ARG A 1 775 ? 29.880 13.554 -53.074 1.0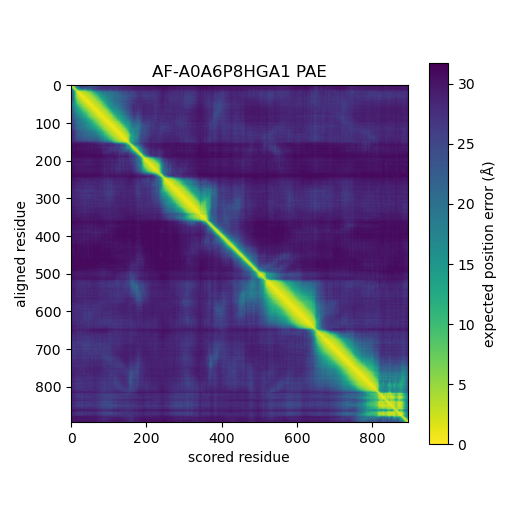0 95.00 775 ARG A N 1
ATOM 6173 C CA . ARG A 1 775 ? 29.748 12.372 -53.950 1.00 95.00 775 ARG A CA 1
ATOM 6174 C C . ARG A 1 775 ? 29.504 12.768 -55.409 1.00 95.00 775 ARG A C 1
ATOM 6176 O O . ARG A 1 775 ? 30.170 12.237 -56.296 1.00 95.00 775 ARG A O 1
ATOM 6183 N N . ASN A 1 776 ? 28.608 13.721 -55.657 1.00 94.00 776 ASN A N 1
ATOM 6184 C CA . ASN A 1 776 ? 28.290 14.189 -57.008 1.00 94.00 776 ASN A CA 1
ATOM 6185 C C . ASN A 1 776 ? 29.482 14.924 -57.651 1.00 94.00 776 ASN A C 1
ATOM 6187 O O . ASN A 1 776 ? 29.764 14.730 -58.834 1.00 94.00 776 ASN A O 1
ATOM 6191 N N . GLN A 1 777 ? 30.236 15.710 -56.871 1.00 95.50 777 GLN A N 1
ATOM 6192 C CA . GLN A 1 777 ? 31.490 16.321 -57.333 1.00 95.50 777 GLN A CA 1
ATOM 6193 C C . GLN A 1 777 ? 32.548 15.264 -57.686 1.00 95.50 777 GLN A C 1
ATOM 6195 O O . GLN A 1 777 ? 33.157 15.349 -58.750 1.00 95.50 777 GLN A O 1
ATOM 6200 N N . PHE A 1 778 ? 32.723 14.233 -56.852 1.00 92.62 778 PHE A N 1
ATOM 6201 C CA . PHE A 1 778 ? 33.645 13.128 -57.128 1.00 92.62 778 PHE A CA 1
ATOM 6202 C C . PHE A 1 778 ? 33.265 12.355 -58.402 1.00 92.62 778 PHE A C 1
ATOM 6204 O O . PHE A 1 778 ? 34.128 12.069 -59.231 1.00 92.62 778 PHE A O 1
ATOM 6211 N N . GLN A 1 779 ? 31.975 12.069 -58.608 1.00 91.56 779 GLN A N 1
ATOM 6212 C CA . GLN A 1 779 ? 31.477 11.440 -59.837 1.00 91.56 779 GLN A CA 1
ATOM 6213 C C . GLN A 1 779 ? 31.729 12.314 -61.076 1.00 91.56 779 GLN A C 1
ATOM 6215 O O . GLN A 1 779 ? 32.209 11.805 -62.087 1.00 91.56 779 GLN A O 1
ATOM 6220 N N . SER A 1 780 ? 31.481 13.627 -60.993 1.00 94.88 780 SER A N 1
ATOM 6221 C CA . SER A 1 780 ? 31.744 14.559 -62.099 1.00 94.88 780 SER A CA 1
ATOM 6222 C C . SER A 1 780 ? 33.232 14.624 -62.464 1.00 94.88 780 SER A C 1
ATOM 6224 O O . SER A 1 780 ? 33.576 14.504 -63.639 1.00 94.88 780 SER A O 1
ATOM 6226 N N . LEU A 1 781 ? 34.122 14.730 -61.471 1.00 93.31 781 LEU A N 1
ATOM 6227 C CA . LEU A 1 781 ? 35.574 14.714 -61.689 1.00 93.31 781 LEU A CA 1
ATOM 6228 C C . LEU A 1 781 ? 36.060 13.366 -62.246 1.00 93.31 781 LEU A C 1
ATOM 6230 O O . LEU A 1 781 ? 36.947 13.340 -63.096 1.00 93.31 781 LEU A O 1
ATOM 6234 N N . THR A 1 782 ? 35.449 12.254 -61.827 1.00 91.19 782 THR A N 1
ATOM 6235 C CA . THR A 1 782 ? 35.740 10.917 -62.374 1.00 91.19 782 THR A CA 1
ATOM 6236 C C . THR A 1 782 ? 35.320 10.810 -63.844 1.00 91.19 782 THR A C 1
ATOM 6238 O O . THR A 1 782 ? 36.064 10.249 -64.645 1.00 91.19 782 THR A O 1
ATOM 6241 N N . SER A 1 783 ? 34.175 11.388 -64.232 1.00 92.88 783 SER A N 1
ATOM 6242 C CA . SER A 1 783 ? 33.748 11.454 -65.639 1.00 92.88 783 SER A CA 1
ATOM 6243 C C . SER A 1 783 ? 34.739 12.266 -66.476 1.00 92.88 783 SER A C 1
ATOM 6245 O O . SER A 1 783 ? 35.304 11.740 -67.430 1.00 92.88 783 SER A O 1
ATOM 6247 N N . GLN A 1 784 ? 35.066 13.488 -66.037 1.00 93.12 784 GLN A N 1
ATOM 6248 C CA . GLN A 1 784 ? 36.036 14.364 -66.709 1.00 93.12 784 GLN A CA 1
ATOM 6249 C C . GLN A 1 784 ? 37.419 13.704 -66.863 1.00 93.12 784 GLN A C 1
ATOM 6251 O O . GLN A 1 784 ? 38.081 13.875 -67.889 1.00 93.12 784 GLN A O 1
ATOM 6256 N N . LEU A 1 785 ? 37.855 12.916 -65.873 1.00 93.06 785 LEU A N 1
ATOM 6257 C CA . LEU A 1 785 ? 39.100 12.153 -65.947 1.00 93.06 785 LEU A CA 1
ATOM 6258 C C . LEU A 1 785 ? 39.019 11.016 -66.980 1.00 93.06 785 LEU A C 1
ATOM 6260 O O . LEU A 1 785 ? 39.926 10.891 -67.798 1.00 93.06 785 LEU A O 1
ATOM 6264 N N . ASN A 1 786 ? 37.931 10.239 -66.997 1.00 92.81 786 ASN A N 1
ATOM 6265 C CA . ASN A 1 786 ? 37.708 9.162 -67.973 1.00 92.81 786 ASN A CA 1
ATOM 6266 C C . ASN A 1 786 ? 37.564 9.691 -69.414 1.00 92.81 786 ASN A C 1
ATOM 6268 O O . ASN A 1 786 ? 38.036 9.064 -70.367 1.00 92.81 786 ASN A O 1
ATOM 6272 N N . GLU A 1 787 ? 36.924 10.850 -69.578 1.00 93.69 787 GLU A N 1
ATOM 6273 C CA . GLU A 1 787 ? 36.805 11.582 -70.842 1.00 93.69 787 GLU A CA 1
ATOM 6274 C C . GLU A 1 787 ? 38.189 12.045 -71.320 1.00 93.69 787 GLU A C 1
ATOM 6276 O O . GLU A 1 787 ? 38.581 11.748 -72.449 1.00 93.69 787 GLU A O 1
ATOM 6281 N N . SER A 1 788 ? 38.976 12.677 -70.441 1.00 90.25 788 SER A N 1
ATOM 6282 C CA . SER A 1 788 ? 40.356 13.102 -70.721 1.00 90.25 788 SER A CA 1
ATOM 6283 C C . SER A 1 788 ? 41.275 11.926 -71.071 1.00 90.25 788 SER A C 1
ATOM 6285 O O . SER A 1 788 ? 41.987 11.981 -72.075 1.00 90.25 788 SER A O 1
ATOM 6287 N N . GLU A 1 789 ? 41.223 10.825 -70.314 1.00 92.12 789 GLU A N 1
ATOM 6288 C CA . GLU A 1 789 ? 41.988 9.607 -70.609 1.00 92.12 789 GLU A CA 1
ATOM 6289 C C . GLU A 1 789 ? 41.583 9.017 -71.968 1.00 92.12 789 GLU A C 1
ATOM 6291 O O . GLU A 1 789 ? 42.432 8.563 -72.732 1.00 92.12 789 GLU A O 1
ATOM 6296 N N . THR A 1 790 ? 40.296 9.072 -72.322 1.00 90.62 790 THR A N 1
ATOM 6297 C CA . THR A 1 790 ? 39.801 8.578 -73.614 1.00 90.62 790 THR A CA 1
ATOM 6298 C C . THR A 1 790 ? 40.250 9.457 -74.779 1.00 90.62 790 THR A C 1
ATOM 6300 O O . THR A 1 790 ? 40.739 8.922 -75.774 1.00 90.62 790 THR A O 1
ATOM 6303 N N . VAL A 1 791 ? 40.211 10.786 -74.635 1.00 94.19 791 VAL A N 1
ATOM 6304 C CA . VAL A 1 791 ? 40.773 11.725 -75.622 1.00 94.19 791 VAL A CA 1
ATOM 6305 C C . VAL A 1 791 ? 42.281 11.509 -75.801 1.00 94.19 791 VAL A C 1
ATOM 6307 O O . VAL A 1 791 ? 42.762 11.476 -76.933 1.00 94.19 791 VAL A O 1
ATOM 6310 N N . GLN A 1 792 ? 43.034 11.283 -74.718 1.00 85.62 792 GLN A N 1
ATOM 6311 C CA . GLN A 1 792 ? 44.460 10.936 -74.797 1.00 85.62 792 GLN A CA 1
ATOM 6312 C C . GLN A 1 792 ? 44.679 9.600 -75.524 1.00 85.62 792 GLN A C 1
ATOM 6314 O O . GLN A 1 792 ? 45.527 9.509 -76.414 1.00 85.62 792 GLN A O 1
ATOM 6319 N N . ARG A 1 793 ? 43.884 8.573 -75.201 1.00 90.81 793 ARG A N 1
ATOM 6320 C CA . ARG A 1 793 ? 43.937 7.243 -75.828 1.00 90.81 793 ARG A CA 1
ATOM 6321 C C . ARG A 1 793 ? 43.675 7.313 -77.334 1.00 90.81 793 ARG A C 1
ATOM 6323 O O . ARG A 1 793 ? 44.350 6.629 -78.102 1.00 90.81 793 ARG A O 1
ATOM 6330 N N . ASP A 1 794 ? 42.747 8.160 -77.767 1.00 93.12 794 ASP A N 1
ATOM 6331 C CA . ASP A 1 794 ? 42.433 8.357 -79.184 1.00 93.12 794 ASP A CA 1
ATOM 6332 C C . ASP A 1 794 ? 43.458 9.249 -79.903 1.00 93.12 794 ASP A C 1
ATOM 6334 O O . ASP A 1 794 ? 43.792 8.972 -81.055 1.00 93.12 794 ASP A O 1
ATOM 6338 N N . PHE A 1 795 ? 44.067 10.226 -79.223 1.00 91.06 795 PHE A N 1
ATOM 6339 C CA . PHE A 1 795 ? 45.219 10.968 -79.753 1.00 91.06 795 PHE A CA 1
ATOM 6340 C C . PHE A 1 795 ? 46.442 10.058 -79.978 1.00 91.06 795 PHE A C 1
ATOM 6342 O O . PHE A 1 795 ? 47.139 10.185 -80.990 1.00 91.06 795 PHE A O 1
ATOM 6349 N N . VAL A 1 796 ? 46.679 9.082 -79.092 1.00 92.81 796 VAL A N 1
ATOM 6350 C CA . VAL A 1 796 ? 47.708 8.042 -79.280 1.00 92.81 796 VAL A CA 1
ATOM 6351 C C . VAL A 1 796 ? 47.391 7.158 -80.494 1.00 92.81 796 VAL A C 1
ATOM 6353 O O . VAL A 1 796 ? 48.257 6.984 -81.349 1.00 92.81 796 VAL A O 1
ATOM 6356 N N . LYS A 1 797 ? 46.151 6.668 -80.652 1.00 90.62 797 LYS A N 1
ATOM 6357 C CA . LYS A 1 797 ? 45.747 5.911 -81.860 1.00 90.62 797 LYS A CA 1
ATOM 6358 C C . LYS A 1 797 ? 45.923 6.730 -83.143 1.00 90.62 797 LYS A C 1
ATOM 6360 O O . LYS A 1 797 ? 46.409 6.211 -84.146 1.00 90.62 797 LYS A O 1
ATOM 6365 N N . LEU A 1 798 ? 45.521 8.003 -83.126 1.00 90.69 798 LEU A N 1
ATOM 6366 C CA . LEU A 1 798 ? 45.579 8.884 -84.292 1.00 90.69 798 LEU A CA 1
ATOM 6367 C C . LEU A 1 798 ? 47.027 9.183 -84.696 1.00 90.69 798 LEU A C 1
ATOM 6369 O O . LEU A 1 798 ? 47.357 9.105 -85.877 1.00 90.69 798 LEU A O 1
ATOM 6373 N N . SER A 1 799 ? 47.900 9.467 -83.727 1.00 86.19 799 SER A N 1
ATOM 6374 C CA . SER A 1 799 ? 49.327 9.701 -83.981 1.00 86.19 799 SER A CA 1
ATOM 6375 C C . SER A 1 799 ? 50.052 8.440 -84.467 1.00 86.19 799 SER A C 1
ATOM 6377 O O . SER A 1 799 ? 50.828 8.535 -85.415 1.00 86.19 799 SER A O 1
ATOM 6379 N N . GLN A 1 800 ? 49.734 7.257 -83.928 1.00 86.00 800 GLN A N 1
ATOM 6380 C CA . GLN A 1 800 ? 50.226 5.971 -84.449 1.00 86.00 800 GLN A CA 1
ATOM 6381 C C . GLN A 1 800 ? 49.755 5.710 -85.891 1.00 86.00 800 GLN A C 1
ATOM 6383 O O . GLN A 1 800 ? 50.558 5.353 -86.751 1.00 86.00 800 GLN A O 1
ATOM 6388 N N . SER A 1 801 ? 48.470 5.939 -86.182 1.00 87.25 801 SER A N 1
ATOM 6389 C CA . SER A 1 801 ? 47.908 5.800 -87.534 1.00 87.25 801 SER A CA 1
ATOM 6390 C C . SER A 1 801 ? 48.565 6.764 -88.530 1.00 87.25 801 SER A C 1
ATOM 6392 O O . SER A 1 801 ? 48.925 6.365 -89.637 1.00 87.25 801 SER A O 1
ATOM 6394 N N . LEU A 1 802 ? 48.807 8.014 -88.120 1.00 85.69 802 LEU A N 1
ATOM 6395 C CA . LEU A 1 802 ? 49.492 9.017 -88.935 1.00 85.69 802 LEU A CA 1
ATOM 6396 C C . LEU A 1 802 ? 50.967 8.656 -89.179 1.00 85.69 802 LEU A C 1
ATOM 6398 O O . LEU A 1 802 ? 51.433 8.758 -90.310 1.00 85.69 802 LEU A O 1
ATOM 6402 N N . GLN A 1 803 ? 51.692 8.184 -88.160 1.00 83.62 803 GLN A N 1
ATOM 6403 C CA . GLN A 1 803 ? 53.067 7.690 -88.315 1.00 83.62 803 GLN A CA 1
ATOM 6404 C C . GLN A 1 803 ? 53.135 6.505 -89.287 1.00 83.62 803 GLN A C 1
ATOM 6406 O O . GLN A 1 803 ? 53.994 6.489 -90.165 1.00 83.62 803 GLN A O 1
ATOM 6411 N N . MET A 1 804 ? 52.196 5.558 -89.195 1.00 81.50 804 MET A N 1
ATOM 6412 C CA . MET A 1 804 ? 52.101 4.427 -90.122 1.00 81.50 804 MET A CA 1
ATOM 6413 C C . MET A 1 804 ? 51.780 4.874 -91.560 1.00 81.50 804 MET A C 1
ATOM 6415 O O . MET A 1 804 ? 52.339 4.325 -92.507 1.00 81.50 804 MET A O 1
ATOM 6419 N N . GLN A 1 805 ? 50.928 5.889 -91.745 1.00 80.75 805 GLN A N 1
ATOM 6420 C CA . GLN A 1 805 ? 50.673 6.479 -93.066 1.00 80.75 805 GLN A CA 1
ATOM 6421 C C . GLN A 1 805 ? 51.915 7.182 -93.634 1.00 80.75 805 GLN A C 1
ATOM 6423 O O . GLN A 1 805 ? 52.222 6.996 -94.808 1.00 80.75 805 GLN A O 1
ATOM 6428 N N . ILE A 1 806 ? 52.654 7.938 -92.816 1.00 78.12 806 ILE A N 1
ATOM 6429 C CA . ILE A 1 806 ? 53.895 8.613 -93.231 1.00 78.12 806 ILE A CA 1
ATOM 6430 C C . ILE A 1 806 ? 54.967 7.589 -93.625 1.00 78.12 806 ILE A C 1
ATOM 6432 O O . ILE A 1 806 ? 55.544 7.712 -94.702 1.00 78.12 806 ILE A O 1
ATOM 6436 N N . ALA A 1 807 ? 55.181 6.549 -92.813 1.00 78.12 807 ALA A N 1
ATOM 6437 C CA . ALA A 1 807 ? 56.126 5.476 -93.123 1.00 78.12 807 ALA A CA 1
ATOM 6438 C C . ALA A 1 807 ? 55.770 4.771 -94.444 1.00 78.12 807 ALA A C 1
ATOM 6440 O O . ALA A 1 807 ? 56.630 4.589 -95.299 1.00 78.12 807 ALA A O 1
ATOM 6441 N N . LYS A 1 808 ? 54.482 4.468 -94.662 1.00 76.00 808 LYS A N 1
ATOM 6442 C CA . LYS A 1 808 ? 53.991 3.854 -95.905 1.00 76.00 808 LYS A CA 1
ATOM 6443 C C . LYS A 1 808 ? 54.143 4.759 -97.136 1.00 76.00 808 LYS A C 1
ATOM 6445 O O . LYS A 1 808 ? 54.298 4.254 -98.245 1.00 76.00 808 LYS A O 1
ATOM 6450 N N . ILE A 1 809 ? 54.108 6.084 -96.963 1.00 71.75 809 ILE A N 1
ATOM 6451 C CA . ILE A 1 809 ? 54.430 7.037 -98.035 1.00 71.75 809 ILE A CA 1
ATOM 6452 C C . ILE A 1 809 ? 55.932 6.996 -98.338 1.00 71.75 809 ILE A C 1
ATOM 6454 O O . ILE A 1 809 ? 56.289 6.844 -99.502 1.00 71.75 809 ILE A O 1
ATOM 6458 N N . GLN A 1 810 ? 56.796 7.050 -97.321 1.00 68.00 810 GLN A N 1
ATOM 6459 C CA . GLN A 1 810 ? 58.257 7.005 -97.492 1.00 68.00 810 GLN A CA 1
ATOM 6460 C C . GLN A 1 810 ? 58.719 5.708 -98.173 1.00 68.00 810 GLN A C 1
ATOM 6462 O O . GLN A 1 810 ? 59.454 5.759 -99.155 1.00 68.00 810 GLN A O 1
ATOM 6467 N N . GLU A 1 811 ? 58.200 4.560 -97.736 1.00 62.22 811 GLU A N 1
ATOM 6468 C CA . GLU A 1 811 ? 58.436 3.248 -98.356 1.00 62.22 811 GLU A CA 1
ATOM 6469 C C . GLU A 1 811 ? 58.001 3.232 -99.839 1.00 62.22 811 GLU A C 1
ATOM 6471 O O . GLU A 1 811 ? 58.685 2.669 -100.690 1.00 62.22 811 GLU A O 1
ATOM 6476 N N . SER A 1 812 ? 56.917 3.941 -100.191 1.00 61.22 812 SER A N 1
ATOM 6477 C CA . SER A 1 812 ? 56.471 4.099 -101.586 1.00 61.22 812 SER A CA 1
ATOM 6478 C C . SER A 1 812 ? 57.272 5.117 -102.418 1.00 61.22 812 SER A C 1
ATOM 6480 O O . SER A 1 812 ? 57.178 5.095 -103.648 1.00 61.22 812 SER A O 1
ATOM 6482 N N . GLU A 1 813 ? 58.056 5.996 -101.781 1.00 58.81 813 GLU A N 1
ATOM 6483 C CA . GLU A 1 813 ? 58.981 6.923 -102.451 1.00 58.81 813 GLU A CA 1
ATOM 6484 C C . GLU A 1 813 ? 60.367 6.292 -102.682 1.00 58.81 813 GLU A C 1
ATOM 6486 O O . GLU A 1 813 ? 60.995 6.578 -103.703 1.00 58.81 813 GLU A O 1
ATOM 6491 N N . GLU A 1 814 ? 60.826 5.384 -101.811 1.00 56.97 814 GLU A N 1
ATOM 6492 C CA . GLU A 1 814 ? 62.054 4.601 -102.044 1.00 56.97 814 GLU A CA 1
ATOM 6493 C C . GLU A 1 814 ? 61.890 3.570 -103.180 1.00 56.97 814 GLU A C 1
ATOM 6495 O O . GLU A 1 814 ? 62.836 3.303 -103.923 1.00 56.97 814 GLU A O 1
ATOM 6500 N N . ASP A 1 815 ? 60.672 3.062 -103.403 1.00 55.94 815 ASP A N 1
ATOM 6501 C CA . ASP A 1 815 ? 60.341 2.069 -104.441 1.00 55.94 815 ASP A CA 1
ATOM 6502 C C . ASP A 1 815 ? 60.246 2.659 -105.880 1.00 55.94 815 ASP A C 1
ATOM 6504 O O . ASP A 1 815 ? 59.766 2.018 -106.825 1.00 55.94 815 ASP A O 1
ATOM 6508 N N . VAL A 1 816 ? 60.713 3.901 -106.090 1.00 58.28 816 VAL A N 1
ATOM 6509 C CA . VAL A 1 816 ? 60.704 4.624 -107.383 1.00 58.28 816 VAL A CA 1
ATOM 6510 C C . VAL A 1 816 ? 61.859 4.169 -108.291 1.00 58.28 816 VAL A C 1
ATOM 6512 O O . VAL A 1 816 ? 62.757 4.916 -108.686 1.00 58.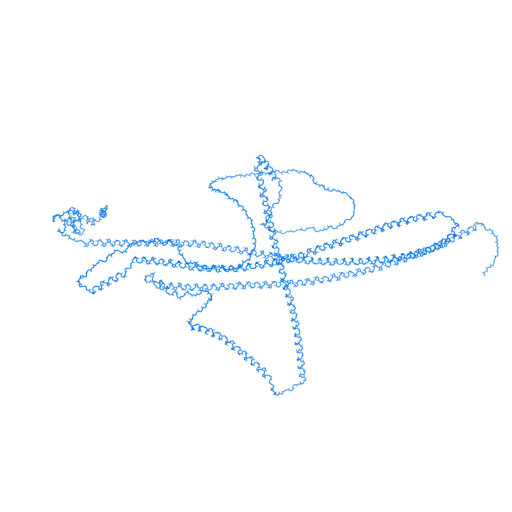28 816 VAL A O 1
ATOM 6515 N N . ARG A 1 817 ? 61.818 2.892 -108.677 1.00 66.25 817 ARG A N 1
ATOM 6516 C CA . ARG A 1 817 ? 62.719 2.304 -109.674 1.00 66.25 817 ARG A CA 1
ATOM 6517 C C . ARG A 1 817 ? 62.246 2.617 -111.098 1.00 66.25 817 ARG A C 1
ATOM 6519 O O . ARG A 1 817 ? 61.101 2.358 -111.460 1.00 66.25 817 ARG A O 1
ATOM 6526 N N . TRP A 1 818 ? 63.153 3.108 -111.944 1.00 77.25 818 TRP A N 1
ATOM 6527 C CA . TRP A 1 818 ? 62.895 3.266 -113.380 1.00 77.25 818 TRP A CA 1
ATOM 6528 C C . TRP A 1 818 ? 62.844 1.890 -114.065 1.00 77.25 818 TRP A C 1
ATOM 6530 O O . TRP A 1 818 ? 63.847 1.175 -114.110 1.00 77.25 818 TRP A O 1
ATOM 6540 N N . GLU A 1 819 ? 61.675 1.504 -114.576 1.00 80.81 819 GLU A N 1
ATOM 6541 C CA . GLU A 1 819 ? 61.446 0.187 -115.191 1.00 80.81 819 GLU A CA 1
ATOM 6542 C C . GLU A 1 819 ? 62.142 0.089 -116.557 1.00 80.81 819 GLU A C 1
ATOM 6544 O O . GLU A 1 819 ? 62.101 1.045 -117.343 1.00 80.81 819 GLU A O 1
ATOM 6549 N N . HIS A 1 820 ? 62.768 -1.047 -116.899 1.00 76.25 820 HIS A N 1
ATOM 6550 C CA . HIS A 1 820 ? 63.316 -1.194 -118.248 1.00 76.25 820 HIS A CA 1
ATOM 6551 C C . HIS A 1 820 ? 62.194 -1.455 -119.257 1.00 76.25 820 HIS A C 1
ATOM 6553 O O . HIS A 1 820 ? 61.145 -2.014 -118.931 1.00 76.25 820 HIS A O 1
ATOM 6559 N N . LYS A 1 821 ? 62.397 -1.048 -120.517 1.00 78.88 821 LYS A N 1
ATOM 6560 C CA . LYS A 1 821 ? 61.358 -1.225 -121.546 1.00 78.88 821 LYS A CA 1
ATOM 6561 C C . LYS A 1 821 ? 61.060 -2.686 -121.848 1.00 78.88 821 LYS A C 1
ATOM 6563 O O . LYS A 1 821 ? 59.989 -2.970 -122.370 1.00 78.88 821 LYS A O 1
ATOM 6568 N N . ASP A 1 822 ? 61.958 -3.597 -121.521 1.00 74.88 822 ASP A N 1
ATOM 6569 C CA . ASP A 1 822 ? 61.835 -4.999 -121.904 1.00 74.88 822 ASP A CA 1
ATOM 6570 C C . ASP A 1 822 ? 61.069 -5.808 -120.842 1.00 74.88 822 ASP A C 1
ATOM 6572 O O . ASP A 1 822 ? 60.309 -6.698 -121.211 1.00 74.88 822 ASP A O 1
ATOM 6576 N N . ASP A 1 823 ? 61.138 -5.393 -119.569 1.00 78.81 823 ASP A N 1
ATOM 6577 C CA . ASP A 1 823 ? 60.473 -6.031 -118.418 1.00 78.81 823 ASP A CA 1
ATOM 6578 C C . ASP A 1 823 ? 58.937 -5.872 -118.422 1.00 78.81 823 ASP A C 1
ATOM 6580 O O . ASP A 1 823 ? 58.214 -6.641 -117.788 1.00 78.81 823 ASP A O 1
ATOM 6584 N N . VAL A 1 824 ? 58.413 -4.848 -119.111 1.00 80.25 824 VAL A N 1
ATOM 6585 C CA . VAL A 1 824 ? 56.993 -4.463 -119.039 1.00 80.25 824 VAL A CA 1
ATOM 6586 C C . VAL A 1 824 ? 56.258 -4.770 -120.342 1.00 80.25 824 VAL A C 1
ATOM 6588 O O . VAL A 1 824 ? 56.455 -4.109 -121.365 1.00 80.25 824 VAL A O 1
ATOM 6591 N N . HIS A 1 825 ? 55.348 -5.745 -120.297 1.00 80.12 825 HIS A N 1
ATOM 6592 C CA . HIS A 1 825 ? 54.527 -6.163 -121.445 1.00 80.12 825 HIS A CA 1
ATOM 6593 C C . HIS A 1 825 ? 53.101 -5.579 -121.457 1.00 80.12 825 HIS A C 1
ATOM 6595 O O . HIS A 1 825 ? 52.384 -5.752 -122.441 1.00 80.12 825 HIS A O 1
ATOM 6601 N N . GLN A 1 826 ? 52.673 -4.882 -120.398 1.00 86.12 826 GLN A N 1
ATOM 6602 C CA . GLN A 1 826 ? 51.327 -4.306 -120.246 1.00 86.12 826 GLN A CA 1
ATOM 6603 C C . GLN A 1 826 ? 51.390 -2.921 -119.586 1.00 86.12 826 GLN A C 1
ATOM 6605 O O . GLN A 1 826 ? 52.242 -2.677 -118.740 1.00 86.12 826 GLN A O 1
ATOM 6610 N N . CYS A 1 827 ? 50.476 -2.009 -119.928 1.00 85.56 827 CYS A N 1
ATOM 6611 C CA . CYS A 1 827 ? 50.400 -0.696 -119.280 1.00 85.56 827 CYS A CA 1
ATOM 6612 C C . CYS A 1 827 ? 50.043 -0.820 -117.792 1.00 85.56 827 CYS A C 1
ATOM 6614 O O . CYS A 1 827 ? 49.007 -1.394 -117.457 1.00 85.56 827 CYS A O 1
ATOM 6616 N N . HIS A 1 828 ? 50.823 -0.181 -116.912 1.00 84.56 828 HIS A N 1
ATOM 6617 C CA . HIS A 1 828 ? 50.604 -0.267 -115.466 1.00 84.56 828 HIS A CA 1
ATOM 6618 C C . HIS A 1 828 ? 49.186 0.107 -115.002 1.00 84.56 828 HIS A C 1
ATOM 6620 O O . HIS A 1 828 ? 48.659 -0.576 -114.120 1.00 84.56 828 HIS A O 1
ATOM 6626 N N . LYS A 1 829 ? 48.546 1.114 -115.624 1.00 84.25 829 LYS A N 1
ATOM 6627 C CA . LYS A 1 829 ? 47.152 1.501 -115.332 1.00 84.25 829 LYS A CA 1
ATOM 6628 C C . LYS A 1 829 ? 46.134 0.580 -116.015 1.00 84.25 829 LYS A C 1
ATOM 6630 O O . LYS A 1 829 ? 45.476 -0.204 -115.349 1.00 84.25 829 LYS A O 1
ATOM 6635 N N . CYS A 1 830 ? 45.994 0.666 -117.340 1.00 83.81 830 CYS A N 1
ATOM 6636 C CA . CYS A 1 830 ? 44.882 0.037 -118.069 1.00 83.81 830 CYS A CA 1
ATOM 6637 C C . CYS A 1 830 ? 45.129 -1.414 -118.521 1.00 83.81 830 CYS A C 1
ATOM 6639 O O . CYS A 1 830 ? 44.326 -1.948 -119.280 1.00 83.81 830 CYS A O 1
ATOM 6641 N N . LYS A 1 831 ? 46.259 -2.028 -118.136 1.00 84.00 831 LYS A N 1
ATOM 6642 C CA . LYS A 1 831 ? 46.699 -3.404 -118.468 1.00 84.00 831 LYS A CA 1
ATOM 6643 C C . LYS A 1 831 ? 46.754 -3.767 -119.965 1.00 84.00 831 LYS A C 1
ATOM 6645 O O . LYS A 1 831 ? 47.123 -4.882 -120.321 1.00 84.00 831 LYS A O 1
ATOM 6650 N N . LYS A 1 832 ? 46.475 -2.819 -120.868 1.00 82.19 832 LYS A N 1
ATOM 6651 C CA . LYS A 1 832 ? 46.574 -2.999 -122.323 1.00 82.19 832 LYS A CA 1
ATOM 6652 C C . LYS A 1 832 ? 47.996 -3.448 -122.709 1.00 82.19 832 LYS A C 1
ATOM 6654 O O . LYS A 1 832 ? 48.948 -2.799 -122.263 1.00 82.19 832 LYS A O 1
ATOM 6659 N N . PRO A 1 833 ? 48.162 -4.511 -123.520 1.00 81.19 833 PRO A N 1
ATOM 6660 C CA . PRO A 1 833 ? 49.478 -5.017 -123.901 1.00 81.19 833 PRO A CA 1
ATOM 6661 C C . PRO A 1 833 ? 50.267 -4.000 -124.736 1.00 81.19 833 PRO A C 1
ATOM 6663 O O . PRO A 1 833 ? 49.702 -3.286 -125.567 1.00 81.19 833 PRO A O 1
ATOM 6666 N N . LEU A 1 834 ? 51.580 -3.947 -124.506 1.00 80.06 834 LEU A N 1
ATOM 6667 C CA . LEU A 1 834 ? 52.516 -2.999 -125.114 1.00 80.06 834 LEU A CA 1
ATOM 6668 C C . LEU A 1 834 ? 53.521 -3.758 -125.986 1.00 80.06 834 LEU A C 1
ATOM 6670 O O . LEU A 1 834 ? 54.590 -4.157 -125.522 1.00 80.06 834 LEU A O 1
ATOM 6674 N N . ALA A 1 835 ? 53.148 -3.988 -127.246 1.00 70.44 835 ALA A N 1
ATOM 6675 C CA . ALA A 1 835 ? 53.906 -4.839 -128.161 1.00 70.44 835 ALA A CA 1
ATOM 6676 C C . ALA A 1 835 ? 55.269 -4.243 -128.558 1.00 70.44 835 ALA A C 1
ATOM 6678 O O . ALA A 1 835 ? 56.257 -4.972 -128.595 1.00 70.44 835 ALA A O 1
ATOM 6679 N N . ASN A 1 836 ? 55.351 -2.932 -128.825 1.00 74.25 836 ASN A N 1
ATOM 6680 C CA . ASN A 1 836 ? 56.584 -2.296 -129.297 1.00 74.25 836 ASN A CA 1
ATOM 6681 C C . ASN A 1 836 ? 57.179 -1.346 -128.254 1.00 74.25 836 ASN A C 1
ATOM 6683 O O . ASN A 1 836 ? 56.461 -0.630 -127.558 1.00 74.25 836 ASN A O 1
ATOM 6687 N N . ASN A 1 837 ? 58.507 -1.193 -128.246 1.00 73.88 837 ASN A N 1
ATOM 6688 C CA . ASN A 1 837 ? 59.194 -0.214 -127.386 1.00 73.88 837 ASN A CA 1
ATOM 6689 C C . ASN A 1 837 ? 58.879 1.264 -127.734 1.00 73.88 837 ASN A C 1
ATOM 6691 O O . ASN A 1 837 ? 59.274 2.158 -126.981 1.00 73.88 837 ASN A O 1
ATOM 6695 N N . LYS A 1 838 ? 58.124 1.528 -128.816 1.00 73.31 838 LYS A N 1
ATOM 6696 C CA . LYS A 1 838 ? 57.496 2.831 -129.121 1.00 73.31 838 LYS A CA 1
ATOM 6697 C C . LYS A 1 838 ? 56.213 3.088 -128.317 1.00 73.31 838 LYS A C 1
ATOM 6699 O O . LYS A 1 838 ? 55.952 4.233 -127.974 1.00 73.31 838 LYS A O 1
ATOM 6704 N N . ASP A 1 839 ? 55.468 2.039 -127.970 1.00 75.56 839 ASP A N 1
ATOM 6705 C CA . ASP A 1 839 ? 54.182 2.121 -127.257 1.00 75.56 839 ASP A CA 1
ATOM 6706 C C . ASP A 1 839 ? 54.371 2.235 -125.728 1.00 75.56 839 ASP A C 1
ATOM 6708 O O . ASP A 1 839 ? 53.436 2.553 -124.992 1.00 75.56 839 ASP A O 1
ATOM 6712 N N . LYS A 1 840 ? 55.596 1.960 -125.255 1.00 85.00 840 LYS A N 1
ATOM 6713 C CA . LYS A 1 840 ? 56.013 1.974 -123.847 1.00 85.00 840 LYS A CA 1
ATOM 6714 C C . LYS A 1 840 ? 56.473 3.372 -123.429 1.00 85.00 840 LYS A C 1
ATOM 6716 O O . LYS A 1 840 ? 57.537 3.836 -123.850 1.00 85.00 840 LYS A O 1
ATOM 6721 N N . ALA A 1 841 ? 55.683 4.025 -122.583 1.00 84.38 841 ALA A N 1
ATOM 6722 C CA . ALA A 1 841 ? 55.832 5.417 -122.178 1.00 84.38 841 ALA A CA 1
ATOM 6723 C C . ALA A 1 841 ? 56.042 5.540 -120.655 1.00 84.38 841 ALA A C 1
ATOM 6725 O O . ALA A 1 841 ? 55.122 5.319 -119.869 1.00 84.38 841 ALA A O 1
ATOM 6726 N N . HIS A 1 842 ? 57.252 5.909 -120.226 1.00 86.62 842 HIS A N 1
ATOM 6727 C CA . HIS A 1 842 ? 57.600 6.103 -118.810 1.00 86.62 842 HIS A CA 1
ATOM 6728 C C . HIS A 1 842 ? 56.915 7.319 -118.184 1.00 86.62 842 HIS A C 1
ATOM 6730 O O . HIS A 1 842 ? 56.918 8.400 -118.777 1.00 86.62 842 HIS A O 1
ATOM 6736 N N . CYS A 1 843 ? 56.392 7.163 -116.965 1.00 86.19 843 CYS A N 1
ATOM 6737 C CA . CYS A 1 843 ? 55.976 8.271 -116.105 1.00 86.19 843 CYS A CA 1
ATOM 6738 C C . CYS A 1 843 ? 57.207 8.981 -115.517 1.00 86.19 843 CYS A C 1
ATOM 6740 O O . CYS A 1 843 ? 57.999 8.361 -114.811 1.00 86.19 843 CYS A O 1
ATOM 6742 N N . HIS A 1 844 ? 57.330 10.293 -115.731 1.00 82.69 844 HIS A N 1
ATOM 6743 C CA . HIS A 1 844 ? 58.476 11.081 -115.251 1.00 82.69 844 HIS A CA 1
ATOM 6744 C C . HIS A 1 844 ? 58.513 11.310 -113.726 1.00 82.69 844 HIS A C 1
ATOM 6746 O O . HIS A 1 844 ? 59.467 11.909 -113.243 1.00 82.69 844 HIS A O 1
ATOM 6752 N N . HIS A 1 845 ? 57.497 10.867 -112.972 1.00 78.38 845 HIS A N 1
ATOM 6753 C CA . HIS A 1 845 ? 57.481 10.952 -111.505 1.00 78.38 845 HIS A CA 1
ATOM 6754 C C . HIS A 1 845 ? 57.816 9.614 -110.833 1.00 78.38 845 HIS A C 1
ATOM 6756 O O . HIS A 1 845 ? 58.671 9.596 -109.957 1.00 78.38 845 HIS A O 1
ATOM 6762 N N . CYS A 1 846 ? 57.162 8.513 -111.226 1.00 81.50 846 CYS A N 1
ATOM 6763 C CA . CYS A 1 846 ? 57.313 7.210 -110.563 1.00 81.50 846 CYS A CA 1
ATOM 6764 C C . CYS A 1 846 ? 58.138 6.176 -111.347 1.00 81.50 846 CYS A C 1
ATOM 6766 O O . CYS A 1 846 ? 58.230 5.033 -110.916 1.00 81.50 846 CYS A O 1
ATOM 6768 N N . GLY A 1 847 ? 58.684 6.518 -112.519 1.00 80.62 847 GLY A N 1
ATOM 6769 C CA . GLY A 1 847 ? 59.546 5.622 -113.305 1.00 80.62 847 GLY A CA 1
ATOM 6770 C C . GLY A 1 847 ? 58.851 4.429 -113.979 1.00 80.62 847 GLY A C 1
ATOM 6771 O O . GLY A 1 847 ? 59.485 3.748 -114.784 1.00 80.62 847 GLY A O 1
ATOM 6772 N N . LYS A 1 848 ? 57.559 4.188 -113.709 1.00 85.00 848 LYS A N 1
ATOM 6773 C CA . LYS A 1 848 ? 56.806 3.038 -114.244 1.00 85.00 848 LYS A CA 1
ATOM 6774 C C . LYS A 1 848 ? 56.286 3.266 -115.670 1.00 85.00 848 LYS A C 1
ATOM 6776 O O . LYS A 1 848 ? 56.078 4.409 -116.094 1.00 85.00 848 LYS A O 1
ATOM 6781 N N . ILE A 1 849 ? 56.078 2.186 -116.425 1.00 85.44 849 ILE A N 1
ATOM 6782 C CA . ILE A 1 849 ? 55.705 2.204 -117.851 1.00 85.44 849 ILE A CA 1
ATOM 6783 C C . ILE A 1 849 ? 54.184 2.133 -118.069 1.00 85.44 849 ILE A C 1
ATOM 6785 O O . ILE A 1 849 ? 53.474 1.251 -117.578 1.00 85.44 849 ILE A O 1
ATOM 6789 N N . PHE A 1 850 ? 53.688 3.046 -118.905 1.00 87.50 850 PHE A N 1
ATOM 6790 C CA . PHE A 1 850 ? 52.291 3.174 -119.312 1.00 87.50 850 PHE A CA 1
ATOM 6791 C C . PHE A 1 850 ? 52.160 3.186 -120.847 1.00 87.50 850 PHE A C 1
ATOM 6793 O O . PHE A 1 850 ? 53.159 3.197 -121.564 1.00 87.50 850 PHE A O 1
ATOM 6800 N N . CYS A 1 851 ? 50.927 3.178 -121.362 1.00 86.94 851 CYS A N 1
ATOM 6801 C CA . CYS A 1 851 ? 50.648 3.584 -122.742 1.00 86.94 851 CYS A CA 1
ATOM 6802 C C . CYS A 1 851 ? 50.488 5.112 -122.816 1.00 86.94 851 CYS A C 1
ATOM 6804 O O . CYS A 1 851 ? 50.157 5.747 -121.813 1.00 86.94 851 CYS A O 1
ATOM 6806 N N . GLU A 1 852 ? 50.648 5.698 -124.005 1.00 83.44 852 GLU A N 1
ATOM 6807 C CA . GLU A 1 852 ? 50.607 7.159 -124.182 1.00 83.44 852 GLU A CA 1
ATOM 6808 C C . GLU A 1 852 ? 49.303 7.800 -123.670 1.00 83.44 852 GLU A C 1
ATOM 6810 O O . GLU A 1 852 ? 49.340 8.840 -123.020 1.00 83.44 852 GLU A O 1
ATOM 6815 N N . ALA A 1 853 ? 48.152 7.141 -123.850 1.00 81.75 853 ALA A N 1
ATOM 6816 C CA . ALA A 1 853 ? 46.870 7.624 -123.328 1.00 81.75 853 ALA A CA 1
ATOM 6817 C C . ALA A 1 853 ? 46.864 7.759 -121.790 1.00 81.75 853 ALA A C 1
ATOM 6819 O O . ALA A 1 853 ? 46.381 8.759 -121.261 1.00 81.75 853 ALA A O 1
ATOM 6820 N N . CYS A 1 854 ? 47.461 6.800 -121.072 1.00 84.56 854 CYS A N 1
ATOM 6821 C CA . CYS A 1 854 ? 47.590 6.817 -119.610 1.00 84.56 854 CYS A CA 1
ATOM 6822 C C . CYS A 1 854 ? 48.786 7.645 -119.101 1.00 84.56 854 CYS A C 1
ATOM 6824 O O . CYS A 1 854 ? 48.991 7.712 -117.890 1.00 84.56 854 CYS A O 1
ATOM 6826 N N . ARG A 1 855 ? 49.555 8.274 -120.001 1.00 86.69 855 ARG A N 1
ATOM 6827 C CA . ARG A 1 855 ? 50.626 9.246 -119.711 1.00 86.69 855 ARG A CA 1
ATOM 6828 C C . ARG A 1 855 ? 50.404 10.588 -120.437 1.00 86.69 855 ARG A C 1
ATOM 6830 O O . ARG A 1 855 ? 51.336 11.356 -120.661 1.00 86.69 855 ARG A O 1
ATOM 6837 N N . SER A 1 856 ? 49.162 10.863 -120.831 1.00 80.38 856 SER A N 1
ATOM 6838 C CA . SER A 1 856 ? 48.778 12.071 -121.573 1.00 80.38 856 SER A CA 1
ATOM 6839 C C . SER A 1 856 ? 48.829 13.338 -120.711 1.00 80.38 856 SER A C 1
ATOM 6841 O O . SER A 1 856 ? 49.043 14.442 -121.218 1.00 80.38 856 SER A O 1
ATOM 6843 N N . LYS A 1 857 ? 48.662 13.184 -119.394 1.00 81.81 857 LYS A N 1
ATOM 6844 C CA . LYS A 1 857 ? 48.673 14.277 -118.423 1.00 81.81 857 LYS A CA 1
ATOM 6845 C C . LYS A 1 857 ? 50.085 14.809 -118.179 1.00 81.81 857 LYS A C 1
ATOM 6847 O O . LYS A 1 857 ? 51.058 14.062 -118.111 1.00 81.81 857 LYS A O 1
ATOM 6852 N N . THR A 1 858 ? 50.184 16.127 -118.037 1.00 81.88 858 THR A N 1
ATOM 6853 C CA . THR A 1 858 ? 51.453 16.861 -118.021 1.00 81.88 858 THR A CA 1
ATOM 6854 C C . THR A 1 858 ? 51.496 17.809 -116.832 1.00 81.88 858 THR A C 1
ATOM 6856 O O . THR A 1 858 ? 50.568 18.589 -116.643 1.00 81.88 858 THR A O 1
ATOM 6859 N N . ILE A 1 859 ? 52.581 17.770 -116.056 1.00 77.56 859 ILE A N 1
ATOM 6860 C CA . ILE A 1 859 ? 52.818 18.676 -114.927 1.00 77.56 859 ILE A CA 1
ATOM 6861 C C . ILE A 1 859 ? 54.065 19.518 -115.173 1.00 77.56 859 ILE A C 1
ATOM 6863 O O . ILE A 1 859 ? 55.114 19.022 -115.585 1.00 77.56 859 ILE A O 1
ATOM 6867 N N . ASN A 1 860 ? 53.951 20.812 -114.881 1.00 74.25 860 ASN A N 1
ATOM 6868 C CA . ASN A 1 860 ? 55.074 21.736 -114.907 1.00 74.25 860 ASN A CA 1
ATOM 6869 C C . ASN A 1 860 ? 55.798 21.677 -113.560 1.00 74.25 860 ASN A C 1
ATOM 6871 O O . ASN A 1 860 ? 55.245 22.073 -112.535 1.00 74.25 860 ASN A O 1
ATOM 6875 N N . SER A 1 861 ? 57.045 21.206 -113.561 1.00 63.22 861 SER A N 1
ATOM 6876 C CA . SER A 1 861 ? 57.883 21.222 -112.359 1.00 63.22 861 SER A CA 1
ATOM 6877 C C . SER A 1 861 ? 58.154 22.668 -111.934 1.00 63.22 861 SER A C 1
ATOM 6879 O O . SER A 1 861 ? 58.686 23.458 -112.717 1.00 63.22 861 SER A O 1
ATOM 6881 N N . SER A 1 862 ? 57.827 23.015 -110.688 1.00 59.78 862 SER A N 1
ATOM 6882 C CA . SER A 1 862 ? 58.068 24.349 -110.117 1.00 59.78 862 SER A CA 1
ATOM 6883 C C . SER A 1 862 ? 59.554 24.725 -110.077 1.00 59.78 862 SER A C 1
ATOM 6885 O O . SER A 1 862 ? 59.890 25.901 -110.208 1.00 59.78 862 SER A O 1
ATOM 6887 N N . VAL A 1 863 ? 60.438 23.729 -109.949 1.00 62.47 863 VAL A N 1
ATOM 6888 C CA . VAL A 1 863 ? 61.895 23.906 -109.846 1.00 62.47 863 VAL A CA 1
ATOM 6889 C C . VAL A 1 863 ? 62.552 24.059 -111.222 1.00 62.47 863 VAL A C 1
ATOM 6891 O O . VAL A 1 863 ? 63.411 24.917 -111.394 1.00 62.47 863 VAL A O 1
ATOM 6894 N N . THR A 1 864 ? 62.151 23.262 -112.221 1.00 62.00 864 THR A N 1
ATOM 6895 C CA . THR A 1 864 ? 62.819 23.246 -113.544 1.00 62.00 864 THR A CA 1
ATOM 6896 C C . THR A 1 864 ? 62.042 23.950 -114.659 1.00 62.00 864 THR A C 1
ATOM 6898 O O . THR A 1 864 ? 62.564 24.092 -115.764 1.00 62.00 864 THR A O 1
ATOM 6901 N N . ARG A 1 865 ? 60.794 24.373 -114.401 1.00 65.00 865 ARG A N 1
ATOM 6902 C CA . ARG A 1 865 ? 59.840 24.979 -115.357 1.00 65.00 865 ARG A CA 1
ATOM 6903 C C . ARG A 1 865 ? 59.590 24.175 -116.642 1.00 65.00 865 ARG A C 1
ATOM 6905 O O . ARG A 1 865 ? 59.002 24.696 -117.587 1.00 65.00 865 ARG A O 1
ATOM 6912 N N . ARG A 1 866 ? 59.998 22.903 -116.686 1.00 71.81 866 ARG A N 1
ATOM 6913 C CA . ARG A 1 866 ? 59.728 21.993 -117.805 1.00 71.81 866 ARG A CA 1
ATOM 6914 C C . ARG A 1 866 ? 58.444 21.206 -117.565 1.00 71.81 866 ARG A C 1
ATOM 6916 O O . ARG A 1 866 ? 58.176 20.746 -116.450 1.00 71.81 866 ARG A O 1
ATOM 6923 N N . ALA A 1 867 ? 57.693 21.036 -118.645 1.00 76.31 867 ALA A N 1
ATOM 6924 C CA . ALA A 1 867 ? 56.558 20.137 -118.744 1.00 76.31 867 ALA A CA 1
ATOM 6925 C C . ALA A 1 867 ? 57.043 18.677 -118.716 1.00 76.31 867 ALA A C 1
ATOM 6927 O O . ALA A 1 867 ? 57.860 18.282 -119.545 1.00 76.31 867 ALA A O 1
ATOM 6928 N N . HIS A 1 868 ? 56.545 17.888 -117.766 1.00 81.06 868 HIS A N 1
ATOM 6929 C CA . HIS A 1 868 ? 56.858 16.469 -117.608 1.00 81.06 868 HIS A CA 1
ATOM 6930 C C . HIS A 1 868 ? 55.571 15.645 -117.703 1.00 81.06 868 HIS A C 1
ATOM 6932 O O . HIS A 1 868 ? 54.596 15.924 -117.003 1.00 81.06 868 HIS A O 1
ATOM 6938 N N . GLN A 1 869 ? 55.561 14.624 -118.561 1.00 85.88 869 GLN A N 1
ATOM 6939 C CA . GLN A 1 869 ? 54.407 13.738 -118.721 1.00 85.88 869 GLN A CA 1
ATOM 6940 C C . GLN A 1 869 ? 54.385 12.647 -117.644 1.00 85.88 869 GLN A C 1
ATOM 6942 O O . GLN A 1 869 ? 55.365 11.921 -117.446 1.00 85.88 869 GLN A O 1
ATOM 6947 N N . VAL A 1 870 ? 53.252 12.521 -116.962 1.00 86.69 870 VAL A N 1
ATOM 6948 C CA . VAL A 1 870 ? 53.052 11.655 -115.795 1.00 86.69 870 VAL A CA 1
ATOM 6949 C C . VAL A 1 870 ? 51.781 10.822 -115.951 1.00 86.69 870 VAL A C 1
ATOM 6951 O O . VAL A 1 870 ? 50.892 11.159 -116.733 1.00 86.69 870 VAL A O 1
ATOM 6954 N N . CYS A 1 871 ? 51.688 9.711 -115.220 1.00 87.00 871 CYS A N 1
ATOM 6955 C CA . CYS A 1 871 ? 50.454 8.932 -115.169 1.00 87.00 871 CYS A CA 1
ATOM 6956 C C . CYS A 1 871 ? 49.379 9.619 -114.312 1.00 87.00 871 CYS A C 1
ATOM 6958 O O . CYS A 1 871 ? 49.677 10.515 -113.521 1.00 87.00 871 CYS A O 1
ATOM 6960 N N . ASP A 1 872 ? 48.124 9.184 -114.454 1.00 80.81 872 ASP A N 1
ATOM 6961 C CA . ASP A 1 872 ? 46.968 9.788 -113.774 1.00 80.81 872 ASP A CA 1
ATOM 6962 C C . ASP A 1 872 ? 47.125 9.932 -112.252 1.00 80.81 872 ASP A C 1
ATOM 6964 O O . ASP A 1 872 ? 46.811 10.991 -111.713 1.00 80.81 872 ASP A O 1
ATOM 6968 N N . LEU A 1 873 ? 47.638 8.897 -111.578 1.00 79.56 873 LEU A N 1
ATOM 6969 C CA . LEU A 1 873 ? 47.824 8.882 -110.124 1.00 79.56 873 LEU A CA 1
ATOM 6970 C C . LEU A 1 873 ? 48.903 9.886 -109.690 1.00 79.56 873 LEU A C 1
ATOM 6972 O O . LEU A 1 873 ? 48.671 10.727 -108.825 1.00 79.56 873 LEU A O 1
ATOM 6976 N N . CYS A 1 874 ? 50.056 9.870 -110.364 1.00 80.69 874 CYS A N 1
ATOM 6977 C CA . CYS A 1 874 ? 51.118 10.854 -110.157 1.00 80.69 874 CYS A CA 1
ATOM 6978 C C . CYS A 1 874 ? 50.657 12.287 -110.454 1.00 80.69 874 CYS A C 1
ATOM 6980 O O . CYS A 1 874 ? 51.129 13.219 -109.809 1.00 80.69 874 CYS A O 1
ATOM 6982 N N . HIS A 1 875 ? 49.729 12.476 -111.398 1.00 80.31 875 HIS A N 1
ATOM 6983 C CA . HIS A 1 875 ? 49.116 13.777 -111.636 1.00 80.31 875 HIS A CA 1
ATOM 6984 C C . HIS A 1 875 ? 48.222 14.206 -110.465 1.00 80.31 875 HIS A C 1
ATOM 6986 O O . HIS A 1 875 ? 48.353 15.329 -109.995 1.00 80.31 875 HIS A O 1
ATOM 6992 N N . ALA A 1 876 ? 47.342 13.331 -109.966 1.00 76.81 876 ALA A N 1
ATOM 6993 C CA . ALA A 1 876 ? 46.478 13.638 -108.821 1.00 76.81 876 ALA A CA 1
ATOM 6994 C C . ALA A 1 876 ? 47.289 14.042 -107.574 1.00 76.81 876 ALA A C 1
ATOM 6996 O O . ALA A 1 876 ? 46.987 15.058 -106.949 1.00 76.81 876 ALA A O 1
ATOM 6997 N N . ILE A 1 877 ? 48.365 13.304 -107.276 1.00 73.12 877 ILE A N 1
ATOM 6998 C CA . ILE A 1 877 ? 49.280 13.578 -106.157 1.00 73.12 877 ILE A CA 1
ATOM 6999 C C . ILE A 1 877 ? 49.995 14.930 -106.340 1.00 73.12 877 ILE A C 1
ATOM 7001 O O . ILE A 1 877 ? 49.931 15.795 -105.465 1.00 73.12 877 ILE A O 1
ATOM 7005 N N . LEU A 1 878 ? 50.655 15.152 -107.484 1.00 73.12 878 LEU A N 1
ATOM 7006 C CA . LEU A 1 878 ? 51.485 16.346 -107.697 1.00 73.12 878 LEU A CA 1
ATOM 7007 C C . LEU A 1 878 ? 50.691 17.632 -107.981 1.00 73.12 878 LEU A C 1
ATOM 7009 O O . LEU A 1 878 ? 51.199 18.720 -107.708 1.00 73.12 878 LEU A O 1
ATOM 7013 N N . SER A 1 879 ? 49.465 17.548 -108.510 1.00 67.00 879 SER A N 1
ATOM 7014 C CA . SER A 1 879 ? 48.625 18.729 -108.773 1.00 67.00 879 SER A CA 1
ATOM 7015 C C . SER A 1 879 ? 48.075 19.397 -107.510 1.00 67.00 879 SER A C 1
ATOM 7017 O O . SER A 1 879 ? 47.588 20.521 -107.608 1.00 67.00 879 SER A O 1
ATOM 7019 N N . LYS A 1 880 ? 48.146 18.739 -106.342 1.00 59.03 880 LYS A N 1
ATOM 7020 C CA . LYS A 1 880 ? 47.593 19.224 -105.062 1.00 59.03 880 LYS A CA 1
ATOM 7021 C C . LYS A 1 880 ? 46.100 19.598 -105.111 1.00 59.03 880 LYS A C 1
ATOM 7023 O O . LYS A 1 880 ? 45.665 20.468 -104.358 1.00 59.03 880 LYS A O 1
ATOM 7028 N N . ASP A 1 881 ? 45.312 18.940 -105.961 1.00 50.28 881 ASP A N 1
ATOM 7029 C CA . ASP A 1 881 ? 43.852 19.089 -105.963 1.00 50.28 881 ASP A CA 1
ATOM 7030 C C . ASP A 1 881 ? 43.226 18.022 -105.042 1.00 50.28 881 ASP A C 1
ATOM 7032 O O . ASP A 1 881 ? 43.198 16.840 -105.406 1.00 50.28 881 ASP A O 1
ATOM 7036 N N . PRO A 1 882 ? 42.719 18.392 -103.848 1.00 54.03 882 PRO A N 1
ATOM 7037 C CA . PRO A 1 882 ? 42.217 17.425 -102.873 1.00 54.03 882 PRO A CA 1
ATOM 7038 C C . PRO A 1 882 ? 40.978 16.658 -103.356 1.00 54.03 882 PRO A C 1
ATOM 7040 O O . PRO A 1 882 ? 40.642 15.632 -102.770 1.00 54.03 882 PRO A O 1
ATOM 7043 N N . LYS A 1 883 ? 40.306 17.101 -104.431 1.00 52.44 883 LYS A N 1
ATOM 7044 C CA . LYS A 1 883 ? 39.157 16.384 -105.008 1.00 52.44 883 LYS A CA 1
ATOM 7045 C C . LYS A 1 883 ? 39.557 15.214 -105.911 1.00 52.44 883 LYS A C 1
ATOM 7047 O O . LYS A 1 883 ? 38.709 14.383 -106.217 1.00 52.44 883 LYS A O 1
ATOM 7052 N N . ALA A 1 884 ? 40.823 15.119 -106.325 1.00 50.12 884 ALA A N 1
ATOM 7053 C CA . ALA A 1 884 ? 41.302 14.035 -107.185 1.00 50.12 884 ALA A CA 1
ATOM 7054 C C . ALA A 1 884 ? 41.700 12.761 -106.411 1.00 50.12 884 ALA A C 1
ATOM 7056 O O . ALA A 1 884 ? 41.699 11.678 -106.988 1.00 50.12 884 ALA A O 1
ATOM 7057 N N . LEU A 1 885 ? 42.025 12.876 -105.118 1.00 48.69 885 LEU A N 1
ATOM 7058 C CA . LEU A 1 885 ? 42.572 11.786 -104.292 1.00 48.69 885 LEU A CA 1
ATOM 7059 C C . LEU A 1 885 ? 41.519 10.850 -103.665 1.00 48.69 885 LEU A C 1
ATOM 7061 O O . LEU A 1 885 ? 41.888 9.876 -103.018 1.00 48.69 885 LEU A O 1
ATOM 7065 N N . VAL A 1 886 ? 40.224 11.130 -103.843 1.00 50.53 886 VAL A N 1
ATOM 7066 C CA . VAL A 1 886 ? 39.122 10.380 -103.201 1.00 50.53 886 VAL A CA 1
ATOM 7067 C C . VAL A 1 886 ? 38.492 9.327 -104.131 1.00 50.53 886 VAL A C 1
ATOM 7069 O O . VAL A 1 886 ? 37.902 8.362 -103.654 1.00 50.53 886 VAL A O 1
ATOM 7072 N N . ASN A 1 887 ? 38.644 9.465 -105.453 1.00 45.09 887 ASN A N 1
ATOM 7073 C CA . ASN A 1 887 ? 37.845 8.711 -106.433 1.00 45.09 887 ASN A CA 1
ATOM 7074 C C . ASN A 1 887 ? 38.441 7.362 -106.897 1.00 45.09 887 ASN A C 1
ATOM 7076 O O . ASN A 1 887 ? 37.775 6.659 -107.646 1.00 45.09 887 ASN A O 1
ATOM 7080 N N . ASP A 1 888 ? 39.650 6.984 -106.465 1.00 42.91 888 ASP A N 1
ATOM 7081 C CA . ASP A 1 888 ? 40.304 5.704 -106.829 1.00 42.91 888 ASP A CA 1
ATOM 7082 C C . ASP A 1 888 ? 40.216 4.641 -105.694 1.00 42.91 888 ASP A C 1
ATOM 7084 O O . ASP A 1 888 ? 40.964 3.667 -105.688 1.00 42.91 888 ASP A O 1
ATOM 7088 N N . ILE A 1 889 ? 39.311 4.815 -104.714 1.00 42.56 889 ILE A N 1
ATOM 7089 C CA . ILE A 1 889 ? 39.088 3.873 -103.584 1.00 42.56 889 ILE A CA 1
ATOM 7090 C C . ILE A 1 889 ? 37.687 3.207 -103.639 1.00 42.56 889 ILE A C 1
ATOM 7092 O O . ILE A 1 889 ? 37.398 2.294 -102.872 1.00 42.56 889 ILE A O 1
ATOM 7096 N N . SER A 1 890 ? 36.810 3.615 -104.566 1.00 41.97 890 SER A N 1
ATOM 7097 C CA . SER A 1 890 ? 35.392 3.204 -104.608 1.00 41.97 890 SER A CA 1
ATOM 7098 C C . SER A 1 890 ? 35.020 2.097 -105.610 1.00 41.97 890 SER A C 1
ATOM 7100 O O . SER A 1 890 ? 33.850 1.732 -105.670 1.00 41.97 890 SER A O 1
ATOM 7102 N N . ASP A 1 891 ? 35.973 1.546 -106.366 1.00 41.75 891 ASP A N 1
ATOM 7103 C CA . ASP A 1 891 ? 35.766 0.419 -107.296 1.00 41.75 891 ASP A CA 1
ATOM 7104 C C . ASP A 1 891 ? 36.724 -0.729 -106.930 1.00 41.75 891 ASP A C 1
ATOM 7106 O O . ASP A 1 891 ? 37.806 -0.862 -107.507 1.00 41.75 891 ASP A O 1
ATOM 7110 N N . GLY A 1 892 ? 36.364 -1.522 -105.911 1.00 32.34 892 GLY A N 1
ATOM 7111 C CA . GLY A 1 892 ? 37.317 -2.461 -105.302 1.00 32.34 892 GLY A CA 1
ATOM 7112 C C . GLY A 1 892 ? 36.793 -3.608 -104.432 1.00 32.34 892 GLY A C 1
ATOM 7113 O O . GLY A 1 892 ? 37.636 -4.333 -103.925 1.00 32.34 892 GLY A O 1
ATOM 7114 N N . ASP A 1 893 ? 35.477 -3.789 -104.253 1.00 30.27 893 ASP A N 1
ATOM 7115 C CA . ASP A 1 893 ? 34.850 -5.096 -103.954 1.00 30.27 893 ASP A CA 1
ATOM 7116 C C . ASP A 1 893 ? 33.311 -4.995 -103.993 1.00 30.27 893 ASP A C 1
ATOM 7118 O O . ASP A 1 893 ? 32.738 -3.971 -103.603 1.00 30.27 893 ASP A O 1
ATOM 7122 N N . ARG A 1 894 ? 32.641 -6.049 -104.484 1.00 35.34 894 ARG A N 1
ATOM 7123 C CA . ARG A 1 894 ? 31.174 -6.193 -104.527 1.00 35.34 894 ARG A CA 1
ATOM 7124 C C . ARG A 1 894 ? 30.748 -7.658 -104.627 1.00 35.34 894 ARG A C 1
ATOM 7126 O O . ARG A 1 894 ? 31.375 -8.376 -105.434 1.00 35.34 894 ARG A O 1
#

Organism: Actinia tenebrosa (NCBI:txid6105)

Foldseek 3Di:
DYDDDDDDDDDDDPVVVVVVVVVVVVVVVVVVVVVVVVVVVVVVVVVVVVVVVVVVVVVVVVVVVVVVVVVVVVVVVVVVVVVVVVVVVVVVVVVVVVVVVVVVVVVVVVVVVVVVVVVVVVVVVVVVVVVVVVVVVVVVVVVVVVVVVVVVVVPPDDDDPPPVVPVVVVPPVPPPPDDDDDDDDDDDDDDDPPVVVVVVVVVVVVVVVVVVVVVVVVVVVVVVVVVVCVVVVVVDDDDDDDDDDDPVNVVVVVVVVVVVVVVVVVVVVVVVVVVVVVVVVVVVVVVVVVVVVVVVVVVVVVVVVVVVVVVVVVVVVVVVVVVVVVVVVVVVVVVVVVLVPDDPVRNVVVVVVVVVVVVPDDDDDDDDDDPDDDDDDDDDDDDDDDDDDDDDDDDDDDDDDDDDDDDDDDDDDDDDDDDDDDDDDDDDDDDDDDDDDDDDDDDDDDDDDDDDDDDDDDDDDDDDDDDDDDDDDDDDDDDDDDDDDDDDDDDDDDDDDDVVVVVVVVVVVCVVVVPDPDPVVVVVVVVVVVVVVVVVVVVVVVVVVVVVVVVVVVVVVVVVVVVVVVVVVVVVVVVVVVVVVVVVVVVVVVVVVVVVVVVVVVVVVVVVVVVVVVVVVVVVVVVVVVVVVVVVVVVVVVVVVVVVVPDDDDPVCPVVVVVVVVVCVVVVVVVVVVVVVVVVVVVVVVVVVVVVVVVVVVVVVVVVVVVVVVVVVVVVVVVVVVVVVVVVVVVVVVVVVVVVVVVVVVVVVVVVVVVVVVVVVVVVVVVVVVVVVVVVVVVVVVVVVVVVVVVVVVVVVVVVVVVVVVVVVVVLQVQLDQDDLVPDQAAPPPRHGDPDSVQWDAAPRRNHTHGCVQQVDWDQDPVPRDIGTHGLVVCLVVVPDPVSVPPPPPPDDD

pLDDT: mean 72.83, std 23.76, range [23.12, 97.94]

Mean predicted aligned error: 26.01 Å

Radius of gyration: 73.07 Å; Cα contacts (8 Å, |Δi|>4): 119; chains: 1; bounding box: 163×86×248 Å

Sequence (894 aa):
MDEDLESSSTPLPEDVDNLKAIVLELRKKEKQLLQEKQQAENDFGKKRAMLKDIFISKEEELEALQKRFDEVVNECETLRTATSVLESAQSEEISSLTSKYQEEIASLQHIMREAVKEARDTTAQQFELERHSLISANQKLEAQLKDLHAKLGHDGKNTGVMSAMTDAVAGVVRRSTSLTSTSHKEKEPVSMEEGMKKVQEDAEGWKTIVKALEEENSFLKSKLRSTEEKLQGAEKPTMDKESSVSLDELQEKVKDLNLYLECERASRTDLEIYVSVLNTQKGVLQDDSDKLRKELHNVCKLLEQEKTAHRELKQTWQMANDQFLENQQMLNAKMTLMWNVMTNEQKQKVREERQKLLTTRPQAGELVDLTTPPLTPVSPVEKAIDVALTIPDSGSHLSDISTLSCTNSITSIASDKEESNDEDEDGDNKHKGQRQRSHSDSGSLEVNDIDVSRAKSAENLTPLPLGVQDKAEAEAIRHSPLLDLEPRPRTPSKGKIDWRVFQEEVKVLHESETNRSCVMCSNYEKQLQKVEAERQKLKNLSSNLQIALEHEKKALFEEQKLRSRLELSVGHAGQDAQTQINEQADMLSKLDKILVDVQRNYAATRKEASAQIEKLTVSRDELREELNRLRSEYIALQDSALQQLSQMDSDARVTEMKEQLMQIRSASEGTEEKLRSEIAFLKDRAIAEQMNKDSMEEMFQADVEGYKIEIGKLAEDFKKERKEKEEMETKLQQSDQMLRNIEAKSKTVIIALRGQLEEASEEKKKLEVEMNRMRNQFQSLTSQLNESETVQRDFVKLSQSLQMQIAKIQESEEDVRWEHKDDVHQCHKCKKPLANNKDKAHCHHCGKIFCEACRSKTINSSVTRRAHQVCDLCHAILSKDPKALVNDISDGDR

Nearest PDB structures (foldseek):
  1joc-assembly1_B  TM=6.447E-01  e=1.104E-05  Homo sapiens
  3t7l-assembly1_A  TM=8.793E-01  e=2.064E-04  Homo sapiens

Solvent-accessible surface area (backbone atoms only — not comparable to full-atom values): 53875 Å² total; per-residue (Å²): 138,84,80,92,83,83,87,82,90,74,90,74,60,71,68,58,56,54,48,50,50,51,54,50,54,49,52,52,51,52,55,47,52,52,51,53,47,53,49,51,54,51,53,50,50,52,52,53,48,56,53,49,54,53,49,51,57,49,51,55,50,47,53,54,49,51,52,51,48,54,50,52,50,51,51,53,51,54,50,52,50,52,49,52,52,51,54,50,52,51,52,52,51,52,49,54,51,51,50,50,54,51,52,51,50,53,49,53,56,47,53,53,52,49,53,55,46,51,58,47,53,53,53,50,51,52,53,50,53,50,52,51,50,53,52,53,48,50,54,51,51,50,50,50,54,50,51,52,46,51,57,66,58,68,63,79,71,80,89,68,102,77,62,74,72,59,64,60,57,72,66,53,80,82,74,82,89,76,88,87,88,88,82,88,82,82,90,86,86,86,79,74,58,70,62,47,50,52,53,47,52,54,48,49,52,52,46,51,55,50,48,51,54,49,49,50,48,47,50,52,56,48,51,48,48,54,50,48,52,52,53,61,57,68,71,56,90,76,85,79,83,90,76,91,73,54,72,64,61,51,54,48,53,54,49,54,52,48,53,51,52,50,51,56,50,48,56,48,51,52,49,55,48,51,53,50,51,53,53,49,53,50,48,54,58,49,53,49,52,55,45,53,52,50,53,52,52,49,53,54,50,52,55,51,52,50,55,48,53,53,50,54,50,50,51,51,52,48,53,52,50,52,51,50,51,50,51,50,50,54,49,51,50,51,51,49,54,53,55,68,72,45,52,75,69,58,53,46,54,52,49,58,52,53,48,51,54,64,76,68,60,76,96,73,80,84,82,85,78,92,83,79,84,88,79,86,84,91,85,92,83,93,84,86,87,81,89,86,91,77,89,86,78,89,82,87,86,86,82,86,82,80,88,85,81,91,79,89,79,92,80,90,84,92,87,93,86,91,89,83,84,89,84,87,89,89,84,90,79,90,82,88,79,90,77,88,88,78,90,86,88,87,84,87,86,88,88,81,88,84,82,90,85,91,82,85,87,83,88,89,88,84,87,89,81,90,82,86,87,84,86,90,90,86,81,83,89,89,88,85,89,88,89,90,79,81,90,78,88,80,82,87,74,93,67,90,76,57,66,68,60,52,50,52,52,52,47,55,48,47,67,55,53,78,71,52,79,55,66,67,58,56,49,54,48,52,52,48,54,49,53,50,52,51,51,49,50,52,51,51,52,51,52,52,50,51,54,51,53,53,50,52,53,51,51,51,53,53,48,53,53,51,49,56,51,47,56,50,52,50,50,50,54,50,50,53,49,51,49,52,52,50,53,50,52,56,47,50,61,50,50,52,51,51,52,55,50,51,52,50,48,50,56,48,53,52,50,50,53,51,55,50,52,50,52,54,51,51,54,54,49,54,53,50,53,52,54,52,49,54,52,53,52,50,53,55,51,52,55,51,54,59,56,61,75,73,76,81,76,80,73,71,54,62,61,56,46,48,58,46,50,52,51,50,44,57,49,45,53,57,49,48,54,47,48,51,52,49,52,47,52,53,47,54,49,50,50,53,54,47,54,52,49,54,54,50,52,50,49,52,49,52,52,53,51,50,51,51,53,50,52,50,49,53,54,49,52,54,52,47,56,48,51,56,47,56,51,51,51,52,54,46,54,53,49,54,53,49,49,54,54,50,49,54,54,48,54,52,50,54,51,52,53,51,49,54,51,52,52,53,50,52,52,48,54,52,51,54,53,51,54,49,52,51,50,53,51,52,52,52,53,50,48,55,48,54,52,50,52,48,53,50,54,49,50,52,53,49,50,53,52,50,51,54,51,52,52,56,48,52,59,60,59,73,66,52,54,70,58,58,76,83,82,50,57,40,16,72,83,83,57,51,74,36,90,46,80,85,47,53,34,62,18,74,78,56,27,44,48,21,34,58,83,56,32,65,49,70,47,66,38,90,88,76,71,45,79,39,41,19,28,67,67,59,44,34,64,73,68,71,45,80,81,57,75,65,72,87,73,80,85,82,84,133

InterPro domains:
  IPR000306 FYVE zinc finger [PF01363] (817-879)
  IPR000306 FYVE zinc finger [SM00064] (813-880)
  IPR003914 Rabaptin [PTHR31179] (24-879)
  IPR011011 Zinc finger, FYVE/PHD-type [SSF57903] (817-882)
  IPR013083 Zinc finger, RING/FYVE/PHD-type [G3DSA:3.30.40.10] (828-880)
  IPR015390 Rabaptin, GTPase-Rab5 binding domain [PF09311] (518-813)
  IPR017455 Zinc finger, FYVE-related [PS50178] (821-879)
  IPR018514 Rabaptin coiled-coil domain [PF03528] (18-165)
  IPR018514 Rabaptin coiled-coil domain [PF03528] (188-461)